Protein 6C9B (pdb70)

CATH classification: 3.90.1150.10 (+1 more: 3.40.640.10)

Secondary structure (DSSP, 8-state):
-B--S-S--SPPPHHHHHHHHTHHHHHHHHHHS-HHHHHHHHHHHHHHHTT-TTS--STTSEEEES-HHHHHHHHHHHHHTT-SEEEEEES--HHHHHHHHHTT-EEEEEEHHHHHHSPPPHHHHTT-SEEEEESS-TTT-----HHHHHHHHHHHHHHT-EEEEE-TTGGG-GGG-S-HHHHHHHHT--EEEEEE-----STT---EEEEE-TT--S-HHHHHHHH-S---HHHHHHHHHHHHHIIIIIHHHHHHHHHHHHHHHHHHHTTSTTEE-S-TT--SSEEEEEETTS-HHHHHHHHHHTT-B-EESGGG-TT-GGGGTTEEEEE-SS-HHHHHHHHHHHHHHHH-/---SHHHHHHTTTT-TEE--S-S--SPPPHHHHHHHHTHHHHHHHHHHS-HHHHHHHHHHHHHHHTT-TTS--STTSEEEES-HHHHHHHHHHHHTTT-SEEEEEES--HHHHHHHHHTT-EEEEEEHHHHHHSPPPHHHHHH-SEEEEESS-TTT-----HHHHHHHHHHHHHHTPEEEEE-TTGGG-GGG-S-HHHHHHHHT-EEEEEEE-----STT---EEEEE-TT--S-HHHHHHHH-S---HHHHHHHHHHHHHIIIIIHHHHHHHHHHHHHHHHHHTSS-TTEE-S-TT--SSEEEEEESSS-HHHHHHHHHTTTEE-EESGGGSTT-GGGGTTEEEEE-SS-HHHHHHHHHHHHHHTT-/-B--S-S--SPPPHHHHHHHHTHHHHHHHHHHS-HHHHHHHHHHHHHHHTT-TTS--STTSEEEES-HHHHHHHHHHHHTTT-SEEEEEES--HHHHHHHHHTT-EEEEEEHHHHHHSPPPHHHHTT-SEEEEESS-TTT-----HHHHHHHHHHHHHHTPEEEEE-TTGGG-GGG-S-HHHHHHHHT-EEEEEEE-----STT---EEEEE-TT--S-HHHHHHHH-S---HHHHHHHHHHHHHIIIIIHHHHHHHHHHHHHHHHHHHTTSTTEE-S-TT--SSEEEEEESSS-HHHHHHHHHHTT-B-EESGGG-SS-GGGGTTEEEEE-SS-HHHHHHHHHHHHHHHH-/-B--S-S--SPPPHHHHHHHHTHHHHHHHHHHS-HHHHHHHHHHHHHHHTT-TTS--STTSEEEES-HHHHHHHHHHHHTTT-SEEEEEES--HHHHHHHHHTT-EEEEEEHHHHHHSPPPHHHHTT-SEEEEESS-TTT-----HHHHHHHHHHHHHHTPEEEEE-TTGGG-GGG-S-HHHHHHHHT-EEEEEEE-----STT---EEEEE-TT--S-HHHHHHHH-S---HHHHHHHHHHHHHIIIIIHHHHHHHHHHHHHHHHHHHTT-TT-B-S-TT--SSEEEEE-SSS-HHHHHHHHHHTT-B-EESGGG-SS-GGGGTTEEEEE-SS-HHHHHHHHHHHHHHHT-

Nearest PDB structures (foldseek):
  6c92-assembly2_D  TM=1.002E+00  e=7.394E-68  Streptomyces wadayamensis
  6c3b-assembly1_A  TM=9.341E-01  e=3.987E-31  Streptantibioticus cattleyicolor NRRL 8057 = DSM 46488
  7rf9-assembly2_D  TM=9.266E-01  e=8.698E-29  Pseudoalteromonas luteoviolacea
  7rgb-assembly2_C  TM=9.282E-01  e=1.920E-28  Pseudoalteromonas luteoviolacea
  7rgb-assembly2_D  TM=9.254E-01  e=5.520E-28  Pseudoalteromonas luteoviolacea

Structure (mmCIF, N/CA/C/O backbone):
data_6C9B
#
_entry.id   6C9B
#
_cell.length_a   86.110
_cell.length_b   108.830
_cell.length_c   195.170
_cell.angle_alpha   90.00
_cell.angle_beta   90.00
_cell.angle_gamma   90.00
#
_symmetry.space_group_name_H-M   'P 21 21 21'
#
loop_
_entity.id
_entity.type
_entity.pdbx_description
1 polymer 'PLP-Dependent L-Arginine Hydroxylase MppP'
2 non-polymer 'CHLORIDE ION'
3 non-polymer '(4S)-5-carbamimidamido-4-hydroxy-2-oxopentanoic acid'
4 water water
#
loop_
_atom_site.group_PDB
_atom_site.id
_atom_site.type_symbol
_atom_site.label_atom_id
_atom_site.label_alt_id
_atom_site.label_comp_id
_atom_site.label_asym_id
_atom_site.label_entity_id
_atom_site.label_seq_id
_atom_site.pdbx_PDB_ins_code
_atom_site.Cartn_x
_atom_site.Cartn_y
_atom_site.Cartn_z
_atom_site.occupancy
_atom_site.B_iso_or_equiv
_atom_site.auth_seq_id
_atom_site.auth_comp_id
_atom_site.auth_asym_id
_atom_site.auth_atom_id
_atom_site.pdbx_PDB_model_num
ATOM 1 N N . LEU A 1 23 ? -38.371 -25.585 -15.970 1.00 44.24 23 LEU A N 1
ATOM 2 C CA . LEU A 1 23 ? -37.494 -24.535 -16.484 1.00 43.01 23 LEU A CA 1
ATOM 3 C C . LEU A 1 23 ? -38.110 -23.144 -16.205 1.00 37.50 23 LEU A C 1
ATOM 4 O O . LEU A 1 23 ? -38.843 -22.961 -15.243 1.00 40.72 23 LEU A O 1
ATOM 20 N N . ASN A 1 24 ? -37.776 -22.174 -17.047 1.00 32.41 24 ASN A N 1
ATOM 21 C CA . ASN A 1 24 ? -38.131 -20.774 -16.851 1.00 30.99 24 ASN A CA 1
ATOM 22 C C . ASN A 1 24 ? -39.541 -20.520 -17.395 1.00 30.38 24 ASN A C 1
ATOM 23 O O . ASN A 1 24 ? -39.769 -20.603 -18.606 1.00 36.17 24 ASN A O 1
ATOM 34 N N . ILE A 1 25 ? -40.498 -20.242 -16.508 1.00 29.93 25 ILE A N 1
ATOM 35 C CA . ILE A 1 25 ? -41.800 -19.716 -16.916 1.00 30.71 25 ILE A CA 1
ATOM 36 C C . ILE A 1 25 ? -42.031 -18.409 -16.166 1.00 28.57 25 ILE A C 1
ATOM 37 O O . ILE A 1 25 ? -43.156 -18.073 -15.773 1.00 30.26 25 ILE A O 1
ATOM 53 N N . ALA A 1 26 ? -40.955 -17.646 -15.992 1.00 30.18 26 ALA A N 1
ATOM 54 C CA . ALA A 1 26 ? -40.993 -16.439 -15.187 1.00 26.50 26 ALA A CA 1
ATOM 55 C C . ALA A 1 26 ? -41.070 -15.193 -16.063 1.00 29.36 26 ALA A C 1
ATOM 56 O O . ALA A 1 26 ? -42.133 -14.576 -16.164 1.00 27.97 26 ALA A O 1
ATOM 63 N N . ASP A 1 27 ? -39.975 -14.801 -16.707 1.00 29.98 27 ASP A N 1
ATOM 64 C CA . ASP A 1 27 ? -40.024 -13.546 -17.442 1.00 29.17 27 ASP A CA 1
ATOM 65 C C . ASP A 1 27 ? -40.901 -13.680 -18.681 1.00 26.67 27 ASP A C 1
ATOM 66 O O . ASP A 1 27 ? -41.088 -14.759 -19.239 1.00 27.12 27 ASP A O 1
ATOM 75 N N . GLY A 1 28 ? -41.477 -12.562 -19.076 1.00 25.69 28 GLY A N 1
ATOM 76 C CA . GLY A 1 28 ? -42.486 -12.555 -20.105 1.00 24.83 28 GLY A CA 1
ATOM 77 C C . GLY A 1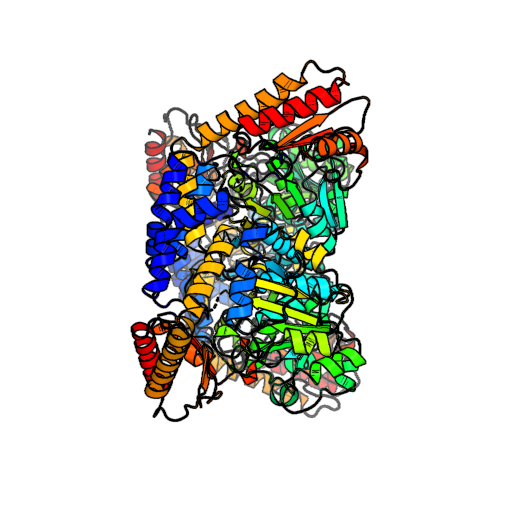 28 ? -41.952 -12.550 -21.508 1.00 27.00 28 GLY A C 1
ATOM 78 O O . GLY A 1 28 ? -42.745 -12.623 -22.449 1.00 28.52 28 GLY A O 1
ATOM 82 N N . HIS A 1 29 ? -40.632 -12.478 -21.676 1.00 24.94 29 HIS A N 1
ATOM 83 C CA . HIS A 1 29 ? -40.049 -12.434 -23.010 1.00 27.18 29 HIS A CA 1
ATOM 84 C C . HIS A 1 29 ? -40.431 -13.681 -23.790 1.00 26.74 29 HIS A C 1
ATOM 85 O O . HIS A 1 29 ? -40.677 -14.742 -23.218 1.00 25.81 29 HIS A O 1
ATOM 99 N N . ALA A 1 30 ? -40.430 -13.554 -25.121 1.00 24.54 30 ALA A N 1
ATOM 100 C CA . ALA A 1 30 ? -40.820 -14.643 -25.998 1.00 26.91 30 ALA A CA 1
ATOM 101 C C . ALA A 1 30 ? -39.636 -15.575 -26.229 1.00 26.76 30 ALA A C 1
ATOM 102 O O . ALA A 1 30 ? -38.584 -15.149 -26.731 1.00 29.30 30 ALA A O 1
ATOM 109 N N . ARG A 1 31 ? -39.806 -16.836 -25.850 1.00 28.01 31 ARG A N 1
ATOM 110 C CA . ARG A 1 31 ? -38.745 -17.826 -25.947 1.00 28.49 31 ARG A CA 1
ATOM 111 C C . ARG A 1 31 ? -39.186 -19.102 -26.659 1.00 27.73 31 ARG A C 1
ATOM 112 O O . ARG A 1 31 ? -38.437 -20.085 -26.663 1.00 32.86 31 ARG A O 1
ATOM 133 N N . GLN A 1 32 ? -40.358 -19.116 -27.287 1.00 30.30 32 GLN A N 1
ATOM 134 C CA . GLN A 1 32 ? -40.732 -20.260 -28.099 1.00 29.26 32 GLN A CA 1
ATOM 135 C C . GLN A 1 32 ? -39.868 -20.307 -29.369 1.00 33.26 32 GLN A C 1
ATOM 136 O O . GLN A 1 32 ? -39.138 -19.366 -29.689 1.00 27.58 32 GLN A O 1
ATOM 150 N N . ALA A 1 33 ? -39.971 -21.418 -30.103 1.00 28.64 33 ALA A N 1
ATOM 151 C CA . ALA A 1 33 ? -39.268 -21.557 -31.369 1.00 25.97 33 ALA A CA 1
ATOM 152 C C . ALA A 1 33 ? -39.814 -20.603 -32.427 1.00 28.52 33 ALA A C 1
ATOM 153 O O . ALA A 1 33 ? -40.989 -20.221 -32.416 1.00 31.98 33 ALA A O 1
ATOM 160 N N . LEU A 1 34 ? -38.932 -20.222 -33.346 1.00 28.67 34 LEU A N 1
ATOM 161 C CA . LEU A 1 34 ? -39.334 -19.470 -34.526 1.00 27.51 34 LEU A CA 1
ATOM 162 C C . LEU A 1 34 ? -40.311 -20.278 -35.360 1.00 30.26 34 LEU A C 1
ATOM 163 O O . LEU A 1 34 ? -40.187 -21.499 -35.482 1.00 28.86 34 LEU A O 1
ATOM 179 N N . SER A 1 35 ? -41.261 -19.592 -35.972 1.00 27.71 35 SER A N 1
ATOM 180 C CA . SER A 1 35 ? -42.071 -20.221 -37.008 1.00 33.58 35 SER A CA 1
ATOM 181 C C . SER A 1 35 ? -41.232 -20.416 -38.265 1.00 25.98 35 SER A C 1
ATOM 182 O O . SER A 1 35 ? -40.144 -19.853 -38.403 1.00 27.86 35 SER A O 1
ATOM 190 N N . PRO A 1 36 ? -41.710 -21.218 -39.225 1.00 30.01 36 PRO A N 1
ATOM 191 C CA . PRO A 1 36 ? -40.964 -21.316 -40.488 1.00 27.20 36 PRO A CA 1
ATOM 192 C C . PRO A 1 36 ? -40.777 -19.976 -41.180 1.00 29.04 36 PRO A C 1
ATOM 193 O O . PRO A 1 36 ? -39.676 -19.700 -41.680 1.00 30.47 36 PRO A O 1
ATOM 204 N N . GLY A 1 37 ? -41.806 -19.121 -41.198 1.00 30.16 37 GLY A N 1
ATOM 205 C CA . GLY A 1 37 ? -41.658 -17.815 -41.822 1.00 32.46 37 GLY A CA 1
ATOM 206 C C . GLY A 1 37 ? -40.630 -16.958 -41.108 1.00 29.64 37 GLY A C 1
ATOM 207 O O . GLY A 1 37 ? -39.878 -16.205 -41.733 1.00 27.97 37 GLY A O 1
ATOM 211 N N . GLN A 1 38 ? -40.579 -17.068 -39.789 1.00 27.80 38 GLN A N 1
ATOM 212 C CA . GLN A 1 38 ? -39.615 -16.279 -39.025 1.00 22.95 38 GLN A CA 1
ATOM 213 C C . GLN A 1 38 ? -38.209 -16.829 -39.190 1.00 23.03 38 GLN A C 1
ATOM 214 O O . GLN A 1 38 ? -37.234 -16.063 -39.256 1.00 25.31 38 GLN A O 1
ATOM 228 N N . GLN A 1 39 ? -38.078 -18.154 -39.308 1.00 26.81 39 GLN A N 1
ATOM 229 C CA . GLN A 1 39 ? -36.764 -18.732 -39.548 1.00 31.09 39 GLN A CA 1
ATOM 230 C C . GLN A 1 39 ? -36.210 -18.305 -40.905 1.00 28.64 39 GLN A C 1
ATOM 231 O O . GLN A 1 39 ? -34.999 -18.115 -41.037 1.00 29.55 39 GLN A O 1
ATOM 245 N N . LYS A 1 40 ? -37.083 -18.120 -41.908 1.00 25.86 40 LYS A N 1
ATOM 246 C CA . LYS A 1 40 ? -36.641 -17.607 -43.203 1.00 26.99 40 LYS A CA 1
ATOM 247 C C . LYS A 1 40 ? -36.057 -16.213 -43.087 1.00 26.70 40 LYS A C 1
ATOM 248 O O . LYS A 1 40 ? -35.039 -15.909 -43.719 1.00 28.69 40 LYS A O 1
ATOM 267 N N . ILE A 1 41 ? -36.667 -15.358 -42.254 1.00 25.04 41 ILE A N 1
ATOM 268 C CA . ILE A 1 41 ? -36.115 -14.030 -42.010 1.00 25.82 41 ILE A CA 1
ATOM 269 C C . ILE A 1 41 ? -34.715 -14.150 -41.415 1.00 26.30 41 ILE A C 1
ATOM 270 O O . ILE A 1 41 ? -33.777 -13.479 -41.849 1.00 25.18 41 ILE A O 1
ATOM 286 N N . VAL A 1 42 ? -34.562 -15.007 -40.403 1.00 26.10 42 VAL A N 1
ATOM 287 C CA . VAL A 1 42 ? -33.265 -15.208 -39.758 1.00 22.66 42 VAL A CA 1
ATOM 288 C C . VAL A 1 42 ? -32.227 -15.737 -40.746 1.00 23.33 42 VAL A C 1
ATOM 289 O O . VAL A 1 42 ? -31.072 -15.296 -40.745 1.00 26.95 42 VAL A O 1
ATOM 302 N N . ASN A 1 43 ? -32.614 -16.688 -41.598 1.00 24.76 43 ASN A N 1
ATOM 303 C CA . ASN A 1 43 ? -31.691 -17.190 -42.611 1.00 28.16 43 ASN A CA 1
ATOM 304 C C . ASN A 1 43 ? -31.199 -16.088 -43.539 1.00 28.07 43 ASN A C 1
ATOM 305 O O . ASN A 1 43 ? -30.101 -16.200 -44.093 1.00 30.13 43 ASN A O 1
ATOM 316 N N . GLU A 1 44 ? -31.988 -15.036 -43.728 1.00 27.43 44 GLU A N 1
ATOM 317 C CA . GLU A 1 44 ? -31.618 -13.928 -44.599 1.00 32.18 44 GLU A CA 1
ATOM 318 C C . GLU A 1 44 ? -30.990 -12.770 -43.856 1.00 26.41 44 GLU A C 1
ATOM 319 O O . GLU A 1 44 ? -30.849 -11.688 -44.428 1.00 25.26 44 GLU A O 1
ATOM 331 N N . LEU A 1 45 ? -30.601 -12.957 -42.592 1.00 24.79 45 LEU A N 1
ATOM 332 C CA . LEU A 1 45 ? -29.930 -11.877 -41.883 1.00 25.03 45 LEU A CA 1
ATOM 333 C C . LEU A 1 45 ? -28.749 -11.281 -42.636 1.00 22.17 45 LEU A C 1
ATOM 334 O O . LEU A 1 45 ? -28.557 -10.055 -42.543 1.00 23.29 45 LEU A O 1
ATOM 350 N N . PRO A 1 46 ? -27.928 -12.044 -43.372 1.00 23.25 46 PRO A N 1
ATOM 351 C CA . PRO A 1 46 ? -26.836 -11.391 -44.114 1.00 23.30 46 PRO A CA 1
ATOM 352 C C . PRO A 1 46 ? -27.336 -10.416 -45.157 1.00 25.27 46 PRO A C 1
ATOM 353 O O . PRO A 1 46 ? -26.645 -9.432 -45.446 1.00 23.92 46 PRO A O 1
ATOM 364 N N . VAL A 1 47 ? -28.510 -10.673 -45.742 1.00 24.79 47 VAL A N 1
ATOM 365 C CA . VAL A 1 47 ? -29.094 -9.737 -46.701 1.00 23.44 47 VAL A CA 1
ATOM 366 C C . VAL A 1 47 ? -29.626 -8.507 -45.982 1.00 22.49 47 VAL A C 1
ATOM 367 O O . VAL A 1 47 ? -29.440 -7.370 -46.432 1.00 22.19 47 VAL A O 1
ATOM 380 N N . LEU A 1 48 ? -30.313 -8.709 -44.858 1.00 22.85 48 LEU A N 1
ATOM 381 C CA . LEU A 1 48 ? -30.748 -7.561 -44.067 1.00 26.18 48 LEU A CA 1
ATOM 382 C C . LEU A 1 48 ? -29.569 -6.718 -43.601 1.00 22.42 48 LEU A C 1
ATOM 383 O O . LEU A 1 48 ? -29.667 -5.485 -43.521 1.00 21.17 48 LEU A O 1
ATOM 399 N N . TRP A 1 49 ? -28.435 -7.358 -43.304 1.00 23.09 49 TRP A N 1
ATOM 400 C CA . TRP A 1 49 ? -27.225 -6.611 -42.963 1.00 21.56 49 TRP A CA 1
ATOM 401 C C . TRP A 1 49 ? -26.775 -5.738 -44.125 1.00 21.19 49 TRP A C 1
ATOM 402 O O . TRP A 1 49 ? -26.492 -4.551 -43.959 1.00 20.88 49 TRP A O 1
ATOM 423 N N . ALA A 1 50 ? -26.734 -6.303 -45.338 1.00 21.28 50 ALA A N 1
ATOM 424 C CA . ALA A 1 50 ? -26.339 -5.503 -46.487 1.00 21.75 50 ALA A CA 1
ATOM 425 C C . ALA A 1 50 ? -27.306 -4.354 -46.723 1.00 21.57 50 ALA A C 1
ATOM 426 O O . ALA A 1 50 ? -26.890 -3.241 -47.074 1.00 23.20 50 ALA A O 1
ATOM 433 N N . GLU A 1 51 ? -28.606 -4.607 -46.567 1.00 21.42 51 GLU A N 1
ATOM 434 C CA . GLU A 1 51 ? -29.588 -3.532 -46.702 1.00 23.63 51 GLU A CA 1
ATOM 435 C C . GLU A 1 51 ? -29.304 -2.411 -45.710 1.00 22.93 51 GLU A C 1
ATOM 436 O O . GLU A 1 51 ? -29.347 -1.225 -46.061 1.00 22.78 51 GLU A O 1
ATOM 448 N N . SER A 1 52 ? -28.961 -2.779 -44.486 1.00 23.33 52 SER A N 1
ATOM 449 C CA . SER A 1 52 ? -28.746 -1.790 -43.426 1.00 21.83 52 SER A CA 1
ATOM 450 C C . SER A 1 52 ? -27.462 -1.000 -43.631 1.00 26.06 52 SER A C 1
ATOM 451 O O . SER A 1 52 ? -27.361 0.150 -43.177 1.00 30.22 52 SER A O 1
ATOM 459 N N . GLU A 1 53 ? -26.466 -1.586 -44.291 1.00 25.46 53 GLU A N 1
ATOM 460 C CA . GLU A 1 53 ? -25.280 -0.830 -44.660 1.00 22.33 53 GLU A CA 1
ATOM 461 C C . GLU A 1 53 ? -25.560 0.140 -45.790 1.00 33.06 53 GLU A C 1
ATOM 462 O O . GLU A 1 53 ? -24.912 1.189 -45.876 1.00 36.08 53 GLU A O 1
ATOM 474 N N . GLN A 1 54 ? -26.470 -0.213 -46.704 1.00 23.42 54 GLN A N 1
ATOM 475 C CA . GLN A 1 54 ? -26.594 0.533 -47.937 1.00 23.50 54 GLN A CA 1
ATOM 476 C C . GLN A 1 54 ? -27.675 1.600 -47.920 1.00 23.30 54 GLN A C 1
ATOM 477 O O . GLN A 1 54 ? -27.558 2.582 -48.659 1.00 31.51 54 GLN A O 1
ATOM 491 N N . ARG A 1 55 ? -28.737 1.418 -47.157 1.00 24.62 55 ARG A N 1
ATOM 492 C CA . ARG A 1 55 ? -29.871 2.326 -47.242 1.00 24.12 55 ARG A CA 1
ATOM 493 C C . ARG A 1 55 ? -29.842 3.347 -46.107 1.00 23.22 55 ARG A C 1
ATOM 494 O O . ARG A 1 55 ? -29.297 3.078 -45.035 1.00 24.61 55 ARG A O 1
ATOM 515 N N . PRO A 1 56 ? -30.421 4.527 -46.324 1.00 26.62 56 PRO A N 1
ATOM 516 C CA . PRO A 1 56 ? -30.566 5.484 -45.221 1.00 27.06 56 PRO A CA 1
ATOM 517 C C . PRO A 1 56 ? -31.389 4.887 -44.086 1.00 23.21 56 PRO A C 1
ATOM 518 O O . PRO A 1 56 ? -32.485 4.358 -44.298 1.00 24.46 56 PRO A O 1
ATOM 529 N N . VAL A 1 57 ? -30.874 5.007 -42.857 1.00 20.82 57 VAL A N 1
ATOM 530 C CA . VAL A 1 57 ? -31.599 4.422 -41.733 1.00 23.03 57 VAL A CA 1
ATOM 531 C C . VAL A 1 57 ? -33.013 4.988 -41.646 1.00 26.33 57 VAL A C 1
ATOM 532 O O . VAL A 1 57 ? -33.937 4.284 -41.222 1.00 22.41 57 VAL A O 1
ATOM 545 N N . GLN A 1 58 ? -33.218 6.255 -42.031 1.00 24.24 58 GLN A N 1
ATOM 546 C CA . GLN A 1 58 ? -34.551 6.845 -41.905 1.00 28.63 58 GLN A CA 1
ATOM 547 C C . GLN A 1 58 ? -35.575 6.100 -42.743 1.00 26.41 58 GLN A C 1
ATOM 548 O O . GLN A 1 58 ? -36.737 5.993 -42.340 1.00 25.57 58 GLN A O 1
ATOM 562 N N . GLN A 1 59 ? -35.171 5.582 -43.913 1.00 22.67 59 GLN A N 1
ATOM 563 C CA . GLN A 1 59 ? -36.111 4.823 -44.731 1.00 26.98 59 GLN A CA 1
ATOM 564 C C . GLN A 1 59 ? -36.449 3.503 -44.067 1.00 21.16 59 GLN A C 1
ATOM 565 O O . GLN A 1 59 ? -37.614 3.091 -44.043 1.00 25.97 59 GLN A O 1
ATOM 579 N N . ILE A 1 60 ? -35.444 2.825 -43.515 1.00 21.73 60 ILE A N 1
ATOM 580 C CA . ILE A 1 60 ? -35.703 1.554 -42.856 1.00 18.74 60 ILE A CA 1
ATOM 581 C C . ILE A 1 60 ? -36.586 1.782 -41.641 1.00 19.40 60 ILE A C 1
ATOM 582 O O . ILE A 1 60 ? -37.516 1.014 -41.370 1.00 20.48 60 ILE A O 1
ATOM 598 N N . GLU A 1 61 ? -36.292 2.830 -40.879 1.00 20.62 61 GLU A N 1
ATOM 599 C CA . GLU A 1 61 ? -37.075 3.127 -39.684 1.00 17.34 61 GLU A CA 1
ATOM 600 C C . GLU A 1 61 ? -38.531 3.446 -40.024 1.00 20.74 61 GLU A C 1
ATOM 601 O O . GLU A 1 61 ? -39.455 2.954 -39.361 1.00 18.87 61 GLU A O 1
ATOM 613 N N . SER A 1 62 ? -38.757 4.293 -41.040 1.00 21.26 62 SER A N 1
ATOM 614 C CA . SER A 1 62 ? -40.131 4.614 -41.422 1.00 20.55 62 SER A CA 1
ATOM 615 C C . SER A 1 62 ? -40.870 3.361 -41.837 1.00 22.24 62 SER A C 1
ATOM 616 O O . SER A 1 62 ? -42.059 3.212 -41.553 1.00 23.57 62 SER A O 1
ATOM 624 N N . GLU A 1 63 ? -40.189 2.463 -42.559 1.00 21.71 63 GLU A N 1
ATOM 625 C CA . GLU A 1 63 ? -40.835 1.229 -43.001 1.00 23.46 63 GLU A CA 1
ATOM 626 C C . GLU A 1 63 ? -41.150 0.320 -41.824 1.00 22.07 63 GLU A C 1
ATOM 627 O O . GLU A 1 63 ? -42.197 -0.335 -41.801 1.00 22.96 63 GLU A O 1
ATOM 639 N N . ALA A 1 64 ? -40.244 0.259 -40.844 1.00 19.44 64 ALA A N 1
ATOM 640 C CA . ALA A 1 64 ? -40.502 -0.563 -39.670 1.00 21.36 64 ALA A CA 1
ATOM 641 C C . ALA A 1 64 ? -41.702 -0.031 -38.891 1.00 19.59 64 ALA A C 1
ATOM 642 O O . ALA A 1 64 ? -42.573 -0.798 -38.465 1.00 19.94 64 ALA A O 1
ATOM 649 N N . HIS A 1 65 ? -41.738 1.278 -38.655 1.00 20.74 65 HIS A N 1
ATOM 650 C CA . HIS A 1 65 ? -42.861 1.878 -37.953 1.00 21.01 65 HIS A CA 1
ATOM 651 C C . HIS A 1 65 ? -44.150 1.642 -38.716 1.00 20.02 65 HIS A C 1
ATOM 652 O O . HIS A 1 65 ? -45.158 1.225 -38.141 1.00 21.49 65 HIS A O 1
ATOM 666 N N . GLN A 1 66 ? -44.134 1.905 -40.021 1.00 20.93 66 GLN A N 1
ATOM 667 C CA . GLN A 1 66 ? -45.341 1.715 -40.808 1.00 21.12 66 GLN A CA 1
ATOM 668 C C . GLN A 1 66 ? -45.844 0.280 -40.691 1.00 25.36 66 GLN A C 1
ATOM 669 O O . GLN A 1 66 ? -47.038 0.045 -40.471 1.00 24.05 66 GLN A O 1
ATOM 683 N N . ALA A 1 67 ? -44.934 -0.696 -40.805 1.00 22.74 67 ALA A N 1
ATOM 684 C CA . ALA A 1 67 ? -45.338 -2.095 -40.756 1.00 23.11 67 ALA A CA 1
ATOM 685 C C . ALA A 1 67 ? -45.922 -2.453 -39.396 1.00 22.27 67 ALA A C 1
ATOM 686 O O . ALA A 1 67 ? -46.959 -3.123 -39.320 1.00 22.30 67 ALA A O 1
ATOM 693 N N . TYR A 1 68 ? -45.280 -1.999 -38.318 1.00 20.85 68 TYR A N 1
ATOM 694 C CA . TYR A 1 68 ? -45.707 -2.380 -36.975 1.00 20.92 68 TYR A CA 1
ATOM 695 C C . TYR A 1 68 ? -47.002 -1.678 -36.576 1.00 19.62 68 TYR A C 1
ATOM 696 O O . TYR A 1 68 ? -47.947 -2.330 -36.116 1.00 21.49 68 TYR A O 1
ATOM 714 N N . PHE A 1 69 ? -47.074 -0.350 -36.747 1.00 22.23 69 PHE A N 1
ATOM 715 C CA . PHE A 1 69 ? -48.303 0.364 -36.396 1.00 20.54 69 PHE A CA 1
ATOM 716 C C . PHE A 1 69 ? -49.488 -0.118 -37.234 1.00 26.03 69 PHE A C 1
ATOM 717 O O . PHE A 1 69 ? -50.576 -0.352 -36.698 1.00 24.90 69 PHE A O 1
ATOM 734 N N . THR A 1 70 ? -49.296 -0.308 -38.547 1.00 25.37 70 THR A N 1
ATOM 735 C CA . THR A 1 70 ? -50.418 -0.728 -39.382 1.00 22.73 70 THR A CA 1
ATOM 736 C C . THR A 1 70 ? -50.880 -2.149 -39.041 1.00 25.27 70 THR A C 1
ATOM 737 O O . THR A 1 70 ? -52.084 -2.438 -39.065 1.00 26.64 70 THR A O 1
ATOM 748 N N . LEU A 1 71 ? -49.939 -3.041 -38.717 1.00 25.65 71 LEU A N 1
ATOM 749 C CA . LEU A 1 71 ? -50.285 -4.397 -38.314 1.00 25.42 71 LEU A CA 1
ATOM 750 C C . LEU A 1 71 ? -51.274 -4.405 -37.172 1.00 27.28 71 LEU A C 1
ATOM 751 O O . LEU A 1 71 ? -52.176 -5.262 -37.114 1.00 22.31 71 LEU A O 1
ATOM 767 N N . LEU A 1 72 ? -51.093 -3.485 -36.222 1.00 27.02 72 LEU A N 1
ATOM 768 C CA . LEU A 1 72 ? -51.879 -3.474 -35.004 1.00 23.12 72 LEU A CA 1
ATOM 769 C C . LEU A 1 72 ? -52.950 -2.390 -35.008 1.00 27.03 72 LEU A C 1
ATOM 770 O O . LEU A 1 72 ? -53.460 -2.026 -33.944 1.00 23.94 72 LEU A O 1
ATOM 786 N N . GLY A 1 73 ? -53.325 -1.885 -36.184 1.00 24.10 73 GLY A N 1
ATOM 787 C CA . GLY A 1 73 ? -54.503 -1.038 -36.281 1.00 25.94 73 GLY A CA 1
ATOM 788 C C . GLY A 1 73 ? -54.265 0.419 -35.967 1.00 25.94 73 GLY A C 1
ATOM 789 O O . GLY A 1 73 ? -55.232 1.190 -35.922 1.00 26.74 73 GLY A O 1
ATOM 793 N N . GLN A 1 74 ? -53.010 0.827 -35.764 1.00 22.86 74 GLN A N 1
ATOM 794 C CA . GLN A 1 74 ? -52.703 2.173 -35.265 1.00 22.77 74 GLN A CA 1
ATOM 795 C C . GLN A 1 74 ? -52.432 3.132 -36.427 1.00 26.79 74 GLN A C 1
ATOM 796 O O . GLN A 1 74 ? -51.375 3.751 -36.550 1.00 22.82 74 GLN A O 1
ATOM 810 N N . HIS A 1 75 ? -53.437 3.252 -37.299 1.00 22.71 75 HIS A N 1
ATOM 811 C CA . HIS A 1 75 ? -53.223 3.915 -38.587 1.00 24.51 75 HIS A CA 1
ATOM 812 C C . HIS A 1 75 ? -52.946 5.398 -38.447 1.00 29.18 75 HIS A C 1
ATOM 813 O O . HIS A 1 75 ? -52.272 5.978 -39.310 1.00 29.51 75 HIS A O 1
ATOM 827 N N . GLY A 1 76 ? -53.449 6.025 -37.392 1.00 28.21 76 GLY A N 1
ATOM 828 C CA . GLY A 1 76 ? -53.252 7.440 -37.142 1.00 32.06 76 GLY A CA 1
ATOM 829 C C . GLY A 1 76 ? -51.960 7.835 -36.463 1.00 27.46 76 GLY A C 1
ATOM 830 O O . GLY A 1 76 ? -51.814 9.000 -36.085 1.00 26.56 76 GLY A O 1
ATOM 834 N N . TYR A 1 77 ? -51.001 6.920 -36.307 1.00 24.41 77 TYR A N 1
ATOM 835 C CA . TYR A 1 77 ? -49.755 7.272 -35.652 1.00 19.98 77 TYR A CA 1
ATOM 836 C C . TYR A 1 77 ? -49.068 8.406 -36.418 1.00 22.56 77 TYR A C 1
ATOM 837 O O . TYR A 1 77 ? -49.195 8.499 -37.652 1.00 23.09 77 TYR A O 1
ATOM 855 N N . PRO A 1 78 ? -48.341 9.284 -35.716 1.00 24.86 78 PRO A N 1
ATOM 856 C CA . PRO A 1 78 ? -47.649 10.384 -36.393 1.00 22.82 78 PRO A CA 1
ATOM 857 C C . PRO A 1 78 ? -46.438 9.876 -37.153 1.00 23.66 78 PRO A C 1
ATOM 858 O O . PRO A 1 78 ? -45.463 9.405 -36.567 1.00 24.61 78 PRO A O 1
ATOM 869 N N . ALA A 1 79 ? -46.531 9.916 -38.486 1.00 25.24 79 ALA A N 1
ATOM 870 C CA . ALA A 1 79 ? -45.531 9.330 -39.376 1.00 23.50 79 ALA A CA 1
ATOM 871 C C . ALA A 1 79 ? -44.458 10.315 -39.823 1.00 27.23 79 ALA A C 1
ATOM 872 O O . ALA A 1 79 ? -43.528 9.920 -40.537 1.00 29.28 79 ALA A O 1
ATOM 879 N N . GLU A 1 80 ? -44.537 11.560 -39.402 1.00 25.85 80 GLU A N 1
ATOM 880 C CA . GLU A 1 80 ? -43.500 12.529 -39.729 1.00 30.27 80 GLU A CA 1
ATOM 881 C C . GLU A 1 80 ? -42.208 12.120 -39.027 1.00 29.50 80 GLU A C 1
ATOM 882 O O . GLU A 1 80 ? -42.242 11.781 -37.846 1.00 28.14 80 GLU A O 1
ATOM 894 N N . PRO A 1 81 ? -41.060 12.147 -39.696 1.00 37.59 81 PRO A N 1
ATOM 895 C C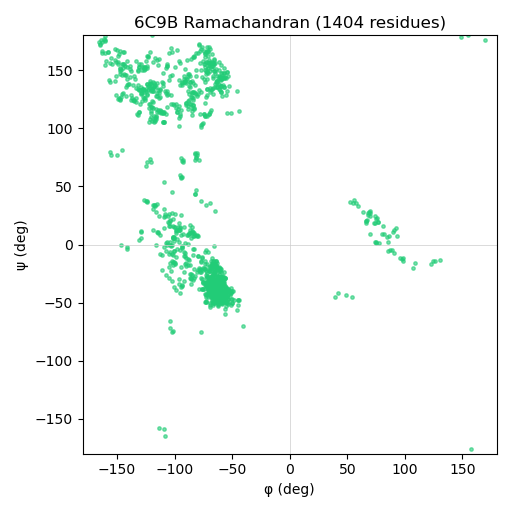A . PRO A 1 81 ? -39.816 11.797 -38.999 1.00 40.05 81 PRO A CA 1
ATOM 896 C C . PRO A 1 81 ? -39.631 12.611 -37.726 1.00 32.53 81 PRO A C 1
ATOM 897 O O . PRO A 1 81 ? -39.907 13.813 -37.685 1.00 38.47 81 PRO A O 1
ATOM 908 N N . GLY A 1 82 ? -39.205 11.925 -36.656 1.00 32.74 82 GLY A N 1
ATOM 909 C CA . GLY A 1 82 ? -38.958 12.537 -35.367 1.00 29.13 82 GLY A CA 1
ATOM 910 C C . GLY A 1 82 ? -40.076 12.408 -34.348 1.00 27.58 82 GLY A C 1
ATOM 911 O O . GLY A 1 82 ? -39.845 12.666 -33.164 1.00 31.47 82 GLY A O 1
ATOM 915 N N . ARG A 1 83 ? -41.277 12.019 -34.767 1.00 23.02 83 ARG A N 1
ATOM 916 C CA . ARG A 1 83 ? -42.412 11.938 -33.864 1.00 24.61 83 ARG A CA 1
ATOM 917 C C . ARG A 1 83 ? -42.479 10.597 -33.152 1.00 23.76 83 ARG A C 1
ATOM 918 O O . ARG A 1 83 ? -43.123 10.483 -32.094 1.00 25.09 83 ARG A O 1
ATOM 939 N N . VAL A 1 84 ? -41.911 9.568 -33.774 1.00 21.92 84 VAL A N 1
ATOM 940 C CA . VAL A 1 84 ? -41.746 8.254 -33.164 1.00 19.27 84 VAL A CA 1
ATOM 941 C C . VAL A 1 84 ? -40.254 8.062 -32.907 1.00 22.71 84 VAL A C 1
ATOM 942 O O . VAL A 1 84 ? -39.461 7.953 -33.850 1.00 20.61 84 VAL A O 1
ATOM 955 N N . LEU A 1 85 ? -39.874 8.006 -31.629 1.00 17.50 85 LEU A N 1
ATOM 956 C CA . LEU A 1 85 ? -38.479 7.860 -31.206 1.00 15.61 85 LEU A CA 1
ATOM 957 C C . LEU A 1 85 ? -38.179 6.392 -30.913 1.00 21.37 85 LEU A C 1
ATOM 958 O O . LEU A 1 85 ? -38.745 5.804 -29.991 1.00 19.40 85 LEU A O 1
ATOM 974 N N . SER A 1 86 ? -37.276 5.806 -31.688 1.00 17.59 86 SER A N 1
ATOM 975 C CA . SER A 1 86 ? -36.939 4.395 -31.543 1.00 16.28 86 SER A CA 1
ATOM 976 C C . SER A 1 86 ? -35.862 4.264 -30.482 1.00 14.73 86 SER A C 1
ATOM 977 O O . SER A 1 86 ? -34.771 4.824 -30.627 1.00 16.25 86 SER A O 1
ATOM 985 N N . CYS A 1 87 ? -36.167 3.496 -29.433 1.00 15.71 87 CYS A N 1
ATOM 986 C CA . CYS A 1 87 ? -35.329 3.320 -28.261 1.00 15.87 87 CYS A CA 1
ATOM 987 C C . CYS A 1 87 ? -34.885 1.865 -28.184 1.00 14.99 87 CYS A C 1
ATOM 988 O O . CYS A 1 87 ? -35.544 0.964 -28.708 1.00 18.05 87 CYS A O 1
ATOM 996 N N . TYR A 1 88 ? -33.788 1.624 -27.458 1.00 15.40 88 TYR A N 1
ATOM 997 C CA . TYR A 1 88 ? -33.306 0.264 -27.298 1.00 14.89 88 TYR A CA 1
ATOM 998 C C . TYR A 1 88 ? -34.354 -0.656 -26.687 1.00 17.62 88 TYR A C 1
ATOM 999 O O . TYR A 1 88 ? -34.372 -1.860 -26.975 1.00 18.32 88 TYR A O 1
ATOM 1017 N N . SER A 1 89 ? -35.186 -0.141 -25.806 1.00 17.08 89 SER A N 1
ATOM 1018 C CA . SER A 1 89 ? -36.212 -0.957 -25.185 1.00 17.04 89 SER A CA 1
ATOM 1019 C C . SER A 1 89 ? -37.306 -0.038 -24.681 1.00 18.24 89 SER A C 1
ATOM 1020 O O . SER A 1 89 ? -37.120 1.172 -24.552 1.00 16.98 89 SER A O 1
ATOM 1028 N N . SER A 1 90 ? -38.446 -0.646 -24.354 1.00 19.13 90 SER A N 1
ATOM 1029 C CA . SER A 1 90 ? -39.526 0.099 -23.724 1.00 18.72 90 SER A CA 1
ATOM 1030 C C . SER A 1 90 ? -39.105 0.641 -22.363 1.00 17.99 90 SER A C 1
ATOM 1031 O O . SER A 1 90 ? -39.508 1.745 -21.989 1.00 17.16 90 SER A O 1
ATOM 1039 N N . SER A 1 91 ? -38.274 -0.094 -21.613 1.00 16.60 91 SER A N 1
ATOM 1040 C CA . SER A 1 91 ? -37.812 0.442 -20.324 1.00 17.07 91 SER A CA 1
ATOM 1041 C C . SER A 1 91 ? -36.880 1.637 -20.497 1.00 16.41 91 SER A C 1
ATOM 1042 O O . SER A 1 91 ? -36.855 2.521 -19.636 1.00 15.43 91 SER A O 1
ATOM 1050 N N . VAL A 1 92 ? -36.089 1.672 -21.577 1.00 16.57 92 VAL A N 1
ATOM 1051 C CA . VAL A 1 92 ? -35.322 2.879 -21.869 1.00 15.14 92 VAL A CA 1
ATOM 1052 C C . VAL A 1 92 ? -36.270 4.030 -22.191 1.00 16.49 92 VAL A C 1
ATOM 1053 O O . VAL A 1 92 ? -36.097 5.153 -21.690 1.00 15.62 92 VAL A O 1
ATOM 1066 N N . SER A 1 93 ? -37.293 3.770 -23.011 1.00 16.41 93 SER A N 1
ATOM 1067 C CA . SER A 1 93 ? -38.328 4.787 -23.238 1.00 14.93 93 SER A CA 1
ATOM 1068 C C . SER A 1 93 ? -38.913 5.273 -21.921 1.00 17.04 93 SER A C 1
ATOM 1069 O O . SER A 1 93 ? -39.130 6.474 -21.733 1.00 15.42 93 SER A O 1
ATOM 1077 N N . MET A 1 94 ? -39.185 4.344 -20.996 1.00 16.64 94 MET A N 1
ATOM 1078 C CA . MET A 1 94 ? -39.784 4.688 -19.704 1.00 14.70 94 MET A CA 1
ATOM 1079 C C . MET A 1 94 ? -38.832 5.523 -18.834 1.00 15.79 94 MET A C 1
ATOM 1080 O O . MET A 1 94 ? -39.259 6.453 -18.136 1.00 15.89 94 MET A O 1
ATOM 1094 N N . GLU A 1 95 ? -37.534 5.220 -18.876 1.00 17.04 95 GLU A N 1
ATOM 1095 C CA . GLU A 1 95 ? -36.564 6.036 -18.164 1.00 14.31 95 GLU A CA 1
ATOM 1096 C C . GLU A 1 95 ? -36.558 7.457 -18.717 1.00 14.73 95 GLU A C 1
ATOM 1097 O O . GLU A 1 95 ? -36.518 8.442 -17.957 1.00 15.96 95 GLU A O 1
ATOM 1109 N N . ILE A 1 96 ? -36.585 7.580 -20.045 1.00 17.40 96 ILE A N 1
ATOM 1110 C CA . ILE A 1 96 ? -36.671 8.896 -20.670 1.00 15.66 96 ILE A CA 1
ATOM 1111 C C . ILE A 1 96 ? -37.926 9.619 -20.204 1.00 14.06 96 ILE A C 1
ATOM 1112 O O . ILE A 1 96 ? -37.884 10.801 -19.837 1.00 17.11 96 ILE A O 1
ATOM 1128 N N . LEU A 1 97 ? -39.072 8.926 -20.238 1.00 14.46 97 LEU A N 1
ATOM 1129 C CA . LEU A 1 97 ? -40.332 9.544 -19.832 1.00 14.70 97 LEU A CA 1
ATOM 1130 C C . LEU A 1 97 ? -40.290 9.946 -18.364 1.00 15.85 97 LEU A C 1
ATOM 1131 O O . LEU A 1 97 ? -40.683 11.061 -18.009 1.00 14.84 97 LEU A O 1
ATOM 1147 N N . ALA A 1 98 ? -39.806 9.048 -17.497 1.00 14.85 98 ALA A N 1
ATOM 1148 C CA . ALA A 1 98 ? -39.771 9.350 -16.069 1.00 15.25 98 ALA A CA 1
ATOM 1149 C C . ALA A 1 98 ? -38.879 10.555 -15.792 1.00 17.34 98 ALA A C 1
ATOM 1150 O O . ALA A 1 98 ? -39.269 11.477 -15.078 1.00 16.57 98 ALA A O 1
ATOM 1157 N N . ARG A 1 99 ? -37.686 10.582 -16.383 1.00 17.49 99 ARG A N 1
ATOM 1158 C CA . ARG A 1 99 ? -36.821 11.743 -16.211 1.00 18.52 99 ARG A CA 1
ATOM 1159 C C . ARG A 1 99 ? -37.462 13.004 -16.764 1.00 15.39 99 ARG A C 1
ATOM 1160 O O . ARG A 1 99 ? -37.305 14.100 -16.192 1.00 18.24 99 ARG A O 1
ATOM 1181 N N . SER A 1 100 ? -38.170 12.875 -17.884 1.00 16.14 100 SER A N 1
ATOM 1182 C CA . SER A 1 100 ? -38.792 14.033 -18.504 1.00 15.65 100 SER A CA 1
ATOM 1183 C C . SER A 1 100 ? -39.936 14.584 -17.656 1.00 17.11 100 SER A C 1
ATOM 1184 O O . SER A 1 100 ? -40.153 15.798 -17.620 1.00 19.84 100 SER A O 1
ATOM 1192 N N . LEU A 1 101 ? -40.655 13.715 -16.966 1.00 16.89 101 LEU A N 1
ATOM 1193 C CA . LEU A 1 101 ? -41.713 14.162 -16.067 1.00 14.99 101 LEU A CA 1
ATOM 1194 C C . LEU A 1 101 ? -41.177 14.858 -14.821 1.00 20.41 101 LEU A C 1
ATOM 1195 O O . LEU A 1 101 ? -41.854 15.728 -14.253 1.00 18.61 101 LEU A O 1
ATOM 1211 N N . SER A 1 102 ? -39.992 14.470 -14.350 1.00 17.57 102 SER A N 1
ATOM 1212 C CA . SER A 1 102 ? -39.589 14.806 -12.982 1.00 17.46 102 SER A CA 1
ATOM 1213 C C . SER A 1 102 ? -39.440 16.306 -12.720 1.00 18.16 102 SER A C 1
ATOM 1214 O O . SER A 1 102 ? -39.650 16.741 -11.585 1.00 21.02 102 SER A O 1
ATOM 1222 N N . ALA A 1 103 ? -39.113 17.136 -13.726 1.00 22.45 103 ALA A N 1
ATOM 1223 C CA . ALA A 1 103 ? -38.962 18.568 -13.428 1.00 27.14 103 ALA A CA 1
ATOM 1224 C C . ALA A 1 103 ? -40.291 19.239 -13.070 1.00 27.12 103 ALA A C 1
ATOM 1225 O O . ALA A 1 103 ? -40.334 20.109 -12.187 1.00 27.01 103 ALA A O 1
ATOM 1232 N N . SER A 1 104 ? -41.389 18.843 -13.734 1.00 22.45 104 SER A N 1
ATOM 1233 C CA . SER A 1 104 ? -42.659 19.550 -13.626 1.00 22.93 104 SER A CA 1
ATOM 1234 C C . SER A 1 104 ? -43.754 18.764 -12.940 1.00 24.50 104 SER A C 1
ATOM 1235 O O . SER A 1 104 ? -44.811 19.336 -12.674 1.00 26.41 104 SER A O 1
ATOM 1243 N N . VAL A 1 105 ? -43.548 17.484 -12.658 1.00 20.24 105 VAL A N 1
ATOM 1244 C CA . VAL A 1 105 ? -44.608 16.632 -12.120 1.00 19.00 105 VAL A CA 1
ATOM 1245 C C . VAL A 1 105 ? -44.115 16.033 -10.818 1.00 20.70 105 VAL A C 1
ATOM 1246 O O . VAL A 1 105 ? -43.005 15.492 -10.771 1.00 22.63 105 VAL A O 1
ATOM 1259 N N . ASP A 1 106 ? -44.929 16.162 -9.761 1.00 22.10 106 ASP A N 1
ATOM 1260 C CA . ASP A 1 106 ? -44.625 15.556 -8.483 1.00 25.70 106 ASP A CA 1
ATOM 1261 C C . ASP A 1 106 ? -45.264 14.197 -8.314 1.00 21.99 106 ASP A C 1
ATOM 1262 O O . ASP A 1 106 ? -44.693 13.342 -7.625 1.00 24.00 106 ASP A O 1
ATOM 1271 N N . ARG A 1 107 ? -46.481 14.021 -8.858 1.00 19.51 107 ARG A N 1
ATOM 1272 C CA . ARG A 1 107 ? -47.322 12.864 -8.588 1.00 20.08 107 ARG A CA 1
ATOM 1273 C C . ARG A 1 107 ? -47.859 12.290 -9.892 1.00 21.88 107 ARG A C 1
ATOM 1274 O O . ARG A 1 107 ? -48.299 13.033 -10.770 1.00 21.34 107 ARG A O 1
ATOM 1295 N N . VAL A 1 108 ? -47.843 10.966 -9.987 1.00 17.65 108 VAL A N 1
ATOM 1296 C CA . VAL A 1 108 ? -48.347 10.232 -11.139 1.00 17.00 108 VAL A CA 1
ATOM 1297 C C . VAL A 1 108 ? -49.398 9.240 -10.657 1.00 20.78 108 VAL A C 1
ATOM 1298 O O . VAL A 1 108 ? -49.143 8.472 -9.719 1.00 21.51 108 VAL A O 1
ATOM 1311 N N . ALA A 1 109 ? -50.576 9.239 -11.302 1.00 18.27 109 ALA A N 1
ATOM 1312 C CA . ALA A 1 109 ? -51.553 8.192 -11.073 1.00 20.98 109 ALA A CA 1
ATOM 1313 C C . ALA A 1 109 ? -51.189 7.008 -11.960 1.00 22.53 109 ALA A C 1
ATOM 1314 O O . ALA A 1 109 ? -51.012 7.172 -13.163 1.00 22.32 109 ALA A O 1
ATOM 1321 N N . LEU A 1 110 ? -51.054 5.823 -11.366 1.00 19.88 110 LEU A N 1
ATOM 1322 C CA . LEU A 1 110 ? -50.577 4.637 -12.067 1.00 20.15 110 LEU A CA 1
ATOM 1323 C C . LEU A 1 110 ? -51.532 3.480 -11.828 1.00 22.02 110 LEU A C 1
ATOM 1324 O O . LEU A 1 110 ? -51.963 3.238 -10.700 1.00 22.59 110 LEU A O 1
ATOM 1340 N N . VAL A 1 111 ? -51.865 2.750 -12.892 1.00 20.37 111 VAL A N 1
ATOM 1341 C CA . VAL A 1 111 ? -52.738 1.601 -12.717 1.00 22.23 111 VAL A CA 1
ATOM 1342 C C . VAL A 1 111 ? -52.086 0.578 -11.778 1.00 22.05 111 VAL A C 1
ATOM 1343 O O . VAL A 1 111 ? -50.868 0.365 -11.776 1.00 22.16 111 VAL A O 1
ATOM 1356 N N . HIS A 1 112 ? -52.928 -0.067 -10.979 1.00 19.54 112 HIS A N 1
ATOM 1357 C CA . HIS A 1 112 ? -52.502 -0.995 -9.955 1.00 21.02 112 HIS A CA 1
ATOM 1358 C C . HIS A 1 112 ? -53.391 -2.231 -9.997 1.00 22.73 112 HIS A C 1
ATOM 1359 O O . HIS A 1 112 ? -54.619 -2.112 -9.938 1.00 26.01 112 HIS A O 1
ATOM 1373 N N . PRO A 1 113 ? -52.821 -3.434 -10.134 1.00 23.94 113 PRO A N 1
ATOM 1374 C CA . PRO A 1 113 ? -51.398 -3.740 -10.296 1.00 22.29 113 PRO A CA 1
ATOM 1375 C C . PRO A 1 113 ? -50.879 -3.414 -11.689 1.00 21.71 113 PRO A C 1
ATOM 1376 O O . PRO A 1 113 ? -51.674 -3.177 -12.600 1.00 27.23 113 PRO A O 1
ATOM 1387 N N . THR A 1 114 ? -49.562 -3.402 -11.841 1.00 23.69 114 THR A N 1
ATOM 1388 C CA . THR A 1 114 ? -48.947 -3.370 -13.168 1.00 21.19 114 THR A CA 1
ATOM 1389 C C . THR A 1 114 ? -47.503 -3.844 -13.045 1.00 24.58 114 THR A C 1
ATOM 1390 O O . THR A 1 114 ? -47.008 -4.121 -11.946 1.00 29.43 114 THR A O 1
ATOM 1401 N N . PHE A 1 115 ? -46.843 -3.945 -14.213 1.00 23.27 115 PHE A N 1
ATOM 1402 C CA . PHE A 1 115 ? -45.421 -4.213 -14.393 1.00 38.60 115 PHE A CA 1
ATOM 1403 C C . PHE A 1 115 ? -44.611 -3.373 -13.405 1.00 29.91 115 PHE A C 1
ATOM 1404 O O . PHE A 1 115 ? -44.637 -2.147 -13.487 1.00 28.46 115 PHE A O 1
ATOM 1421 N N . ASP A 1 116 ? -43.909 -3.993 -12.460 1.00 30.02 116 ASP A N 1
ATOM 1422 C CA . ASP A 1 116 ? -43.341 -3.203 -11.367 1.00 35.87 116 ASP A CA 1
ATOM 1423 C C . ASP A 1 116 ? -42.187 -2.304 -11.812 1.00 30.48 116 ASP A C 1
ATOM 1424 O O . ASP A 1 116 ? -41.896 -1.313 -11.127 1.00 26.06 116 ASP A O 1
ATOM 1433 N N . ASN A 1 117 ? -41.526 -2.606 -12.928 1.00 26.49 117 ASN A N 1
ATOM 1434 C CA . ASN A 1 117 ? -40.470 -1.729 -13.424 1.00 29.23 117 ASN A CA 1
ATOM 1435 C C . ASN A 1 117 ? -40.975 -0.315 -13.641 1.00 23.35 117 ASN A C 1
ATOM 1436 O O . ASN A 1 117 ? -40.226 0.652 -13.474 1.00 23.38 117 ASN A O 1
ATOM 1447 N N . ILE A 1 118 ? -42.226 -0.167 -14.077 1.00 20.16 118 ILE A N 1
ATOM 1448 C CA . ILE A 1 118 ? -42.759 1.174 -14.323 1.00 18.30 118 ILE A CA 1
ATOM 1449 C C . ILE A 1 118 ? -42.773 1.969 -13.027 1.00 20.58 118 ILE A C 1
ATOM 1450 O O . ILE A 1 118 ? -42.340 3.131 -12.973 1.00 20.32 118 ILE A O 1
ATOM 1466 N N . ALA A 1 119 ? -43.278 1.355 -11.957 1.00 20.25 119 ALA A N 1
ATOM 1467 C CA . ALA A 1 119 ? -43.275 2.014 -10.663 1.00 19.40 119 ALA A CA 1
ATOM 1468 C C . ALA A 1 119 ? -41.861 2.312 -10.190 1.00 20.07 119 ALA A C 1
ATOM 1469 O O . ALA A 1 119 ? -41.602 3.393 -9.648 1.00 21.85 119 ALA A O 1
ATOM 1476 N N . ASP A 1 120 ? -40.925 1.368 -10.384 1.00 20.78 120 ASP A N 1
ATOM 1477 C CA . ASP A 1 120 ? -39.572 1.575 -9.865 1.00 22.55 120 ASP A CA 1
ATOM 1478 C C . ASP A 1 120 ? -38.826 2.645 -10.661 1.00 20.75 120 ASP A C 1
ATOM 1479 O O . ASP A 1 120 ? -38.047 3.404 -10.071 1.00 20.11 120 ASP A O 1
ATOM 1488 N N . LEU A 1 121 ? -39.085 2.749 -11.970 1.00 18.58 121 LEU A N 1
ATOM 1489 C CA . LEU A 1 121 ? -38.474 3.815 -12.770 1.00 16.07 121 LEU A CA 1
ATOM 1490 C C . LEU A 1 121 ? -39.077 5.172 -12.417 1.00 19.62 121 LEU A C 1
ATOM 1491 O O . LEU A 1 121 ? -38.355 6.169 -12.310 1.00 20.74 121 LEU A O 1
ATOM 1507 N N . LEU A 1 122 ? -40.386 5.233 -12.194 1.00 17.68 122 LEU A N 1
ATOM 1508 C CA . LEU A 1 122 ? -40.976 6.506 -11.788 1.00 19.42 122 LEU A CA 1
ATOM 1509 C C . LEU A 1 122 ? -40.481 6.927 -10.407 1.00 22.56 122 LEU A C 1
ATOM 1510 O O . LEU A 1 122 ? -40.023 8.060 -10.216 1.00 19.09 122 LEU A O 1
ATOM 1526 N N . ARG A 1 123 ? -40.560 6.023 -9.426 1.00 18.05 123 ARG A N 1
ATOM 1527 C CA . ARG A 1 123 ? -40.102 6.352 -8.087 1.00 20.37 123 ARG A CA 1
ATOM 1528 C C . ARG A 1 123 ? -38.622 6.694 -8.067 1.00 18.38 123 ARG A C 1
ATOM 1529 O O . ARG A 1 123 ? -38.199 7.588 -7.321 1.00 20.07 123 ARG A O 1
ATOM 1550 N N . GLY A 1 124 ? -37.811 5.961 -8.834 1.00 18.98 124 GLY A N 1
ATOM 1551 C CA . GLY A 1 124 ? -36.379 6.197 -8.857 1.00 25.24 124 GLY A CA 1
ATOM 1552 C C . GLY A 1 124 ? -36.008 7.546 -9.419 1.00 25.23 124 GLY A C 1
ATOM 1553 O O . GLY A 1 124 ? -34.928 8.056 -9.130 1.00 22.67 124 GLY A O 1
ATOM 1557 N N . ASN A 1 125 ? -36.878 8.129 -10.228 1.00 19.49 125 ASN A N 1
ATOM 1558 C CA . ASN A 1 125 ? -36.688 9.474 -10.748 1.00 18.58 125 ASN A CA 1
ATOM 1559 C C . ASN A 1 125 ? -37.432 10.533 -9.936 1.00 23.86 125 ASN A C 1
ATOM 1560 O O . ASN A 1 125 ? -37.596 11.663 -10.401 1.00 24.54 125 ASN A O 1
ATOM 1571 N N . GLY A 1 126 ? -37.885 10.201 -8.727 1.00 23.43 126 GLY A N 1
ATOM 1572 C CA . GLY A 1 126 ? -38.409 11.209 -7.832 1.00 25.08 126 GLY A CA 1
ATOM 1573 C C . GLY A 1 126 ? -39.900 11.431 -7.886 1.00 21.37 126 GLY A C 1
ATOM 1574 O O . GLY A 1 126 ? -40.398 12.349 -7.231 1.00 26.27 126 GLY A O 1
ATOM 1578 N N . LEU A 1 127 ? -40.642 10.617 -8.614 1.00 19.75 127 LEU A N 1
ATOM 1579 C CA . LEU A 1 127 ? -42.079 10.820 -8.715 1.00 19.57 127 LEU A CA 1
ATOM 1580 C C . LEU A 1 127 ? -42.792 10.032 -7.624 1.00 21.14 127 LEU A C 1
ATOM 1581 O O . LEU A 1 127 ? -42.408 8.912 -7.295 1.00 22.71 127 LEU A O 1
ATOM 1597 N N . ASP A 1 128 ? -43.811 10.645 -7.036 1.00 20.46 128 ASP A N 1
ATOM 1598 C CA . ASP A 1 128 ? -44.672 9.963 -6.084 1.00 19.27 128 ASP A CA 1
ATOM 1599 C C . ASP A 1 128 ? -45.832 9.337 -6.841 1.00 25.77 128 ASP A C 1
ATOM 1600 O O . ASP A 1 128 ? -46.334 9.919 -7.807 1.00 26.40 128 ASP A O 1
ATOM 1609 N N . LEU A 1 129 ? -46.244 8.153 -6.408 1.00 20.16 129 LEU A N 1
ATOM 1610 C CA . LEU A 1 129 ? -47.229 7.357 -7.127 1.00 17.92 129 LEU A CA 1
ATOM 1611 C C . LEU A 1 129 ? -48.536 7.285 -6.359 1.00 23.96 129 LEU A C 1
ATOM 1612 O O . LEU A 1 129 ? -48.551 7.104 -5.133 1.00 24.02 129 LEU A O 1
ATOM 1628 N N . VAL A 1 130 ? -49.628 7.382 -7.104 1.00 18.43 130 VAL A N 1
ATOM 1629 C CA . VAL A 1 130 ? -50.984 7.211 -6.589 1.00 18.98 130 VAL A CA 1
ATOM 1630 C C . VAL A 1 130 ? -51.610 6.027 -7.324 1.00 23.25 130 VAL A C 1
ATOM 1631 O O . VAL A 1 130 ? -51.782 6.082 -8.545 1.00 21.67 130 VAL A O 1
ATOM 1644 N N . PRO A 1 131 ? -51.973 4.938 -6.650 1.00 22.48 131 PRO A N 1
ATOM 1645 C CA . PRO A 1 131 ? -52.541 3.797 -7.371 1.00 19.66 131 PRO A CA 1
ATOM 1646 C C . PRO A 1 131 ? -53.990 4.035 -7.782 1.00 23.41 131 PRO A C 1
ATOM 1647 O O . PRO A 1 131 ? -54.789 4.635 -7.054 1.00 25.51 131 PRO A O 1
ATOM 1658 N N . VAL A 1 132 ? -54.338 3.514 -8.952 1.00 22.20 132 VAL A N 1
ATOM 1659 C CA . VAL A 1 132 ? -55.710 3.483 -9.440 1.00 24.61 132 VAL A CA 1
ATOM 1660 C C . VAL A 1 132 ? -56.053 2.024 -9.698 1.00 24.62 132 VAL A C 1
ATOM 1661 O O . VAL A 1 132 ? -55.406 1.365 -10.515 1.00 22.90 132 VAL A O 1
ATOM 1674 N N . GLU A 1 133 ? -57.039 1.504 -8.973 1.00 24.45 133 GLU A N 1
ATOM 1675 C CA . GLU A 1 133 ? -57.393 0.107 -9.164 1.00 26.28 133 GLU A CA 1
ATOM 1676 C C . GLU A 1 133 ? -58.080 -0.071 -10.507 1.00 22.40 133 GLU A C 1
ATOM 1677 O O . GLU A 1 133 ? -58.690 0.856 -11.040 1.00 24.90 133 GLU A O 1
ATOM 1689 N N . GLU A 1 134 ? -58.021 -1.297 -11.040 1.00 25.91 134 GLU A N 1
ATOM 1690 C CA . GLU A 1 134 ? -58.523 -1.526 -12.389 1.00 26.70 134 GLU A CA 1
ATOM 1691 C C . GLU A 1 134 ? -60.026 -1.285 -12.494 1.00 29.85 134 GLU A C 1
ATOM 1692 O O . GLU A 1 134 ? -60.497 -0.705 -13.480 1.00 27.09 134 GLU A O 1
ATOM 1704 N N . ASP A 1 135 ? -60.814 -1.729 -11.512 1.00 31.91 135 ASP A N 1
ATOM 1705 C CA . ASP A 1 135 ? -62.250 -1.546 -11.659 1.00 38.24 135 ASP A CA 1
ATOM 1706 C C . ASP A 1 135 ? -62.604 -0.062 -11.701 1.00 33.65 135 ASP A C 1
ATOM 1707 O O . ASP A 1 135 ? -63.495 0.351 -12.452 1.00 33.54 135 ASP A O 1
ATOM 1716 N N . ALA A 1 136 ? -61.877 0.759 -10.943 1.00 28.17 136 ALA A N 1
ATOM 1717 C CA . ALA A 1 136 ? -62.087 2.203 -10.973 1.00 34.18 136 ALA A CA 1
ATOM 1718 C C . ALA A 1 136 ? -61.668 2.804 -12.311 1.00 33.84 136 ALA A C 1
ATOM 1719 O O . ALA A 1 136 ? -62.346 3.694 -12.838 1.00 33.49 136 ALA A O 1
ATOM 1726 N N . LEU A 1 137 ? -60.547 2.344 -12.869 1.00 27.00 137 LEU A N 1
ATOM 1727 C CA . LEU A 1 137 ? -60.011 2.964 -14.082 1.00 25.16 137 LEU A CA 1
ATOM 1728 C C . LEU A 1 137 ? -60.926 2.715 -15.272 1.00 29.30 137 LEU A C 1
ATOM 1729 O O . LEU A 1 137 ? -61.175 3.617 -16.085 1.00 28.58 137 LEU A O 1
ATOM 1745 N N . HIS A 1 138 ? -61.441 1.499 -15.376 1.00 25.45 138 HIS A N 1
ATOM 1746 C CA . HIS A 1 138 ? -62.243 1.091 -16.512 1.00 29.31 138 HIS A CA 1
ATOM 1747 C C . HIS A 1 138 ? -63.703 1.449 -16.335 1.00 37.14 138 HIS A C 1
ATOM 1748 O O . HIS A 1 138 ? -64.375 1.799 -17.312 1.00 36.03 138 HIS A O 1
ATOM 1762 N N . GLY A 1 139 ? -64.188 1.397 -15.102 1.00 30.64 139 GLY A N 1
ATOM 1763 C CA . GLY A 1 139 ? -65.615 1.405 -14.845 1.00 28.84 139 GLY A CA 1
ATOM 1764 C C . GLY A 1 139 ? -66.245 2.759 -14.660 1.00 30.83 139 GLY A C 1
ATOM 1765 O O . GLY A 1 139 ? -67.470 2.867 -14.709 1.00 38.47 139 GLY A O 1
ATOM 1769 N N . ALA A 1 140 ? -65.450 3.796 -14.418 1.00 27.48 140 ALA A N 1
ATOM 1770 C CA . ALA A 1 140 ? -66.020 5.106 -14.152 1.00 30.92 140 ALA A CA 1
ATOM 1771 C C . ALA A 1 140 ? -64.991 6.165 -14.514 1.00 32.14 140 ALA A C 1
ATOM 1772 O O . ALA A 1 140 ? -63.795 5.883 -14.591 1.00 29.46 140 ALA A O 1
ATOM 1779 N N . ASP A 1 141 ? -65.468 7.392 -14.716 1.00 31.95 141 ASP A N 1
ATOM 1780 C CA . ASP A 1 141 ? -64.559 8.525 -14.818 1.00 29.07 141 ASP A CA 1
ATOM 1781 C C . ASP A 1 141 ? -63.691 8.622 -13.565 1.00 31.61 141 ASP A C 1
ATOM 1782 O O . ASP A 1 141 ? -64.079 8.193 -12.477 1.00 27.55 141 ASP A O 1
ATOM 1791 N N . LEU A 1 142 ? -62.492 9.184 -13.726 1.00 29.63 142 LEU A N 1
ATOM 1792 C CA . LEU A 1 142 ? -61.667 9.521 -12.574 1.00 23.53 142 LEU A CA 1
ATOM 1793 C C . LEU A 1 142 ? -62.179 10.790 -11.914 1.00 27.81 142 LEU A C 1
ATOM 1794 O O . LEU A 1 142 ? -62.740 11.679 -12.562 1.00 28.86 142 LEU A O 1
ATOM 1810 N N . SER A 1 143 ? -61.975 10.873 -10.615 1.00 26.75 143 SER A N 1
ATOM 1811 C CA . SER A 1 143 ? -62.448 12.018 -9.860 1.00 32.54 143 SER A CA 1
ATOM 1812 C C . SER A 1 143 ? -61.641 13.272 -10.185 1.00 40.65 143 SER A C 1
ATOM 1813 O O . SER A 1 143 ? -60.431 13.216 -10.442 1.00 31.69 143 SER A O 1
ATOM 1821 N N . ALA A 1 144 ? -62.322 14.422 -10.120 1.00 37.76 144 ALA A N 1
ATOM 1822 C CA . ALA A 1 144 ? -61.626 15.698 -10.225 1.00 35.07 144 ALA A CA 1
ATOM 1823 C C . ALA A 1 144 ? -60.569 15.831 -9.145 1.00 39.96 144 ALA A C 1
ATOM 1824 O O . ALA A 1 144 ? -59.532 16.455 -9.368 1.00 33.51 144 ALA A O 1
ATOM 1831 N N . GLU A 1 145 ? -60.823 15.277 -7.958 1.00 33.98 145 GLU A N 1
ATOM 1832 C CA . GLU A 1 145 ? -59.842 15.385 -6.886 1.00 35.53 145 GLU A CA 1
ATOM 1833 C C . GLU A 1 145 ? -58.544 14.691 -7.277 1.00 34.21 145 GLU A C 1
ATOM 1834 O O . GLU A 1 145 ? -57.445 15.224 -7.071 1.00 35.67 145 GLU A O 1
ATOM 1846 N N . LEU A 1 146 ? -58.654 13.502 -7.852 1.00 28.23 146 LEU A N 1
ATOM 1847 C CA . LEU A 1 146 ? -57.457 12.785 -8.270 1.00 29.56 146 LEU A CA 1
ATOM 1848 C C . LEU A 1 146 ? -56.763 13.518 -9.404 1.00 32.48 146 LEU A C 1
ATOM 1849 O O . LEU A 1 146 ? -55.553 13.757 -9.351 1.00 27.78 146 LEU A O 1
ATOM 1865 N N . LEU A 1 147 ? -57.516 13.884 -10.443 1.00 26.86 147 LEU A N 1
ATOM 1866 C CA . LEU A 1 147 ? -56.899 14.451 -11.639 1.00 27.23 147 LEU A CA 1
ATOM 1867 C C . LEU A 1 147 ? -56.281 15.810 -11.372 1.00 32.24 147 LEU A C 1
ATOM 1868 O O . LEU A 1 147 ? -55.234 16.134 -11.951 1.00 31.22 147 LEU A O 1
ATOM 1884 N N . SER A 1 148 ? -56.899 16.624 -10.512 1.00 32.42 148 SER A N 1
ATOM 1885 C CA . SER A 1 148 ? -56.302 17.917 -10.219 1.00 38.54 148 SER A CA 1
ATOM 1886 C C . SER A 1 148 ? -55.074 17.796 -9.326 1.00 39.63 148 SER A C 1
ATOM 1887 O O . SER A 1 148 ? -54.395 18.803 -9.113 1.00 46.16 148 SER A O 1
ATOM 1895 N N . SER A 1 149 ? -54.771 16.596 -8.814 1.00 28.60 149 SER A N 1
ATOM 1896 C CA . SER A 1 149 ? -53.657 16.387 -7.893 1.00 27.35 149 SER A CA 1
ATOM 1897 C C . SER A 1 149 ? -52.482 15.620 -8.511 1.00 28.51 149 SER A C 1
ATOM 1898 O O . SER A 1 149 ? -51.473 15.411 -7.831 1.00 27.53 149 SER A O 1
ATOM 1906 N N . VAL A 1 150 ? -52.585 15.185 -9.759 1.00 25.63 150 VAL A N 1
ATOM 1907 C CA . VAL A 1 150 ? -51.489 14.483 -10.425 1.00 23.53 150 VAL A CA 1
ATOM 1908 C C . VAL A 1 150 ? -51.184 15.183 -11.735 1.00 22.29 150 VAL A C 1
ATOM 1909 O O . VAL A 1 150 ? -52.062 15.799 -12.346 1.00 27.12 150 VAL A O 1
ATOM 1922 N N . GLY A 1 151 ? -49.930 15.060 -12.180 1.00 20.50 151 GLY A N 1
ATOM 1923 C CA . GLY A 1 151 ? -49.490 15.663 -13.422 1.00 19.73 151 GLY A CA 1
ATOM 1924 C C . GLY A 1 151 ? -49.470 14.708 -14.593 1.00 19.34 151 GLY A C 1
ATOM 1925 O O . GLY A 1 151 ? -49.274 15.112 -15.749 1.00 20.20 151 GLY A O 1
ATOM 1929 N N . CYS A 1 152 ? -49.639 13.425 -14.292 1.00 18.84 152 CYS A N 1
ATOM 1930 C CA . CYS A 1 152 ? -49.634 12.383 -15.307 1.00 16.61 152 CYS A CA 1
ATOM 1931 C C . CYS A 1 152 ? -50.494 11.234 -14.810 1.00 19.91 152 CYS A C 1
ATOM 1932 O O . CYS A 1 152 ? -50.494 10.927 -13.612 1.00 18.83 152 CYS A O 1
ATOM 1940 N N . VAL A 1 153 ? -51.252 10.645 -15.727 1.00 18.70 153 VAL A N 1
ATOM 1941 C CA . VAL A 1 153 ? -51.976 9.391 -15.525 1.00 21.53 153 VAL A CA 1
ATOM 1942 C C . VAL A 1 153 ? -51.322 8.361 -16.440 1.00 23.81 153 VAL A C 1
ATOM 1943 O O . VAL A 1 153 ? -51.205 8.598 -17.644 1.00 20.01 153 VAL A O 1
ATOM 1956 N N . PHE A 1 154 ? -50.910 7.222 -15.888 1.00 16.50 154 PHE A N 1
ATOM 1957 C CA . PHE A 1 154 ? -50.170 6.208 -16.644 1.00 16.74 154 PHE A CA 1
ATOM 1958 C C . PHE A 1 154 ? -50.958 4.903 -16.640 1.00 19.15 154 PHE A C 1
ATOM 1959 O O . PHE A 1 154 ? -51.253 4.352 -15.567 1.00 20.64 154 PHE A O 1
ATOM 1976 N N . VAL A 1 155 ? -51.264 4.387 -17.831 1.00 19.25 155 VAL A N 1
ATOM 1977 C CA . VAL A 1 155 ? -52.052 3.166 -17.973 1.00 17.12 155 VAL A CA 1
ATOM 1978 C C . VAL A 1 155 ? -51.311 2.187 -18.873 1.00 19.35 155 VAL A C 1
ATOM 1979 O O . VAL A 1 155 ? -50.959 2.520 -20.008 1.00 20.02 155 VAL A O 1
ATOM 1992 N N . THR A 1 156 ? -51.123 0.973 -18.384 1.00 20.05 156 THR A N 1
ATOM 1993 C CA . THR A 1 156 ? -50.594 -0.138 -19.174 1.00 19.37 156 THR A CA 1
ATOM 1994 C C . THR A 1 156 ? -51.790 -0.851 -19.798 1.00 20.24 156 THR A C 1
ATOM 1995 O O . THR A 1 156 ? -52.679 -1.315 -19.074 1.00 20.00 156 THR A O 1
ATOM 2006 N N . THR A 1 157 ? -51.843 -0.919 -21.142 1.00 22.00 157 THR A N 1
ATOM 2007 C CA . THR A 1 157 ? -52.985 -1.562 -21.795 1.00 21.68 157 THR A CA 1
ATOM 2008 C C . THR A 1 157 ? -52.543 -2.233 -23.090 1.00 22.17 157 THR A C 1
ATOM 2009 O O . THR A 1 157 ? -51.903 -1.589 -23.931 1.00 22.53 157 THR A O 1
ATOM 2020 N N . PRO A 1 158 ? -52.808 -3.537 -23.266 1.00 22.75 158 PRO A N 1
ATOM 2021 C CA . PRO A 1 158 ? -53.355 -4.473 -22.272 1.00 23.33 158 PRO A CA 1
ATOM 2022 C C . PRO A 1 158 ? -52.491 -4.491 -21.029 1.00 24.08 158 PRO A C 1
ATOM 2023 O O . PRO A 1 158 ? -51.279 -4.345 -21.150 1.00 22.78 158 PRO A O 1
ATOM 2034 N N . ASN A 1 159 ? -53.086 -4.611 -19.841 1.00 21.27 159 ASN A N 1
ATOM 2035 C CA . ASN A 1 159 ? -52.258 -4.534 -18.650 1.00 22.95 159 ASN A CA 1
ATOM 2036 C C . ASN A 1 159 ? -51.419 -5.805 -18.494 1.00 24.42 159 ASN A C 1
ATOM 2037 O O . ASN A 1 159 ? -51.813 -6.907 -18.895 1.00 23.47 159 ASN A O 1
ATOM 2048 N N . ASN A 1 160 ? -50.224 -5.621 -17.956 1.00 22.53 160 ASN A N 1
ATOM 2049 C CA . ASN A 1 160 ? -49.389 -6.712 -17.485 1.00 21.44 160 ASN A CA 1
ATOM 2050 C C . ASN A 1 160 ? -49.413 -6.587 -15.974 1.00 24.15 160 ASN A C 1
ATOM 2051 O O . ASN A 1 160 ? -48.868 -5.607 -15.448 1.00 26.65 160 ASN A O 1
ATOM 2062 N N . PRO A 1 161 ? -49.990 -7.547 -15.213 1.00 22.86 161 PRO A N 1
ATOM 2063 C CA . PRO A 1 161 ? -50.195 -8.959 -15.563 1.00 28.45 161 PRO A CA 1
ATOM 2064 C C . PRO A 1 161 ? -51.624 -9.414 -15.880 1.00 28.81 161 PRO A C 1
ATOM 2065 O O . PRO A 1 161 ? -51.817 -10.607 -16.116 1.00 29.67 161 PRO A O 1
ATOM 2076 N N . THR A 1 162 ? -52.608 -8.515 -15.859 1.00 21.50 162 THR A N 1
ATOM 2077 C CA . THR A 1 162 ? -54.007 -8.942 -15.875 1.00 23.72 162 THR A CA 1
ATOM 2078 C C . THR A 1 162 ? -54.575 -9.124 -17.275 1.00 25.09 162 THR A C 1
ATOM 2079 O O . THR A 1 162 ? -55.633 -9.755 -17.430 1.00 24.80 162 THR A O 1
ATOM 2090 N N . GLY A 1 163 ? -53.928 -8.564 -18.284 1.00 23.48 163 GLY A N 1
ATOM 2091 C CA . GLY A 1 163 ? -54.449 -8.595 -19.630 1.00 23.98 163 GLY A CA 1
ATOM 2092 C C . GLY A 1 163 ? -55.603 -7.661 -19.888 1.00 26.80 163 GLY A C 1
ATOM 2093 O O . GLY A 1 163 ? -56.149 -7.671 -20.997 1.00 27.35 163 GLY A O 1
ATOM 2097 N N . ARG A 1 164 ? -56.013 -6.877 -18.903 1.00 27.05 164 ARG A N 1
ATOM 2098 C CA . ARG A 1 164 ? -57.199 -6.049 -19.057 1.00 22.50 164 ARG A CA 1
ATOM 2099 C C . ARG A 1 164 ? -56.933 -4.961 -20.085 1.00 25.80 164 ARG A C 1
ATOM 2100 O O . ARG A 1 164 ? -55.900 -4.281 -20.033 1.00 23.91 164 ARG A O 1
ATOM 2121 N N . VAL A 1 165 ? -57.879 -4.767 -21.000 1.00 26.39 165 VAL A N 1
ATOM 2122 C CA . VAL A 1 165 ? -57.721 -3.822 -22.107 1.00 23.62 165 VAL A CA 1
ATOM 2123 C C . VAL A 1 165 ? -58.580 -2.590 -21.853 1.00 27.38 165 VAL A C 1
ATOM 2124 O O . VAL A 1 165 ? -59.789 -2.706 -21.624 1.00 27.29 165 VAL A O 1
ATOM 2137 N N . LEU A 1 166 ? -57.965 -1.417 -21.943 1.00 21.14 166 LEU A N 1
ATOM 2138 C CA . LEU A 1 166 ? -58.702 -0.160 -21.933 1.00 23.94 166 LEU A CA 1
ATOM 2139 C C . LEU A 1 166 ? -59.523 -0.009 -23.210 1.00 25.44 166 LEU A C 1
ATOM 2140 O O . LEU A 1 166 ? -58.963 0.108 -24.312 1.00 25.05 166 LEU A O 1
ATOM 2156 N N . ALA A 1 167 ? -60.845 0.009 -23.058 1.00 26.74 167 ALA A N 1
ATOM 2157 C CA . ALA A 1 167 ? -61.746 0.072 -24.198 1.00 24.63 167 ALA A CA 1
ATOM 2158 C C . ALA A 1 167 ? -61.754 1.477 -24.778 1.00 25.07 167 ALA A C 1
ATOM 2159 O O . ALA A 1 167 ? -61.428 2.458 -24.092 1.00 26.10 167 ALA A O 1
ATOM 2166 N N . GLU A 1 168 ? -62.151 1.569 -26.051 1.00 25.55 168 GLU A N 1
ATOM 2167 C CA . GLU A 1 168 ? -62.032 2.824 -26.790 1.00 24.95 168 GLU A CA 1
ATOM 2168 C C . GLU A 1 168 ? -62.810 3.947 -26.111 1.00 23.72 168 GLU A C 1
ATOM 2169 O O . GLU A 1 168 ? -62.314 5.074 -25.996 1.00 28.26 168 GLU A O 1
ATOM 2181 N N . GLU A 1 169 ? -64.027 3.653 -25.652 1.00 23.23 169 GLU A N 1
ATOM 2182 C CA . GLU A 1 169 ? -64.847 4.687 -25.036 1.00 28.82 169 GLU A CA 1
ATOM 2183 C C . GLU A 1 169 ? -64.213 5.183 -23.745 1.00 24.96 169 GLU A C 1
ATOM 2184 O O . GLU A 1 169 ? -64.271 6.381 -23.427 1.00 26.45 169 GLU A O 1
ATOM 2196 N N . ARG A 1 170 ? -63.574 4.287 -22.993 1.00 23.42 170 ARG A N 1
ATOM 2197 C CA . ARG A 1 170 ? -62.917 4.725 -21.767 1.00 27.94 170 ARG A CA 1
ATOM 2198 C C . ARG A 1 170 ? -61.608 5.467 -22.055 1.00 24.86 170 ARG A C 1
ATOM 2199 O O . ARG A 1 170 ? -61.286 6.453 -21.381 1.00 25.41 170 ARG A O 1
ATOM 2220 N N . LEU A 1 171 ? -60.830 5.031 -23.052 1.00 21.86 171 LEU A N 1
ATOM 2221 C CA . LEU A 1 171 ? -59.665 5.815 -23.445 1.00 20.72 171 LEU A CA 1
ATOM 2222 C C . LEU A 1 171 ? -60.067 7.234 -23.839 1.00 19.84 171 LEU A C 1
ATOM 2223 O O . LEU A 1 171 ? -59.413 8.207 -23.440 1.00 21.06 171 LEU A O 1
ATOM 2239 N N . ARG A 1 172 ? -61.129 7.371 -24.626 1.00 21.34 172 ARG A N 1
ATOM 2240 C CA . ARG A 1 172 ? -61.567 8.689 -25.069 1.00 25.27 172 ARG A CA 1
ATOM 2241 C C . ARG A 1 172 ? -61.937 9.565 -23.876 1.00 20.64 172 ARG A C 1
ATOM 2242 O O . ARG A 1 172 ? -61.530 10.732 -23.800 1.00 22.48 172 ARG A O 1
ATOM 2263 N N . ARG A 1 173 ? -62.684 9.011 -22.917 1.00 23.91 173 ARG A N 1
ATOM 2264 C CA . ARG A 1 173 ? -63.071 9.790 -21.744 1.00 26.14 173 ARG A CA 1
ATOM 2265 C C . ARG A 1 173 ? -61.856 10.128 -20.898 1.00 21.95 173 ARG A C 1
ATOM 2266 O O . ARG A 1 173 ? -61.730 11.243 -20.382 1.00 23.08 173 ARG A O 1
ATOM 2287 N N . LEU A 1 174 ? -60.958 9.168 -20.728 1.00 20.78 174 LEU A N 1
ATOM 2288 C CA . LEU A 1 174 ? -59.786 9.430 -19.925 1.00 22.07 174 LEU A CA 1
ATOM 2289 C C . LEU A 1 174 ? -58.931 10.512 -20.571 1.00 22.77 174 LEU A C 1
ATOM 2290 O O . LEU A 1 174 ? -58.423 11.405 -19.890 1.00 21.04 174 LEU A O 1
ATOM 2306 N N . ALA A 1 175 ? -58.784 10.460 -21.894 1.00 20.18 175 ALA A N 1
ATOM 2307 C CA . ALA A 1 175 ? -58.019 11.481 -22.583 1.00 19.29 175 ALA A CA 1
ATOM 2308 C C . ALA A 1 175 ? -58.690 12.849 -22.481 1.00 23.29 175 ALA A C 1
ATOM 2309 O O . ALA A 1 175 ? -58.015 13.871 -22.314 1.00 20.53 175 ALA A O 1
ATOM 2316 N N . GLU A 1 176 ? -60.019 12.890 -22.605 1.00 20.95 176 GLU A N 1
ATOM 2317 C CA . GLU A 1 176 ? -60.744 14.147 -22.450 1.00 20.61 176 GLU A CA 1
ATOM 2318 C C . GLU A 1 176 ? -60.558 14.716 -21.057 1.00 23.97 176 GLU A C 1
ATOM 2319 O O . GLU A 1 176 ? -60.381 15.921 -20.893 1.00 22.27 176 GLU A O 1
ATOM 2331 N N . GLN A 1 177 ? -60.619 13.858 -20.035 1.00 19.78 177 GLN A N 1
ATOM 2332 C CA . GLN A 1 177 ? -60.451 14.317 -18.664 1.00 22.91 177 GLN A CA 1
ATOM 2333 C C . GLN A 1 177 ? -59.034 14.822 -18.411 1.00 21.88 177 GLN A C 1
ATOM 2334 O O . GLN A 1 177 ? -58.842 15.811 -17.689 1.00 20.64 177 GLN A O 1
ATOM 2348 N N . CYS A 1 178 ? -58.027 14.140 -18.969 1.00 20.38 178 CYS A N 1
ATOM 2349 C CA . CYS A 1 178 ? -56.654 14.611 -18.821 1.00 18.13 178 CYS A CA 1
ATOM 2350 C C . CYS A 1 178 ? -56.493 15.959 -19.495 1.00 24.86 178 CYS A C 1
ATOM 2351 O O . CYS A 1 178 ? -55.857 16.855 -18.938 1.00 19.90 178 CYS A O 1
ATOM 2359 N N . ALA A 1 179 ? -57.155 16.158 -20.639 1.00 19.77 179 ALA A N 1
ATOM 2360 C CA . ALA A 1 179 ? -57.074 17.451 -21.317 1.00 21.03 179 ALA A CA 1
ATOM 2361 C C . ALA A 1 179 ? -57.685 18.544 -20.449 1.00 18.98 179 ALA A C 1
ATOM 2362 O O . ALA A 1 179 ? -57.086 19.609 -20.258 1.00 21.95 179 ALA A O 1
ATOM 2369 N N . GLU A 1 180 ? -58.859 18.259 -19.864 1.00 21.63 180 GLU A N 1
ATOM 2370 C CA . GLU A 1 180 ? -59.569 19.204 -19.007 1.00 23.60 180 GLU A CA 1
ATOM 2371 C C . GLU A 1 180 ? -58.747 19.632 -17.807 1.00 26.14 180 GLU A C 1
ATOM 2372 O O . GLU A 1 180 ? -58.902 20.762 -17.328 1.00 27.37 180 GLU A O 1
ATOM 2384 N N . HIS A 1 181 ? -57.888 18.750 -17.295 1.00 19.17 181 HIS A N 1
ATOM 2385 C CA . HIS A 1 181 ? -57.137 18.997 -16.072 1.00 22.66 181 HIS A CA 1
ATOM 2386 C C . HIS A 1 181 ? -55.680 19.344 -16.338 1.00 24.66 181 HIS A C 1
ATOM 2387 O O . HIS A 1 181 ? -54.917 19.553 -15.386 1.00 24.05 181 HIS A O 1
ATOM 2401 N N . GLY A 1 182 ? -55.278 19.421 -17.604 1.00 25.41 182 GLY A N 1
ATOM 2402 C CA . GLY A 1 182 ? -53.899 19.761 -17.917 1.00 25.29 182 GLY A CA 1
ATOM 2403 C C . GLY A 1 182 ? -52.924 18.669 -17.556 1.00 26.96 182 GLY A C 1
ATOM 2404 O O . GLY A 1 182 ? -51.759 18.962 -17.239 1.00 27.08 182 GLY A O 1
ATOM 2408 N N . THR A 1 183 ? -53.382 17.417 -17.580 1.00 20.53 183 THR A N 1
ATOM 2409 C CA . THR A 1 183 ? -52.645 16.250 -17.101 1.00 18.73 183 THR A CA 1
ATOM 2410 C C . THR A 1 183 ? -52.132 15.470 -18.311 1.00 20.97 183 THR A C 1
ATOM 2411 O O . THR A 1 183 ? -52.850 15.345 -19.303 1.00 21.17 183 THR A O 1
ATOM 2422 N N . VAL A 1 184 ? -50.911 14.934 -18.224 1.00 19.24 184 VAL A N 1
ATOM 2423 C CA . VAL A 1 184 ? -50.362 14.095 -19.292 1.00 16.70 184 VAL A CA 1
ATOM 2424 C C . VAL A 1 184 ? -50.963 12.700 -19.180 1.00 18.56 184 VAL A C 1
ATOM 2425 O O . VAL A 1 184 ? -50.965 12.105 -18.101 1.00 20.51 184 VAL A O 1
ATOM 2438 N N . LEU A 1 185 ? -51.428 12.158 -20.301 1.00 17.66 185 LEU A N 1
ATOM 2439 C CA . LEU A 1 185 ? -51.872 10.776 -20.364 1.00 16.59 185 LEU A CA 1
ATOM 2440 C C . LEU A 1 185 ? -50.768 9.948 -21.012 1.00 18.96 185 LEU A C 1
ATOM 2441 O O . LEU A 1 185 ? -50.345 10.243 -22.135 1.00 19.81 185 LEU A O 1
ATOM 2457 N N . ALA A 1 186 ? -50.267 8.939 -20.296 1.00 19.08 186 ALA A N 1
ATOM 2458 C CA . ALA A 1 186 ? -49.201 8.088 -20.810 1.00 16.17 186 ALA A CA 1
ATOM 2459 C C . ALA A 1 186 ? -49.706 6.654 -20.869 1.00 19.04 186 ALA A C 1
ATOM 2460 O O . ALA A 1 186 ? -50.332 6.177 -19.917 1.00 17.92 186 ALA A O 1
ATOM 2467 N N . LEU A 1 187 ? -49.456 5.977 -21.983 1.00 17.75 187 LEU A N 1
ATOM 2468 C CA . LEU A 1 187 ? -49.891 4.599 -22.169 1.00 17.18 187 LEU A CA 1
ATOM 2469 C C . LEU A 1 187 ? -48.672 3.729 -22.431 1.00 23.17 187 LEU A C 1
ATOM 2470 O O . LEU A 1 187 ? -47.770 4.117 -23.174 1.00 20.30 187 LEU A O 1
ATOM 2486 N N . ASP A 1 188 ? -48.652 2.560 -21.817 1.00 18.81 188 ASP A N 1
ATOM 2487 C CA . ASP A 1 188 ? -47.674 1.511 -22.119 1.00 17.61 188 ASP A CA 1
ATOM 2488 C C . ASP A 1 188 ? -48.419 0.380 -22.809 1.00 17.23 188 ASP A C 1
ATOM 2489 O O . ASP A 1 188 ? -49.263 -0.289 -22.195 1.00 20.13 188 ASP A O 1
ATOM 2498 N N . THR A 1 189 ? -48.083 0.153 -24.083 1.00 18.42 189 THR A N 1
ATOM 2499 C CA . THR A 1 189 ? -48.851 -0.744 -24.934 1.00 18.21 189 THR A CA 1
ATOM 2500 C C . THR A 1 189 ? -48.013 -1.927 -25.429 1.00 19.30 189 THR A C 1
ATOM 2501 O O . THR A 1 189 ? -48.271 -2.485 -26.511 1.00 21.32 189 THR A O 1
ATOM 2512 N N . SER A 1 190 ? -47.084 -2.389 -24.592 1.00 18.61 190 SER A N 1
ATOM 2513 C CA . SER A 1 190 ? -46.229 -3.527 -24.943 1.00 20.03 190 SER A CA 1
ATOM 2514 C C . SER A 1 190 ? -47.014 -4.785 -25.341 1.00 22.72 190 SER A C 1
ATOM 2515 O O . SER A 1 190 ? -46.566 -5.553 -26.201 1.00 21.77 190 SER A O 1
ATOM 2523 N N . PHE A 1 191 ? -48.131 -5.063 -24.682 1.00 20.48 191 PHE A N 1
ATOM 2524 C CA . PHE A 1 191 ? -48.912 -6.259 -24.988 1.00 20.28 191 PHE A CA 1
ATOM 2525 C C . PHE A 1 191 ? -49.942 -6.051 -26.106 1.00 19.72 191 PHE A C 1
ATOM 2526 O O . PHE A 1 191 ? -50.760 -6.955 -26.364 1.00 23.95 191 PHE A O 1
ATOM 2543 N N . ARG A 1 192 ? -49.889 -4.919 -26.808 1.00 21.54 192 ARG A N 1
ATOM 2544 C CA . ARG A 1 192 ? -50.896 -4.608 -27.817 1.00 20.94 192 ARG A CA 1
ATOM 2545 C C . ARG A 1 192 ? -51.092 -5.742 -28.818 1.00 19.65 192 ARG A C 1
ATOM 2546 O O . ARG A 1 192 ? -52.235 -6.077 -29.183 1.00 22.11 192 ARG A O 1
ATOM 2567 N N . GLY A 1 193 ? -49.998 -6.343 -29.294 1.00 22.09 193 GLY A N 1
ATOM 2568 C CA . GLY A 1 193 ? -50.132 -7.276 -30.408 1.00 22.79 193 GLY A CA 1
ATOM 2569 C C . GLY A 1 193 ? -50.892 -8.533 -30.061 1.00 31.00 193 GLY A C 1
ATOM 2570 O O . GLY A 1 193 ? -51.426 -9.195 -30.960 1.00 26.02 193 GLY A O 1
ATOM 2574 N N . PHE A 1 194 ? -50.976 -8.870 -28.772 1.00 23.97 194 PHE A N 1
ATOM 2575 C CA . PHE A 1 194 ? -51.631 -10.100 -28.360 1.00 23.86 194 PHE A CA 1
ATOM 2576 C C . PHE A 1 194 ? -53.156 -10.038 -28.371 1.00 27.21 194 PHE A C 1
ATOM 2577 O O . PHE A 1 194 ? -53.792 -11.092 -28.416 1.00 25.88 194 PHE A O 1
ATOM 2594 N N . ASP A 1 195 ? -53.767 -8.861 -28.319 1.00 26.83 195 ASP A N 1
ATOM 2595 C CA . ASP A 1 195 ? -55.202 -8.770 -28.063 1.00 27.76 195 ASP A CA 1
ATOM 2596 C C . ASP A 1 195 ? -55.841 -7.816 -29.058 1.00 27.83 195 ASP A C 1
ATOM 2597 O O . ASP A 1 195 ? -55.593 -6.611 -29.001 1.00 24.45 195 ASP A O 1
ATOM 2606 N N . ALA A 1 196 ? -56.683 -8.360 -29.948 1.00 26.49 196 ALA A N 1
ATOM 2607 C CA . ALA A 1 196 ? -57.327 -7.555 -30.983 1.00 25.98 196 ALA A CA 1
ATOM 2608 C C . ALA A 1 196 ? -58.225 -6.475 -30.402 1.00 28.61 196 ALA A C 1
ATOM 2609 O O . ALA A 1 196 ? -58.533 -5.501 -31.095 1.00 27.83 196 ALA A O 1
ATOM 2616 N N . ALA A 1 197 ? -58.654 -6.622 -29.148 1.00 25.09 197 ALA A N 1
ATOM 2617 C CA . ALA A 1 197 ? -59.410 -5.573 -28.488 1.00 26.19 197 ALA A CA 1
ATOM 2618 C C . ALA A 1 197 ? -58.608 -4.296 -28.327 1.00 27.77 197 ALA A C 1
ATOM 2619 O O . ALA A 1 197 ? -59.208 -3.230 -28.151 1.00 26.94 197 ALA A O 1
ATOM 2626 N N . ALA A 1 198 ? -57.274 -4.386 -28.367 1.00 26.28 198 ALA A N 1
ATOM 2627 C CA . ALA A 1 198 ? -56.380 -3.235 -28.301 1.00 20.67 198 ALA A CA 1
ATOM 2628 C C . ALA A 1 198 ? -55.948 -2.737 -29.670 1.00 22.49 198 ALA A C 1
ATOM 2629 O O . ALA A 1 198 ? -55.020 -1.921 -29.759 1.00 22.53 198 ALA A O 1
ATOM 2636 N N . HIS A 1 199 ? -56.587 -3.200 -30.741 1.00 25.45 199 HIS A N 1
ATOM 2637 C CA . HIS A 1 199 ? -56.205 -2.791 -32.088 1.00 25.55 199 HIS A CA 1
ATOM 2638 C C . HIS A 1 199 ? -57.115 -1.723 -32.690 1.00 26.09 199 HIS A C 1
ATOM 2639 O O . HIS A 1 199 ? -56.959 -1.397 -33.870 1.00 29.46 199 HIS A O 1
ATOM 2653 N N . TYR A 1 200 ? -58.057 -1.169 -31.928 1.00 24.03 200 TYR A N 1
ATOM 2654 C CA . TYR A 1 200 ? -58.646 0.084 -32.365 1.00 26.60 200 TYR A CA 1
ATOM 2655 C C . TYR A 1 200 ? -57.574 1.185 -32.324 1.00 25.03 200 TYR A C 1
ATOM 2656 O O . TYR A 1 200 ? -56.570 1.090 -31.609 1.00 23.40 200 TYR A O 1
ATOM 2674 N N . ASP A 1 201 ? -57.780 2.233 -33.117 1.00 25.63 201 ASP A N 1
ATOM 2675 C CA . ASP A 1 201 ? -56.740 3.240 -33.341 1.00 26.88 201 ASP A CA 1
ATOM 2676 C C . ASP A 1 201 ? -56.655 4.172 -32.129 1.00 22.77 201 ASP A C 1
ATOM 2677 O O . ASP A 1 201 ? -57.498 5.063 -31.948 1.00 23.87 201 ASP A O 1
ATOM 2686 N N . HIS A 1 202 ? -55.647 3.933 -31.268 1.00 20.50 202 HIS A N 1
ATOM 2687 C CA . HIS A 1 202 ? -55.457 4.742 -30.061 1.00 22.49 202 HIS A CA 1
ATOM 2688 C C . HIS A 1 202 ? -55.034 6.163 -30.407 1.00 19.10 202 HIS A C 1
ATOM 2689 O O . HIS A 1 202 ? -55.381 7.111 -29.693 1.00 20.98 202 HIS A O 1
ATOM 2703 N N . TYR A 1 203 ? -54.233 6.323 -31.473 1.00 19.97 203 TYR A N 1
ATOM 2704 C CA . TYR A 1 203 ? -53.703 7.637 -31.818 1.00 25.03 203 TYR A CA 1
ATOM 2705 C C . TYR A 1 203 ? -54.806 8.560 -32.302 1.00 21.79 203 TYR A C 1
ATOM 2706 O O . TYR A 1 203 ? -54.805 9.755 -31.990 1.00 22.32 203 TYR A O 1
ATOM 2724 N N . ALA A 1 204 ? -55.760 8.025 -33.061 1.00 24.13 204 ALA A N 1
ATOM 2725 C CA . ALA A 1 204 ? -56.918 8.825 -33.447 1.00 25.22 204 ALA A CA 1
ATOM 2726 C C . ALA A 1 204 ? -57.629 9.380 -32.217 1.00 23.45 204 ALA A C 1
ATOM 2727 O O . ALA A 1 204 ? -57.962 10.567 -32.161 1.00 24.88 204 ALA A O 1
ATOM 2734 N N . VAL A 1 205 ? -57.876 8.523 -31.225 1.00 22.06 205 VAL A N 1
ATOM 2735 C CA . VAL A 1 205 ? -58.549 8.960 -29.994 1.00 20.15 205 VAL A CA 1
ATOM 2736 C C . VAL A 1 205 ? -57.754 10.053 -29.298 1.00 23.77 205 VAL A C 1
ATOM 2737 O O . VAL A 1 205 ? -58.305 11.084 -28.885 1.00 23.38 205 VAL A O 1
ATOM 2750 N N . LEU A 1 206 ? -56.457 9.817 -29.100 1.00 21.92 206 LEU A N 1
ATOM 2751 C CA . LEU A 1 206 ? -55.624 10.777 -28.388 1.00 20.28 206 LEU A CA 1
ATOM 2752 C C . LEU A 1 206 ? -55.595 12.119 -29.107 1.00 24.58 206 LEU A C 1
ATOM 2753 O O . LEU A 1 206 ? -55.657 13.188 -28.475 1.00 22.59 206 LEU A O 1
ATOM 2769 N N . GLN A 1 207 ? -55.435 12.087 -30.424 1.00 23.58 207 GLN A N 1
ATOM 2770 C CA . GLN A 1 207 ? -55.343 13.337 -31.172 1.00 24.10 207 GLN A CA 1
ATOM 2771 C C . GLN A 1 207 ? -56.685 14.065 -31.180 1.00 27.35 207 GLN A C 1
ATOM 2772 O O . GLN A 1 207 ? -56.728 15.301 -31.069 1.00 27.88 207 GLN A O 1
ATOM 2786 N N . GLU A 1 208 ? -57.782 13.316 -31.213 1.00 24.40 208 GLU A N 1
ATOM 2787 C CA . GLU A 1 208 ? -59.104 13.931 -31.193 1.00 26.81 208 GLU A CA 1
ATOM 2788 C C . GLU A 1 208 ? -59.399 14.559 -29.842 1.00 28.31 208 GLU A C 1
ATOM 2789 O O . GLU A 1 208 ? -60.036 15.615 -29.773 1.00 26.48 208 GLU A O 1
ATOM 2801 N N . ALA A 1 209 ? -58.922 13.940 -28.755 1.00 24.01 209 ALA A N 1
ATOM 2802 C CA . ALA A 1 209 ? -59.144 14.512 -27.430 1.00 31.07 209 ALA A CA 1
ATOM 2803 C C . ALA A 1 209 ? -58.253 15.717 -27.158 1.00 28.87 209 ALA A C 1
ATOM 2804 O O . ALA A 1 209 ? -58.657 16.619 -26.411 1.00 27.13 209 ALA A O 1
ATOM 2811 N N . GLY A 1 210 ? -57.029 15.737 -27.692 1.00 23.71 210 GLY A N 1
ATOM 2812 C CA . GLY A 1 210 ? -56.186 16.911 -27.573 1.00 26.57 210 GLY A CA 1
ATOM 2813 C C . GLY A 1 210 ? -55.541 17.085 -26.226 1.00 25.96 210 GLY A C 1
ATOM 2814 O O . GLY A 1 210 ? -55.147 18.200 -25.884 1.00 27.29 210 GLY A O 1
ATOM 2818 N N . CYS A 1 211 ? -55.463 16.023 -25.427 1.00 21.41 211 CYS A N 1
ATOM 2819 C CA . CYS A 1 211 ? -54.609 16.055 -24.251 1.00 21.56 211 CYS A CA 1
ATOM 2820 C C . CYS A 1 211 ? -53.142 15.963 -24.653 1.00 22.39 211 CYS A C 1
ATOM 2821 O O . CYS A 1 211 ? -52.794 15.551 -25.758 1.00 22.13 211 CYS A O 1
ATOM 2829 N N . ARG A 1 212 ? -52.275 16.357 -23.725 1.00 19.91 212 ARG A N 1
ATOM 2830 C CA . ARG A 1 212 ? -50.859 16.033 -23.846 1.00 16.61 212 ARG A CA 1
ATOM 2831 C C . ARG A 1 212 ? -50.702 14.544 -23.587 1.00 23.28 212 ARG A C 1
ATOM 2832 O O . ARG A 1 212 ? -51.288 14.018 -22.630 1.00 22.79 212 ARG A O 1
ATOM 2853 N N . TRP A 1 213 ? -50.023 13.839 -24.497 1.00 17.54 213 TRP A N 1
ATOM 2854 C CA . TRP A 1 213 ? -49.982 12.386 -24.397 1.00 18.07 213 TRP A CA 1
ATOM 2855 C C . TRP A 1 213 ? -48.641 11.817 -24.845 1.00 20.78 213 TRP A C 1
ATOM 2856 O O . TRP A 1 213 ? -47.895 12.406 -25.631 1.00 18.12 213 TRP A O 1
ATOM 2877 N N . VAL A 1 214 ? -48.360 10.635 -24.318 1.00 16.85 214 VAL A N 1
ATOM 2878 C CA . VAL A 1 214 ? -47.199 9.830 -24.675 1.00 16.16 214 VAL A CA 1
ATOM 2879 C C . VAL A 1 214 ? -47.663 8.396 -24.746 1.00 22.48 214 VAL A C 1
ATOM 2880 O O . VAL A 1 214 ? -48.403 7.946 -23.873 1.00 17.62 214 VAL A O 1
ATOM 2893 N N . VAL A 1 215 ? -47.208 7.665 -25.760 1.00 16.93 215 VAL A N 1
ATOM 2894 C CA . VAL A 1 215 ? -47.436 6.231 -25.868 1.00 16.26 215 VAL A CA 1
ATOM 2895 C C . VAL A 1 215 ? -46.070 5.561 -26.006 1.00 19.87 215 VAL A C 1
ATOM 2896 O O . VAL A 1 215 ? -45.249 5.975 -26.834 1.00 18.89 215 VAL A O 1
ATOM 2909 N N . ILE A 1 216 ? -45.831 4.513 -25.223 1.00 15.14 216 ILE A N 1
ATOM 2910 C CA . ILE A 1 216 ? -44.634 3.687 -25.385 1.00 14.94 216 ILE A CA 1
ATOM 2911 C C . ILE A 1 216 ? -45.078 2.348 -25.945 1.00 19.24 216 ILE A C 1
ATOM 2912 O O . ILE A 1 216 ? -45.642 1.527 -25.219 1.00 18.81 216 ILE A O 1
ATOM 2928 N N . GLU A 1 217 ? -44.813 2.127 -27.231 1.00 19.02 217 GLU A N 1
ATOM 2929 C CA . GLU A 1 217 ? -45.005 0.834 -27.856 1.00 19.10 217 GLU A CA 1
ATOM 2930 C C . GLU A 1 217 ? -43.762 -0.010 -27.627 1.00 18.60 217 GLU A C 1
ATOM 2931 O O . GLU A 1 217 ? -42.687 0.501 -27.307 1.00 19.07 217 GLU A O 1
ATOM 2943 N N . ASP A 1 218 ? -43.922 -1.323 -27.752 1.00 19.10 218 ASP A N 1
ATOM 2944 C CA . ASP A 1 218 ? -42.812 -2.252 -27.540 1.00 19.55 218 ASP A CA 1
ATOM 2945 C C . ASP A 1 218 ? -42.939 -3.359 -28.551 1.00 19.01 218 ASP A C 1
ATOM 2946 O O . ASP A 1 218 ? -44.011 -3.954 -28.648 1.00 20.60 218 ASP A O 1
ATOM 2955 N N . THR A 1 219 ? -41.868 -3.642 -29.299 1.00 19.33 219 THR A N 1
ATOM 2956 C CA . THR A 1 219 ? -41.915 -4.826 -30.149 1.00 18.89 219 THR A CA 1
ATOM 2957 C C . THR A 1 219 ? -41.461 -6.087 -29.428 1.00 23.27 219 THR A C 1
ATOM 2958 O O . THR A 1 219 ? -41.672 -7.197 -29.944 1.00 25.07 219 THR A O 1
ATOM 2969 N N . GLY A 1 220 ? -40.840 -5.955 -28.269 1.00 23.07 220 GLY A N 1
ATOM 2970 C CA . GLY A 1 220 ? -40.075 -7.036 -27.680 1.00 23.12 220 GLY A CA 1
ATOM 2971 C C . GLY A 1 220 ? -40.857 -8.265 -27.269 1.00 28.44 220 GLY A C 1
ATOM 2972 O O . GLY A 1 220 ? -40.394 -9.381 -27.465 1.00 33.14 220 GLY A O 1
ATOM 3016 N N . LEU A 1 222 ? -43.664 -9.647 -28.417 1.00 25.94 222 LEU A N 1
ATOM 3017 C CA . LEU A 1 222 ? -44.435 -10.420 -29.378 1.00 25.20 222 LEU A CA 1
ATOM 3018 C C . LEU A 1 222 ? -43.747 -11.633 -29.947 1.00 29.43 222 LEU A C 1
ATOM 3019 O O . LEU A 1 222 ? -44.355 -12.698 -30.083 1.00 32.56 222 LEU A O 1
ATOM 3035 N N . TRP A 1 223 ? -42.489 -11.462 -30.328 1.00 25.59 223 TRP A N 1
ATOM 3036 C CA . TRP A 1 223 ? -41.814 -12.459 -31.140 1.00 26.28 223 TRP A CA 1
ATOM 3037 C C . TRP A 1 223 ? -40.515 -12.914 -30.499 1.00 27.03 223 TRP A C 1
ATOM 3038 O O . TRP A 1 223 ? -39.842 -12.136 -29.805 1.00 24.11 223 TRP A O 1
ATOM 3059 N N . PRO A 1 224 ? -40.107 -14.150 -30.763 1.00 25.63 224 PRO A N 1
ATOM 3060 C CA . PRO A 1 224 ? -38.866 -14.673 -30.182 1.00 26.75 224 PRO A CA 1
ATOM 3061 C C . PRO A 1 224 ? -37.633 -14.251 -30.975 1.00 28.48 224 PRO A C 1
ATOM 3062 O O . PRO A 1 224 ? -37.027 -15.004 -31.732 1.00 26.44 224 PRO A O 1
ATOM 3073 N N . THR A 1 225 ? -37.229 -12.998 -30.764 1.00 23.03 225 THR A N 1
ATOM 3074 C CA . THR A 1 225 ? -36.153 -12.380 -31.526 1.00 23.44 225 THR A CA 1
ATOM 3075 C C . THR A 1 225 ? -34.866 -12.247 -30.718 1.00 20.87 225 THR A C 1
ATOM 3076 O O . THR A 1 225 ? -34.052 -11.370 -31.010 1.00 22.29 225 THR A O 1
ATOM 3087 N N . LEU A 1 226 ? -34.666 -13.077 -29.699 1.00 22.27 226 LEU A N 1
ATOM 3088 C CA . LEU A 1 226 ? -33.448 -13.028 -28.885 1.00 21.78 226 LEU A CA 1
ATOM 3089 C C . LEU A 1 226 ? -33.264 -11.647 -28.279 1.00 22.10 226 LEU A C 1
ATOM 3090 O O . LEU A 1 226 ? -32.135 -11.154 -28.135 1.00 23.77 226 LEU A O 1
ATOM 3106 N N . ASP A 1 227 ? -34.383 -11.019 -27.923 1.00 24.06 227 ASP A N 1
ATOM 3107 C CA . ASP A 1 227 ? -34.396 -9.720 -27.267 1.00 20.15 227 ASP A CA 1
ATOM 3108 C C . ASP A 1 227 ? -33.887 -8.601 -28.163 1.00 25.39 227 ASP A C 1
ATOM 3109 O O . ASP A 1 227 ? -33.450 -7.547 -27.671 1.00 23.77 227 ASP A O 1
ATOM 3118 N N . LEU A 1 228 ? -33.915 -8.817 -29.464 1.00 20.71 228 LEU A N 1
ATOM 3119 C CA . LEU A 1 228 ? -33.684 -7.777 -30.456 1.00 20.70 228 LEU A CA 1
ATOM 3120 C C . LEU A 1 228 ? -35.014 -7.076 -30.693 1.00 20.27 228 LEU A C 1
ATOM 3121 O O . LEU A 1 228 ? -35.985 -7.687 -31.171 1.00 21.81 228 LEU A O 1
ATOM 3137 N N . LYS A 1 229 ? -35.080 -5.808 -30.330 1.00 16.20 229 LYS A N 1
ATOM 3138 C CA . LYS A 1 229 ? -36.357 -5.139 -30.168 1.00 16.64 229 LYS A CA 1
ATOM 3139 C C . LYS A 1 229 ? -36.141 -3.636 -30.161 1.00 15.66 229 LYS A C 1
ATOM 3140 O O . LYS A 1 229 ? -35.009 -3.143 -30.133 1.00 17.84 229 LYS A O 1
ATOM 3159 N N . ALA A 1 230 ? -37.262 -2.920 -30.139 1.00 19.52 230 ALA A N 1
ATOM 3160 C CA . ALA A 1 230 ? -37.244 -1.498 -29.856 1.00 18.49 230 ALA A CA 1
ATOM 3161 C C . ALA A 1 230 ? -38.465 -1.104 -29.046 1.00 18.03 230 ALA A C 1
ATOM 3162 O O . ALA A 1 230 ? -39.557 -1.656 -29.192 1.00 18.70 230 ALA A O 1
ATOM 3169 N N . GLY A 1 231 ? -38.275 -0.118 -28.187 1.00 15.71 231 GLY A N 1
ATOM 3170 C CA . GLY A 1 231 ? -39.400 0.623 -27.637 1.00 17.83 231 GLY A CA 1
ATOM 3171 C C . GLY A 1 231 ? -39.615 1.811 -28.556 1.00 20.02 231 GLY A C 1
ATOM 3172 O O . GLY A 1 231 ? -38.658 2.372 -29.088 1.00 20.03 231 GLY A O 1
ATOM 3176 N N . LEU A 1 232 ? -40.880 2.161 -28.777 1.00 16.66 232 LEU A N 1
ATOM 3177 C CA . LEU A 1 232 ? -41.221 3.295 -29.645 1.00 14.94 232 LEU A CA 1
ATOM 3178 C C . LEU A 1 232 ? -41.904 4.339 -28.793 1.00 18.51 232 LEU A C 1
ATOM 3179 O O . LEU A 1 232 ? -43.029 4.130 -28.324 1.00 21.28 232 LEU A O 1
ATOM 3195 N N . LEU A 1 233 ? -41.224 5.450 -28.589 1.00 17.84 233 LEU A N 1
ATOM 3196 C CA . LEU A 1 233 ? -41.704 6.527 -27.741 1.00 16.20 233 LEU A CA 1
ATOM 3197 C C . LEU A 1 233 ? -42.389 7.540 -28.638 1.00 20.24 233 LEU A C 1
ATOM 3198 O O . LEU A 1 233 ? -41.728 8.207 -29.431 1.00 19.21 233 LEU A O 1
ATOM 3214 N N . VAL A 1 234 ? -43.713 7.644 -28.524 1.00 16.48 234 VAL A N 1
ATOM 3215 C CA . VAL A 1 234 ? -44.512 8.524 -29.375 1.00 15.88 234 VAL A CA 1
ATOM 3216 C C . VAL A 1 234 ? -45.124 9.600 -28.499 1.00 19.39 234 VAL A C 1
ATOM 3217 O O . VAL A 1 234 ? -45.577 9.308 -27.393 1.00 20.65 234 VAL A O 1
ATOM 3230 N N . PHE A 1 235 ? -45.150 10.845 -28.977 1.00 20.15 235 PHE A N 1
ATOM 3231 C CA . PHE A 1 235 ? -45.613 11.925 -28.116 1.00 19.56 235 PHE A CA 1
ATOM 3232 C C . PHE A 1 235 ? -46.411 12.955 -28.908 1.00 20.73 235 PHE A C 1
ATOM 3233 O O . PHE A 1 235 ? -46.205 13.138 -30.121 1.00 17.88 235 PHE A O 1
ATOM 3250 N N . SER A 1 236 ? -47.302 13.647 -28.203 1.00 19.66 236 SER A N 1
ATOM 3251 C CA . SER A 1 236 ? -48.091 14.711 -28.806 1.00 20.60 236 SER A CA 1
ATOM 3252 C C . SER A 1 236 ? -47.198 15.915 -29.098 1.00 17.48 236 SER A C 1
ATOM 3253 O O . SER A 1 236 ? -46.164 16.131 -28.455 1.00 18.89 236 SER A O 1
ATOM 3261 N N . GLU A 1 237 ? -47.575 16.699 -30.116 1.00 21.50 237 GLU A N 1
ATOM 3262 C CA . GLU A 1 237 ? -46.736 17.841 -30.475 1.00 24.10 237 GLU A CA 1
ATOM 3263 C C . GLU A 1 237 ? -46.604 18.829 -29.327 1.00 24.80 237 GLU A C 1
ATOM 3264 O O . GLU A 1 237 ? -45.579 19.525 -29.221 1.00 25.63 237 GLU A O 1
ATOM 3276 N N . ASP A 1 238 ? -47.613 18.895 -28.456 1.00 20.31 238 ASP A N 1
ATOM 3277 C CA . ASP A 1 238 ? -47.649 19.825 -27.333 1.00 17.48 238 ASP A CA 1
ATOM 3278 C C . ASP A 1 238 ? -47.284 19.177 -26.002 1.00 19.91 238 ASP A C 1
ATOM 3279 O O . ASP A 1 238 ? -47.652 19.710 -24.941 1.00 19.54 238 ASP A O 1
ATOM 3288 N N . ILE A 1 239 ? -46.568 18.051 -26.029 1.00 19.95 239 ILE A N 1
ATOM 3289 C CA . ILE A 1 239 ? -46.313 17.289 -24.802 1.00 18.15 239 ILE A CA 1
ATOM 3290 C C . ILE A 1 239 ? -45.720 18.176 -23.701 1.00 18.04 239 ILE A C 1
ATOM 3291 O O . ILE A 1 239 ? -46.043 18.024 -22.510 1.00 17.54 239 ILE A O 1
ATOM 3307 N N . GLY A 1 240 ? -44.833 19.096 -24.064 1.00 17.05 240 GLY A N 1
ATOM 3308 C CA . GLY A 1 240 ? -44.360 20.057 -23.089 1.00 19.90 240 GLY A CA 1
ATOM 3309 C C . GLY A 1 240 ? -43.391 19.481 -22.094 1.00 18.16 240 GLY A C 1
ATOM 3310 O O . GLY A 1 240 ? -43.161 20.083 -21.047 1.00 20.73 240 GLY A O 1
ATOM 3314 N N . LEU A 1 241 ? -42.788 18.338 -22.420 1.00 17.32 241 LEU A N 1
ATOM 3315 C CA . LEU A 1 241 ? -41.779 17.643 -21.639 1.00 17.12 241 LEU A CA 1
ATOM 3316 C C . LEU A 1 241 ? -40.546 17.436 -22.490 1.00 16.77 241 LEU A C 1
ATOM 3317 O O . LEU A 1 241 ? -40.649 17.348 -23.719 1.00 17.41 241 LEU A O 1
ATOM 3333 N N . PRO A 1 242 ? -39.359 17.325 -21.865 1.00 15.01 242 PRO A N 1
ATOM 3334 C CA . PRO A 1 242 ? -38.109 17.246 -22.634 1.00 15.13 242 PRO A CA 1
ATOM 3335 C C . PRO A 1 242 ? -37.801 15.855 -23.150 1.00 21.60 242 PRO A C 1
ATOM 3336 O O . PRO A 1 242 ? -36.654 15.407 -23.104 1.00 17.93 242 PRO A O 1
ATOM 3347 N N . VAL A 1 243 ? -38.806 15.170 -23.679 1.00 17.60 243 VAL A N 1
ATOM 3348 C CA . VAL A 1 243 ? -38.609 13.785 -24.116 1.00 16.14 243 VAL A CA 1
ATOM 3349 C C . VAL A 1 243 ? -37.600 13.714 -25.264 1.00 16.82 243 VAL A C 1
ATOM 3350 O O . VAL A 1 243 ? -36.736 12.833 -25.283 1.00 18.10 243 VAL A O 1
ATOM 3363 N N . GLU A 1 244 ? -37.683 14.645 -26.235 1.00 18.06 244 GLU A N 1
ATOM 3364 C CA . GLU A 1 244 ? -36.748 14.631 -27.357 1.00 16.58 244 GLU A CA 1
ATOM 3365 C C . GLU A 1 244 ? -35.327 14.928 -26.906 1.00 16.46 244 GLU A C 1
ATOM 3366 O O . GLU A 1 244 ? -34.377 14.290 -27.369 1.00 17.12 244 GLU A O 1
ATOM 3378 N N . LYS A 1 245 ? -35.163 15.912 -26.017 1.00 16.46 245 LYS A N 1
ATOM 3379 C CA . LYS A 1 245 ? -33.831 16.256 -25.535 1.00 15.14 245 LYS A CA 1
ATOM 3380 C C . LYS A 1 245 ? -33.216 15.097 -24.762 1.00 17.06 245 LYS A C 1
ATOM 3381 O O . LYS A 1 245 ? -32.071 14.714 -25.014 1.00 16.36 245 LYS A O 1
ATOM 3400 N N . ILE A 1 246 ? -33.959 14.516 -23.822 1.00 16.15 246 ILE A N 1
ATOM 3401 C CA . ILE A 1 246 ? -33.380 13.437 -23.029 1.00 15.19 246 ILE A CA 1
ATOM 3402 C C . ILE A 1 246 ? -33.159 12.194 -23.873 1.00 18.62 246 ILE A C 1
ATOM 3403 O O . ILE A 1 246 ? -32.160 11.486 -23.698 1.00 17.40 246 ILE A O 1
ATOM 3419 N N . TYR A 1 247 ? -34.034 11.929 -24.846 1.00 15.34 247 TYR A N 1
ATOM 3420 C CA . TYR A 1 247 ? -33.753 10.870 -25.810 1.00 15.48 247 TYR A CA 1
ATOM 3421 C C . TYR A 1 247 ? -32.388 11.070 -26.470 1.00 17.36 247 TYR A C 1
ATOM 3422 O O . TYR A 1 247 ? -31.571 10.145 -26.540 1.00 17.03 247 TYR A O 1
ATOM 3440 N N . SER A 1 248 ? -32.126 12.278 -26.964 1.00 15.87 248 SER A N 1
ATOM 3441 C CA . SER A 1 248 ? -30.878 12.557 -27.657 1.00 16.85 248 SER A CA 1
ATOM 3442 C C . SER A 1 248 ? -29.660 12.545 -26.724 1.00 15.70 248 SER A C 1
ATOM 3443 O O . SER A 1 248 ? -28.540 12.321 -27.193 1.00 18.25 248 SER A O 1
ATOM 3451 N N . ASP A 1 249 ? -29.848 12.747 -25.426 1.00 15.12 249 ASP A N 1
ATOM 3452 C CA . ASP A 1 249 ? -28.767 12.525 -24.467 1.00 16.42 249 ASP A CA 1
ATOM 3453 C C . ASP A 1 249 ? -28.397 11.050 -24.350 1.00 17.04 249 ASP A C 1
ATOM 3454 O O . ASP A 1 249 ? -27.230 10.715 -24.061 1.00 22.19 249 ASP A O 1
ATOM 3463 N N . ILE A 1 250 ? -29.348 10.159 -24.588 1.00 15.66 250 ILE A N 1
ATOM 3464 C CA . ILE A 1 250 ? -29.110 8.738 -24.401 1.00 16.77 250 ILE A CA 1
ATOM 3465 C C . ILE A 1 250 ? -28.707 8.057 -25.696 1.00 18.78 250 ILE A C 1
ATOM 3466 O O . ILE A 1 250 ? -27.822 7.208 -25.669 1.00 20.62 250 ILE A O 1
ATOM 3482 N N . LEU A 1 251 ? -29.325 8.371 -26.845 1.00 16.67 251 LEU A N 1
ATOM 3483 C CA . LEU A 1 251 ? -28.939 7.624 -28.045 1.00 16.03 251 LEU A CA 1
ATOM 3484 C C . LEU A 1 251 ? -29.191 8.404 -29.334 1.00 19.53 251 LEU A C 1
ATOM 3485 O O . LEU A 1 251 ? -30.030 9.312 -29.406 1.00 20.28 251 LEU A O 1
ATOM 3501 N N . LEU A 1 252 ? -28.415 8.014 -30.348 1.00 16.95 252 LEU A N 1
ATOM 3502 C CA . LEU A 1 252 ? -28.529 8.501 -31.719 1.00 18.82 252 LEU A CA 1
ATOM 3503 C C . LEU A 1 252 ? -29.659 7.789 -32.456 1.00 23.24 252 LEU A C 1
ATOM 3504 O O . LEU A 1 252 ? -30.194 8.324 -33.437 1.00 26.15 252 LEU A O 1
ATOM 3520 N N . GLY A 1 253 ? -30.019 6.606 -32.007 1.00 18.52 253 GLY A N 1
ATOM 3521 C CA . GLY A 1 253 ? -31.021 5.786 -32.659 1.00 19.36 253 GLY A CA 1
ATOM 3522 C C . GLY A 1 253 ? -30.685 4.326 -32.429 1.00 20.44 253 GLY A C 1
ATOM 3523 O O . GLY A 1 253 ? -29.680 3.993 -31.831 1.00 22.66 253 GLY A O 1
ATOM 3527 N N . VAL A 1 254 ? -31.537 3.456 -32.947 1.00 15.94 254 VAL A N 1
ATOM 3528 C CA . VAL A 1 254 ? -31.343 2.025 -32.796 1.00 15.94 254 VAL A CA 1
ATOM 3529 C C . VAL A 1 254 ? -30.680 1.470 -34.046 1.00 19.61 254 VAL A C 1
ATOM 3530 O O . VAL A 1 254 ? -30.619 2.125 -35.084 1.00 18.88 254 VAL A O 1
ATOM 3543 N N . SER A 1 255 ? -30.205 0.232 -33.946 1.00 15.81 255 SER A N 1
ATOM 3544 C CA . SER A 1 255 ? -29.532 -0.405 -35.089 1.00 16.22 255 SER A CA 1
ATOM 3545 C C . SER A 1 255 ? -30.471 -0.508 -36.284 1.00 16.48 255 SER A C 1
ATOM 3546 O O . SER A 1 255 ? -31.602 -1.003 -36.141 1.00 17.91 255 SER A O 1
ATOM 3554 N N . PRO A 1 256 ? -30.022 -0.139 -37.493 1.00 18.80 256 PRO A N 1
ATOM 3555 C CA . PRO A 1 256 ? -30.871 -0.393 -38.665 1.00 20.24 256 PRO A CA 1
ATOM 3556 C C . PRO A 1 256 ? -31.194 -1.861 -38.862 1.00 20.61 256 PRO A C 1
ATOM 3557 O O . PRO A 1 256 ? -32.235 -2.187 -39.458 1.00 20.41 256 PRO A O 1
ATOM 3568 N N . LEU A 1 257 ? -30.320 -2.761 -38.425 1.00 18.58 257 LEU A N 1
ATOM 3569 C CA . LEU A 1 257 ? -30.604 -4.178 -38.572 1.00 21.45 257 LEU A CA 1
ATOM 3570 C C . LEU A 1 257 ? -31.803 -4.569 -37.732 1.00 17.54 257 LEU A C 1
ATOM 3571 O O . LEU A 1 257 ? -32.624 -5.377 -38.156 1.00 20.28 257 LEU A O 1
ATOM 3587 N N . ILE A 1 258 ? -31.895 -4.042 -36.509 1.00 17.06 258 ILE A N 1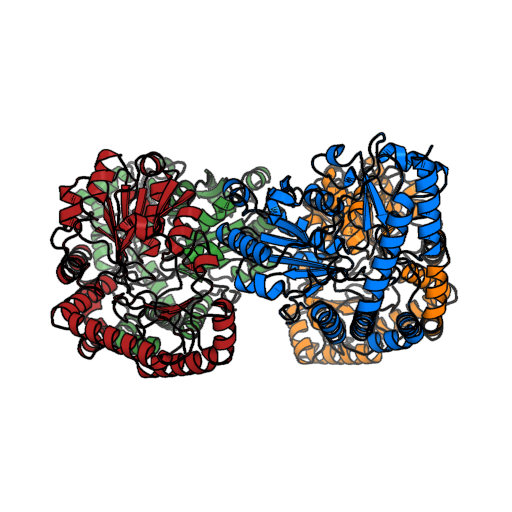
ATOM 3588 C CA . ILE A 1 258 ? -33.035 -4.349 -35.669 1.00 16.87 258 ILE A CA 1
ATOM 3589 C C . ILE A 1 258 ? -34.303 -3.754 -36.253 1.00 16.93 258 ILE A C 1
ATOM 3590 O O . ILE A 1 258 ? -35.369 -4.378 -36.216 1.00 19.59 258 ILE A O 1
ATOM 3606 N N . LEU A 1 259 ? -34.221 -2.536 -36.783 1.00 18.76 259 LEU A N 1
ATOM 3607 C CA . LEU A 1 259 ? -35.385 -1.953 -37.441 1.00 20.36 259 LEU A CA 1
ATOM 3608 C C . LEU A 1 259 ? -35.809 -2.789 -38.644 1.00 18.40 259 LEU A C 1
ATOM 3609 O O . LEU A 1 259 ? -37.006 -3.039 -38.850 1.00 20.04 259 LEU A O 1
ATOM 3625 N N . ALA A 1 260 ? -34.848 -3.258 -39.428 1.00 17.91 260 ALA A N 1
ATOM 3626 C CA . ALA A 1 260 ? -35.197 -4.123 -40.558 1.00 19.24 260 ALA A CA 1
ATOM 3627 C C . ALA A 1 260 ? -35.832 -5.416 -40.071 1.00 20.80 260 ALA A C 1
ATOM 3628 O O . ALA A 1 260 ? -36.807 -5.900 -40.657 1.00 21.39 260 ALA A O 1
ATOM 3635 N N . LEU A 1 261 ? -35.304 -5.984 -38.982 1.00 19.52 261 LEU A N 1
ATOM 3636 C CA . LEU A 1 261 ? -35.882 -7.200 -38.428 1.00 20.43 261 LEU A CA 1
ATOM 3637 C C . LEU A 1 261 ? -37.318 -6.968 -37.972 1.00 22.73 261 LEU A C 1
ATOM 3638 O O . LEU A 1 261 ? -38.197 -7.799 -38.212 1.00 21.98 261 LEU A O 1
ATOM 3654 N N . ILE A 1 262 ? -37.569 -5.848 -37.283 1.00 20.84 262 ILE A N 1
ATOM 3655 C CA . ILE A 1 262 ? -38.926 -5.501 -36.876 1.00 17.91 262 ILE A CA 1
ATOM 3656 C C . ILE A 1 262 ? -39.834 -5.391 -38.088 1.00 23.06 262 ILE A C 1
ATOM 3657 O O . ILE A 1 262 ? -40.977 -5.864 -38.076 1.00 22.88 262 ILE A O 1
ATOM 3673 N N . ARG A 1 263 ? -39.347 -4.745 -39.142 1.00 19.51 263 ARG A N 1
ATOM 3674 C CA . ARG A 1 263 ? -40.130 -4.623 -40.364 1.00 19.94 263 ARG A CA 1
ATOM 3675 C C . ARG A 1 263 ? -40.516 -5.995 -40.903 1.00 22.05 263 ARG A C 1
ATOM 3676 O O . ARG A 1 263 ? -41.690 -6.257 -41.211 1.00 23.27 263 ARG A O 1
ATOM 3697 N N . GLU A 1 264 ? -39.541 -6.889 -41.008 1.00 24.62 264 GLU A N 1
ATOM 3698 C CA . GLU A 1 264 ? -39.799 -8.205 -41.577 1.00 26.71 264 GLU A CA 1
ATOM 3699 C C . GLU A 1 264 ? -40.697 -9.057 -40.684 1.00 22.19 264 GLU A C 1
ATOM 3700 O O . GLU A 1 264 ? -41.581 -9.765 -41.192 1.00 24.75 264 GLU A O 1
ATOM 3712 N N . PHE A 1 265 ? -40.471 -9.047 -39.359 1.00 21.49 265 PHE A N 1
ATOM 3713 C CA . PHE A 1 265 ? -41.353 -9.808 -38.482 1.00 21.43 265 PHE A CA 1
ATOM 3714 C C . PHE A 1 265 ? -42.775 -9.247 -38.521 1.00 20.37 265 PHE A C 1
ATOM 3715 O O . PHE A 1 265 ? -43.749 -10.011 -38.451 1.00 23.69 265 PHE A O 1
ATOM 3732 N N . SER A 1 266 ? -42.916 -7.922 -38.662 1.00 21.37 266 SER A N 1
ATOM 3733 C CA . SER A 1 266 ? -44.235 -7.316 -38.761 1.00 21.20 266 SER A CA 1
ATOM 3734 C C . SER A 1 266 ? -44.921 -7.740 -40.045 1.00 28.00 266 SER A C 1
ATOM 3735 O O . SER A 1 266 ? -46.134 -7.967 -40.062 1.00 26.48 266 SER A O 1
ATOM 3743 N N . ARG A 1 267 ? -44.158 -7.809 -41.138 1.00 23.99 267 ARG A N 1
ATOM 3744 C CA . ARG A 1 267 ? -44.729 -8.218 -42.419 1.00 23.67 267 ARG A CA 1
ATOM 3745 C C . ARG A 1 267 ? -45.169 -9.677 -42.383 1.00 23.84 267 ARG A C 1
ATOM 3746 O O . ARG A 1 267 ? -46.258 -10.020 -42.869 1.00 26.96 267 ARG A O 1
ATOM 3767 N N . ASP A 1 268 ? -44.340 -10.546 -41.800 1.00 27.13 268 ASP A N 1
ATOM 3768 C CA . ASP A 1 268 ? -44.721 -11.937 -41.606 1.00 27.50 268 ASP A CA 1
ATOM 3769 C C . ASP A 1 268 ? -45.974 -12.047 -40.753 1.00 24.85 268 ASP A C 1
ATOM 3770 O O . ASP A 1 268 ? -46.869 -12.851 -41.039 1.00 27.72 268 ASP A O 1
ATOM 3779 N N . ALA A 1 269 ? -46.056 -11.243 -39.701 1.00 25.78 269 ALA A N 1
ATOM 3780 C CA . ALA A 1 269 ? -47.247 -11.258 -38.852 1.00 24.39 269 ALA A CA 1
ATOM 3781 C C . ALA A 1 269 ? -48.490 -10.854 -39.633 1.00 23.49 269 ALA A C 1
ATOM 3782 O O . ALA A 1 269 ? -49.586 -11.398 -39.415 1.00 25.35 269 ALA A O 1
ATOM 3789 N N . ALA A 1 270 ? -48.350 -9.861 -40.506 1.00 25.19 270 ALA A N 1
ATOM 3790 C CA . ALA A 1 270 ? -49.481 -9.390 -41.293 1.00 27.81 270 ALA A CA 1
ATOM 3791 C C . ALA A 1 270 ? -49.934 -10.430 -42.307 1.00 30.77 270 ALA A C 1
ATOM 3792 O O . ALA A 1 270 ? -51.118 -10.466 -42.653 1.00 36.02 270 ALA A O 1
ATOM 3799 N N . ASP A 1 271 ? -49.021 -11.280 -42.774 1.00 32.74 271 ASP A N 1
ATOM 3800 C CA . ASP A 1 271 ? -49.302 -12.331 -43.751 1.00 32.77 271 ASP A CA 1
ATOM 3801 C C . ASP A 1 271 ? -49.941 -13.572 -43.136 1.00 35.57 271 ASP A C 1
ATOM 3802 O O . ASP A 1 271 ? -50.104 -14.567 -43.848 1.00 41.96 271 ASP A O 1
ATOM 3811 N N . GLY A 1 272 ? -50.315 -13.538 -41.860 1.00 33.98 272 GLY A N 1
ATOM 3812 C CA . GLY A 1 272 ? -50.867 -14.695 -41.176 1.00 35.55 272 GLY A CA 1
ATOM 3813 C C . GLY A 1 272 ? -50.152 -15.050 -39.885 1.00 33.16 272 GLY A C 1
ATOM 3814 O O . GLY A 1 272 ? -50.660 -15.833 -39.076 1.00 31.25 272 GLY A O 1
ATOM 3818 N N . GLY A 1 273 ? -48.968 -14.479 -39.676 1.00 27.63 273 GLY A N 1
ATOM 3819 C CA . GLY A 1 273 ? -48.210 -14.802 -38.490 1.00 28.65 273 GLY A CA 1
ATOM 3820 C C . GLY A 1 273 ? -48.880 -14.339 -37.213 1.00 28.75 273 GLY A C 1
ATOM 3821 O O . GLY A 1 273 ? -48.776 -15.006 -36.180 1.00 27.42 273 GLY A O 1
ATOM 3825 N N . LEU A 1 274 ? -49.592 -13.209 -37.262 1.00 25.98 274 LEU A N 1
ATOM 3826 C CA . LEU A 1 274 ? -50.226 -12.714 -36.035 1.00 24.85 274 LEU A CA 1
ATOM 3827 C C . LEU A 1 274 ? -51.380 -13.615 -35.619 1.00 27.63 274 LEU A C 1
ATOM 3828 O O . LEU A 1 274 ? -51.538 -13.929 -34.433 1.00 28.90 274 LEU A O 1
ATOM 3844 N N . ALA A 1 275 ? -52.162 -14.094 -36.591 1.00 26.56 275 ALA A N 1
ATOM 3845 C CA . ALA A 1 275 ? -53.206 -15.063 -36.283 1.00 26.37 275 ALA A CA 1
ATOM 3846 C C . ALA A 1 275 ? -52.619 -16.343 -35.703 1.00 32.68 275 ALA A C 1
ATOM 3847 O O . ALA A 1 275 ? -53.169 -16.914 -34.750 1.00 31.81 275 ALA A O 1
ATOM 3854 N N . ASP A 1 276 ? -51.506 -16.820 -36.266 1.00 30.98 276 ASP A N 1
ATOM 3855 C CA . ASP A 1 276 ? -50.861 -18.013 -35.720 1.00 31.24 276 ASP A CA 1
ATOM 3856 C C . ASP A 1 276 ? -50.402 -17.765 -34.287 1.00 30.79 276 ASP A C 1
ATOM 3857 O O . ASP A 1 276 ? -50.542 -18.637 -33.422 1.00 32.44 276 ASP A O 1
ATOM 3866 N N . LEU A 1 277 ? -49.867 -16.574 -34.018 1.00 26.07 277 LEU A N 1
ATOM 3867 C CA . LEU A 1 277 ? -49.412 -16.251 -32.663 1.00 28.01 277 LEU A CA 1
ATOM 3868 C C . LEU A 1 277 ? -50.571 -16.287 -31.675 1.00 25.89 277 LEU A C 1
ATOM 3869 O O . LEU A 1 277 ? -50.455 -16.847 -30.577 1.00 30.97 277 LEU A O 1
ATOM 3885 N N . HIS A 1 278 ? -51.695 -15.670 -32.043 1.00 27.16 278 HIS A N 1
ATOM 3886 C CA . HIS A 1 278 ? -52.862 -15.694 -31.165 1.00 32.26 278 HIS A CA 1
ATOM 3887 C C . HIS A 1 278 ? -53.323 -17.121 -30.896 1.00 30.87 278 HIS A C 1
ATOM 3888 O O . HIS A 1 278 ? -53.683 -17.464 -29.759 1.00 30.30 278 HIS A O 1
ATOM 3902 N N . ALA A 1 279 ? -53.325 -17.973 -31.924 1.00 28.64 279 ALA A N 1
ATOM 3903 C CA . ALA A 1 279 ? -53.714 -19.363 -31.705 1.00 32.61 279 ALA A CA 1
ATOM 3904 C C . ALA A 1 279 ? -52.714 -20.086 -30.807 1.00 32.91 279 ALA A C 1
ATOM 3905 O O . ALA A 1 279 ? -53.105 -20.930 -29.987 1.00 32.51 279 ALA A O 1
ATOM 3912 N N . PHE A 1 280 ? -51.425 -19.746 -30.932 1.00 29.41 280 PHE A N 1
ATOM 3913 C CA . PHE A 1 280 ? -50.385 -20.366 -30.113 1.00 30.28 280 PHE A CA 1
ATOM 3914 C C . PHE A 1 280 ? -50.529 -19.958 -28.651 1.00 29.19 280 PHE A C 1
ATOM 3915 O O . PHE A 1 280 ? -50.485 -20.803 -27.747 1.00 31.18 280 PHE A O 1
ATOM 3932 N N . ILE A 1 281 ? -50.730 -18.667 -28.401 1.00 28.32 281 ILE A N 1
ATOM 3933 C CA . ILE A 1 281 ? -50.916 -18.214 -27.026 1.00 28.76 281 ILE A CA 1
ATOM 3934 C C . ILE A 1 281 ? -52.189 -18.813 -26.440 1.00 29.40 281 ILE A C 1
ATOM 3935 O O . ILE A 1 281 ? -52.206 -19.236 -25.278 1.00 30.58 281 ILE A O 1
ATOM 3951 N N . LEU A 1 282 ? -53.271 -18.866 -27.233 1.00 29.19 282 LEU A N 1
ATOM 3952 C CA . LEU A 1 282 ? -54.505 -19.471 -26.748 1.00 32.40 282 LEU A CA 1
ATOM 3953 C C . LEU A 1 282 ? -54.290 -20.936 -26.405 1.00 38.45 282 LEU A C 1
ATOM 3954 O O . LEU A 1 282 ? -54.827 -21.442 -25.408 1.00 30.41 282 LEU A O 1
ATOM 3970 N N . HIS A 1 283 ? -53.505 -21.637 -27.220 1.00 36.25 283 HIS A N 1
ATOM 3971 C CA . HIS A 1 283 ? -53.250 -23.039 -26.942 1.00 35.53 283 HIS A CA 1
ATOM 3972 C C . HIS A 1 283 ? -52.496 -23.198 -25.627 1.00 32.95 283 HIS A C 1
ATOM 3973 O O . HIS A 1 283 ? -52.859 -24.033 -24.791 1.00 33.90 283 HIS A O 1
ATOM 3987 N N . ASN A 1 284 ? -51.464 -22.373 -25.405 1.00 30.39 284 ASN A N 1
ATOM 3988 C CA . ASN A 1 284 ? -50.689 -22.492 -24.175 1.00 31.46 284 ASN A CA 1
ATOM 3989 C C . ASN A 1 284 ? -51.496 -22.053 -22.955 1.00 33.87 284 ASN A C 1
ATOM 3990 O O . ASN A 1 284 ? -51.356 -22.637 -21.875 1.00 32.63 284 ASN A O 1
ATOM 4001 N N . ARG A 1 285 ? -52.332 -21.017 -23.094 1.00 32.04 285 ARG A N 1
ATOM 4002 C CA . ARG A 1 285 ? -53.257 -20.677 -22.014 1.00 29.24 285 ARG A CA 1
ATOM 4003 C C . ARG A 1 285 ? -54.182 -21.851 -21.697 1.00 35.32 285 ARG A C 1
ATOM 4004 O O . ARG A 1 285 ? -54.426 -22.164 -20.526 1.00 35.47 285 ARG A O 1
ATOM 4025 N N . SER A 1 286 ? -54.680 -22.528 -22.733 1.00 31.29 286 SER A N 1
ATOM 4026 C CA . SER A 1 286 ? -55.547 -23.687 -22.541 1.00 32.81 286 SER A CA 1
ATOM 4027 C C . SER A 1 286 ? -54.809 -24.828 -21.847 1.00 39.10 286 SER A C 1
ATOM 4028 O O . SER A 1 286 ? -55.389 -25.548 -21.026 1.00 42.25 286 SER A O 1
ATOM 4036 N N . VAL A 1 287 ? -53.535 -25.015 -22.177 1.00 41.75 287 VAL A N 1
ATOM 4037 C CA . VAL A 1 287 ? -52.727 -26.043 -21.527 1.00 42.95 287 VAL A CA 1
ATOM 4038 C C . VAL A 1 287 ? -52.649 -25.794 -20.029 1.00 37.95 287 VAL A C 1
ATOM 4039 O O . VAL A 1 287 ? -52.802 -26.711 -19.217 1.00 43.57 287 VAL A O 1
ATOM 4052 N N . VAL A 1 288 ? -52.373 -24.552 -19.645 1.00 36.96 288 VAL A N 1
ATOM 4053 C CA . VAL A 1 288 ? -52.204 -24.220 -18.235 1.00 42.63 288 VAL A CA 1
ATOM 4054 C C . VAL A 1 288 ? -53.507 -24.444 -17.487 1.00 38.33 288 VAL A C 1
ATOM 4055 O O . VAL A 1 288 ? -53.536 -25.049 -16.409 1.00 37.39 288 VAL A O 1
ATOM 4068 N N . ARG A 1 289 ? -54.608 -23.951 -18.050 1.00 34.00 289 ARG A N 1
ATOM 4069 C CA . ARG A 1 289 ? -55.884 -24.033 -17.356 1.00 35.67 289 ARG A CA 1
ATOM 4070 C C . ARG A 1 289 ? -56.408 -25.460 -17.316 1.00 38.04 289 ARG A C 1
ATOM 4071 O O . ARG A 1 289 ? -56.990 -25.885 -16.308 1.00 39.92 289 ARG A O 1
ATOM 4092 N N . ARG A 1 290 ? -56.225 -26.222 -18.394 1.00 35.90 290 ARG A N 1
ATOM 4093 C CA . ARG A 1 290 ? -56.653 -27.613 -18.348 1.00 41.84 290 ARG A CA 1
ATOM 4094 C C . ARG A 1 290 ? -55.830 -28.389 -17.330 1.00 37.78 290 ARG A C 1
ATOM 4095 O O . ARG A 1 290 ? -56.348 -29.279 -16.650 1.00 43.07 290 ARG A O 1
ATOM 4116 N N . ALA A 1 291 ? -54.548 -28.062 -17.209 1.00 41.05 291 ALA A N 1
ATOM 4117 C CA . ALA A 1 291 ? -53.693 -28.760 -16.257 1.00 42.20 291 ALA A CA 1
ATOM 4118 C C . ALA A 1 291 ? -54.112 -28.490 -14.817 1.00 45.16 291 ALA A C 1
ATOM 4119 O O . ALA A 1 291 ? -54.038 -29.385 -13.969 1.00 48.96 291 ALA A O 1
ATOM 4126 N N . LEU A 1 292 ? -54.549 -27.269 -14.516 1.00 45.90 292 LEU A N 1
ATOM 4127 C CA . LEU A 1 292 ? -54.860 -26.873 -13.148 1.00 39.76 292 LEU A CA 1
ATOM 4128 C C . LEU A 1 292 ? -56.352 -26.822 -12.846 1.00 46.53 292 LEU A C 1
ATOM 4129 O O . LEU A 1 292 ? -56.728 -26.532 -11.703 1.00 49.75 292 LEU A O 1
ATOM 4145 N N . ALA A 1 293 ? -57.208 -27.126 -13.824 1.00 62.56 293 ALA A N 1
ATOM 4146 C CA . ALA A 1 293 ? -58.646 -26.916 -13.676 1.00 72.16 293 ALA A CA 1
ATOM 4147 C C . ALA A 1 293 ? -59.194 -27.528 -12.390 1.00 67.13 293 ALA A C 1
ATOM 4148 O O . ALA A 1 293 ? -59.899 -26.865 -11.620 1.00 69.98 293 ALA A O 1
ATOM 4155 N N . GLY A 1 294 ? -58.907 -28.803 -12.154 1.00 54.81 294 GLY A N 1
ATOM 4156 C CA . GLY A 1 294 ? -59.580 -29.498 -11.073 1.00 55.52 294 GLY A CA 1
ATOM 4157 C C . GLY A 1 294 ? -58.977 -29.328 -9.697 1.00 51.87 294 GLY A C 1
ATOM 4158 O O . GLY A 1 294 ? -59.543 -29.850 -8.732 1.00 57.39 294 GLY A O 1
ATOM 4162 N N . VAL A 1 295 ? -57.848 -28.634 -9.570 1.00 45.75 295 VAL A N 1
ATOM 4163 C CA . VAL A 1 295 ? -57.148 -28.596 -8.292 1.00 48.84 295 VAL A CA 1
ATOM 4164 C C . VAL A 1 295 ? -57.924 -27.751 -7.294 1.00 52.25 295 VAL A C 1
ATOM 4165 O O . VAL A 1 295 ? -58.355 -26.628 -7.594 1.00 53.05 295 VAL A O 1
ATOM 4178 N N . GLU A 1 296 ? -58.070 -28.279 -6.082 1.00 52.32 296 GLU A N 1
ATOM 4179 C CA . GLU A 1 296 ? -58.801 -27.572 -5.042 1.00 54.59 296 GLU A CA 1
ATOM 4180 C C . GLU A 1 296 ? -58.156 -26.226 -4.747 1.00 45.00 296 GLU A C 1
ATOM 4181 O O . GLU A 1 296 ? -56.943 -26.132 -4.546 1.00 55.11 296 GLU A O 1
ATOM 4193 N N . GLY A 1 297 ? -58.978 -25.184 -4.717 1.00 46.55 297 GLY A N 1
ATOM 4194 C CA . GLY A 1 297 ? -58.530 -23.862 -4.348 1.00 51.78 297 GLY A CA 1
ATOM 4195 C C . GLY A 1 297 ? -58.008 -23.009 -5.486 1.00 53.61 297 GLY A C 1
ATOM 4196 O O . GLY A 1 297 ? -57.711 -21.835 -5.258 1.00 51.55 297 GLY A O 1
ATOM 4200 N N . VAL A 1 298 ? -57.906 -23.549 -6.703 1.00 51.05 298 VAL A N 1
ATOM 4201 C CA . VAL A 1 298 ? -57.277 -22.850 -7.821 1.00 50.23 298 VAL A CA 1
ATOM 4202 C C . VAL A 1 298 ? -58.339 -22.138 -8.646 1.00 42.55 298 VAL A C 1
ATOM 4203 O O . VAL A 1 298 ? -59.403 -22.699 -8.939 1.00 45.12 298 VAL A O 1
ATOM 4216 N N . SER A 1 299 ? -58.045 -20.901 -9.040 1.00 40.77 299 SER A N 1
ATOM 4217 C CA . SER A 1 299 ? -58.920 -20.150 -9.929 1.00 43.21 299 SER A CA 1
ATOM 4218 C C . SER A 1 299 ? -58.067 -19.304 -10.865 1.00 41.13 299 SER A C 1
ATOM 4219 O O . SER A 1 299 ? -56.863 -19.106 -10.653 1.00 38.06 299 SER A O 1
ATOM 4227 N N . PHE A 1 300 ? -58.707 -18.806 -11.910 1.00 40.83 300 PHE A N 1
ATOM 4228 C CA . PHE A 1 300 ? -58.031 -17.967 -12.901 1.00 36.84 300 PHE A CA 1
ATOM 4229 C C . PHE A 1 300 ? -58.661 -16.585 -12.904 1.00 38.21 300 PHE A C 1
ATOM 4230 O O . PHE A 1 300 ? -59.783 -16.421 -13.422 1.00 38.14 300 PHE A O 1
ATOM 4247 N N . PRO A 1 301 ? -57.995 -15.569 -12.344 1.00 38.46 301 PRO A N 1
ATOM 4248 C CA . PRO A 1 301 ? -58.667 -14.271 -12.153 1.00 35.21 301 PRO A CA 1
ATOM 4249 C C . PRO A 1 301 ? -58.990 -13.532 -13.435 1.00 39.64 301 PRO A C 1
ATOM 4250 O O . PRO A 1 301 ? -59.800 -12.597 -13.391 1.00 37.46 301 PRO A O 1
ATOM 4261 N N . ASP A 1 302 ? -58.372 -13.882 -14.561 1.00 33.03 302 ASP A N 1
ATOM 4262 C CA . ASP A 1 302 ? -58.480 -13.101 -15.797 1.00 32.14 302 ASP A CA 1
ATOM 4263 C C . ASP A 1 302 ? -58.969 -13.989 -16.938 1.00 33.46 302 ASP A C 1
ATOM 4264 O O . ASP A 1 302 ? -58.232 -14.254 -17.894 1.00 35.98 302 ASP A O 1
ATOM 4273 N N . PRO A 1 303 ? -60.227 -14.448 -16.877 1.00 34.19 303 PRO A N 1
ATOM 4274 C CA . PRO A 1 303 ? -60.681 -15.466 -17.838 1.00 35.15 303 PRO A CA 1
ATOM 4275 C C . PRO A 1 303 ? -60.621 -15.026 -19.287 1.00 34.73 303 PRO A C 1
ATOM 4276 O O . PRO A 1 303 ? -60.465 -15.875 -20.170 1.00 41.13 303 PRO A O 1
ATOM 4287 N N . GLU A 1 304 ? -60.748 -13.733 -19.564 1.00 34.93 304 GLU A N 1
ATOM 4288 C CA . GLU A 1 304 ? -60.778 -13.234 -20.930 1.00 45.96 304 GLU A CA 1
ATOM 4289 C C . GLU A 1 304 ? -59.442 -12.658 -21.385 1.00 39.46 304 GLU A C 1
ATOM 4290 O O . GLU A 1 304 ? -59.365 -12.111 -22.490 1.00 33.45 304 GLU A O 1
ATOM 4302 N N . SER A 1 305 ? -58.391 -12.776 -20.574 1.00 34.98 305 SER A N 1
ATOM 4303 C CA . SER A 1 305 ? -57.089 -12.272 -20.995 1.00 29.84 305 SER A CA 1
ATOM 4304 C C . SER A 1 305 ? -56.602 -13.031 -22.221 1.00 28.53 305 SER A C 1
ATOM 4305 O O . SER A 1 305 ? -56.749 -14.254 -22.314 1.00 28.43 305 SER A O 1
ATOM 4313 N N . ARG A 1 306 ? -56.011 -12.295 -23.162 1.00 27.16 306 ARG A N 1
ATOM 4314 C CA . ARG A 1 306 ? -55.316 -12.890 -24.303 1.00 30.21 306 ARG A CA 1
ATOM 4315 C C . ARG A 1 306 ? -53.823 -12.594 -24.270 1.00 26.79 306 ARG A C 1
ATOM 4316 O O . ARG A 1 306 ? -53.113 -12.855 -25.252 1.00 26.88 306 ARG A O 1
ATOM 4337 N N . SER A 1 307 ? -53.323 -12.062 -23.160 1.00 25.69 307 SER A N 1
ATOM 4338 C CA . SER A 1 307 ? -51.924 -11.689 -23.081 1.00 28.01 307 SER A CA 1
ATOM 4339 C C . SER A 1 307 ? -51.040 -12.914 -22.898 1.00 24.89 307 SER A C 1
ATOM 4340 O O . SER A 1 307 ? -51.501 -14.019 -22.639 1.00 25.43 307 SER A O 1
ATOM 4348 N N . SER A 1 308 ? -49.737 -12.702 -23.031 1.00 28.06 308 SER A N 1
ATOM 4349 C CA . SER A 1 308 ? -48.797 -13.819 -23.027 1.00 23.43 308 SER A CA 1
ATOM 4350 C C . SER A 1 308 ? -48.351 -14.214 -21.618 1.00 27.03 308 SER A C 1
ATOM 4351 O O . SER A 1 308 ? -47.377 -14.961 -21.471 1.00 30.08 308 SER A O 1
ATOM 4359 N N . VAL A 1 309 ? -49.017 -13.712 -20.588 1.00 28.99 309 VAL A N 1
ATOM 4360 C CA . VAL A 1 309 ? -48.768 -14.140 -19.220 1.00 25.20 309 VAL A CA 1
ATOM 4361 C C . VAL A 1 309 ? -50.118 -14.458 -18.585 1.00 28.26 309 VAL A C 1
ATOM 4362 O O . VAL A 1 309 ? -51.160 -13.934 -18.995 1.00 26.55 309 VAL A O 1
ATOM 4375 N N . GLU A 1 310 ? -50.097 -15.349 -17.602 1.00 29.50 310 GLU A N 1
ATOM 4376 C CA . GLU A 1 310 ? -51.318 -15.890 -17.008 1.00 36.46 310 GLU A CA 1
ATOM 4377 C C . GLU A 1 310 ? -51.214 -15.876 -15.491 1.00 36.06 310 GLU A C 1
ATOM 4378 O O . GLU A 1 310 ? -50.305 -16.487 -14.920 1.00 31.22 310 GLU A O 1
ATOM 4390 N N . ARG A 1 311 ? -52.164 -15.211 -14.841 1.00 30.65 311 ARG A N 1
ATOM 4391 C CA . ARG A 1 311 ? -52.265 -15.262 -13.395 1.00 29.27 311 ARG A CA 1
ATOM 4392 C C . ARG A 1 311 ? -53.039 -16.501 -12.957 1.00 32.74 311 ARG A C 1
ATOM 4393 O O . ARG A 1 311 ? -54.060 -16.863 -13.549 1.00 32.83 311 ARG A O 1
ATOM 4414 N N . VAL A 1 312 ? -52.548 -17.137 -11.898 1.00 32.80 312 VAL A N 1
ATOM 4415 C CA . VAL A 1 312 ? -53.206 -18.286 -11.284 1.00 36.30 312 VAL A CA 1
ATOM 4416 C C . VAL A 1 312 ? -53.387 -17.962 -9.815 1.00 37.80 312 VAL A C 1
ATOM 4417 O O . VAL A 1 312 ? -52.415 -17.630 -9.128 1.00 39.22 312 VAL A O 1
ATOM 4430 N N . ALA A 1 313 ? -54.629 -18.036 -9.341 1.00 40.25 313 ALA A N 1
ATOM 4431 C CA . ALA A 1 313 ? -54.955 -17.765 -7.951 1.00 41.59 313 ALA A CA 1
ATOM 4432 C C . ALA A 1 313 ? -55.204 -19.087 -7.249 1.00 44.82 313 ALA A C 1
ATOM 4433 O O . ALA A 1 313 ? -55.712 -20.038 -7.847 1.00 42.23 313 ALA A O 1
ATOM 4440 N N . PHE A 1 314 ? -54.815 -19.158 -5.990 1.00 46.86 314 PHE A N 1
ATOM 4441 C CA . PHE A 1 314 ? -55.026 -20.398 -5.265 1.00 65.13 314 PHE A CA 1
ATOM 4442 C C . PHE A 1 314 ? -55.205 -20.068 -3.796 1.00 64.33 314 PHE A C 1
ATOM 4443 O O . PHE A 1 314 ? -54.412 -19.321 -3.219 1.00 59.55 314 PHE A O 1
ATOM 4460 N N . ALA A 1 315 ? -56.275 -20.590 -3.213 1.00 78.22 315 ALA A N 1
ATOM 4461 C CA . ALA A 1 315 ? -56.505 -20.421 -1.791 1.00 75.86 315 ALA A CA 1
ATOM 4462 C C . ALA A 1 315 ? -55.693 -21.445 -1.008 1.00 74.34 315 ALA A C 1
ATOM 4463 O O . ALA A 1 315 ? -55.483 -22.581 -1.452 1.00 64.90 315 ALA A O 1
ATOM 4470 N N . GLY A 1 316 ? -55.211 -21.024 0.157 1.00 68.98 316 GLY A N 1
ATOM 4471 C CA . GLY A 1 316 ? -54.521 -21.902 1.074 1.00 75.41 316 GLY A CA 1
ATOM 4472 C C . GLY A 1 316 ? -53.026 -21.690 1.151 1.00 72.14 316 GLY A C 1
ATOM 4473 O O . GLY A 1 316 ? -52.407 -22.112 2.137 1.00 78.21 316 GLY A O 1
ATOM 4477 N N . ARG A 1 317 ? -52.422 -21.064 0.146 1.00 66.29 317 ARG A N 1
ATOM 4478 C CA . ARG A 1 317 ? -50.985 -20.847 0.145 1.00 70.33 317 ARG A CA 1
ATOM 4479 C C . ARG A 1 317 ? -50.689 -19.471 -0.426 1.00 58.58 317 ARG A C 1
ATOM 4480 O O . ARG A 1 317 ? -51.500 -18.886 -1.150 1.00 53.60 317 ARG A O 1
ATOM 4501 N N . THR A 1 318 ? -49.518 -18.951 -0.077 1.00 46.33 318 THR A N 1
ATOM 4502 C CA . THR A 1 318 ? -49.058 -17.699 -0.654 1.00 44.60 318 THR A CA 1
ATOM 4503 C C . THR A 1 318 ? -48.301 -17.995 -1.942 1.00 48.79 318 THR A C 1
ATOM 4504 O O . THR A 1 318 ? -47.643 -19.031 -2.061 1.00 44.02 318 THR A O 1
ATOM 4515 N N . GLY A 1 319 ? -48.405 -17.085 -2.916 1.00 40.10 319 GLY A N 1
ATOM 4516 C CA . GLY A 1 319 ? -47.617 -17.237 -4.129 1.00 36.22 319 GLY A CA 1
ATOM 4517 C C . GLY A 1 319 ? -46.134 -17.331 -3.841 1.00 41.75 319 GLY A C 1
ATOM 4518 O O . GLY A 1 319 ? -45.389 -17.963 -4.590 1.00 42.07 319 GLY A O 1
ATOM 4522 N N . THR A 1 320 ? -45.684 -16.716 -2.746 1.00 41.98 320 THR A N 1
ATOM 4523 C CA . THR A 1 320 ? -44.287 -16.848 -2.349 1.00 45.65 320 THR A CA 1
ATOM 4524 C C . THR A 1 320 ? -43.972 -18.281 -1.933 1.00 44.18 320 THR A C 1
ATOM 4525 O O . THR A 1 320 ? -42.917 -18.824 -2.284 1.00 41.99 320 THR A O 1
ATOM 4536 N N . GLU A 1 321 ? -44.875 -18.907 -1.182 1.00 45.48 321 GLU A N 1
ATOM 4537 C CA . GLU A 1 321 ? -44.668 -20.296 -0.787 1.00 45.25 321 GLU A CA 1
ATOM 4538 C C . GLU A 1 321 ? -44.706 -21.223 -1.995 1.00 48.10 321 GLU A C 1
ATOM 4539 O O . GLU A 1 321 ? -43.914 -22.167 -2.082 1.00 44.04 321 GLU A O 1
ATOM 4551 N N . VAL A 1 322 ? -45.631 -20.978 -2.927 1.00 44.41 322 VAL A N 1
ATOM 4552 C CA . VAL A 1 322 ? -45.713 -21.798 -4.132 1.00 44.38 322 VAL A CA 1
ATOM 4553 C C . VAL A 1 322 ? -44.466 -21.601 -4.975 1.00 40.39 322 VAL A C 1
ATOM 4554 O O . VAL A 1 322 ? -43.914 -22.557 -5.532 1.00 37.04 322 VAL A O 1
ATOM 4567 N N . TRP A 1 323 ? -44.012 -20.353 -5.085 1.00 38.92 323 TRP A N 1
ATOM 4568 C CA . TRP A 1 323 ? -42.776 -20.064 -5.794 1.00 36.51 323 TRP A CA 1
ATOM 4569 C C . TRP A 1 323 ? -41.606 -20.828 -5.198 1.00 41.37 323 TRP A C 1
ATOM 4570 O O . TRP A 1 323 ? -40.778 -21.386 -5.930 1.00 40.26 323 TRP A O 1
ATOM 4591 N N . GLU A 1 324 ? -41.490 -20.810 -3.864 1.00 43.92 324 GLU A N 1
ATOM 4592 C CA . GLU A 1 324 ? -40.416 -21.523 -3.181 1.00 52.98 324 GLU A CA 1
ATOM 4593 C C . GLU A 1 324 ? -40.440 -23.002 -3.532 1.00 52.57 324 GLU A C 1
ATOM 4594 O O . GLU A 1 324 ? -39.397 -23.607 -3.800 1.00 55.69 324 GLU A O 1
ATOM 4606 N N . GLU A 1 325 ? -41.628 -23.608 -3.499 1.00 45.70 325 GLU A N 1
ATOM 4607 C CA . GLU A 1 325 ? -41.733 -25.045 -3.732 1.00 48.07 325 GLU A CA 1
ATOM 4608 C C . GLU A 1 325 ? -41.361 -25.396 -5.167 1.00 44.11 325 GLU A C 1
ATOM 4609 O O . GLU A 1 325 ? -40.652 -26.380 -5.412 1.00 45.15 325 GLU A O 1
ATOM 4621 N N . LEU A 1 326 ? -41.859 -24.621 -6.133 1.00 39.66 326 LEU A N 1
ATOM 4622 C CA . LEU A 1 326 ? -41.500 -24.850 -7.531 1.00 40.97 326 LEU A CA 1
ATOM 4623 C C . LEU A 1 326 ? -39.995 -24.796 -7.724 1.00 43.13 326 LEU A C 1
ATOM 4624 O O . LEU A 1 326 ? -39.420 -25.614 -8.452 1.00 40.90 326 LEU A O 1
ATOM 4640 N N . GLN A 1 327 ? -39.344 -23.828 -7.075 1.00 42.67 327 GLN A N 1
ATOM 4641 C CA . GLN A 1 327 ? -37.905 -23.665 -7.203 1.00 40.04 327 GLN A CA 1
ATOM 4642 C C . GLN A 1 327 ? -37.167 -24.918 -6.748 1.00 43.85 327 GLN A C 1
ATOM 4643 O O . GLN A 1 327 ? -36.145 -25.285 -7.341 1.00 43.98 327 GLN A O 1
ATOM 4657 N N . ARG A 1 328 ? -37.683 -25.606 -5.724 1.00 45.90 328 ARG A N 1
ATOM 4658 C CA . ARG A 1 328 ? -37.086 -26.874 -5.313 1.00 52.82 328 ARG A CA 1
ATOM 4659 C C . ARG A 1 328 ? -37.151 -27.912 -6.425 1.00 50.91 328 ARG A C 1
ATOM 4660 O O . ARG A 1 328 ? -36.271 -28.775 -6.520 1.00 51.56 328 ARG A O 1
ATOM 4681 N N . HIS A 1 329 ? -38.178 -27.851 -7.269 1.00 43.19 329 HIS A N 1
ATOM 4682 C CA . HIS A 1 329 ? -38.295 -28.751 -8.406 1.00 44.56 329 HIS A CA 1
ATOM 4683 C C . HIS A 1 329 ? -37.767 -28.126 -9.690 1.00 49.38 329 HIS A C 1
ATOM 4684 O O . HIS A 1 329 ? -38.104 -28.595 -10.783 1.00 48.69 329 HIS A O 1
ATOM 4698 N N . HIS A 1 330 ? -36.950 -27.076 -9.572 1.00 50.28 330 HIS A N 1
ATOM 4699 C CA . HIS A 1 330 ? -36.227 -26.487 -10.696 1.00 49.58 330 HIS A CA 1
ATOM 4700 C C . HIS A 1 330 ? -37.162 -25.807 -11.685 1.00 41.67 330 HIS A C 1
ATOM 4701 O O . HIS A 1 330 ? -36.838 -25.682 -12.866 1.00 45.27 330 HIS A O 1
ATOM 4715 N N . VAL A 1 331 ? -38.313 -25.343 -11.203 1.00 41.79 331 VAL A N 1
ATOM 4716 C CA . VAL A 1 331 ? -39.280 -24.604 -12.007 1.00 40.73 331 VAL A CA 1
ATOM 4717 C C . VAL A 1 331 ? -39.335 -23.177 -11.477 1.00 42.05 331 VAL A C 1
ATOM 4718 O O . VAL A 1 331 ? -39.482 -22.963 -10.267 1.00 37.77 331 VAL A O 1
ATOM 4731 N N . PHE A 1 332 ? -39.227 -22.202 -12.372 1.00 43.27 332 PHE A N 1
ATOM 4732 C CA . PHE A 1 332 ? -39.141 -20.802 -11.970 1.00 41.05 332 PHE A CA 1
ATOM 4733 C C . PHE A 1 332 ? -40.314 -20.032 -12.552 1.00 34.72 332 PHE A C 1
ATOM 4734 O O . PHE A 1 332 ? -40.343 -19.760 -13.755 1.00 33.37 332 PHE A O 1
ATOM 4751 N N . ALA A 1 333 ? -41.273 -19.687 -11.691 1.00 33.10 333 ALA A N 1
ATOM 4752 C CA . ALA A 1 333 ? -42.369 -18.796 -12.021 1.00 30.61 333 ALA A CA 1
ATOM 4753 C C . ALA A 1 333 ? -42.164 -17.464 -11.291 1.00 34.72 333 ALA A C 1
ATOM 4754 O O . ALA A 1 333 ? -41.037 -17.128 -10.893 1.00 35.65 333 ALA A O 1
ATOM 4761 N N . LEU A 1 334 ? -43.243 -16.701 -11.124 1.00 33.91 334 LEU A N 1
ATOM 4762 C CA . LEU A 1 334 ? -43.158 -15.424 -10.423 1.00 28.27 334 LEU A CA 1
ATOM 4763 C C . LEU A 1 334 ? -44.272 -15.332 -9.390 1.00 32.37 334 LEU A C 1
ATOM 4764 O O . LEU A 1 334 ? -45.438 -15.614 -9.711 1.00 35.52 334 LEU A O 1
ATOM 4780 N N . PRO A 1 335 ? -43.975 -14.915 -8.167 1.00 30.70 335 PRO A N 1
ATOM 4781 C CA . PRO A 1 335 ? -45.056 -14.531 -7.261 1.00 35.97 335 PRO A CA 1
ATOM 4782 C C . PRO A 1 335 ? -45.607 -13.183 -7.699 1.00 38.93 335 PRO A C 1
ATOM 4783 O O . PRO A 1 335 ? -44.922 -12.401 -8.358 1.00 39.00 335 PRO A O 1
ATOM 4794 N N . CYS A 1 336 ? -46.863 -12.920 -7.351 1.00 37.01 336 CYS A N 1
ATOM 4795 C CA . CYS A 1 336 ? -47.533 -11.731 -7.868 1.00 37.02 336 CYS A CA 1
ATOM 4796 C C . CYS A 1 336 ? -47.393 -10.498 -6.978 1.00 34.76 336 CYS A C 1
ATOM 4797 O O . CYS A 1 336 ? -47.745 -9.399 -7.423 1.00 31.37 336 CYS A O 1
ATOM 4805 N N . ARG A 1 337 ? -46.870 -10.644 -5.758 1.00 35.52 337 ARG A N 1
ATOM 4806 C CA . ARG A 1 337 ? -46.726 -9.506 -4.851 1.00 37.68 337 ARG A CA 1
ATOM 4807 C C . ARG A 1 337 ? -46.154 -8.277 -5.550 1.00 41.14 337 ARG A C 1
ATOM 4808 O O . ARG A 1 337 ? -46.671 -7.167 -5.386 1.00 36.90 337 ARG A O 1
ATOM 4829 N N . GLN A 1 338 ? -45.067 -8.458 -6.310 1.00 38.30 338 GLN A N 1
ATOM 4830 C CA . GLN A 1 338 ? -44.328 -7.333 -6.890 1.00 39.45 338 GLN A CA 1
ATOM 4831 C C . GLN A 1 338 ? -45.197 -6.474 -7.804 1.00 34.62 338 GLN A C 1
ATOM 4832 O O . GLN A 1 338 ? -44.959 -5.265 -7.936 1.00 28.56 338 GLN A O 1
ATOM 4846 N N . PHE A 1 339 ? -46.174 -7.081 -8.479 1.00 27.23 339 PHE A N 1
ATOM 4847 C CA . PHE A 1 339 ? -47.021 -6.321 -9.391 1.00 27.06 339 PHE A CA 1
ATOM 4848 C C . PHE A 1 339 ? -47.945 -5.382 -8.639 1.00 26.75 339 PHE A C 1
ATOM 4849 O O . PHE A 1 339 ? -48.416 -4.395 -9.212 1.00 25.95 339 PHE A O 1
ATOM 4866 N N . HIS A 1 340 ? -48.224 -5.675 -7.377 1.00 25.89 340 HIS A N 1
ATOM 4867 C CA . HIS A 1 340 ? -49.082 -4.815 -6.573 1.00 26.30 340 HIS A CA 1
ATOM 4868 C C . HIS A 1 340 ? -48.184 -3.835 -5.830 1.00 26.98 340 HIS A C 1
ATOM 4869 O O . HIS A 1 340 ? -47.963 -3.903 -4.622 1.00 30.54 340 HIS A O 1
ATOM 4883 N N . TRP A 1 341 ? -47.642 -2.919 -6.628 1.00 25.97 341 TRP A N 1
ATOM 4884 C CA . TRP A 1 341 ? -46.525 -2.076 -6.222 1.00 26.77 341 TRP A CA 1
ATOM 4885 C C . TRP A 1 341 ? -46.884 -1.117 -5.098 1.00 30.62 341 TRP A C 1
ATOM 4886 O O . TRP A 1 341 ? -45.979 -0.515 -4.500 1.00 30.40 341 TRP A O 1
ATOM 4907 N N . ALA A 1 342 ? -48.174 -0.931 -4.818 1.00 26.21 342 ALA A N 1
ATOM 4908 C CA . ALA A 1 342 ? -48.623 -0.051 -3.751 1.00 28.00 342 ALA A CA 1
ATOM 4909 C C . ALA A 1 342 ? -49.093 -0.824 -2.535 1.00 29.41 342 ALA A C 1
ATOM 4910 O O . ALA A 1 342 ? -49.190 -0.247 -1.451 1.00 36.56 342 ALA A O 1
ATOM 4917 N N . GLU A 1 343 ? -49.405 -2.091 -2.697 1.00 31.38 343 GLU A N 1
ATOM 4918 C CA . GLU A 1 343 ? -49.959 -2.919 -1.633 1.00 39.63 343 GLU A CA 1
ATOM 4919 C C . GLU A 1 343 ? -49.631 -4.373 -1.945 1.00 34.56 343 GLU A C 1
ATOM 4920 O O . GLU A 1 343 ? -50.496 -5.122 -2.421 1.00 34.22 343 GLU A O 1
ATOM 4932 N N . PRO A 1 344 ? -48.392 -4.805 -1.701 1.00 40.17 344 PRO A N 1
ATOM 4933 C CA . PRO A 1 344 ? -47.958 -6.117 -2.215 1.00 42.47 344 PRO A CA 1
ATOM 4934 C C . PRO A 1 344 ? -48.790 -7.280 -1.709 1.00 39.51 344 PRO A C 1
ATOM 4935 O O . PRO A 1 344 ? -48.907 -8.297 -2.409 1.00 36.90 344 PRO A O 1
ATOM 4946 N N . SER A 1 345 ? -49.378 -7.162 -0.519 1.00 40.76 345 SER A N 1
ATOM 4947 C CA . SER A 1 345 ? -50.195 -8.246 0.014 1.00 39.53 345 SER A CA 1
ATOM 4948 C C . SER A 1 345 ? -51.404 -8.525 -0.862 1.00 35.78 345 SER A C 1
ATOM 4949 O O . SER A 1 345 ? -51.965 -9.622 -0.793 1.00 38.60 345 SER A O 1
ATOM 4957 N N . ASP A 1 346 ? -51.818 -7.555 -1.682 1.00 41.08 346 ASP A N 1
ATOM 4958 C CA . ASP A 1 346 ? -52.909 -7.778 -2.620 1.00 35.41 346 ASP A CA 1
ATOM 4959 C C . ASP A 1 346 ? -52.626 -8.946 -3.555 1.00 37.66 346 ASP A C 1
ATOM 4960 O O . ASP A 1 346 ? -53.567 -9.547 -4.088 1.00 37.94 346 ASP A O 1
ATOM 4969 N N . GLY A 1 347 ? -51.357 -9.285 -3.769 1.00 33.43 347 GLY A N 1
ATOM 4970 C CA . GLY A 1 347 ? -51.007 -10.339 -4.698 1.00 41.48 347 GLY A CA 1
ATOM 4971 C C . GLY A 1 347 ? -50.413 -11.600 -4.112 1.00 49.18 347 GLY A C 1
ATOM 4972 O O . GLY A 1 347 ? -49.995 -12.478 -4.882 1.00 54.49 347 GLY A O 1
ATOM 4976 N N . ASP A 1 348 ? -50.377 -11.766 -2.791 1.00 51.73 348 ASP A N 1
ATOM 4977 C CA . ASP A 1 348 ? -49.626 -12.914 -2.296 1.00 62.88 348 ASP A CA 1
ATOM 4978 C C . ASP A 1 348 ? -50.425 -14.217 -2.334 1.00 53.02 348 ASP A C 1
ATOM 4979 O O . ASP A 1 348 ? -49.921 -15.228 -1.850 1.00 56.06 348 ASP A O 1
ATOM 4988 N N . HIS A 1 349 ? -51.618 -14.239 -2.937 1.00 39.82 349 HIS A N 1
ATOM 4989 C CA . HIS A 1 349 ? -52.299 -15.495 -3.235 1.00 47.94 349 HIS A CA 1
ATOM 4990 C C . HIS A 1 349 ? -52.328 -15.807 -4.728 1.00 48.55 349 HIS A C 1
ATOM 4991 O O . HIS A 1 349 ? -53.200 -16.556 -5.184 1.00 38.18 349 HIS A O 1
ATOM 5005 N N . MET A 1 350 ? -51.387 -15.258 -5.494 1.00 41.85 350 MET A N 1
ATOM 5006 C CA . MET A 1 350 ? -51.324 -15.500 -6.925 1.00 37.92 350 MET A CA 1
ATOM 5007 C C . MET A 1 350 ? -49.879 -15.693 -7.357 1.00 36.58 350 MET A C 1
ATOM 5008 O O . MET A 1 350 ? -48.949 -15.143 -6.751 1.00 32.38 350 MET A O 1
ATOM 5022 N N . VAL A 1 351 ? -49.710 -16.476 -8.425 1.00 32.81 351 VAL A N 1
ATOM 5023 C CA . VAL A 1 351 ? -48.467 -16.532 -9.185 1.00 34.88 351 VAL A CA 1
ATOM 5024 C C . VAL A 1 351 ? -48.778 -16.186 -10.637 1.00 33.58 351 VAL A C 1
ATOM 5025 O O . VAL A 1 351 ? -49.924 -16.255 -11.088 1.00 32.15 351 VAL A O 1
ATOM 5038 N N . ARG A 1 352 ? -47.728 -15.824 -11.375 1.00 32.91 352 ARG A N 1
ATOM 5039 C CA . ARG A 1 352 ? -47.834 -15.541 -12.795 1.00 27.20 352 ARG A CA 1
ATOM 5040 C C . ARG A 1 352 ? -46.975 -16.522 -13.578 1.00 29.33 352 ARG A C 1
ATOM 5041 O O . ARG A 1 352 ? -45.842 -16.817 -13.187 1.00 31.47 352 ARG A O 1
ATOM 5062 N N . ILE A 1 353 ? -47.518 -16.984 -14.707 1.00 29.49 353 ILE A N 1
ATOM 5063 C CA . ILE A 1 353 ? -46.887 -17.966 -15.578 1.00 30.27 353 ILE A CA 1
ATOM 5064 C C . ILE A 1 353 ? -46.685 -17.339 -16.947 1.00 29.21 353 ILE A C 1
ATOM 5065 O O . ILE A 1 353 ? -47.615 -16.748 -17.507 1.00 28.69 353 ILE A O 1
ATOM 5081 N N . ALA A 1 354 ? -45.497 -17.525 -17.509 1.00 28.03 354 ALA A N 1
ATOM 5082 C CA . ALA A 1 354 ? -45.199 -17.029 -18.844 1.00 27.54 354 ALA A CA 1
ATOM 5083 C C . ALA A 1 354 ? -45.667 -18.038 -19.889 1.00 29.08 354 ALA A C 1
ATOM 5084 O O . ALA A 1 354 ? -45.389 -19.237 -19.773 1.00 28.81 354 ALA A O 1
ATOM 5091 N N . LEU A 1 355 ? -46.388 -17.548 -20.903 1.00 26.88 355 LEU A N 1
ATOM 5092 C CA . LEU A 1 355 ? -46.917 -18.396 -21.965 1.00 29.00 355 LEU A CA 1
ATOM 5093 C C . LEU A 1 355 ? -46.124 -18.336 -23.263 1.00 27.55 355 LEU A C 1
ATOM 5094 O O . LEU A 1 355 ? -46.383 -19.154 -24.149 1.00 29.95 355 LEU A O 1
ATOM 5110 N N . SER A 1 356 ? -45.233 -17.358 -23.442 1.00 26.67 356 SER A N 1
ATOM 5111 C CA . SER A 1 356 ? -44.440 -17.278 -24.669 1.00 27.17 356 SER A CA 1
ATOM 5112 C C . SER A 1 356 ? -43.264 -18.239 -24.526 1.00 25.99 356 SER A C 1
ATOM 5113 O O . SER A 1 356 ? -42.108 -17.853 -24.327 1.00 25.66 356 SER A O 1
ATOM 5121 N N . ARG A 1 357 ? -43.603 -19.514 -24.644 1.00 28.00 357 ARG A N 1
ATOM 5122 C CA . ARG A 1 357 ? -42.720 -20.648 -24.416 1.00 27.78 357 ARG A CA 1
ATOM 5123 C C . ARG A 1 357 ? -43.121 -21.768 -25.355 1.00 29.51 357 ARG A C 1
ATOM 5124 O O . ARG A 1 357 ? -44.296 -21.909 -25.705 1.00 31.07 357 ARG A O 1
ATOM 5145 N N . SER A 1 358 ? -42.148 -22.600 -25.714 1.00 31.90 358 SER A N 1
ATOM 5146 C CA . SER A 1 358 ? -42.475 -23.837 -26.411 1.00 31.95 358 SER A CA 1
ATOM 5147 C C . SER A 1 358 ? -43.433 -24.658 -25.553 1.00 44.72 358 SER A C 1
ATOM 5148 O O . SER A 1 358 ? -43.279 -24.754 -24.329 1.00 34.08 358 SER A O 1
ATOM 5156 N N . THR A 1 359 ? -44.448 -25.236 -26.194 1.00 39.73 359 THR A N 1
ATOM 5157 C CA . THR A 1 359 ? -45.516 -25.858 -25.415 1.00 36.78 359 THR A CA 1
ATOM 5158 C C . THR A 1 359 ? -44.985 -26.984 -24.538 1.00 43.55 359 THR A C 1
ATOM 5159 O O . THR A 1 359 ? -45.506 -27.215 -23.443 1.00 40.15 359 THR A O 1
ATOM 5170 N N . GLU A 1 360 ? -43.929 -27.671 -24.975 1.00 40.77 360 GLU A N 1
ATOM 5171 C CA . GLU A 1 360 ? -43.477 -28.845 -24.230 1.00 43.94 360 GLU A CA 1
ATOM 5172 C C . GLU A 1 360 ? -42.875 -28.467 -22.879 1.00 40.82 360 GLU A C 1
ATOM 5173 O O . GLU A 1 360 ? -43.315 -29.022 -21.855 1.00 41.23 360 GLU A O 1
ATOM 5185 N N . PRO A 1 361 ? -41.890 -27.569 -22.786 1.00 43.72 361 PRO A N 1
ATOM 5186 C CA . PRO A 1 361 ? -41.431 -27.149 -21.451 1.00 37.39 361 PRO A CA 1
ATOM 5187 C C . PRO A 1 361 ? -42.503 -26.454 -20.625 1.00 39.56 361 PRO A C 1
ATOM 5188 O O . PRO A 1 361 ? -42.490 -26.557 -19.390 1.00 42.21 361 PRO A O 1
ATOM 5199 N N . LEU A 1 362 ? -43.430 -25.734 -21.251 1.00 38.12 362 LEU A N 1
ATOM 5200 C CA . LEU A 1 362 ? -44.515 -25.147 -20.475 1.00 33.43 362 LEU A CA 1
ATOM 5201 C C . LEU A 1 362 ? -45.344 -26.241 -19.814 1.00 38.72 362 LEU A C 1
ATOM 5202 O O . LEU A 1 362 ? -45.645 -26.173 -18.618 1.00 41.39 362 LEU A O 1
ATOM 5218 N N . GLU A 1 363 ? -45.727 -27.260 -20.590 1.00 40.14 363 GLU A N 1
ATOM 5219 C CA . GLU A 1 363 ? -46.503 -28.371 -20.044 1.00 45.39 363 GLU A CA 1
ATOM 5220 C C . GLU A 1 363 ? -45.758 -29.049 -18.906 1.00 39.87 363 GLU A C 1
ATOM 5221 O O . GLU A 1 363 ? -46.349 -29.383 -17.872 1.00 43.82 363 GLU A O 1
ATOM 5233 N N . LYS A 1 364 ? -44.458 -29.274 -19.081 1.00 39.18 364 LYS A N 1
ATOM 5234 C CA . LYS A 1 364 ? -43.656 -29.853 -18.009 1.00 40.08 364 LYS A CA 1
ATOM 5235 C C . LYS A 1 364 ? -43.693 -28.978 -16.758 1.00 41.39 364 LYS A C 1
ATOM 5236 O O . LYS A 1 364 ? -43.832 -29.482 -15.634 1.00 40.27 364 LYS A O 1
ATOM 5255 N N . SER A 1 365 ? -43.605 -27.659 -16.935 1.00 35.75 365 SER A N 1
ATOM 5256 C CA . SER A 1 365 ? -43.631 -26.764 -15.787 1.00 40.87 365 SER A CA 1
ATOM 5257 C C . SER A 1 365 ? -44.970 -26.821 -15.070 1.00 42.53 365 SER A C 1
ATOM 5258 O O . SER A 1 365 ? -45.022 -26.850 -13.832 1.00 37.82 365 SER A O 1
ATOM 5266 N N . VAL A 1 366 ? -46.067 -26.818 -15.830 1.00 41.57 366 VAL A N 1
ATOM 5267 C CA . VAL A 1 366 ? -47.388 -26.789 -15.216 1.00 49.09 366 VAL A CA 1
ATOM 5268 C C . VAL A 1 366 ? -47.700 -28.120 -14.551 1.00 44.70 366 VAL A C 1
ATOM 5269 O O . VAL A 1 366 ? -48.466 -28.168 -13.581 1.00 48.32 366 VAL A O 1
ATOM 5282 N N . GLN A 1 367 ? -47.119 -29.218 -15.044 1.00 44.39 367 GLN A N 1
ATOM 5283 C CA . GLN A 1 367 ? -47.319 -30.503 -14.388 1.00 42.54 367 GLN A CA 1
ATOM 5284 C C . GLN A 1 367 ? -46.680 -30.510 -13.004 1.00 45.49 367 GLN A C 1
ATOM 5285 O O . GLN A 1 367 ? -47.248 -31.070 -12.057 1.00 42.61 367 GLN A O 1
ATOM 5299 N N . VAL A 1 368 ? -45.507 -29.888 -12.858 1.00 40.73 368 VAL A N 1
ATOM 5300 C CA . VAL A 1 368 ? -44.903 -29.776 -11.532 1.00 40.43 368 VAL A CA 1
ATOM 5301 C C . VAL A 1 368 ? -45.786 -28.927 -10.635 1.00 43.15 368 VAL A C 1
ATOM 5302 O O . VAL A 1 368 ? -46.007 -29.255 -9.464 1.00 40.37 368 VAL A O 1
ATOM 5315 N N . LEU A 1 369 ? -46.298 -27.816 -11.168 1.00 41.86 369 LEU A N 1
ATOM 5316 C CA . LEU A 1 369 ? -47.144 -26.937 -10.365 1.00 39.79 369 LEU A CA 1
ATOM 5317 C C . LEU A 1 369 ? -48.391 -27.667 -9.897 1.00 38.99 369 LEU A C 1
ATOM 5318 O O . LEU A 1 369 ? -48.773 -27.569 -8.725 1.00 40.72 369 LEU A O 1
ATOM 5334 N N . ARG A 1 370 ? -49.025 -28.436 -10.788 1.00 38.78 370 ARG A N 1
ATOM 5335 C CA . ARG A 1 370 ? -50.210 -29.191 -10.391 1.00 41.40 370 ARG A CA 1
ATOM 5336 C C . ARG A 1 370 ? -49.889 -30.140 -9.244 1.00 43.78 370 ARG A C 1
ATOM 5337 O O . ARG A 1 370 ? -50.629 -30.213 -8.257 1.00 40.38 370 ARG A O 1
ATOM 5358 N N . THR A 1 371 ? -48.794 -30.894 -9.364 1.00 41.59 371 THR A N 1
ATOM 5359 C CA . THR A 1 371 ? -48.415 -31.823 -8.306 1.00 42.73 371 THR A CA 1
ATOM 5360 C C . THR A 1 371 ? -48.189 -31.082 -6.991 1.00 47.93 371 THR A C 1
ATOM 5361 O O . THR A 1 371 ? -48.664 -31.508 -5.930 1.00 46.65 371 THR A O 1
ATOM 5372 N N . VAL A 1 372 ? -47.462 -29.966 -7.052 1.00 44.84 372 VAL A N 1
ATOM 5373 C CA . VAL A 1 372 ? -47.203 -29.146 -5.869 1.00 48.37 372 VAL A CA 1
ATOM 5374 C C . VAL A 1 372 ? -48.513 -28.696 -5.226 1.00 47.94 372 VAL A C 1
ATOM 5375 O O . VAL A 1 372 ? -48.675 -28.742 -4.000 1.00 49.40 372 VAL A O 1
ATOM 5388 N N . LEU A 1 373 ? -49.466 -28.241 -6.042 1.00 52.18 373 LEU A N 1
ATOM 5389 C CA . LEU A 1 373 ? -50.716 -27.730 -5.489 1.00 54.37 373 LEU A CA 1
ATOM 5390 C C . LEU A 1 373 ? -51.618 -28.840 -4.967 1.00 60.50 373 LEU A C 1
ATOM 5391 O O . LEU A 1 373 ? -52.488 -28.572 -4.130 1.00 69.07 373 LEU A O 1
ATOM 5407 N N . GLU A 1 374 ? -51.427 -30.077 -5.427 1.00 56.26 374 GLU A N 1
ATOM 5408 C CA . GLU A 1 374 ? -52.257 -31.179 -4.957 1.00 60.97 374 GLU A CA 1
ATOM 5409 C C . GLU A 1 374 ? -51.726 -31.779 -3.663 1.00 65.43 374 GLU A C 1
ATOM 5410 O O . GLU A 1 374 ? -52.500 -32.355 -2.892 1.00 72.30 374 GLU A O 1
ATOM 5422 N N . THR A 1 375 ? -50.424 -31.671 -3.412 1.00 79.01 375 THR A N 1
ATOM 5423 C CA . THR A 1 375 ? -49.854 -32.093 -2.135 1.00 79.72 375 THR A CA 1
ATOM 5424 C C . THR A 1 375 ? -50.250 -31.103 -1.043 1.00 71.29 375 THR A C 1
ATOM 5425 O O . THR A 1 375 ? -50.955 -31.460 -0.099 1.00 81.54 375 THR A O 1
ATOM 5436 N N . LEU B 1 7 ? -30.359 25.901 -32.290 1.00 67.70 7 LEU B N 1
ATOM 5437 C CA . LEU B 1 7 ? -31.496 24.987 -32.332 1.00 76.33 7 LEU B CA 1
ATOM 5438 C C . LEU B 1 7 ? -31.047 23.533 -32.179 1.00 76.21 7 LEU B C 1
ATOM 5439 O O . LEU B 1 7 ? -31.870 22.644 -31.956 1.00 86.88 7 LEU B O 1
ATOM 5454 N N . LYS B 1 8 ? -29.741 23.294 -32.302 1.00 57.54 8 LYS B N 1
ATOM 5455 C CA . LYS B 1 8 ? -29.157 21.975 -32.062 1.00 59.78 8 LYS B CA 1
ATOM 5456 C C . LYS B 1 8 ? -28.647 21.973 -30.624 1.00 55.94 8 LYS B C 1
ATOM 5457 O O . LYS B 1 8 ? -27.583 22.525 -30.327 1.00 45.25 8 LYS B O 1
ATOM 5476 N N . GLU B 1 9 ? -29.418 21.343 -29.735 1.00 51.55 9 GLU B N 1
ATOM 5477 C CA . GLU B 1 9 ? -29.202 21.477 -28.298 1.00 48.40 9 GLU B CA 1
ATOM 5478 C C . GLU B 1 9 ? -27.978 20.717 -27.802 1.00 42.34 9 GLU B C 1
ATOM 5479 O O . GLU B 1 9 ? -27.553 20.934 -26.661 1.00 40.87 9 GLU B O 1
ATOM 5491 N N . ASN B 1 10 ? -27.424 19.820 -28.607 1.00 32.01 10 ASN B N 1
ATOM 5492 C CA . ASN B 1 10 ? -26.294 18.997 -28.191 1.00 28.95 10 ASN B CA 1
ATOM 5493 C C . ASN B 1 10 ? -25.689 18.382 -29.446 1.00 30.77 10 ASN B C 1
ATOM 5494 O O . ASN B 1 10 ? -26.230 18.528 -30.545 1.00 31.74 10 ASN B O 1
ATOM 5505 N N . LEU B 1 11 ? -24.538 17.713 -29.283 1.00 37.14 11 LEU B N 1
ATOM 5506 C CA . LEU B 1 11 ? -23.818 17.188 -30.452 1.00 40.02 11 LEU B CA 1
ATOM 5507 C C . LEU B 1 11 ? -24.632 16.113 -31.172 1.00 45.90 11 LEU B C 1
ATOM 5508 O O . LEU B 1 11 ? -24.587 16.009 -32.406 1.00 31.88 11 LEU B O 1
ATOM 5524 N N . THR B 1 12 ? -25.382 15.301 -30.424 1.00 40.67 12 THR B N 1
ATOM 5525 C CA . THR B 1 12 ? -26.186 14.254 -31.047 1.00 48.85 12 THR B CA 1
ATOM 5526 C C . THR B 1 12 ? -27.212 14.847 -32.007 1.00 37.21 12 THR B C 1
ATOM 5527 O O . THR B 1 12 ? -27.482 14.276 -33.069 1.00 34.06 12 THR B O 1
ATOM 5538 N N . GLN B 1 13 ? -27.777 16.009 -31.667 1.00 34.56 13 GLN B N 1
ATOM 5539 C CA . GLN B 1 13 ? -28.744 16.637 -32.565 1.00 41.96 13 GLN B CA 1
ATOM 5540 C C . GLN B 1 13 ? -28.078 17.167 -33.832 1.00 42.36 13 GLN B C 1
ATOM 5541 O O . GLN B 1 13 ? -28.706 17.167 -34.899 1.00 44.62 13 GLN B O 1
ATOM 5555 N N . TRP B 1 14 ? -26.808 17.582 -33.754 1.00 33.07 14 TRP B N 1
ATOM 5556 C CA . TRP B 1 14 ? -26.048 17.835 -34.982 1.00 32.05 14 TRP B CA 1
ATOM 5557 C C . TRP B 1 14 ? -25.840 16.552 -35.772 1.00 36.20 14 TRP B C 1
ATOM 5558 O O . TRP B 1 14 ? -25.814 16.574 -37.011 1.00 34.51 14 TRP B O 1
ATOM 5579 N N . GLU B 1 15 ? -25.670 15.426 -35.074 1.00 30.25 15 GLU B N 1
ATOM 5580 C CA . GLU B 1 15 ? -25.431 14.166 -35.766 1.00 42.49 15 GLU B CA 1
ATOM 5581 C C . GLU B 1 15 ? -26.690 13.639 -36.454 1.00 48.93 15 GLU B C 1
ATOM 5582 O O . GLU B 1 15 ? -26.574 12.948 -37.465 1.00 32.50 15 GLU B O 1
ATOM 5594 N N . TYR B 1 16 ? -27.895 13.944 -35.944 1.00 39.08 16 TYR B N 1
ATOM 5595 C CA . TYR B 1 16 ? -29.113 13.503 -36.630 1.00 40.94 16 TYR B CA 1
ATOM 5596 C C . TYR B 1 16 ? -29.143 14.006 -38.066 1.00 40.20 16 TYR B C 1
ATOM 5597 O O . TYR B 1 16 ? -29.659 13.327 -38.967 1.00 36.07 16 TYR B O 1
ATOM 5615 N N . LEU B 1 17 ? -28.629 15.217 -38.285 1.00 36.27 17 LEU B N 1
ATOM 5616 C CA . LEU B 1 17 ? -28.729 15.867 -39.587 1.00 51.26 17 LEU B CA 1
ATOM 5617 C C . LEU B 1 17 ? -27.940 15.123 -40.652 1.00 51.24 17 LEU B C 1
ATOM 5618 O O . LEU B 1 17 ? -28.220 15.283 -41.851 1.00 37.19 17 LEU B O 1
ATOM 5634 N N . ALA B 1 18 ? -26.970 14.310 -40.233 1.00 42.34 18 ALA B N 1
ATOM 5635 C CA . ALA B 1 18 ? -26.052 13.627 -41.139 1.00 57.17 18 ALA B CA 1
ATOM 5636 C C . ALA B 1 18 ? -26.421 12.175 -41.413 1.00 50.78 18 ALA B C 1
ATOM 5637 O O . ALA B 1 18 ? -25.918 11.604 -42.384 1.00 42.00 18 ALA B O 1
ATOM 5644 N N . LEU B 1 19 ? -27.294 11.574 -40.597 1.00 33.88 19 LEU B N 1
ATOM 5645 C CA . LEU B 1 19 ? -27.439 10.118 -40.572 1.00 38.38 19 LEU B CA 1
ATOM 5646 C C . LEU B 1 19 ? -27.816 9.535 -41.922 1.00 48.96 19 LEU B C 1
ATOM 5647 O O . LEU B 1 19 ? -27.515 8.367 -42.194 1.00 70.29 19 LEU B O 1
ATOM 5663 N N . ASN B 1 20 ? -28.514 10.304 -42.756 1.00 44.71 20 ASN B N 1
ATOM 5664 C CA . ASN B 1 20 ? -29.056 9.785 -44.003 1.00 50.94 20 ASN B CA 1
ATOM 5665 C C . ASN B 1 20 ? -28.327 10.334 -45.222 1.00 53.36 20 ASN B C 1
ATOM 5666 O O . ASN B 1 20 ? -28.796 10.159 -46.354 1.00 40.02 20 ASN B O 1
ATOM 5677 N N . SER B 1 21 ? -27.166 10.949 -45.011 1.00 47.66 21 SER B N 1
ATOM 5678 C CA . SER B 1 21 ? -26.384 11.572 -46.068 1.00 63.25 21 SER B CA 1
ATOM 5679 C C . SER B 1 21 ? -25.213 10.682 -46.465 1.00 57.28 21 SER B C 1
ATOM 5680 O O . SER B 1 21 ? -24.627 9.982 -45.635 1.00 53.30 21 SER B O 1
ATOM 5688 N N . GLU B 1 22 ? -24.875 10.720 -47.757 1.00 47.93 22 GLU B N 1
ATOM 5689 C CA . GLU B 1 22 ? -23.745 9.944 -48.252 1.00 52.83 22 GLU B CA 1
ATOM 5690 C C . GLU B 1 22 ? -22.422 10.439 -47.676 1.00 53.92 22 GLU B C 1
ATOM 5691 O O . GLU B 1 22 ? -21.501 9.640 -47.459 1.00 56.14 22 GLU B O 1
ATOM 5703 N N . LEU B 1 23 ? -22.302 11.742 -47.420 1.00 42.53 23 LEU B N 1
ATOM 5704 C CA . LEU B 1 23 ? -21.053 12.291 -46.923 1.00 39.10 23 LEU B CA 1
ATOM 5705 C C . LEU B 1 23 ? -21.224 12.698 -45.473 1.00 33.28 23 LEU B C 1
ATOM 5706 O O . LEU B 1 23 ? -20.956 13.841 -45.092 1.00 30.48 23 LEU B O 1
ATOM 5722 N N . ASN B 1 24 ? -21.689 11.749 -44.671 1.00 24.49 24 ASN B N 1
ATOM 5723 C CA . ASN B 1 24 ? -21.742 11.906 -43.219 1.00 24.21 24 ASN B CA 1
ATOM 5724 C C . ASN B 1 24 ? -20.328 11.684 -42.690 1.00 24.46 24 ASN B C 1
ATOM 5725 O O . ASN B 1 24 ? -19.776 10.589 -42.822 1.00 27.23 24 ASN B O 1
ATOM 5736 N N . ILE B 1 25 ? -19.698 12.746 -42.168 1.00 23.12 25 ILE B N 1
ATOM 5737 C CA . ILE B 1 25 ? -18.430 12.614 -41.439 1.00 22.77 25 ILE B CA 1
ATOM 5738 C C . ILE B 1 25 ? -18.613 13.224 -40.054 1.00 26.45 25 ILE B C 1
ATOM 5739 O O . ILE B 1 25 ? -17.693 13.823 -39.477 1.00 25.11 25 ILE B O 1
ATOM 5755 N N . ALA B 1 26 ? -19.803 13.033 -39.494 1.00 22.72 26 ALA B N 1
ATOM 5756 C CA . ALA B 1 26 ? -20.190 13.640 -38.234 1.00 22.79 26 ALA B CA 1
ATOM 5757 C C . ALA B 1 26 ? -20.118 12.644 -37.079 1.00 24.18 26 ALA B C 1
ATOM 5758 O O . ALA B 1 26 ? -19.204 12.724 -36.250 1.00 23.17 26 ALA B O 1
ATOM 5765 N N . ASP B 1 27 ? -21.078 11.725 -36.981 1.00 25.51 27 ASP B N 1
ATOM 5766 C CA . ASP B 1 27 ? -21.087 10.881 -35.794 1.00 29.43 27 ASP B CA 1
ATOM 5767 C C . ASP B 1 27 ? -19.889 9.936 -35.816 1.00 24.70 27 ASP B C 1
ATOM 5768 O O . ASP B 1 27 ? -19.327 9.607 -36.866 1.00 24.85 27 ASP B O 1
ATOM 5777 N N . GLY B 1 28 ? -19.499 9.504 -34.633 1.00 22.74 28 GLY B N 1
ATOM 5778 C CA . GLY B 1 28 ? -18.269 8.757 -34.533 1.00 21.25 28 GLY B CA 1
ATOM 5779 C C . GLY B 1 28 ? -18.395 7.274 -34.731 1.00 24.93 28 GLY B C 1
ATOM 5780 O O . GLY B 1 28 ? -17.378 6.576 -34.674 1.00 25.65 28 GLY B O 1
ATOM 5784 N N . HIS B 1 29 ? -19.604 6.774 -34.995 1.00 23.08 29 HIS B N 1
ATOM 5785 C CA . HIS B 1 29 ? -19.810 5.349 -35.170 1.00 24.81 29 HIS B CA 1
ATOM 5786 C C . HIS B 1 29 ? -19.009 4.835 -36.362 1.00 24.19 29 HIS B C 1
ATOM 5787 O O . HIS B 1 29 ? -18.640 5.584 -37.274 1.00 27.58 29 HIS B O 1
ATOM 5802 N N . ALA B 1 30 ? -18.727 3.537 -36.344 1.00 22.10 30 ALA B N 1
ATOM 5803 C CA . ALA B 1 30 ? -17.963 2.930 -37.430 1.00 22.06 30 ALA B CA 1
ATOM 5804 C C . ALA B 1 30 ? -18.886 2.579 -38.589 1.00 24.77 30 ALA B C 1
ATOM 5805 O O . ALA B 1 30 ? -19.819 1.775 -38.433 1.00 24.30 30 ALA B O 1
ATOM 5812 N N . ARG B 1 31 ? -18.608 3.170 -39.753 1.00 22.59 31 ARG B N 1
ATOM 5813 C CA . ARG B 1 31 ? -19.423 2.965 -40.938 1.00 27.45 31 ARG B CA 1
ATOM 5814 C C . ARG B 1 31 ? -18.593 2.566 -42.163 1.00 26.05 31 ARG B C 1
ATOM 5815 O O . ARG B 1 31 ? -19.128 2.552 -43.279 1.00 29.61 31 ARG B O 1
ATOM 5836 N N . GLN B 1 32 ? -17.316 2.216 -41.990 1.00 23.32 32 GLN B N 1
ATOM 5837 C CA . GLN B 1 32 ? -16.536 1.708 -43.112 1.00 23.58 32 GLN B CA 1
ATOM 5838 C C . GLN B 1 32 ? -16.999 0.298 -43.483 1.00 23.45 32 GLN B C 1
ATOM 5839 O O . GLN B 1 32 ? -17.775 -0.345 -42.771 1.00 24.67 32 GLN B O 1
ATOM 5853 N N . ALA B 1 33 ? -16.502 -0.188 -44.612 1.00 26.09 33 ALA B N 1
ATOM 5854 C CA . ALA B 1 33 ? -16.849 -1.526 -45.053 1.00 31.32 33 ALA B CA 1
ATOM 5855 C C . ALA B 1 33 ? -16.304 -2.572 -44.087 1.00 26.98 33 ALA B C 1
ATOM 5856 O O . ALA B 1 33 ? -15.262 -2.385 -43.451 1.00 27.37 33 ALA B O 1
ATOM 5863 N N . LEU B 1 34 ? -17.021 -3.688 -43.994 1.00 28.05 34 LEU B N 1
ATOM 5864 C CA . LEU B 1 34 ? -16.510 -4.846 -43.276 1.00 30.51 34 LEU B CA 1
ATOM 5865 C C . LEU B 1 34 ? -15.257 -5.379 -43.952 1.00 32.10 34 LEU B C 1
ATOM 5866 O O . LEU B 1 34 ? -15.162 -5.397 -45.182 1.00 28.17 34 LEU B O 1
ATOM 5882 N N . SER B 1 35 ? -14.319 -5.870 -43.149 1.00 25.97 35 SER B N 1
ATOM 5883 C CA . SER B 1 35 ? -13.206 -6.637 -43.701 1.00 26.69 35 SER B CA 1
ATOM 5884 C C . SER B 1 35 ? -13.698 -8.016 -44.128 1.00 26.21 35 SER B C 1
ATOM 5885 O O . SER B 1 35 ? -14.780 -8.451 -43.733 1.00 27.94 35 SER B O 1
ATOM 5893 N N . PRO B 1 36 ? -12.921 -8.736 -44.949 1.00 25.96 36 PRO B N 1
ATOM 5894 C CA . PRO B 1 36 ? -13.332 -10.104 -45.308 1.00 26.87 36 PRO B CA 1
ATOM 5895 C C . PRO B 1 36 ? -13.583 -11.002 -44.111 1.00 34.12 36 PRO B C 1
ATOM 5896 O O . PRO B 1 36 ? -14.526 -11.802 -44.115 1.00 29.45 36 PRO B O 1
ATOM 5907 N N . GLY B 1 37 ? -12.754 -10.896 -43.076 1.00 29.30 37 GLY B N 1
ATOM 5908 C CA . GLY B 1 37 ? -12.960 -11.719 -41.901 1.00 26.57 37 GLY B CA 1
ATOM 5909 C C . GLY B 1 37 ? -14.233 -11.345 -41.163 1.00 26.83 37 GLY B C 1
ATOM 5910 O O . GLY B 1 37 ? -14.945 -12.210 -40.647 1.00 27.71 37 GLY B O 1
ATOM 5914 N N . GLN B 1 38 ? -14.558 -10.055 -41.134 1.00 23.08 38 GLN B N 1
ATOM 5915 C CA . GLN B 1 38 ? -15.789 -9.619 -40.471 1.00 22.14 38 GLN B CA 1
ATOM 5916 C C . GLN B 1 38 ? -17.011 -10.010 -41.294 1.00 25.44 38 GLN B C 1
ATOM 5917 O O . GLN B 1 38 ? -18.038 -10.394 -40.735 1.00 23.93 38 GLN B O 1
ATOM 5931 N N . GLN B 1 39 ? -16.904 -9.979 -42.628 1.00 24.41 39 GLN B N 1
ATOM 5932 C CA . GLN B 1 39 ? -18.029 -10.430 -43.442 1.00 23.19 39 GLN B CA 1
ATOM 5933 C C . GLN B 1 39 ? -18.313 -11.904 -43.208 1.00 26.12 39 GLN B C 1
ATOM 5934 O O . GLN B 1 39 ? -19.477 -12.318 -43.217 1.00 25.47 39 GLN B O 1
ATOM 5948 N N . LYS B 1 40 ? -17.268 -12.711 -42.983 1.00 26.72 40 LYS B N 1
ATOM 5949 C CA . LYS B 1 40 ? -17.484 -14.116 -42.656 1.00 32.33 40 LYS B CA 1
ATOM 5950 C C . LYS B 1 40 ? -18.346 -14.271 -41.410 1.00 30.76 40 LYS B C 1
ATOM 5951 O O . LYS B 1 40 ? -19.141 -15.211 -41.319 1.00 26.37 40 LYS B O 1
ATOM 5970 N N . ILE B 1 41 ? -18.163 -13.396 -40.414 1.00 25.38 41 ILE B N 1
ATOM 5971 C CA . ILE B 1 41 ? -19.014 -13.430 -39.223 1.00 23.33 41 ILE B CA 1
ATOM 5972 C C . ILE B 1 41 ? -20.455 -13.134 -39.606 1.00 24.18 41 ILE B C 1
ATOM 5973 O O . ILE B 1 41 ? -21.393 -13.833 -39.200 1.00 27.46 41 ILE B O 1
ATOM 5989 N N . VAL B 1 42 ? -20.654 -12.079 -40.380 1.00 23.27 42 VAL B N 1
ATOM 5990 C CA . VAL B 1 42 ? -22.010 -11.703 -40.778 1.00 24.65 42 VAL B CA 1
ATOM 5991 C C . VAL B 1 42 ? -22.676 -12.847 -41.543 1.00 24.46 42 VAL B C 1
ATOM 5992 O O . VAL B 1 42 ? -23.869 -13.123 -41.367 1.00 25.88 42 VAL B O 1
ATOM 6005 N N . ASN B 1 43 ? -21.913 -13.556 -42.374 1.00 28.34 43 ASN B N 1
ATOM 6006 C CA . ASN B 1 43 ? -22.505 -14.633 -43.167 1.00 28.78 43 ASN B CA 1
ATOM 6007 C C . ASN B 1 43 ? -22.994 -15.777 -42.295 1.00 26.55 43 ASN B C 1
ATOM 6008 O O . ASN B 1 43 ? -23.870 -16.550 -42.718 1.00 28.32 43 ASN B O 1
ATOM 6019 N N . GLU B 1 44 ? -22.404 -15.921 -41.109 1.00 26.91 44 GLU B N 1
ATOM 6020 C CA . GLU B 1 44 ? -22.727 -16.957 -40.139 1.00 31.13 44 GLU B CA 1
ATOM 6021 C C . GLU B 1 44 ? -23.771 -16.517 -39.122 1.00 24.36 44 GLU B C 1
ATOM 6022 O O . GLU B 1 44 ? -24.013 -17.250 -38.159 1.00 30.32 44 GLU B O 1
ATOM 6034 N N . LEU B 1 45 ? -24.401 -15.362 -39.314 1.00 27.52 45 LEU B N 1
ATOM 6035 C CA . LEU B 1 45 ? -25.400 -14.905 -38.353 1.00 24.80 45 LEU B CA 1
ATOM 6036 C C . LEU B 1 45 ? -26.504 -15.923 -38.098 1.00 25.60 45 LEU B C 1
ATOM 6037 O O . LEU B 1 45 ? -26.962 -16.009 -36.949 1.00 27.34 45 LEU B O 1
ATOM 6053 N N . PRO B 1 46 ? -26.991 -16.687 -39.075 1.00 25.13 46 PRO B N 1
ATOM 6054 C CA . PRO B 1 46 ? -27.996 -17.714 -38.736 1.00 27.21 46 PRO B CA 1
ATOM 6055 C C . PRO B 1 46 ? -27.462 -18.802 -37.815 1.00 27.85 46 PRO B C 1
ATOM 6056 O O . PRO B 1 46 ? -28.237 -19.358 -37.022 1.00 29.55 46 PRO B O 1
ATOM 6067 N N . VAL B 1 47 ? -26.166 -19.138 -37.912 1.00 26.77 47 VAL B N 1
ATOM 6068 C CA . VAL B 1 47 ? -25.559 -20.110 -37.001 1.00 32.64 47 VAL B CA 1
ATOM 6069 C C . VAL B 1 47 ? -25.431 -19.517 -35.600 1.00 31.70 47 VAL B C 1
ATOM 6070 O O . VAL B 1 47 ? -25.688 -20.184 -34.584 1.00 27.61 47 VAL B O 1
ATOM 6083 N N . LEU B 1 48 ? -25.000 -18.263 -35.523 1.00 26.98 48 LEU B N 1
ATOM 6084 C CA . LEU B 1 48 ? -24.926 -17.586 -34.239 1.00 26.73 48 LEU B CA 1
ATOM 6085 C C . LEU B 1 48 ? -26.304 -17.440 -33.607 1.00 24.95 48 LEU B C 1
ATOM 6086 O O . LEU B 1 48 ? -26.434 -17.493 -32.377 1.00 25.88 48 LEU B O 1
ATOM 6102 N N . TRP B 1 49 ? -27.341 -17.242 -34.427 1.00 22.47 49 TRP B N 1
ATOM 6103 C CA . TRP B 1 49 ? -28.705 -17.186 -33.898 1.00 23.35 49 TRP B CA 1
ATOM 6104 C C . TRP B 1 49 ? -29.085 -18.512 -33.245 1.00 24.13 49 TRP B C 1
ATOM 6105 O O . TRP B 1 49 ? -29.551 -18.557 -32.099 1.00 26.51 49 TRP B O 1
ATOM 6126 N N . ALA B 1 50 ? -28.867 -19.612 -33.961 1.00 26.13 50 ALA B N 1
ATOM 6127 C CA . ALA B 1 50 ? -29.146 -20.927 -33.401 1.00 25.36 50 ALA B CA 1
ATOM 6128 C C . ALA B 1 50 ? -28.346 -21.178 -32.129 1.00 30.14 50 ALA B C 1
ATOM 6129 O O . ALA B 1 50 ? -28.875 -21.738 -31.160 1.00 31.75 50 ALA B O 1
ATOM 6136 N N . GLU B 1 51 ? -27.065 -20.785 -32.111 1.00 25.83 51 GLU B N 1
ATOM 6137 C CA . GLU B 1 51 ? -26.265 -20.912 -30.893 1.00 25.49 51 GLU B CA 1
ATOM 6138 C C . GLU B 1 51 ? -26.904 -20.141 -29.735 1.00 23.75 51 GLU B C 1
ATOM 6139 O O . GLU B 1 51 ? -27.021 -20.652 -28.612 1.00 26.51 51 GLU B O 1
ATOM 6151 N N . SER B 1 52 ? -27.326 -18.907 -30.008 1.00 24.93 52 SER B N 1
ATOM 6152 C CA . SER B 1 52 ? -27.959 -18.060 -28.999 1.00 25.72 52 SER B CA 1
ATOM 6153 C C . SER B 1 52 ? -29.287 -18.623 -28.489 1.00 27.95 52 SER B C 1
ATOM 6154 O O . SER B 1 52 ? -29.663 -18.368 -27.337 1.00 31.66 52 SER B O 1
ATOM 6162 N N . GLU B 1 53 ? -30.019 -19.358 -29.327 1.00 27.98 53 GLU B N 1
ATOM 6163 C CA . GLU B 1 53 ? -31.225 -20.039 -28.869 1.00 31.06 53 GLU B CA 1
ATOM 6164 C C . GLU B 1 53 ? -30.910 -21.231 -27.978 1.00 31.94 53 GLU B C 1
ATOM 6165 O O . GLU B 1 53 ? -31.738 -21.625 -27.155 1.00 41.71 53 GLU B O 1
ATOM 6177 N N . GLN B 1 54 ? -29.751 -21.842 -28.154 1.00 31.06 54 GLN B N 1
ATOM 6178 C CA . GLN B 1 54 ? -29.487 -23.143 -27.566 1.00 29.65 54 GLN B CA 1
ATOM 6179 C C . GLN B 1 54 ? -28.601 -23.102 -26.331 1.00 38.32 54 GLN B C 1
ATOM 6180 O O . GLN B 1 54 ? -28.632 -24.051 -25.542 1.00 51.57 54 GLN B O 1
ATOM 6194 N N . ARG B 1 55 ? -27.801 -22.063 -26.149 1.00 34.31 55 ARG B N 1
ATOM 6195 C CA . ARG B 1 55 ? -26.886 -22.022 -25.028 1.00 28.63 55 ARG B CA 1
ATOM 6196 C C . ARG B 1 55 ? -27.368 -21.044 -23.970 1.00 26.80 55 ARG B C 1
ATOM 6197 O O . ARG B 1 55 ? -28.097 -20.091 -24.273 1.00 30.07 55 ARG B O 1
ATOM 6218 N N . PRO B 1 56 ? -26.969 -21.241 -22.714 1.00 31.68 56 PRO B N 1
ATOM 6219 C CA . PRO B 1 56 ? -27.268 -20.244 -21.679 1.00 30.19 56 PRO B CA 1
ATOM 6220 C C . PRO B 1 56 ? -26.577 -18.934 -21.990 1.00 28.52 56 PRO B C 1
ATOM 6221 O O . PRO B 1 56 ? -25.386 -18.904 -22.319 1.00 29.92 56 PRO B O 1
ATOM 6232 N N . VAL B 1 57 ? -27.323 -17.839 -21.841 1.00 30.21 57 VAL B N 1
ATOM 6233 C CA . VAL B 1 57 ? -26.780 -16.537 -22.190 1.00 27.46 57 VAL B CA 1
ATOM 6234 C C . VAL B 1 57 ? -25.545 -16.220 -21.352 1.00 28.25 57 VAL B C 1
ATOM 6235 O O . VAL B 1 57 ? -24.632 -15.531 -21.829 1.00 26.56 57 VAL B O 1
ATOM 6248 N N . GLN B 1 58 ? -25.479 -16.729 -20.111 1.00 31.04 58 GLN B N 1
ATOM 6249 C CA . GLN B 1 58 ? -24.345 -16.433 -19.235 1.00 30.52 58 GLN B CA 1
ATOM 6250 C C . GLN B 1 58 ? -23.032 -16.946 -19.817 1.00 26.92 58 GLN B C 1
ATOM 6251 O O . GLN B 1 58 ? -21.974 -16.331 -19.617 1.00 31.42 58 GLN B O 1
ATOM 6265 N N . GLN B 1 59 ? -23.072 -18.075 -20.516 1.00 31.27 59 GLN B N 1
ATOM 6266 C CA . GLN B 1 59 ? -21.851 -18.614 -21.095 1.00 27.71 59 GLN B CA 1
ATOM 6267 C C . GLN B 1 59 ? -21.416 -17.778 -22.286 1.00 27.76 59 GLN B C 1
ATOM 6268 O O . GLN B 1 59 ? -20.235 -17.442 -22.430 1.00 27.64 59 GLN B O 1
ATOM 6282 N N . ILE B 1 60 ? -22.371 -17.391 -23.129 1.00 24.31 60 ILE B N 1
ATOM 6283 C CA . ILE B 1 60 ? -22.042 -16.531 -24.257 1.00 21.14 60 ILE B CA 1
ATOM 6284 C C . ILE B 1 60 ? -21.520 -15.196 -23.747 1.00 26.07 60 ILE B C 1
ATOM 6285 O O . ILE B 1 60 ? -20.511 -14.670 -24.238 1.00 26.12 60 ILE B O 1
ATOM 6301 N N . GLU B 1 61 ? -22.179 -14.642 -22.730 1.00 25.50 61 GLU B N 1
ATOM 6302 C CA . GLU B 1 61 ? -21.723 -13.373 -22.169 1.00 24.13 61 GLU B CA 1
ATOM 6303 C C . GLU B 1 61 ? -20.313 -13.490 -21.603 1.00 21.95 61 GLU B C 1
ATOM 6304 O O . GLU B 1 61 ? -19.464 -12.621 -21.837 1.00 24.68 61 GLU B O 1
ATOM 6316 N N A SER B 1 62 ? -20.045 -14.561 -20.857 0.42 22.50 62 SER B N 1
ATOM 6317 N N B SER B 1 62 ? -20.034 -14.564 -20.865 0.58 21.94 62 SER B N 1
ATOM 6318 C CA A SER B 1 62 ? -18.715 -14.756 -20.296 0.42 27.26 62 SER B CA 1
ATOM 6319 C CA B SER B 1 62 ? -18.701 -14.727 -20.296 0.58 26.90 62 SER B CA 1
ATOM 6320 C C A SER B 1 62 ? -17.657 -14.801 -21.391 0.42 27.02 62 SER B C 1
ATOM 6321 C C B SER B 1 62 ? -17.641 -14.812 -21.388 0.58 27.13 62 SER B C 1
ATOM 6322 O O A SER B 1 62 ? -16.570 -14.228 -21.243 0.42 25.36 62 SER B O 1
ATOM 6323 O O B SER B 1 62 ? -16.535 -14.277 -21.233 0.58 25.14 62 SER B O 1
ATOM 6338 N N . GLU B 1 63 ? -17.956 -15.488 -22.496 1.00 26.78 63 GLU B N 1
ATOM 6339 C CA . GLU B 1 63 ? -16.993 -15.595 -23.594 1.00 24.15 63 GLU B CA 1
ATOM 6340 C C . GLU B 1 63 ? -16.801 -14.259 -24.299 1.00 26.87 63 GLU B C 1
ATOM 6341 O O . GLU B 1 63 ? -15.686 -13.933 -24.730 1.00 24.61 63 GLU B O 1
ATOM 6354 N N . ALA B 1 64 ? -17.882 -13.493 -24.450 1.00 26.04 64 ALA B N 1
ATOM 6355 C CA . ALA B 1 64 ? -17.789 -12.175 -25.073 1.00 20.94 64 ALA B CA 1
ATOM 6356 C C . ALA B 1 64 ? -16.916 -11.246 -24.236 1.00 22.76 64 ALA B C 1
ATOM 6357 O O . ALA B 1 64 ? -16.013 -10.583 -24.760 1.00 22.99 64 ALA B O 1
ATOM 6364 N N . HIS B 1 65 ? -17.138 -11.230 -22.921 1.00 23.22 65 HIS B N 1
ATOM 6365 C CA . HIS B 1 65 ? -16.314 -10.399 -22.052 1.00 23.00 65 HIS B CA 1
ATOM 6366 C C . HIS B 1 65 ? -14.852 -10.846 -22.092 1.00 23.58 65 HIS B C 1
ATOM 6367 O O . HIS B 1 65 ? -13.941 -10.025 -22.271 1.00 25.15 65 HIS B O 1
ATOM 6382 N N . GLN B 1 66 ? -14.599 -12.147 -21.931 1.00 23.38 66 GLN B N 1
ATOM 6383 C CA . GLN B 1 66 ? -13.212 -12.608 -21.965 1.00 25.43 66 GLN B CA 1
ATOM 6384 C C . GLN B 1 66 ? -12.534 -12.187 -23.264 1.00 28.46 66 GLN B C 1
ATOM 6385 O O . GLN B 1 66 ? -11.414 -11.667 -23.255 1.00 24.56 66 GLN B O 1
ATOM 6399 N N . ALA B 1 67 ? -13.227 -12.338 -24.386 1.00 23.70 67 ALA B N 1
ATOM 6400 C CA . ALA B 1 67 ? -12.612 -12.016 -25.665 1.00 24.01 67 ALA B CA 1
ATOM 6401 C C . ALA B 1 67 ? -12.284 -10.533 -25.770 1.00 24.75 67 ALA B C 1
ATOM 6402 O O . ALA B 1 67 ? -11.199 -10.173 -26.246 1.00 26.19 67 ALA B O 1
ATOM 6409 N N . TYR B 1 68 ? -13.215 -9.660 -25.346 1.00 22.57 68 TYR B N 1
ATOM 6410 C CA . TYR B 1 68 ? -13.048 -8.217 -25.524 1.00 20.68 68 TYR B CA 1
ATOM 6411 C C . TYR B 1 68 ? -11.992 -7.657 -24.567 1.00 23.11 68 TYR B C 1
ATOM 6412 O O . TYR B 1 68 ? -11.080 -6.933 -24.986 1.00 22.76 68 TYR B O 1
ATOM 6430 N N . PHE B 1 69 ? -12.102 -7.984 -23.275 1.00 21.54 69 PHE B N 1
ATOM 6431 C CA . PHE B 1 69 ? -11.136 -7.487 -22.293 1.00 21.08 69 PHE B CA 1
ATOM 6432 C C . PHE B 1 69 ? -9.722 -7.969 -22.604 1.00 25.47 69 PHE B C 1
ATOM 6433 O O . PHE B 1 69 ? -8.769 -7.192 -22.526 1.00 23.11 69 PHE B O 1
ATOM 6450 N N . THR B 1 70 ? -9.558 -9.252 -22.944 1.00 25.27 70 THR B N 1
ATOM 6451 C CA . THR B 1 70 ? -8.211 -9.760 -23.199 1.00 25.33 70 THR B CA 1
ATOM 6452 C C . THR B 1 70 ? -7.631 -9.158 -24.471 1.00 25.95 70 THR B C 1
ATOM 6453 O O . THR B 1 70 ? -6.433 -8.850 -24.529 1.00 24.63 70 THR B O 1
ATOM 6464 N N . LEU B 1 71 ? -8.464 -8.977 -25.501 1.00 23.49 71 LEU B N 1
ATOM 6465 C CA . LEU B 1 71 ? -8.011 -8.328 -26.726 1.00 23.35 71 LEU B CA 1
ATOM 6466 C C . LEU B 1 71 ? -7.308 -7.024 -26.433 1.00 26.80 71 LEU B C 1
ATOM 6467 O O . LEU B 1 71 ? -6.302 -6.688 -27.077 1.00 24.87 71 LEU B O 1
ATOM 6483 N N . LEU B 1 72 ? -7.832 -6.264 -25.472 1.00 22.08 72 LEU B N 1
ATOM 6484 C CA . LEU B 1 72 ? -7.352 -4.913 -25.223 1.00 24.16 72 LEU B CA 1
ATOM 6485 C C . LEU B 1 72 ? -6.501 -4.813 -23.954 1.00 22.55 72 LEU B C 1
ATOM 6486 O O . LEU B 1 72 ? -6.295 -3.709 -23.437 1.00 24.34 72 LEU B O 1
ATOM 6502 N N . GLY B 1 73 ? -5.964 -5.937 -23.470 1.00 21.75 73 GLY B N 1
ATOM 6503 C CA . GLY B 1 73 ? -4.942 -5.921 -22.445 1.00 22.22 73 GLY B CA 1
ATOM 6504 C C . GLY B 1 73 ? -5.485 -5.865 -21.041 1.00 24.23 73 GLY B C 1
ATOM 6505 O O . GLY B 1 73 ? -4.704 -5.700 -20.093 1.00 23.84 73 GLY B O 1
ATOM 6509 N N . GLN B 1 74 ? -6.792 -5.990 -20.878 1.00 22.65 74 GLN B N 1
ATOM 6510 C CA . GLN B 1 74 ? -7.436 -5.767 -19.587 1.00 19.78 74 GLN B CA 1
ATOM 6511 C C . GLN B 1 74 ? -7.619 -7.090 -18.853 1.00 25.00 74 GLN B C 1
ATOM 6512 O O . GLN B 1 74 ? -8.730 -7.490 -18.493 1.00 26.72 74 GLN B O 1
ATOM 6526 N N . HIS B 1 75 ? -6.480 -7.745 -18.599 1.00 26.44 75 HIS B N 1
ATOM 6527 C CA . HIS B 1 75 ? -6.491 -9.116 -18.089 1.00 28.58 75 HIS B CA 1
ATOM 6528 C C . HIS B 1 75 ? -7.043 -9.221 -16.674 1.00 28.13 75 HIS B C 1
ATOM 6529 O O . HIS B 1 75 ? -7.609 -10.258 -16.320 1.00 31.10 75 HIS B O 1
ATOM 6543 N N . GLY B 1 76 ? -6.892 -8.178 -15.857 1.00 27.30 76 GLY B N 1
ATOM 6544 C CA . GLY B 1 76 ? -7.383 -8.185 -14.493 1.00 28.85 76 GLY B CA 1
ATOM 6545 C C . GLY B 1 76 ? -8.842 -7.823 -14.298 1.00 29.47 76 GLY B C 1
ATOM 6546 O O . GLY B 1 76 ? -9.272 -7.632 -13.152 1.00 25.80 76 GLY B O 1
ATOM 6550 N N . TYR B 1 77 ? -9.638 -7.739 -15.365 1.00 25.42 77 TYR B N 1
ATOM 6551 C CA . TYR B 1 77 ? -11.049 -7.443 -15.201 1.00 24.73 77 TYR B CA 1
ATOM 6552 C C . TYR B 1 77 ? -11.692 -8.492 -14.291 1.00 24.90 77 TYR B C 1
ATOM 6553 O O . TYR B 1 77 ? -11.263 -9.655 -14.257 1.00 28.72 77 TYR B O 1
ATOM 6571 N N . PRO B 1 78 ? -12.696 -8.100 -13.512 1.00 24.64 78 PRO B N 1
ATOM 6572 C CA . PRO B 1 78 ? -13.382 -9.061 -12.640 1.00 28.09 78 PRO B CA 1
ATOM 6573 C C . PRO B 1 78 ? -14.295 -9.967 -13.440 1.00 33.01 78 PRO B C 1
ATOM 6574 O O . PRO B 1 78 ? -15.307 -9.516 -13.995 1.00 28.41 78 PRO B O 1
ATOM 6585 N N . ALA B 1 79 ? -13.944 -11.246 -13.497 1.00 31.50 79 ALA B N 1
ATOM 6586 C CA . ALA B 1 79 ? -14.607 -12.216 -14.360 1.00 34.75 79 ALA B CA 1
ATOM 6587 C C . ALA B 1 79 ? -15.736 -12.964 -13.664 1.00 32.08 79 ALA B C 1
ATOM 6588 O O . ALA B 1 79 ? -16.443 -13.738 -14.309 1.00 34.90 79 ALA B O 1
ATOM 6595 N N . GLU B 1 80 ? -15.947 -12.722 -12.387 1.00 29.95 80 GLU B N 1
ATOM 6596 C CA . GLU B 1 80 ? -17.036 -13.363 -11.671 1.00 34.66 80 GLU B CA 1
ATOM 6597 C C . GLU B 1 80 ? -18.368 -12.894 -12.256 1.00 41.72 80 GLU B C 1
ATOM 6598 O O . GLU B 1 80 ? -18.524 -11.706 -12.555 1.00 33.96 80 GLU B O 1
ATOM 6610 N N . PRO B 1 81 ? -19.342 -13.784 -12.447 1.00 45.38 81 PRO B N 1
ATOM 6611 C CA . PRO B 1 81 ? -20.644 -13.339 -12.967 1.00 50.28 81 PRO B CA 1
ATOM 6612 C C . PRO B 1 81 ? -21.253 -12.226 -12.121 1.00 50.67 81 PRO B C 1
ATOM 6613 O O . PRO B 1 81 ? -21.279 -12.299 -10.892 1.00 44.23 81 PRO B O 1
ATOM 6624 N N . GLY B 1 82 ? -21.719 -11.167 -12.794 1.00 38.09 82 GLY B N 1
ATOM 6625 C CA . GLY B 1 82 ? -22.367 -10.041 -12.154 1.00 30.19 82 GLY B CA 1
ATOM 6626 C C . GLY B 1 82 ? -21.478 -8.841 -11.906 1.00 34.03 82 GLY B C 1
ATOM 6627 O O . GLY B 1 82 ? -21.996 -7.768 -11.563 1.00 32.74 82 GLY B O 1
ATOM 6631 N N . ARG B 1 83 ? -20.161 -8.985 -12.065 1.00 27.64 83 ARG B N 1
ATOM 6632 C CA . ARG B 1 83 ? -19.261 -7.857 -11.881 1.00 29.42 83 ARG B CA 1
ATOM 6633 C C . ARG B 1 83 ? -19.169 -6.991 -13.122 1.00 30.18 83 ARG B C 1
ATOM 6634 O O . ARG B 1 83 ? -18.753 -5.826 -13.026 1.00 26.30 83 ARG B O 1
ATOM 6655 N N . VAL B 1 84 ? -19.521 -7.538 -14.282 1.00 24.57 84 VAL B N 1
ATOM 6656 C CA . VAL B 1 84 ? -19.585 -6.784 -15.526 1.00 20.24 84 VAL B CA 1
ATOM 6657 C C . VAL B 1 84 ? -21.045 -6.791 -15.951 1.00 24.82 84 VAL B C 1
ATOM 6658 O O . VAL B 1 84 ? -21.576 -7.850 -16.310 1.00 25.45 84 VAL B O 1
ATOM 6671 N N . LEU B 1 85 ? -21.691 -5.622 -15.951 1.00 20.57 85 LEU B N 1
ATOM 6672 C CA . LEU B 1 85 ? -23.091 -5.525 -16.347 1.00 18.69 85 LEU B CA 1
ATOM 6673 C C . LEU B 1 85 ? -23.156 -5.118 -17.814 1.00 18.45 85 LEU B C 1
ATOM 6674 O O . LEU B 1 85 ? -22.689 -4.031 -18.176 1.00 20.12 85 LEU B O 1
ATOM 6690 N N . SER B 1 86 ? -23.753 -5.972 -18.657 1.00 16.63 86 SER B N 1
ATOM 6691 C CA . SER B 1 86 ? -23.843 -5.677 -20.088 1.00 17.59 86 SER B CA 1
ATOM 6692 C C . SER B 1 86 ? -25.096 -4.845 -20.341 1.00 18.00 86 SER B C 1
ATOM 6693 O O . SER B 1 86 ? -26.209 -5.265 -20.000 1.00 18.10 86 SER B O 1
ATOM 6701 N N . CYS B 1 87 ? -24.901 -3.654 -20.896 1.00 18.76 87 CYS B N 1
ATOM 6702 C CA . CYS B 1 87 ? -25.961 -2.683 -21.145 1.00 17.16 87 CYS B CA 1
ATOM 6703 C C . CYS B 1 87 ? -26.150 -2.512 -22.646 1.00 15.89 87 CYS B C 1
ATOM 6704 O O . CYS B 1 87 ? -25.246 -2.805 -23.435 1.00 16.62 87 CYS B O 1
ATOM 6712 N N . TYR B 1 88 ? -27.318 -2.002 -23.040 1.00 19.25 88 TYR B N 1
ATOM 6713 C CA . TYR B 1 88 ? -27.561 -1.747 -24.466 1.00 16.36 88 TYR B CA 1
ATOM 6714 C C . TYR B 1 88 ? -26.524 -0.820 -25.090 1.00 18.80 88 TYR B C 1
ATOM 6715 O O . TYR B 1 88 ? -26.254 -0.915 -26.296 1.00 18.35 88 TYR B O 1
ATOM 6733 N N . SER B 1 89 ? -25.945 0.089 -24.324 1.00 15.38 89 SER B N 1
ATOM 6734 C CA . SER B 1 89 ? -24.965 1.010 -24.869 1.00 13.64 89 SER B CA 1
ATOM 6735 C C . SER B 1 89 ? -24.203 1.608 -23.710 1.00 15.63 89 SER B C 1
ATOM 6736 O O . SER B 1 89 ? -24.639 1.537 -22.556 1.00 16.57 89 SER B O 1
ATOM 6744 N N . SER B 1 90 ? -23.091 2.247 -24.046 1.00 15.92 90 SER B N 1
ATOM 6745 C CA . SER B 1 90 ? -22.344 2.959 -23.022 1.00 15.50 90 SER B CA 1
ATOM 6746 C C . SER B 1 90 ? -23.145 4.108 -22.447 1.00 15.34 90 SER B C 1
ATOM 6747 O O . SER B 1 90 ? -23.020 4.407 -21.254 1.00 16.02 90 SER B O 1
ATOM 6755 N N . SER B 1 91 ? -23.959 4.781 -23.261 1.00 15.26 91 SER B N 1
ATOM 6756 C CA . SER B 1 91 ? -24.794 5.841 -22.686 1.00 15.97 91 SER B CA 1
ATOM 6757 C C . SER B 1 91 ? -25.846 5.299 -21.724 1.00 16.41 91 SER B C 1
ATOM 6758 O O . SER B 1 91 ? -26.186 5.982 -20.753 1.00 15.07 91 SER B O 1
ATOM 6766 N N . VAL B 1 92 ? -26.405 4.110 -21.976 1.00 14.62 92 VAL B N 1
ATOM 6767 C CA . VAL B 1 92 ? -27.289 3.496 -20.979 1.00 13.83 92 VAL B CA 1
ATOM 6768 C C . VAL B 1 92 ? -26.507 3.176 -19.704 1.00 14.27 92 VAL B C 1
ATOM 6769 O O . VAL B 1 92 ? -26.988 3.428 -18.588 1.00 17.61 92 VAL B O 1
ATOM 6782 N N . SER B 1 93 ? -25.280 2.671 -19.840 1.00 15.58 93 SER B N 1
ATOM 6783 C CA . SER B 1 93 ? -24.425 2.493 -18.661 1.00 14.51 93 SER B CA 1
ATOM 6784 C C . SER B 1 93 ? -24.252 3.820 -17.935 1.00 14.17 93 SER B C 1
ATOM 6785 O O . SER B 1 93 ? -24.292 3.888 -16.693 1.00 15.37 93 SER B O 1
ATOM 6793 N N . MET B 1 94 ? -24.013 4.888 -18.698 1.00 14.51 94 MET B N 1
ATOM 6794 C CA . MET B 1 94 ? -23.781 6.202 -18.106 1.00 13.77 94 MET B CA 1
ATOM 6795 C C . MET B 1 94 ? -25.037 6.730 -17.406 1.00 18.60 94 MET B C 1
ATOM 6796 O O . MET B 1 94 ? -24.943 7.377 -16.362 1.00 15.90 94 MET B O 1
ATOM 6810 N N . GLU B 1 95 ? -26.221 6.486 -17.970 1.00 14.76 95 GLU B N 1
ATOM 6811 C CA . GLU B 1 95 ? -27.453 6.871 -17.294 1.00 14.38 95 GLU B CA 1
ATOM 6812 C C . GLU B 1 95 ? -27.576 6.144 -15.964 1.00 16.48 95 GLU B C 1
ATOM 6813 O O . GLU B 1 95 ? -27.952 6.740 -14.946 1.00 18.02 95 GLU B O 1
ATOM 6825 N N . ILE B 1 96 ? -27.266 4.853 -15.961 1.00 15.51 96 ILE B N 1
ATOM 6826 C CA . ILE B 1 96 ? -27.315 4.070 -14.728 1.00 15.17 96 ILE B CA 1
ATOM 6827 C C . ILE B 1 96 ? -26.338 4.643 -13.712 1.00 15.30 96 ILE B C 1
ATOM 6828 O O . ILE B 1 96 ? -26.678 4.833 -12.534 1.00 16.85 96 ILE B O 1
ATOM 6844 N N . LEU B 1 97 ? -25.106 4.924 -14.154 1.00 15.34 97 LEU B N 1
ATOM 6845 C CA . LEU B 1 97 ? -24.094 5.448 -13.243 1.00 15.12 97 LEU B CA 1
ATOM 6846 C C . LEU B 1 97 ? -24.511 6.810 -12.709 1.00 17.76 97 LEU B C 1
ATOM 6847 O O . LEU B 1 97 ? -24.319 7.125 -11.532 1.00 17.10 97 LEU B O 1
ATOM 6863 N N . ALA B 1 98 ? -25.027 7.656 -13.578 1.00 16.50 98 ALA B N 1
ATOM 6864 C CA . ALA B 1 98 ? -25.368 9.008 -13.155 1.00 15.73 98 ALA B CA 1
ATOM 6865 C C . ALA B 1 98 ? -26.496 8.974 -12.130 1.00 16.85 98 ALA B C 1
ATOM 6866 O O . ALA B 1 98 ? -26.445 9.672 -11.112 1.00 18.05 98 ALA B O 1
ATOM 6873 N N . ARG B 1 99 ? -27.556 8.208 -12.413 1.00 16.89 99 ARG B N 1
ATOM 6874 C CA . ARG B 1 99 ? -28.654 8.139 -11.458 1.00 17.17 99 ARG B CA 1
ATOM 6875 C C . ARG B 1 99 ? -28.177 7.498 -10.162 1.00 18.11 99 ARG B C 1
ATOM 6876 O O . ARG B 1 99 ? -28.599 7.911 -9.075 1.00 20.21 99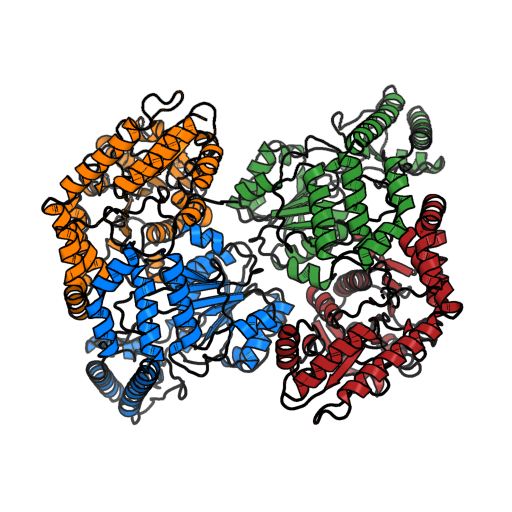 ARG B O 1
ATOM 6897 N N . SER B 1 100 ? -27.245 6.535 -10.257 1.00 17.21 100 SER B N 1
ATOM 6898 C CA . SER B 1 100 ? -26.691 5.903 -9.058 1.00 19.41 100 SER B CA 1
ATOM 6899 C C . SER B 1 100 ? -25.856 6.887 -8.246 1.00 18.33 100 SER B C 1
ATOM 6900 O O . SER B 1 100 ? -25.950 6.918 -7.010 1.00 19.58 100 SER B O 1
ATOM 6908 N N . LEU B 1 101 ? -25.008 7.667 -8.919 1.00 18.37 101 LEU B N 1
ATOM 6909 C CA . LEU B 1 101 ? -24.226 8.692 -8.228 1.00 18.69 101 LEU B CA 1
ATOM 6910 C C . LEU B 1 101 ? -25.117 9.664 -7.476 1.00 24.33 101 LEU B C 1
ATOM 6911 O O . LEU B 1 101 ? -24.765 10.106 -6.377 1.00 21.15 101 LEU B O 1
ATOM 6927 N N . SER B 1 102 ? -26.253 10.042 -8.069 1.00 22.41 102 SER B N 1
ATOM 6928 C CA . SER B 1 102 ? -27.101 11.079 -7.493 1.00 22.33 102 SER B CA 1
ATOM 6929 C C . SER B 1 102 ? -27.656 10.665 -6.139 1.00 22.85 102 SER B C 1
ATOM 6930 O O . SER B 1 102 ? -28.097 11.531 -5.374 1.00 27.19 102 SER B O 1
ATOM 6938 N N . ALA B 1 103 ? -27.595 9.369 -5.806 1.00 25.48 103 ALA B N 1
ATOM 6939 C CA . ALA B 1 103 ? -28.056 8.900 -4.501 1.00 33.94 103 ALA B CA 1
ATOM 6940 C C . ALA B 1 103 ? -27.186 9.410 -3.358 1.00 36.03 103 ALA B C 1
ATOM 6941 O O . ALA B 1 103 ? -27.681 9.562 -2.236 1.00 38.51 103 ALA B O 1
ATOM 6948 N N . SER B 1 104 ? -25.887 9.646 -3.598 1.00 23.29 104 SER B N 1
ATOM 6949 C CA . SER B 1 104 ? -24.979 9.972 -2.506 1.00 23.76 104 SER B CA 1
ATOM 6950 C C . SER B 1 104 ? -23.939 11.024 -2.847 1.00 30.06 104 SER B C 1
ATOM 6951 O O . SER B 1 104 ? -23.134 11.364 -1.979 1.00 31.26 104 SER B O 1
ATOM 6959 N N . VAL B 1 105 ? -23.901 11.514 -4.082 1.00 22.03 105 VAL B N 1
ATOM 6960 C CA . VAL B 1 105 ? -22.903 12.468 -4.535 1.00 21.54 105 VAL B CA 1
ATOM 6961 C C . VAL B 1 105 ? -23.617 13.725 -5.013 1.00 23.27 105 VAL B C 1
ATOM 6962 O O . VAL B 1 105 ? -24.645 13.640 -5.691 1.00 25.61 105 VAL B O 1
ATOM 6975 N N . ASP B 1 106 ? -23.045 14.882 -4.701 1.00 23.26 106 ASP B N 1
ATOM 6976 C CA . ASP B 1 106 ? -23.562 16.171 -5.153 1.00 20.89 106 ASP B CA 1
ATOM 6977 C C . ASP B 1 106 ? -22.793 16.731 -6.358 1.00 22.07 106 ASP B C 1
ATOM 6978 O O . ASP B 1 106 ? -23.402 17.375 -7.221 1.00 20.98 106 ASP B O 1
ATOM 6987 N N . ARG B 1 107 ? -21.469 16.531 -6.427 1.00 21.84 107 ARG B N 1
ATOM 6988 C CA . ARG B 1 107 ? -20.621 17.180 -7.434 1.00 17.98 107 ARG B CA 1
ATOM 6989 C C . ARG B 1 107 ? -19.650 16.165 -8.033 1.00 19.79 107 ARG B C 1
ATOM 6990 O O . ARG B 1 107 ? -19.164 15.261 -7.339 1.00 19.60 107 ARG B O 1
ATOM 7011 N N . VAL B 1 108 ? -19.364 16.322 -9.329 1.00 17.74 108 VAL B N 1
ATOM 7012 C CA . VAL B 1 108 ? -18.474 15.429 -10.071 1.00 17.10 108 VAL B CA 1
ATOM 7013 C C . VAL B 1 108 ? -17.439 16.270 -10.794 1.00 19.61 108 VAL B C 1
ATOM 7014 O O . VAL B 1 108 ? -17.793 17.252 -11.451 1.00 17.18 108 VAL B O 1
ATOM 7027 N N . ALA B 1 109 ? -16.162 15.906 -10.655 1.00 17.42 109 ALA B N 1
ATOM 7028 C CA . ALA B 1 109 ? -15.114 16.504 -11.474 1.00 16.49 109 ALA B CA 1
ATOM 7029 C C . ALA B 1 109 ? -15.062 15.733 -12.786 1.00 18.72 109 ALA B C 1
ATOM 7030 O O . ALA B 1 109 ? -15.008 14.498 -12.780 1.00 19.45 109 ALA B O 1
ATOM 7037 N N . LEU B 1 110 ? -15.154 16.454 -13.914 1.00 15.88 110 LEU B N 1
ATOM 7038 C CA . LEU B 1 110 ? -15.278 15.847 -15.225 1.00 14.95 110 LEU B CA 1
ATOM 7039 C C . LEU B 1 110 ? -14.283 16.463 -16.197 1.00 15.44 110 LEU B C 1
ATOM 7040 O O . LEU B 1 110 ? -14.133 17.690 -16.248 1.00 17.67 110 LEU B O 1
ATOM 7056 N N . VAL B 1 111 ? -13.581 15.608 -16.940 1.00 15.46 111 VAL B N 1
ATOM 7057 C CA . VAL B 1 111 ? -12.626 16.125 -17.924 1.00 15.91 111 VAL B CA 1
ATOM 7058 C C . VAL B 1 111 ? -13.346 16.999 -18.951 1.00 15.99 111 VAL B C 1
ATOM 7059 O O . VAL B 1 111 ? -14.494 16.747 -19.337 1.00 15.37 111 VAL B O 1
ATOM 7072 N N . HIS B 1 112 ? -12.670 18.066 -19.371 1.00 16.92 112 HIS B N 1
ATOM 7073 C CA . HIS B 1 112 ? -13.246 19.066 -20.253 1.00 16.96 112 HIS B CA 1
ATOM 7074 C C . HIS B 1 112 ? -12.181 19.397 -21.294 1.00 18.28 112 HIS B C 1
ATOM 7075 O O . HIS B 1 112 ? -11.049 19.728 -20.925 1.00 18.44 112 HIS B O 1
ATOM 7089 N N . PRO B 1 113 ? -12.484 19.306 -22.595 1.00 15.89 113 PRO B N 1
ATOM 7090 C CA . PRO B 1 113 ? -13.727 18.865 -23.216 1.00 15.36 113 PRO B CA 1
ATOM 7091 C C . PRO B 1 113 ? -13.900 17.368 -23.117 1.00 19.35 113 PRO B C 1
ATOM 7092 O O . PRO B 1 113 ? -12.941 16.638 -22.818 1.00 18.06 113 PRO B O 1
ATOM 7103 N N . THR B 1 114 ? -15.119 16.898 -23.372 1.00 18.15 114 THR B N 1
ATOM 7104 C CA . THR B 1 114 ? -15.366 15.473 -23.554 1.00 15.50 114 THR B CA 1
ATOM 7105 C C . THR B 1 114 ? -16.689 15.339 -24.293 1.00 18.70 114 THR B C 1
ATOM 7106 O O . THR B 1 114 ? -17.380 16.327 -24.558 1.00 19.55 114 THR B O 1
ATOM 7117 N N . PHE B 1 115 ? -17.033 14.110 -24.638 1.00 19.78 115 PHE B N 1
ATOM 7118 C CA . PHE B 1 115 ? -18.279 13.852 -25.351 1.00 20.03 115 PHE B CA 1
ATOM 7119 C C . PHE B 1 115 ? -19.455 14.351 -24.504 1.00 18.41 115 PHE B C 1
ATOM 7120 O O . PHE B 1 115 ? -19.552 14.033 -23.312 1.00 18.99 115 PHE B O 1
ATOM 7137 N N . ASP B 1 116 ? -20.319 15.167 -25.106 1.00 21.64 116 ASP B N 1
ATOM 7138 C CA . ASP B 1 116 ? -21.167 16.029 -24.287 1.00 19.49 116 ASP B CA 1
ATOM 7139 C C . ASP B 1 116 ? -22.267 15.256 -23.589 1.00 18.55 116 ASP B C 1
ATOM 7140 O O . ASP B 1 116 ? -22.787 15.745 -22.570 1.00 18.32 116 ASP B O 1
ATOM 7149 N N . ASN B 1 117 ? -22.581 14.035 -24.017 1.00 16.35 117 ASN B N 1
ATOM 7150 C CA . ASN B 1 117 ? -23.702 13.406 -23.352 1.00 17.29 117 ASN B CA 1
ATOM 7151 C C . ASN B 1 117 ? -23.302 12.917 -21.959 1.00 21.53 117 ASN B C 1
ATOM 7152 O O . ASN B 1 117 ? -24.181 12.787 -21.102 1.00 18.33 117 ASN B O 1
ATOM 7163 N N . ILE B 1 118 ? -22.000 12.737 -21.688 1.00 18.51 118 ILE B N 1
ATOM 7164 C CA . ILE B 1 118 ? -21.557 12.439 -20.321 1.00 15.83 118 ILE B CA 1
ATOM 7165 C C . ILE B 1 118 ? -21.988 13.567 -19.394 1.00 18.33 118 ILE B C 1
ATOM 7166 O O . ILE B 1 118 ? -22.621 13.346 -18.350 1.00 18.05 118 ILE B O 1
ATOM 7182 N N . ALA B 1 119 ? -21.664 14.807 -19.788 1.00 16.12 119 ALA B N 1
ATOM 7183 C CA . ALA B 1 119 ? -22.041 15.971 -18.994 1.00 18.65 119 ALA B CA 1
ATOM 7184 C C . ALA B 1 119 ? -23.544 16.092 -18.897 1.00 19.38 119 ALA B C 1
ATOM 7185 O O . ALA B 1 119 ? -24.089 16.402 -17.832 1.00 18.41 119 ALA B O 1
ATOM 7192 N N . ASP B 1 120 ? -24.240 15.868 -20.009 1.00 16.58 120 ASP B N 1
ATOM 7193 C CA . ASP B 1 120 ? -25.683 16.079 -20.016 1.00 15.31 120 ASP B CA 1
ATOM 7194 C C . ASP B 1 120 ? -26.446 15.027 -19.193 1.00 14.75 120 ASP B C 1
ATOM 7195 O O . ASP B 1 120 ? -27.461 15.356 -18.555 1.00 15.75 120 ASP B O 1
ATOM 7204 N N . LEU B 1 121 ? -25.957 13.787 -19.159 1.00 16.43 121 LEU B N 1
ATOM 7205 C CA . LEU B 1 121 ? -26.587 12.761 -18.342 1.00 16.07 121 LEU B CA 1
ATOM 7206 C C . LEU B 1 121 ? -26.307 12.994 -16.866 1.00 17.14 121 LEU B C 1
ATOM 7207 O O . LEU B 1 121 ? -27.198 12.833 -16.032 1.00 16.25 121 LEU B O 1
ATOM 7223 N N . LEU B 1 122 ? -25.114 13.475 -16.537 1.00 15.67 122 LEU B N 1
ATOM 7224 C CA . LEU B 1 122 ? -24.819 13.775 -15.142 1.00 16.69 122 LEU B CA 1
ATOM 7225 C C . LEU B 1 122 ? -25.634 14.966 -14.673 1.00 18.49 122 LEU B C 1
ATOM 7226 O O . LEU B 1 122 ? -26.289 14.925 -13.618 1.00 17.70 122 LEU B O 1
ATOM 7242 N N . ARG B 1 123 ? -25.606 16.051 -15.443 1.00 18.16 123 ARG B N 1
ATOM 7243 C CA . ARG B 1 123 ? -26.393 17.212 -15.057 1.00 16.16 123 ARG B CA 1
ATOM 7244 C C . ARG B 1 123 ? -27.871 16.878 -14.983 1.00 19.35 123 ARG B C 1
ATOM 7245 O O . ARG B 1 123 ? -28.586 17.358 -14.089 1.00 21.27 123 ARG B O 1
ATOM 7266 N N . GLY B 1 124 ? -28.360 16.081 -15.939 1.00 18.23 124 GLY B N 1
ATOM 7267 C CA . GLY B 1 124 ? -29.766 15.729 -15.964 1.00 19.25 124 GLY B CA 1
ATOM 7268 C C . GLY B 1 124 ? -30.206 14.940 -14.753 1.00 20.35 124 GLY B C 1
ATOM 7269 O O . GLY B 1 124 ? -31.379 14.960 -14.392 1.00 22.25 124 GLY B O 1
ATOM 7273 N N . ASN B 1 125 ? -29.284 14.220 -14.126 1.00 18.83 125 ASN B N 1
ATOM 7274 C CA . ASN B 1 125 ? -29.584 13.487 -12.910 1.00 18.15 125 ASN B CA 1
ATOM 7275 C C . ASN B 1 125 ? -29.225 14.271 -11.657 1.00 23.33 125 ASN B C 1
ATOM 7276 O O . ASN B 1 125 ? -29.200 13.693 -10.566 1.00 24.90 125 ASN B O 1
ATOM 7287 N N . GLY B 1 126 ? -28.983 15.566 -11.781 1.00 20.79 126 GLY B N 1
ATOM 7288 C CA . GLY B 1 126 ? -28.816 16.423 -10.616 1.00 21.76 126 GLY B CA 1
ATOM 7289 C C . GLY B 1 126 ? -27.415 16.576 -10.088 1.00 22.19 126 GLY B C 1
ATOM 7290 O O . GLY B 1 126 ? -27.251 17.096 -8.972 1.00 24.84 126 GLY B O 1
ATOM 7294 N N . LEU B 1 127 ? -26.399 16.150 -10.830 1.00 19.09 127 LEU B N 1
ATOM 7295 C CA . LEU B 1 127 ? -25.020 16.301 -10.404 1.00 17.18 127 LEU B CA 1
ATOM 7296 C C . LEU B 1 127 ? -24.452 17.646 -10.860 1.00 20.82 127 LEU B C 1
ATOM 7297 O O . LEU B 1 127 ? -24.582 18.035 -12.028 1.00 20.90 127 LEU B O 1
ATOM 7313 N N . ASP B 1 128 ? -23.802 18.347 -9.936 1.00 17.68 128 ASP B N 1
ATOM 7314 C CA . ASP B 1 128 ? -23.087 19.574 -10.269 1.00 19.54 128 ASP B CA 1
ATOM 7315 C C . ASP B 1 128 ? -21.731 19.190 -10.827 1.00 21.16 128 ASP B C 1
ATOM 7316 O O . ASP B 1 128 ? -21.080 18.275 -10.317 1.00 27.71 128 ASP B O 1
ATOM 7325 N N . LEU B 1 129 ? -21.305 19.864 -11.889 1.00 19.30 129 LEU B N 1
ATOM 7326 C CA . LEU B 1 129 ? -20.086 19.473 -12.577 1.00 16.61 129 LEU B CA 1
ATOM 7327 C C . LEU B 1 129 ? -18.978 20.496 -12.366 1.00 19.56 129 LEU B C 1
ATOM 7328 O O . LEU B 1 129 ? -19.208 21.709 -12.455 1.00 23.46 129 LEU B O 1
ATOM 7344 N N . VAL B 1 130 ? -17.776 19.995 -12.109 1.00 17.88 130 VAL B N 1
ATOM 7345 C CA . VAL B 1 130 ? -16.581 20.829 -12.009 1.00 18.81 130 VAL B CA 1
ATOM 7346 C C . VAL B 1 130 ? -15.671 20.442 -13.168 1.00 18.68 130 VAL B C 1
ATOM 7347 O O . VAL B 1 130 ? -15.210 19.296 -13.215 1.00 18.38 130 VAL B O 1
ATOM 7360 N N . PRO B 1 131 ? -15.381 21.335 -14.119 1.00 16.63 131 PRO B N 1
ATOM 7361 C CA . PRO B 1 131 ? -14.511 20.945 -15.237 1.00 20.52 131 PRO B CA 1
ATOM 7362 C C . PRO B 1 131 ? -13.055 20.824 -14.824 1.00 19.56 131 PRO B C 1
ATOM 7363 O O . PRO B 1 131 ? -12.550 21.637 -14.049 1.00 19.46 131 PRO B O 1
ATOM 7374 N N . VAL B 1 132 ? -12.385 19.806 -15.355 1.00 19.08 132 VAL B N 1
ATOM 7375 C CA . VAL B 1 132 ? -10.939 19.641 -15.204 1.00 19.56 132 VAL B CA 1
ATOM 7376 C C . VAL B 1 132 ? -10.342 19.641 -16.600 1.00 18.66 132 VAL B C 1
ATOM 7377 O O . VAL B 1 132 ? -10.622 18.737 -17.394 1.00 18.98 132 VAL B O 1
ATOM 7390 N N . GLU B 1 133 ? -9.560 20.680 -16.917 1.00 17.69 133 GLU B N 1
ATOM 7391 C CA . GLU B 1 133 ? -8.949 20.753 -18.235 1.00 19.34 133 GLU B CA 1
ATOM 7392 C C . GLU B 1 133 ? -7.914 19.647 -18.376 1.00 19.11 133 GLU B C 1
ATOM 7393 O O . GLU B 1 133 ? -7.340 19.172 -17.392 1.00 17.28 133 GLU B O 1
ATOM 7405 N N . GLU B 1 134 ? -7.632 19.287 -19.627 1.00 19.37 134 GLU B N 1
ATOM 7406 C CA . GLU B 1 134 ? -6.764 18.143 -19.869 1.00 18.53 134 GLU B CA 1
ATOM 7407 C C . GLU B 1 134 ? -5.372 18.371 -19.304 1.00 18.80 134 GLU B C 1
ATOM 7408 O O . GLU B 1 134 ? -4.775 17.449 -18.746 1.00 22.79 134 GLU B O 1
ATOM 7420 N N . ASP B 1 135 ? -4.825 19.595 -19.424 1.00 17.26 135 ASP B N 1
ATOM 7421 C CA . ASP B 1 135 ? -3.484 19.830 -18.911 1.00 18.36 135 ASP B CA 1
ATOM 7422 C C . ASP B 1 135 ? -3.420 19.580 -17.418 1.00 22.45 135 ASP B C 1
ATOM 7423 O O . ASP B 1 135 ? -2.454 18.982 -16.926 1.00 20.31 135 ASP B O 1
ATOM 7432 N N . ALA B 1 136 ? -4.440 20.033 -16.680 1.00 19.17 136 ALA B N 1
ATOM 7433 C CA . ALA B 1 136 ? -4.482 19.796 -15.239 1.00 19.30 136 ALA B CA 1
ATOM 7434 C C . ALA B 1 136 ? -4.613 18.314 -14.918 1.00 21.09 136 ALA B C 1
ATOM 7435 O O . ALA B 1 136 ? -3.949 17.803 -14.001 1.00 21.96 136 ALA B O 1
ATOM 7442 N N . LEU B 1 137 ? -5.477 17.608 -15.645 1.00 19.82 137 LEU B N 1
ATOM 7443 C CA . LEU B 1 137 ? -5.731 16.197 -15.362 1.00 20.14 137 LEU B CA 1
ATOM 7444 C C . LEU B 1 137 ? -4.490 15.336 -15.571 1.00 22.90 137 LEU B C 1
ATOM 7445 O O . LEU B 1 137 ? -4.184 14.444 -14.769 1.00 21.38 137 LEU B O 1
ATOM 7461 N N . HIS B 1 138 ? -3.797 15.544 -16.681 1.00 20.10 138 HIS B N 1
ATOM 7462 C CA . HIS B 1 138 ? -2.646 14.722 -17.016 1.00 19.69 138 HIS B CA 1
ATOM 7463 C C . HIS B 1 138 ? -1.375 15.195 -16.335 1.00 21.46 138 HIS B C 1
ATOM 7464 O O . HIS B 1 138 ? -0.501 14.374 -16.024 1.00 24.81 138 HIS B O 1
ATOM 7478 N N . GLY B 1 139 ? -1.257 16.496 -16.075 1.00 23.92 139 GLY B N 1
ATOM 7479 C CA . GLY B 1 139 ? 0.033 17.073 -15.728 1.00 22.90 139 GLY B CA 1
ATOM 7480 C C . GLY B 1 139 ? 0.303 17.189 -14.246 1.00 21.96 139 GLY B C 1
ATOM 7481 O O . GLY B 1 139 ? 1.468 17.317 -13.853 1.00 21.65 139 GLY B O 1
ATOM 7485 N N . ALA B 1 140 ? -0.733 17.144 -13.400 1.00 21.44 140 ALA B N 1
ATOM 7486 C CA . ALA B 1 140 ? -0.510 17.392 -11.983 1.00 23.34 140 ALA B CA 1
ATOM 7487 C C . ALA B 1 140 ? -1.535 16.633 -11.162 1.00 19.73 140 ALA B C 1
ATOM 7488 O O . ALA B 1 140 ? -2.609 16.300 -11.651 1.00 22.48 140 ALA B O 1
ATOM 7495 N N . ASP B 1 141 ? -1.188 16.374 -9.901 1.00 22.12 141 ASP B N 1
ATOM 7496 C CA . ASP B 1 141 ? -2.177 15.832 -8.984 1.00 21.54 141 ASP B CA 1
ATOM 7497 C C . ASP B 1 141 ? -3.375 16.773 -8.919 1.00 21.19 141 ASP B C 1
ATOM 7498 O O . ASP B 1 141 ? -3.235 17.994 -9.013 1.00 22.96 141 ASP B O 1
ATOM 7507 N N . LEU B 1 142 ? -4.564 16.216 -8.715 1.00 22.17 142 LEU B N 1
ATOM 7508 C CA . LEU B 1 142 ? -5.701 17.056 -8.367 1.00 22.16 142 LEU B CA 1
ATOM 7509 C C . LEU B 1 142 ? -5.541 17.630 -6.965 1.00 22.59 142 LEU B C 1
ATOM 7510 O O . LEU B 1 142 ? -4.919 17.032 -6.074 1.00 24.43 142 LEU B O 1
ATOM 7526 N N . SER B 1 143 ? -6.091 18.826 -6.768 1.00 24.20 143 SER B N 1
ATOM 7527 C CA . SER B 1 143 ? -5.904 19.510 -5.500 1.00 23.74 143 SER B CA 1
ATOM 7528 C C . SER B 1 143 ? -6.749 18.846 -4.417 1.00 30.28 143 SER B C 1
ATOM 7529 O O . SER B 1 143 ? -7.776 18.221 -4.684 1.00 26.01 143 SER B O 1
ATOM 7537 N N . ALA B 1 144 ? -6.291 18.963 -3.170 1.00 33.70 144 ALA B N 1
ATOM 7538 C CA . ALA B 1 144 ? -7.077 18.420 -2.073 1.00 35.16 144 ALA B CA 1
ATOM 7539 C C . ALA B 1 144 ? -8.396 19.160 -1.945 1.00 21.26 144 ALA B C 1
ATOM 7540 O O . ALA B 1 144 ? -9.409 18.582 -1.535 1.00 31.42 144 ALA B O 1
ATOM 7547 N N . GLU B 1 145 ? -8.395 20.449 -2.293 1.00 31.60 145 GLU B N 1
ATOM 7548 C CA . GLU B 1 145 ? -9.617 21.237 -2.252 1.00 37.01 145 GLU B CA 1
ATOM 7549 C C . GLU B 1 145 ? -10.636 20.687 -3.233 1.00 30.62 145 GLU B C 1
ATOM 7550 O O . GLU B 1 145 ? -11.820 20.545 -2.905 1.00 30.70 145 GLU B O 1
ATOM 7562 N N . LEU B 1 146 ? -10.191 20.347 -4.442 1.00 28.60 146 LEU B N 1
ATOM 7563 C CA . LEU B 1 146 ? -11.114 19.764 -5.403 1.00 27.98 146 LEU B CA 1
ATOM 7564 C C . LEU B 1 146 ? -11.612 18.409 -4.918 1.00 25.16 146 LEU B C 1
ATOM 7565 O O . LEU B 1 146 ? -12.818 18.127 -4.942 1.00 27.79 146 LEU B O 1
ATOM 7581 N N . LEU B 1 147 ? -10.691 17.543 -4.490 1.00 30.35 147 LEU B N 1
ATOM 7582 C CA . LEU B 1 147 ? -11.079 16.177 -4.161 1.00 27.56 147 LEU B CA 1
ATOM 7583 C C . LEU B 1 147 ? -12.024 16.148 -2.971 1.00 38.13 147 LEU B C 1
ATOM 7584 O O . LEU B 1 147 ? -12.937 15.317 -2.928 1.00 37.33 147 LEU B O 1
ATOM 7600 N N . SER B 1 148 ? -11.849 17.066 -2.032 1.00 34.22 148 SER B N 1
ATOM 7601 C CA . SER B 1 148 ? -12.738 17.134 -0.880 1.00 49.19 148 SER B CA 1
ATOM 7602 C C . SER B 1 148 ? -14.086 17.750 -1.221 1.00 37.45 148 SER B C 1
ATOM 7603 O O . SER B 1 148 ? -15.006 17.685 -0.398 1.00 49.24 148 SER B O 1
ATOM 7611 N N . SER B 1 149 ? -14.235 18.332 -2.408 1.00 29.92 149 SER B N 1
ATOM 7612 C CA . SER B 1 149 ? -15.493 18.930 -2.819 1.00 27.27 149 SER B CA 1
ATOM 7613 C C . SER B 1 149 ? -16.288 18.096 -3.817 1.00 31.49 149 SER B C 1
ATOM 7614 O O . SER B 1 149 ? -17.415 18.481 -4.134 1.00 26.39 149 SER B O 1
ATOM 7622 N N . VAL B 1 150 ? -15.753 16.987 -4.331 1.00 22.87 150 VAL B N 1
ATOM 7623 C CA . VAL B 1 150 ? -16.505 16.170 -5.274 1.00 20.45 150 VAL B CA 1
ATOM 7624 C C . VAL B 1 150 ? -16.578 14.743 -4.751 1.00 25.07 150 VAL B C 1
ATOM 7625 O O . VAL B 1 150 ? -15.745 14.300 -3.958 1.00 27.65 150 VAL B O 1
ATOM 7638 N N . GLY B 1 151 ? -17.584 14.016 -5.228 1.00 20.60 151 GLY B N 1
ATOM 7639 C CA . GLY B 1 151 ? -17.761 12.631 -4.837 1.00 21.68 151 GLY B CA 1
ATOM 7640 C C . GLY B 1 151 ? -17.267 11.645 -5.877 1.00 22.08 151 GLY B C 1
ATOM 7641 O O . GLY B 1 151 ? -17.238 10.429 -5.623 1.00 20.88 151 GLY B O 1
ATOM 7645 N N . CYS B 1 152 ? -16.913 12.161 -7.057 1.00 20.38 152 CYS B N 1
ATOM 7646 C CA . CYS B 1 152 ? -16.529 11.346 -8.203 1.00 16.88 152 CYS B CA 1
ATOM 7647 C C . CYS B 1 152 ? -15.661 12.203 -9.101 1.00 19.01 152 CYS B C 1
ATOM 7648 O O . CYS B 1 152 ? -15.917 13.400 -9.253 1.00 19.53 152 CYS B O 1
ATOM 7656 N N . VAL B 1 153 ? -14.623 11.579 -9.640 1.00 18.26 153 VAL B N 1
ATOM 7657 C CA . VAL B 1 153 ? -13.789 12.127 -10.709 1.00 18.19 153 VAL B CA 1
ATOM 7658 C C . VAL B 1 153 ? -14.030 11.244 -11.912 1.00 18.18 153 VAL B C 1
ATOM 7659 O O . VAL B 1 153 ? -13.922 10.019 -11.803 1.00 17.83 153 VAL B O 1
ATOM 7672 N N . PHE B 1 154 ? -14.410 11.849 -13.038 1.00 17.03 154 PHE B N 1
ATOM 7673 C CA . PHE B 1 154 ? -14.796 11.103 -14.235 1.00 15.45 154 PHE B CA 1
ATOM 7674 C C . PHE B 1 154 ? -13.847 11.447 -15.377 1.00 16.98 154 PHE B C 1
ATOM 7675 O O . PHE B 1 154 ? -13.747 12.620 -15.772 1.00 16.23 154 PHE B O 1
ATOM 7692 N N . VAL B 1 155 ? -13.184 10.425 -15.935 1.00 16.95 155 VAL B N 1
ATOM 7693 C CA . VAL B 1 155 ? -12.202 10.625 -16.999 1.00 14.86 155 VAL B CA 1
ATOM 7694 C C . VAL B 1 155 ? -12.554 9.744 -18.190 1.00 15.11 155 VAL B C 1
ATOM 7695 O O . VAL B 1 155 ? -12.721 8.526 -18.052 1.00 19.65 155 VAL B O 1
ATOM 7708 N N . THR B 1 156 ? -12.668 10.368 -19.351 1.00 16.80 156 THR B N 1
ATOM 7709 C CA . THR B 1 156 ? -12.808 9.664 -20.615 1.00 17.75 156 THR B CA 1
ATOM 7710 C C . THR B 1 156 ? -11.406 9.437 -21.165 1.00 16.83 156 THR B C 1
ATOM 7711 O O . THR B 1 156 ? -10.647 10.400 -21.340 1.00 18.45 156 THR B O 1
ATOM 7722 N N . THR B 1 157 ? -11.036 8.174 -21.400 1.00 16.82 157 THR B N 1
ATOM 7723 C CA . THR B 1 157 ? -9.686 7.882 -21.887 1.00 15.92 157 THR B CA 1
ATOM 7724 C C . THR B 1 157 ? -9.688 6.636 -22.759 1.00 19.70 157 THR B C 1
ATOM 7725 O O . THR B 1 157 ? -10.175 5.575 -22.344 1.00 20.75 157 THR B O 1
ATOM 7736 N N . PRO B 1 158 ? -9.186 6.733 -24.000 1.00 17.33 158 PRO B N 1
ATOM 7737 C CA . PRO B 1 158 ? -8.762 7.945 -24.710 1.00 18.70 158 PRO B CA 1
ATOM 7738 C C . PRO B 1 158 ? -9.893 8.932 -24.795 1.00 17.47 158 PRO B C 1
ATOM 7739 O O . PRO B 1 158 ? -11.070 8.551 -24.913 1.00 17.52 158 PRO B O 1
ATOM 7750 N N . ASN B 1 159 ? -9.574 10.215 -24.681 1.00 17.58 159 ASN B N 1
ATOM 7751 C CA . ASN B 1 159 ? -10.659 11.178 -24.647 1.00 17.44 159 ASN B CA 1
ATOM 7752 C C . ASN B 1 159 ? -11.269 11.317 -26.031 1.00 21.01 159 ASN B C 1
ATOM 7753 O O . ASN B 1 159 ? -10.606 11.137 -27.063 1.00 19.73 159 ASN B O 1
ATOM 7764 N N . ASN B 1 160 ? -12.540 11.615 -26.026 1.00 17.89 160 ASN B N 1
ATOM 7765 C CA . ASN B 1 160 ? -13.319 12.023 -27.198 1.00 19.02 160 ASN B CA 1
ATOM 7766 C C . ASN B 1 160 ? -13.658 13.469 -26.922 1.00 17.26 160 ASN B C 1
ATOM 7767 O O . ASN B 1 160 ? -14.418 13.736 -25.983 1.00 17.59 160 ASN B O 1
ATOM 7778 N N . PRO B 1 161 ? -13.140 14.448 -27.671 1.00 20.62 161 PRO B N 1
ATOM 7779 C CA . PRO B 1 161 ? -12.645 14.359 -29.047 1.00 18.75 161 PRO B CA 1
ATOM 7780 C C . PRO B 1 161 ? -11.142 14.398 -29.276 1.00 18.55 161 PRO B C 1
ATOM 7781 O O . PRO B 1 161 ? -10.672 14.353 -30.414 1.00 20.97 161 PRO B O 1
ATOM 7792 N N . THR B 1 162 ? -10.353 14.467 -28.217 1.00 17.24 162 THR B N 1
ATOM 7793 C CA . THR B 1 162 ? -8.957 14.831 -28.362 1.00 16.40 162 THR B CA 1
ATOM 7794 C C . THR B 1 162 ? -8.021 13.648 -28.556 1.00 18.32 162 THR B C 1
ATOM 7795 O O . THR B 1 162 ? -6.867 13.853 -28.954 1.00 20.32 162 THR B O 1
ATOM 7806 N N . GLY B 1 163 ? -8.470 12.439 -28.251 1.00 18.27 163 GLY B N 1
ATOM 7807 C CA . GLY B 1 163 ? -7.620 11.260 -28.285 1.00 18.51 163 GLY B CA 1
ATOM 7808 C C . GLY B 1 163 ? -6.618 11.142 -27.160 1.00 22.10 163 GLY B C 1
ATOM 7809 O O . GLY B 1 163 ? -5.813 10.204 -27.165 1.00 21.34 163 GLY B O 1
ATOM 7813 N N . ARG B 1 164 ? -6.602 12.074 -26.217 1.00 18.09 164 ARG B N 1
ATOM 7814 C CA . ARG B 1 164 ? -5.564 12.071 -25.204 1.00 18.10 164 ARG B CA 1
ATOM 7815 C C . ARG B 1 164 ? -5.754 10.880 -24.285 1.00 20.85 164 ARG B C 1
ATOM 7816 O O . ARG B 1 164 ? -6.863 10.624 -23.813 1.00 20.88 164 ARG B O 1
ATOM 7837 N N . VAL B 1 165 ? -4.666 10.181 -23.989 1.00 20.44 165 VAL B N 1
ATOM 7838 C CA . VAL B 1 165 ? -4.716 8.943 -23.217 1.00 17.51 165 VAL B CA 1
ATOM 7839 C C . VAL B 1 165 ? -4.164 9.209 -21.825 1.00 20.21 165 VAL B C 1
ATOM 7840 O O . VAL B 1 165 ? -3.041 9.704 -21.679 1.00 21.98 165 VAL B O 1
ATOM 7853 N N . LEU B 1 166 ? -4.908 8.787 -20.810 1.00 17.28 166 LEU B N 1
ATOM 7854 C CA . LEU B 1 166 ? -4.421 8.874 -19.441 1.00 18.53 166 LEU B CA 1
ATOM 7855 C C . LEU B 1 166 ? -3.372 7.790 -19.242 1.00 22.11 166 LEU B C 1
ATOM 7856 O O . LEU B 1 166 ? -3.685 6.597 -19.294 1.00 22.28 166 LEU B O 1
ATOM 7872 N N . ALA B 1 167 ? -2.123 8.206 -19.061 1.00 21.57 167 ALA B N 1
ATOM 7873 C CA . ALA B 1 167 ? -1.009 7.277 -18.920 1.00 24.09 167 ALA B CA 1
ATOM 7874 C C . ALA B 1 167 ? -1.090 6.535 -17.583 1.00 21.81 167 ALA B C 1
ATOM 7875 O O . ALA B 1 167 ? -1.703 6.999 -16.614 1.00 23.11 167 ALA B O 1
ATOM 7882 N N . GLU B 1 168 ? -0.452 5.364 -17.553 1.00 24.18 168 GLU B N 1
ATOM 7883 C CA . GLU B 1 168 ? -0.569 4.459 -16.415 1.00 26.88 168 GLU B CA 1
ATOM 7884 C C . GLU B 1 168 ? -0.126 5.138 -15.137 1.00 24.00 168 GLU B C 1
ATOM 7885 O O . GLU B 1 168 ? -0.752 4.970 -14.089 1.00 24.13 168 GLU B O 1
ATOM 7897 N N . GLU B 1 169 ? 0.957 5.907 -15.201 1.00 22.74 169 GLU B N 1
ATOM 7898 C CA . GLU B 1 169 ? 1.462 6.520 -13.981 1.00 26.10 169 GLU B CA 1
ATOM 7899 C C . GLU B 1 169 ? 0.487 7.564 -13.449 1.00 22.55 169 GLU B C 1
ATOM 7900 O O . GLU B 1 169 ? 0.359 7.729 -12.233 1.00 25.16 169 GLU B O 1
ATOM 7912 N N . ARG B 1 170 ? -0.232 8.247 -14.334 1.00 21.56 170 ARG B N 1
ATOM 7913 C CA . ARG B 1 170 ? -1.219 9.217 -13.861 1.00 23.51 170 ARG B CA 1
ATOM 7914 C C . ARG B 1 170 ? -2.500 8.534 -13.411 1.00 21.16 170 ARG B C 1
ATOM 7915 O O . ARG B 1 170 ? -3.090 8.935 -12.402 1.00 22.32 170 ARG B O 1
ATOM 7936 N N . LEU B 1 171 ? -2.944 7.484 -14.119 1.00 19.63 171 LEU B N 1
ATOM 7937 C CA . LEU B 1 171 ? -4.074 6.713 -13.599 1.00 20.74 171 LEU B CA 1
ATOM 7938 C C . LEU B 1 171 ? -3.764 6.217 -12.203 1.00 20.11 171 LEU B C 1
ATOM 7939 O O . LEU B 1 171 ? -4.609 6.305 -11.300 1.00 20.85 171 LEU B O 1
ATOM 7955 N N . ARG B 1 172 ? -2.549 5.718 -12.001 1.00 19.32 172 ARG B N 1
ATOM 7956 C CA . ARG B 1 172 ? -2.177 5.198 -10.687 1.00 21.82 172 ARG B CA 1
ATOM 7957 C C . ARG B 1 172 ? -2.267 6.289 -9.637 1.00 20.90 172 ARG B C 1
ATOM 7958 O O . ARG B 1 172 ? -2.859 6.095 -8.567 1.00 24.34 172 ARG B O 1
ATOM 7979 N N . ARG B 1 173 ? -1.694 7.459 -9.930 1.00 22.21 173 ARG B N 1
ATOM 7980 C CA . ARG B 1 173 ? -1.725 8.544 -8.956 1.00 20.19 173 ARG B CA 1
ATOM 7981 C C . ARG B 1 173 ? -3.151 9.021 -8.694 1.00 18.34 173 ARG B C 1
ATOM 7982 O O . ARG B 1 173 ? -3.529 9.288 -7.545 1.00 22.45 173 ARG B O 1
ATOM 8003 N N . LEU B 1 174 ? -3.960 9.133 -9.742 1.00 18.63 174 LEU B N 1
ATOM 8004 C CA . LEU B 1 174 ? -5.343 9.570 -9.566 1.00 17.35 174 LEU B CA 1
ATOM 8005 C C . LEU B 1 174 ? -6.132 8.566 -8.725 1.00 19.87 174 LEU B C 1
ATOM 8006 O O . LEU B 1 174 ? -6.919 8.947 -7.855 1.00 20.36 174 LEU B O 1
ATOM 8022 N N . ALA B 1 175 ? -5.951 7.272 -8.989 1.00 21.90 175 ALA B N 1
ATOM 8023 C CA . ALA B 1 175 ? -6.638 6.268 -8.188 1.00 17.32 175 ALA B CA 1
ATOM 8024 C C . ALA B 1 175 ? -6.163 6.294 -6.733 1.00 19.20 175 ALA B C 1
ATOM 8025 O O . ALA B 1 175 ? -6.964 6.111 -5.808 1.00 22.15 175 ALA B O 1
ATOM 8032 N N . GLU B 1 176 ? -4.864 6.514 -6.504 1.00 20.56 176 GLU B N 1
ATOM 8033 C CA . GLU B 1 176 ? -4.385 6.670 -5.134 1.00 21.23 176 GLU B CA 1
ATOM 8034 C C . GLU B 1 176 ? -5.023 7.879 -4.456 1.00 25.28 176 GLU B C 1
ATOM 8035 O O . GLU B 1 176 ? -5.416 7.793 -3.291 1.00 22.92 176 GLU B O 1
ATOM 8047 N N . GLN B 1 177 ? -5.107 9.020 -5.165 1.00 19.66 177 GLN B N 1
ATOM 8048 C CA . GLN B 1 177 ? -5.749 10.212 -4.616 1.00 19.23 177 GLN B CA 1
ATOM 8049 C C . GLN B 1 177 ? -7.214 9.951 -4.281 1.00 22.25 177 GLN B C 1
ATOM 8050 O O . GLN B 1 177 ? -7.682 10.349 -3.202 1.00 22.35 177 GLN B O 1
ATOM 8064 N N . CYS B 1 178 ? -7.946 9.270 -5.180 1.00 18.89 178 CYS B N 1
ATOM 8065 C CA . CYS B 1 178 ? -9.352 8.976 -4.929 1.00 18.68 178 CYS B CA 1
ATOM 8066 C C . CYS B 1 178 ? -9.494 8.061 -3.724 1.00 20.77 178 CYS B C 1
ATOM 8067 O O . CYS B 1 178 ? -10.358 8.281 -2.877 1.00 24.44 178 CYS B O 1
ATOM 8075 N N . ALA B 1 179 ? -8.622 7.055 -3.612 1.00 21.66 179 ALA B N 1
ATOM 8076 C CA . ALA B 1 179 ? -8.648 6.185 -2.436 1.00 18.88 179 ALA B CA 1
ATOM 8077 C C . ALA B 1 179 ? -8.402 6.967 -1.156 1.00 24.18 179 ALA B C 1
ATOM 8078 O O . ALA B 1 179 ? -9.043 6.706 -0.123 1.00 26.26 179 ALA B O 1
ATOM 8085 N N . GLU B 1 180 ? -7.399 7.848 -1.175 1.00 22.39 180 GLU B N 1
ATOM 8086 C CA . GLU B 1 180 ? -7.061 8.635 0.010 1.00 22.68 180 GLU B CA 1
ATOM 8087 C C . GLU B 1 180 ? -8.236 9.498 0.456 1.00 27.05 180 GLU B C 1
ATOM 8088 O O . GLU B 1 180 ? -8.432 9.707 1.667 1.00 27.66 180 GLU B O 1
ATOM 8100 N N . HIS B 1 181 ? -9.054 9.968 -0.487 1.00 27.13 181 HIS B N 1
ATOM 8101 C CA . HIS B 1 181 ? -10.189 10.842 -0.200 1.00 26.55 181 HIS B CA 1
ATOM 8102 C C . HIS B 1 181 ? -11.549 10.137 -0.167 1.00 32.24 181 HIS B C 1
ATOM 8103 O O . HIS B 1 181 ? -12.560 10.783 0.145 1.00 30.70 181 HIS B O 1
ATOM 8117 N N . GLY B 1 182 ? -11.623 8.852 -0.504 1.00 24.61 182 GLY B N 1
ATOM 8118 C CA . GLY B 1 182 ? -12.917 8.195 -0.538 1.00 28.76 182 GLY B CA 1
ATOM 8119 C C . GLY B 1 182 ? -13.760 8.533 -1.745 1.00 35.35 182 GLY B C 1
ATOM 8120 O O . GLY B 1 182 ? -14.972 8.310 -1.724 1.00 30.61 182 GLY B O 1
ATOM 8124 N N . THR B 1 183 ? -13.139 9.033 -2.812 1.00 22.24 183 THR B N 1
ATOM 8125 C CA . THR B 1 183 ? -13.801 9.474 -4.026 1.00 20.90 183 THR B CA 1
ATOM 8126 C C . THR B 1 183 ? -13.971 8.297 -4.997 1.00 21.95 183 THR B C 1
ATOM 8127 O O . THR B 1 183 ? -13.110 7.421 -5.071 1.00 24.45 183 THR B O 1
ATOM 8138 N N . VAL B 1 184 ? -15.058 8.311 -5.768 1.00 18.46 184 VAL B N 1
ATOM 8139 C CA . VAL B 1 184 ? -15.231 7.345 -6.856 1.00 18.12 184 VAL B CA 1
ATOM 8140 C C . VAL B 1 184 ? -14.409 7.798 -8.058 1.00 19.08 184 VAL B C 1
ATOM 8141 O O . VAL B 1 184 ? -14.525 8.945 -8.495 1.00 21.47 184 VAL B O 1
ATOM 8154 N N . LEU B 1 185 ? -13.597 6.902 -8.611 1.00 18.55 185 LEU B N 1
ATOM 8155 C CA . LEU B 1 185 ? -12.928 7.153 -9.890 1.00 17.48 185 LEU B CA 1
ATOM 8156 C C . LEU B 1 185 ? -13.707 6.417 -10.977 1.00 17.94 185 LEU B C 1
ATOM 8157 O O . LEU B 1 185 ? -13.840 5.194 -10.917 1.00 19.39 185 LEU B O 1
ATOM 8173 N N . ALA B 1 186 ? -14.218 7.159 -11.958 1.00 17.78 186 ALA B N 1
ATOM 8174 C CA . ALA B 1 186 ? -15.008 6.595 -13.045 1.00 16.51 186 ALA B CA 1
ATOM 8175 C C . ALA B 1 186 ? -14.288 6.843 -14.348 1.00 17.48 186 ALA B C 1
ATOM 8176 O O . ALA B 1 186 ? -13.825 7.957 -14.587 1.00 17.34 186 ALA B O 1
ATOM 8183 N N . LEU B 1 187 ? -14.219 5.817 -15.197 1.00 16.55 187 LEU B N 1
ATOM 8184 C CA . LEU B 1 187 ? -13.550 5.918 -16.474 1.00 18.78 187 LEU B CA 1
ATOM 8185 C C . LEU B 1 187 ? -14.516 5.533 -17.578 1.00 19.00 187 LEU B C 1
ATOM 8186 O O . LEU B 1 187 ? -15.270 4.567 -17.433 1.00 19.99 187 LEU B O 1
ATOM 8202 N N . ASP B 1 188 ? -14.487 6.294 -18.679 1.00 15.84 188 ASP B N 1
ATOM 8203 C CA . ASP B 1 188 ? -15.199 5.943 -19.911 1.00 15.69 188 ASP B CA 1
ATOM 8204 C C . ASP B 1 188 ? -14.136 5.613 -20.952 1.00 17.28 188 ASP B C 1
ATOM 8205 O O . ASP B 1 188 ? -13.370 6.491 -21.367 1.00 17.92 188 ASP B O 1
ATOM 8214 N N . THR B 1 189 ? -14.095 4.354 -21.375 1.00 16.45 189 THR B N 1
ATOM 8215 C CA . THR B 1 189 ? -13.001 3.837 -22.208 1.00 16.62 189 THR B CA 1
ATOM 8216 C C . THR B 1 189 ? -13.484 3.373 -23.583 1.00 20.25 189 THR B C 1
ATOM 8217 O O . THR B 1 189 ? -12.912 2.458 -24.184 1.00 20.29 189 THR B O 1
ATOM 8228 N N . SER B 1 190 ? -14.506 4.044 -24.123 1.00 18.07 190 SER B N 1
ATOM 8229 C CA . SER B 1 190 ? -15.043 3.714 -25.438 1.00 16.23 190 SER B CA 1
ATOM 8230 C C . SER B 1 190 ? -13.970 3.618 -26.520 1.00 18.64 190 SER B C 1
ATOM 8231 O O . SER B 1 190 ? -14.059 2.761 -27.413 1.00 20.43 190 SER B O 1
ATOM 8239 N N . PHE B 1 191 ? -12.996 4.521 -26.497 1.00 18.06 191 PHE B N 1
ATOM 8240 C CA . PHE B 1 191 ? -11.994 4.588 -27.549 1.00 17.77 191 PHE B CA 1
ATOM 8241 C C . PHE B 1 191 ? -10.787 3.692 -27.259 1.00 19.98 191 PHE B C 1
ATOM 8242 O O . PHE B 1 191 ? -9.796 3.759 -27.989 1.00 19.55 191 PHE B O 1
ATOM 8259 N N . ARG B 1 192 ? -10.854 2.863 -26.217 1.00 19.86 192 ARG B N 1
ATOM 8260 C CA . ARG B 1 192 ? -9.713 2.050 -25.805 1.00 21.21 192 ARG B CA 1
ATOM 8261 C C . ARG B 1 192 ? -9.085 1.309 -26.982 1.00 20.43 192 ARG B C 1
ATOM 8262 O O . ARG B 1 192 ? -7.862 1.296 -27.140 1.00 20.83 192 ARG B O 1
ATOM 8283 N N . GLY B 1 193 ? -9.907 0.655 -27.805 1.00 18.69 193 GLY B N 1
ATOM 8284 C CA . GLY B 1 193 ? -9.351 -0.218 -28.829 1.00 19.34 193 GLY B CA 1
ATOM 8285 C C . GLY B 1 193 ? -8.515 0.481 -29.887 1.00 22.39 193 GLY B C 1
ATOM 8286 O O . GLY B 1 193 ? -7.692 -0.174 -30.544 1.00 24.05 193 GLY B O 1
ATOM 8290 N N . PHE B 1 194 ? -8.668 1.793 -30.040 1.00 19.38 194 PHE B N 1
ATOM 8291 C CA . PHE B 1 194 ? -7.931 2.508 -31.073 1.00 19.79 194 PHE B CA 1
ATOM 8292 C C . PHE B 1 194 ? -6.474 2.802 -30.729 1.00 24.59 194 PHE B C 1
ATOM 8293 O O . PHE B 1 194 ? -5.671 3.005 -31.652 1.00 23.68 194 PHE B O 1
ATOM 8310 N N . ASP B 1 195 ? -6.094 2.854 -29.455 1.00 22.18 195 ASP B N 1
ATOM 8311 C CA . ASP B 1 195 ? -4.776 3.354 -29.077 1.00 20.79 195 ASP B CA 1
ATOM 8312 C C . ASP B 1 195 ? -4.111 2.377 -28.112 1.00 25.35 195 ASP B C 1
ATOM 8313 O O . ASP B 1 195 ? -4.582 2.198 -26.985 1.00 22.92 195 ASP B O 1
ATOM 8322 N N . ALA B 1 196 ? -3.019 1.750 -28.567 1.00 27.42 196 ALA B N 1
ATOM 8323 C CA . ALA B 1 196 ? -2.288 0.778 -27.760 1.00 25.59 196 ALA B CA 1
ATOM 8324 C C . ALA B 1 196 ? -1.755 1.383 -26.470 1.00 23.88 196 ALA B C 1
ATOM 8325 O O . ALA B 1 196 ? -1.485 0.647 -25.511 1.00 25.92 196 ALA B O 1
ATOM 8332 N N . ALA B 1 197 ? -1.614 2.708 -26.415 1.00 24.52 197 ALA B N 1
ATOM 8333 C CA . ALA B 1 197 ? -1.208 3.355 -25.171 1.00 25.73 197 ALA B CA 1
ATOM 8334 C C . ALA B 1 197 ? -2.250 3.164 -24.074 1.00 22.40 197 ALA B C 1
ATOM 8335 O O . ALA B 1 197 ? -1.934 3.335 -22.891 1.00 23.37 197 ALA B O 1
ATOM 8342 N N . ALA B 1 198 ? -3.481 2.821 -24.437 1.00 20.72 198 ALA B N 1
ATOM 8343 C CA . ALA B 1 198 ? -4.530 2.559 -23.468 1.00 19.68 198 ALA B CA 1
ATOM 8344 C C . ALA B 1 198 ? -4.712 1.079 -23.186 1.00 22.97 198 ALA B C 1
ATOM 8345 O O . ALA B 1 198 ? -5.727 0.703 -22.588 1.00 22.25 198 ALA B O 1
ATOM 8352 N N . HIS B 1 199 ? -3.773 0.226 -23.615 1.00 22.61 199 HIS B N 1
ATOM 8353 C CA . HIS B 1 199 ? -3.931 -1.214 -23.451 1.00 21.67 199 HIS B CA 1
ATOM 8354 C C . HIS B 1 199 ? -3.135 -1.769 -22.286 1.00 23.05 199 HIS B C 1
ATOM 8355 O O . HIS B 1 199 ? -3.129 -2.984 -22.087 1.00 25.75 199 HIS B O 1
ATOM 8369 N N . TYR B 1 200 ? -2.491 -0.922 -21.490 1.00 21.39 200 TYR B N 1
ATOM 8370 C CA . TYR B 1 200 ? -2.015 -1.395 -20.204 1.00 27.33 200 TYR B CA 1
ATOM 8371 C C . TYR B 1 200 ? -3.221 -1.741 -19.337 1.00 29.43 200 TYR B C 1
ATOM 8372 O O . TYR B 1 200 ? -4.327 -1.242 -19.556 1.00 25.19 200 TYR B O 1
ATOM 8390 N N . ASP B 1 201 ? -3.016 -2.635 -18.374 1.00 23.31 201 ASP B N 1
ATOM 8391 C CA . ASP B 1 201 ? -4.137 -3.204 -17.617 1.00 25.64 201 ASP B CA 1
ATOM 8392 C C . ASP B 1 201 ? -4.653 -2.173 -16.612 1.00 23.07 201 ASP B C 1
ATOM 8393 O O . ASP B 1 201 ? -4.020 -1.915 -15.586 1.00 24.73 201 ASP B O 1
ATOM 8402 N N . HIS B 1 202 ? -5.799 -1.554 -16.916 1.00 20.70 202 HIS B N 1
ATOM 8403 C CA . HIS B 1 202 ? -6.372 -0.521 -16.044 1.00 19.70 202 HIS B CA 1
ATOM 8404 C C . HIS B 1 202 ? -6.941 -1.112 -14.768 1.00 23.19 202 HIS B C 1
ATOM 8405 O O . HIS B 1 202 ? -6.917 -0.471 -13.709 1.00 22.98 202 HIS B O 1
ATOM 8419 N N . TYR B 1 203 ? -7.474 -2.321 -14.853 1.00 20.50 203 TYR B N 1
ATOM 8420 C CA . TYR B 1 203 ? -8.074 -2.939 -13.679 1.00 22.72 203 TYR B CA 1
ATOM 8421 C C . TYR B 1 203 ? -7.018 -3.297 -12.647 1.00 24.35 203 TYR B C 1
ATOM 8422 O O . TYR B 1 203 ? -7.262 -3.180 -11.440 1.00 24.88 203 TYR B O 1
ATOM 8440 N N . ALA B 1 204 ? -5.829 -3.695 -13.101 1.00 23.81 204 ALA B N 1
ATOM 8441 C CA . ALA B 1 204 ? -4.736 -3.949 -12.174 1.00 22.15 204 ALA B CA 1
ATOM 8442 C C . ALA B 1 204 ? -4.374 -2.688 -11.410 1.00 25.76 204 ALA B C 1
ATOM 8443 O O . ALA B 1 204 ? -4.187 -2.723 -10.190 1.00 28.97 204 ALA B O 1
ATOM 8450 N N . VAL B 1 205 ? -4.301 -1.558 -12.115 1.00 22.21 205 VAL B N 1
ATOM 8451 C CA . VAL B 1 205 ? -4.010 -0.279 -11.466 1.00 22.48 205 VAL B CA 1
ATOM 8452 C C . VAL B 1 205 ? -5.097 0.055 -10.456 1.00 24.53 205 VAL B C 1
ATOM 8453 O O . VAL B 1 205 ? -4.819 0.393 -9.299 1.00 24.87 205 VAL B O 1
ATOM 8466 N N . LEU B 1 206 ? -6.355 -0.030 -10.876 1.00 21.33 206 LEU B N 1
ATOM 8467 C CA . LEU B 1 206 ? -7.453 0.358 -9.992 1.00 22.28 206 LEU B CA 1
ATOM 8468 C C . LEU B 1 206 ? -7.522 -0.526 -8.758 1.00 23.58 206 LEU B C 1
ATOM 8469 O O . LEU B 1 206 ? -7.728 -0.034 -7.638 1.00 24.52 206 LEU B O 1
ATOM 8485 N N . GLN B 1 207 ? -7.370 -1.835 -8.941 1.00 22.85 207 GLN B N 1
ATOM 8486 C CA . GLN B 1 207 ? -7.440 -2.745 -7.805 1.00 22.26 207 GLN B CA 1
ATOM 8487 C C . GLN B 1 207 ? -6.245 -2.564 -6.877 1.00 25.18 207 GLN B C 1
ATOM 8488 O O . GLN B 1 207 ? -6.390 -2.661 -5.654 1.00 30.06 207 GLN B O 1
ATOM 8502 N N . GLU B 1 208 ? -5.053 -2.334 -7.426 1.00 24.96 208 GLU B N 1
ATOM 8503 C CA . GLU B 1 208 ? -3.886 -2.130 -6.569 1.00 23.66 208 GLU B CA 1
ATOM 8504 C C . GLU B 1 208 ? -4.041 -0.873 -5.718 1.00 25.41 208 GLU B C 1
ATOM 8505 O O . GLU B 1 208 ? -3.582 -0.827 -4.564 1.00 25.99 208 GLU B O 1
ATOM 8517 N N . ALA B 1 209 ? -4.656 0.171 -6.281 1.00 24.77 209 ALA B N 1
ATOM 8518 C CA . ALA B 1 209 ? -4.818 1.426 -5.545 1.00 26.47 209 ALA B CA 1
ATOM 8519 C C . ALA B 1 209 ? -5.922 1.313 -4.511 1.00 29.70 209 ALA B C 1
ATOM 8520 O O . ALA B 1 209 ? -5.870 1.982 -3.473 1.00 26.95 209 ALA B O 1
ATOM 8527 N N . GLY B 1 210 ? -6.927 0.479 -4.773 1.00 26.57 210 GLY B N 1
ATOM 8528 C CA . GLY B 1 210 ? -7.959 0.245 -3.782 1.00 29.81 210 GLY B CA 1
ATOM 8529 C C . GLY B 1 210 ? -8.959 1.358 -3.621 1.00 31.84 210 GLY B C 1
ATOM 8530 O O . GLY B 1 210 ? -9.565 1.486 -2.554 1.00 27.82 210 GLY B O 1
ATOM 8534 N N . CYS B 1 211 ? -9.127 2.193 -4.633 1.00 24.44 211 CYS B N 1
ATOM 8535 C CA . CYS B 1 211 ? -10.203 3.168 -4.621 1.00 25.12 211 CYS B CA 1
ATOM 8536 C C . CYS B 1 211 ? -11.521 2.522 -5.056 1.00 26.86 211 CYS B C 1
ATOM 8537 O O . CYS B 1 211 ? -11.565 1.397 -5.569 1.00 26.87 211 CYS B O 1
ATOM 8545 N N . ARG B 1 212 ? -12.607 3.225 -4.774 1.00 19.90 212 ARG B N 1
ATOM 8546 C CA . ARG B 1 212 ? -13.891 2.892 -5.374 1.00 19.55 212 ARG B CA 1
ATOM 8547 C C . ARG B 1 212 ? -13.822 3.287 -6.828 1.00 19.22 212 ARG B C 1
ATOM 8548 O O . ARG B 1 212 ? -13.357 4.385 -7.139 1.00 21.80 212 ARG B O 1
ATOM 8569 N N . TRP B 1 213 ? -14.270 2.403 -7.724 1.00 18.80 213 TRP B N 1
ATOM 8570 C CA . TRP B 1 213 ? -14.126 2.702 -9.138 1.00 18.23 213 TRP B CA 1
ATOM 8571 C C . TRP B 1 213 ? -15.243 2.094 -9.971 1.00 17.96 213 TRP B C 1
ATOM 8572 O O . TRP B 1 213 ? -15.884 1.108 -9.607 1.00 19.38 213 TRP B O 1
ATOM 8593 N N . VAL B 1 214 ? -15.440 2.709 -11.128 1.00 17.48 214 VAL B N 1
ATOM 8594 C CA . VAL B 1 214 ? -16.359 2.223 -12.149 1.00 18.78 214 VAL B CA 1
ATOM 8595 C C . VAL B 1 214 ? -15.678 2.458 -13.478 1.00 17.36 214 VAL B C 1
ATOM 8596 O O . VAL B 1 214 ? -15.075 3.509 -13.682 1.00 19.69 214 VAL B O 1
ATOM 8609 N N . VAL B 1 215 ? -15.775 1.488 -14.387 1.00 16.98 215 VAL B N 1
ATOM 8610 C CA . VAL B 1 215 ? -15.292 1.658 -15.745 1.00 16.79 215 VAL B CA 1
ATOM 8611 C C . VAL B 1 215 ? -16.433 1.311 -16.673 1.00 17.66 215 VAL B C 1
ATOM 8612 O O . VAL B 1 215 ? -17.090 0.290 -16.481 1.00 18.35 215 VAL B O 1
ATOM 8625 N N . ILE B 1 216 ? -16.673 2.157 -17.667 1.00 16.46 216 ILE B N 1
ATOM 8626 C CA . ILE B 1 216 ? -17.654 1.854 -18.694 1.00 16.05 216 ILE B CA 1
ATOM 8627 C C . ILE B 1 216 ? -16.886 1.571 -19.967 1.00 16.70 216 ILE B C 1
ATOM 8628 O O . ILE B 1 216 ? -16.375 2.484 -20.617 1.00 18.32 216 ILE B O 1
ATOM 8644 N N . GLU B 1 217 ? -16.811 0.302 -20.323 1.00 17.30 217 GLU B N 1
ATOM 8645 C CA . GLU B 1 217 ? -16.271 -0.066 -21.616 1.00 19.16 217 GLU B CA 1
ATOM 8646 C C . GLU B 1 217 ? -17.378 0.028 -22.657 1.00 18.76 217 GLU B C 1
ATOM 8647 O O . GLU B 1 217 ? -18.572 0.041 -22.342 1.00 19.81 217 GLU B O 1
ATOM 8659 N N . ASP B 1 218 ? -16.984 0.100 -23.917 1.00 16.81 218 ASP B N 1
ATOM 8660 C CA . ASP B 1 218 ? -17.956 0.204 -24.997 1.00 16.94 218 ASP B CA 1
ATOM 8661 C C . ASP B 1 218 ? -17.394 -0.571 -26.166 1.00 19.28 218 ASP B C 1
ATOM 8662 O O . ASP B 1 218 ? -16.241 -0.349 -26.535 1.00 20.78 218 ASP B O 1
ATOM 8671 N N . THR B 1 219 ? -18.192 -1.454 -26.759 1.00 17.91 219 THR B N 1
ATOM 8672 C CA . THR B 1 219 ? -17.727 -2.135 -27.957 1.00 17.33 219 THR B CA 1
ATOM 8673 C C . THR B 1 219 ? -18.117 -1.397 -29.228 1.00 22.76 219 THR B C 1
ATOM 8674 O O . THR B 1 219 ? -17.629 -1.760 -30.312 1.00 25.08 219 THR B O 1
ATOM 8685 N N . GLY B 1 220 ? -18.966 -0.379 -29.113 1.00 22.42 220 GLY B N 1
ATOM 8686 C CA . GLY B 1 220 ? -19.682 0.149 -30.266 1.00 23.04 220 GLY B CA 1
ATOM 8687 C C . GLY B 1 220 ? -18.864 0.948 -31.255 1.00 30.26 220 GLY B C 1
ATOM 8688 O O . GLY B 1 220 ? -19.230 1.000 -32.420 1.00 32.36 220 GLY B O 1
ATOM 8732 N N . LEU B 1 222 ? -15.630 0.604 -32.244 1.00 25.07 222 LEU B N 1
ATOM 8733 C CA . LEU B 1 222 ? -14.466 -0.038 -32.835 1.00 27.00 222 LEU B CA 1
ATOM 8734 C C . LEU B 1 222 ? -14.720 -0.626 -34.224 1.00 26.99 222 LEU B C 1
ATOM 8735 O O . LEU B 1 222 ? -13.918 -0.478 -35.168 1.00 31.21 222 LEU B O 1
ATOM 8751 N N . TRP B 1 223 ? -15.863 -1.280 -34.360 1.00 23.32 223 TRP B N 1
ATOM 8752 C CA . TRP B 1 223 ? -16.125 -2.091 -35.532 1.00 23.98 223 TRP B CA 1
ATOM 8753 C C . TRP B 1 223 ? -17.443 -1.685 -36.167 1.00 23.73 223 TRP B C 1
ATOM 8754 O O . TRP B 1 223 ? -18.383 -1.280 -35.461 1.00 22.39 223 TRP B O 1
ATOM 8775 N N . PRO B 1 224 ? -17.566 -1.844 -37.481 1.00 21.27 224 PRO B N 1
ATOM 8776 C CA . PRO B 1 224 ? -18.808 -1.486 -38.193 1.00 19.67 224 PRO B CA 1
ATOM 8777 C C . PRO B 1 224 ? -19.874 -2.568 -38.068 1.00 23.48 224 PRO B C 1
ATOM 8778 O O . PRO B 1 224 ? -20.161 -3.351 -38.980 1.00 24.68 224 PRO B O 1
ATOM 8789 N N . THR B 1 225 ? -20.528 -2.566 -36.907 1.00 20.20 225 THR B N 1
ATOM 8790 C CA . THR B 1 225 ? -21.529 -3.562 -36.559 1.00 20.04 225 THR B CA 1
ATOM 8791 C C . THR B 1 225 ? -22.953 -3.003 -36.566 1.00 19.69 225 THR B C 1
ATOM 8792 O O . THR B 1 225 ? -23.846 -3.579 -35.930 1.00 20.38 225 THR B O 1
ATOM 8803 N N . LEU B 1 226 ? -23.197 -1.940 -37.328 1.00 19.66 226 LEU B N 1
ATOM 8804 C CA . LEU B 1 226 ? -24.547 -1.381 -37.483 1.00 18.88 226 LEU B CA 1
ATOM 8805 C C . LEU B 1 226 ? -25.118 -1.048 -36.120 1.00 20.60 226 LEU B C 1
ATOM 8806 O O . LEU B 1 226 ? -26.302 -1.253 -35.862 1.00 19.66 226 LEU B O 1
ATOM 8822 N N . ASP B 1 227 ? -24.257 -0.538 -35.246 1.00 19.57 227 ASP B N 1
ATOM 8823 C CA . ASP B 1 227 ? -24.658 -0.111 -33.909 1.00 20.09 227 ASP B CA 1
ATOM 8824 C C . ASP B 1 227 ? -25.121 -1.268 -33.029 1.00 20.66 227 ASP B C 1
ATOM 8825 O O . ASP B 1 227 ? -25.829 -1.044 -32.040 1.00 21.06 227 ASP B O 1
ATOM 8834 N N . LEU B 1 228 ? -24.777 -2.506 -33.381 1.00 18.93 228 LEU B N 1
ATOM 8835 C CA . LEU B 1 228 ? -24.991 -3.654 -32.519 1.00 17.57 228 LEU B CA 1
ATOM 8836 C C . LEU B 1 228 ? -23.798 -3.722 -31.579 1.00 21.23 228 LEU B C 1
ATOM 8837 O O . LEU B 1 228 ? -22.661 -3.873 -32.023 1.00 21.81 228 LEU B O 1
ATOM 8853 N N . LYS B 1 229 ? -24.047 -3.580 -30.287 1.00 17.60 229 LYS B N 1
ATOM 8854 C CA . LYS B 1 229 ? -22.974 -3.238 -29.371 1.00 17.07 229 LYS B CA 1
ATOM 8855 C C . LYS B 1 229 ? -23.435 -3.488 -27.944 1.00 18.37 229 LYS B C 1
ATOM 8856 O O . LYS B 1 229 ? -24.606 -3.775 -27.685 1.00 17.82 229 LYS B O 1
ATOM 8875 N N . ALA B 1 230 ? -22.501 -3.326 -27.018 1.00 18.21 230 ALA B N 1
ATOM 8876 C CA . ALA B 1 230 ? -22.854 -3.264 -25.608 1.00 16.72 230 ALA B CA 1
ATOM 8877 C C . ALA B 1 230 ? -21.958 -2.264 -24.914 1.00 17.08 230 ALA B C 1
ATOM 8878 O O . ALA B 1 230 ? -20.769 -2.129 -25.237 1.00 18.49 230 ALA B O 1
ATOM 8885 N N . GLY B 1 231 ? -22.541 -1.586 -23.927 1.00 17.46 231 GLY B N 1
ATOM 8886 C CA . GLY B 1 231 ? -21.760 -0.917 -22.911 1.00 19.76 231 GLY B CA 1
ATOM 8887 C C . GLY B 1 231 ? -21.547 -1.907 -21.779 1.00 19.96 231 GLY B C 1
ATOM 8888 O O . GLY B 1 231 ? -22.436 -2.695 -21.450 1.00 19.76 231 GLY B O 1
ATOM 8892 N N . LEU B 1 232 ? -20.330 -1.908 -21.228 1.00 18.03 232 LEU B N 1
ATOM 8893 C CA . LEU B 1 232 ? -19.969 -2.839 -20.158 1.00 17.90 232 LEU B CA 1
ATOM 8894 C C . LEU B 1 232 ? -19.652 -2.018 -18.922 1.00 19.50 232 LEU B C 1
ATOM 8895 O O . LEU B 1 232 ? -18.620 -1.340 -18.881 1.00 21.58 232 LEU B O 1
ATOM 8911 N N . LEU B 1 233 ? -20.539 -2.090 -17.925 1.00 17.73 233 LEU B N 1
ATOM 8912 C CA . LEU B 1 233 ? -20.420 -1.320 -16.688 1.00 18.96 233 LEU B CA 1
ATOM 8913 C C . LEU B 1 233 ? -19.754 -2.217 -15.662 1.00 20.98 233 LEU B C 1
ATOM 8914 O O . LEU B 1 233 ? -20.335 -3.224 -15.239 1.00 19.45 233 LEU B O 1
ATOM 8930 N N . VAL B 1 234 ? -18.500 -1.895 -15.335 1.00 18.93 234 VAL B N 1
ATOM 8931 C CA . VAL B 1 234 ? -17.669 -2.676 -14.433 1.00 18.08 234 VAL B CA 1
ATOM 8932 C C . VAL B 1 234 ? -17.450 -1.847 -13.175 1.00 19.42 234 VAL B C 1
ATOM 8933 O O . VAL B 1 234 ? -17.168 -0.651 -13.274 1.00 20.20 234 VAL B O 1
ATOM 8946 N N . PHE B 1 235 ? -17.618 -2.456 -11.995 1.00 21.76 235 PHE B N 1
ATOM 8947 C CA . PHE B 1 235 ? -17.542 -1.693 -10.750 1.00 18.98 235 PHE B CA 1
ATOM 8948 C C . PHE B 1 235 ? -16.763 -2.474 -9.696 1.00 21.05 235 PHE B C 1
ATOM 8949 O O . PHE B 1 235 ? -16.748 -3.706 -9.689 1.00 23.06 235 PHE B O 1
ATOM 8966 N N . SER B 1 236 ? -16.096 -1.730 -8.824 1.00 20.35 236 SER B N 1
ATOM 8967 C CA . SER B 1 236 ? -15.416 -2.310 -7.675 1.00 22.43 236 SER B CA 1
ATOM 8968 C C . SER B 1 236 ? -16.436 -2.887 -6.701 1.00 22.18 236 SER B C 1
ATOM 8969 O O . SER B 1 236 ? -17.589 -2.454 -6.639 1.00 23.68 236 SER B O 1
ATOM 8977 N N . GLU B 1 237 ? -15.998 -3.890 -5.931 1.00 28.92 237 GLU B N 1
ATOM 8978 C CA . GLU B 1 237 ? -16.921 -4.540 -5.005 1.00 30.85 237 GLU B CA 1
ATOM 8979 C C . GLU B 1 237 ? -17.446 -3.560 -3.968 1.00 33.83 237 GLU B C 1
ATOM 8980 O O . GLU B 1 237 ? -18.587 -3.685 -3.514 1.00 33.09 237 GLU B O 1
ATOM 8992 N N . ASP B 1 238 ? -16.632 -2.583 -3.583 1.00 25.82 238 ASP B N 1
ATOM 8993 C CA . ASP B 1 238 ? -17.015 -1.583 -2.601 1.00 35.20 238 ASP B CA 1
ATOM 8994 C C . ASP B 1 238 ? -17.564 -0.304 -3.231 1.00 37.10 238 ASP B C 1
ATOM 8995 O O . ASP B 1 238 ? -17.498 0.758 -2.604 1.00 28.55 238 ASP B O 1
ATOM 9004 N N . ILE B 1 239 ? -18.112 -0.366 -4.449 1.00 26.06 239 ILE B N 1
ATOM 9005 C CA . ILE B 1 239 ? -18.464 0.874 -5.138 1.00 23.58 239 ILE B CA 1
ATOM 9006 C C . ILE B 1 239 ? -19.406 1.717 -4.282 1.00 24.62 239 ILE B C 1
ATOM 9007 O O . ILE B 1 239 ? -19.299 2.947 -4.250 1.00 26.96 239 ILE B O 1
ATOM 9023 N N . GLY B 1 240 ? -20.332 1.076 -3.569 1.00 24.46 240 GLY B N 1
ATOM 9024 C CA . GLY B 1 240 ? -21.217 1.791 -2.663 1.00 25.94 240 GLY B CA 1
ATOM 9025 C C . GLY B 1 240 ? -22.208 2.715 -3.332 1.00 29.71 240 GLY B C 1
ATOM 9026 O O . GLY B 1 240 ? -22.660 3.690 -2.725 1.00 27.39 240 GLY B O 1
ATOM 9030 N N . LEU B 1 241 ? -22.554 2.431 -4.572 1.00 23.68 241 LEU B N 1
ATOM 9031 C CA . LEU B 1 241 ? -23.589 3.084 -5.342 1.00 21.89 241 LEU B CA 1
ATOM 9032 C C . LEU B 1 241 ? -24.572 2.026 -5.806 1.00 24.84 241 LEU B C 1
ATOM 9033 O O . LEU B 1 241 ? -24.160 0.896 -6.075 1.00 26.03 241 LEU B O 1
ATOM 9049 N N . PRO B 1 242 ? -25.834 2.379 -6.016 1.00 20.56 242 PRO B N 1
ATOM 9050 C CA . PRO B 1 242 ? -26.833 1.358 -6.381 1.00 19.50 242 PRO B CA 1
ATOM 9051 C C . PRO B 1 242 ? -26.876 1.004 -7.856 1.00 22.93 242 PRO B C 1
ATOM 9052 O O . PRO B 1 242 ? -27.964 0.885 -8.436 1.00 23.61 242 PRO B O 1
ATOM 9063 N N A VAL B 1 243 ? -25.701 0.829 -8.458 0.16 21.17 243 VAL B N 1
ATOM 9064 N N B VAL B 1 243 ? -25.711 0.797 -8.476 0.84 21.93 243 VAL B N 1
ATOM 9065 C CA A VAL B 1 243 ? -25.625 0.518 -9.881 0.16 21.87 243 VAL B CA 1
ATOM 9066 C CA B VAL B 1 243 ? -25.673 0.535 -9.916 0.84 21.57 243 VAL B CA 1
ATOM 9067 C C A VAL B 1 243 ? -26.423 -0.744 -10.190 0.16 22.67 243 VAL B C 1
ATOM 9068 C C B VAL B 1 243 ? -26.364 -0.786 -10.249 0.84 22.67 243 VAL B C 1
ATOM 9069 O O A VAL B 1 243 ? -27.227 -0.773 -11.126 0.16 23.32 243 VAL B O 1
ATOM 9070 O O B VAL B 1 243 ? -26.995 -0.916 -11.295 0.84 20.88 243 VAL B O 1
ATOM 9095 N N . GLU B 1 244 ? -26.228 -1.802 -9.397 1.00 21.47 244 GLU B N 1
ATOM 9096 C CA . GLU B 1 244 ? -26.861 -3.080 -9.717 1.00 22.47 244 GLU B CA 1
ATOM 9097 C C . GLU B 1 244 ? -28.386 -2.986 -9.694 1.00 21.63 244 GLU B C 1
ATOM 9098 O O . GLU B 1 244 ? -29.070 -3.574 -10.544 1.00 22.27 244 GLU B O 1
ATOM 9111 N N . LYS B 1 245 ? -28.938 -2.283 -8.703 1.00 20.55 245 LYS B N 1
ATOM 9112 C CA . LYS B 1 245 ? -30.389 -2.134 -8.593 1.00 22.21 245 LYS B CA 1
ATOM 9113 C C . LYS B 1 245 ? -30.939 -1.306 -9.744 1.00 20.52 245 LYS B C 1
ATOM 9114 O O . LYS B 1 245 ? -31.926 -1.697 -10.374 1.00 20.62 245 LYS B O 1
ATOM 9133 N N . ILE B 1 246 ? -30.284 -0.195 -10.078 1.00 20.22 246 ILE B N 1
ATOM 9134 C CA . ILE B 1 246 ? -30.810 0.648 -11.143 1.00 18.22 246 ILE B CA 1
ATOM 9135 C C . ILE B 1 246 ? -30.649 -0.054 -12.490 1.00 17.90 246 ILE B C 1
ATOM 9136 O O . ILE B 1 246 ? -31.568 -0.039 -13.316 1.00 20.08 246 ILE B O 1
ATOM 9152 N N . TYR B 1 247 ? -29.530 -0.760 -12.686 1.00 18.30 247 TYR B N 1
ATOM 9153 C CA . TYR B 1 247 ? -29.393 -1.616 -13.872 1.00 17.70 247 TYR B CA 1
ATOM 9154 C C . TYR B 1 247 ? -30.606 -2.516 -14.015 1.00 19.24 247 TYR B C 1
ATOM 9155 O O . TYR B 1 247 ? -31.234 -2.584 -15.082 1.00 19.72 247 TYR B O 1
ATOM 9173 N N . SER B 1 248 ? -30.972 -3.209 -12.937 1.00 19.64 248 SER B N 1
ATOM 9174 C CA . SER B 1 248 ? -32.061 -4.165 -13.046 1.00 22.45 248 SER B CA 1
ATOM 9175 C C . SER B 1 248 ? -33.421 -3.504 -13.234 1.00 22.56 248 SER B C 1
ATOM 9176 O O . SER B 1 248 ? -34.357 -4.168 -13.705 1.00 24.20 248 SER B O 1
ATOM 9184 N N . ASP B 1 249 ? -33.560 -2.218 -12.894 1.00 23.49 249 ASP B N 1
ATOM 9185 C CA . ASP B 1 249 ? -34.792 -1.500 -13.207 1.00 20.41 249 ASP B CA 1
ATOM 9186 C C . ASP B 1 249 ? -34.894 -1.198 -14.695 1.00 23.76 249 ASP B C 1
ATOM 9187 O O . ASP B 1 249 ? -36.007 -1.051 -15.213 1.00 25.28 249 ASP B O 1
ATOM 9196 N N . ILE B 1 250 ? -33.766 -1.104 -15.385 1.00 22.49 250 ILE B N 1
ATOM 9197 C CA . ILE B 1 250 ? -33.762 -0.733 -16.804 1.00 20.14 250 ILE B CA 1
ATOM 9198 C C . ILE B 1 250 ? -33.763 -1.958 -17.709 1.00 27.69 250 ILE B C 1
ATOM 9199 O O . ILE B 1 250 ? -34.401 -1.937 -18.765 1.00 26.12 250 ILE B O 1
ATOM 9215 N N . LEU B 1 251 ? -33.067 -3.036 -17.344 1.00 20.35 251 LEU B N 1
ATOM 9216 C CA . LEU B 1 251 ? -32.972 -4.159 -18.279 1.00 19.93 251 LEU B CA 1
ATOM 9217 C C . LEU B 1 251 ? -32.581 -5.447 -17.569 1.00 25.57 251 LEU B C 1
ATOM 9218 O O . LEU B 1 251 ? -31.943 -5.438 -16.506 1.00 24.90 251 LEU B O 1
ATOM 9234 N N . LEU B 1 252 ? -32.987 -6.552 -18.201 1.00 23.19 252 LEU B N 1
ATOM 9235 C CA . LEU B 1 252 ? -32.630 -7.912 -17.790 1.00 23.21 252 LEU B CA 1
ATOM 9236 C C . LEU B 1 252 ? -31.244 -8.320 -18.302 1.00 35.71 252 LEU B C 1
ATOM 9237 O O . LEU B 1 252 ? -30.566 -9.142 -17.680 1.00 32.35 252 LEU B O 1
ATOM 9253 N N . GLY B 1 253 ? -30.802 -7.749 -19.410 1.00 22.32 253 GLY B N 1
ATOM 9254 C CA . GLY B 1 253 ? -29.553 -8.126 -20.038 1.00 25.12 253 GLY B CA 1
ATOM 9255 C C . GLY B 1 253 ? -29.656 -7.775 -21.508 1.00 22.40 253 GLY B C 1
ATOM 9256 O O . GLY B 1 253 ? -30.661 -7.239 -21.959 1.00 23.98 253 GLY B O 1
ATOM 9260 N N . VAL B 1 254 ? -28.590 -8.054 -22.244 1.00 22.97 254 VAL B N 1
ATOM 9261 C CA . VAL B 1 254 ? -28.568 -7.745 -23.665 1.00 19.57 254 VAL B CA 1
ATOM 9262 C C . VAL B 1 254 ? -28.789 -9.025 -24.457 1.00 23.25 254 VAL B C 1
ATOM 9263 O O . VAL B 1 254 ? -28.745 -10.131 -23.924 1.00 26.07 254 VAL B O 1
ATOM 9276 N N . SER B 1 255 ? -29.015 -8.866 -25.751 1.00 20.06 255 SER B N 1
ATOM 9277 C CA . SER B 1 255 ? -29.314 -10.007 -26.599 1.00 21.93 255 SER B CA 1
ATOM 9278 C C . SER B 1 255 ? -28.127 -10.961 -26.642 1.00 23.72 255 SER B C 1
ATOM 9279 O O . SER B 1 255 ? -26.987 -10.519 -26.862 1.00 21.88 255 SER B O 1
ATOM 9287 N N . PRO B 1 256 ? -28.351 -12.278 -26.517 1.00 24.60 256 PRO B N 1
ATOM 9288 C CA . PRO B 1 256 ? -27.243 -13.217 -26.722 1.00 25.89 256 PRO B CA 1
ATOM 9289 C C . PRO B 1 256 ? -26.623 -13.109 -28.100 1.00 24.11 256 PRO B C 1
ATOM 9290 O O . PRO B 1 256 ? -25.425 -13.387 -28.251 1.00 25.33 256 PRO B O 1
ATOM 9301 N N . LEU B 1 257 ? -27.401 -12.726 -29.119 1.00 22.50 257 LEU B N 1
ATOM 9302 C CA . LEU B 1 257 ? -26.829 -12.609 -30.457 1.00 20.93 257 LEU B CA 1
ATOM 9303 C C . LEU B 1 257 ? -25.805 -11.485 -30.516 1.00 22.50 257 LEU B C 1
ATOM 9304 O O . LEU B 1 257 ? -24.774 -11.611 -31.188 1.00 21.18 257 LEU B O 1
ATOM 9320 N N . ILE B 1 258 ? -26.077 -10.368 -29.834 1.00 21.88 258 ILE B N 1
ATOM 9321 C CA . ILE B 1 258 ? -25.115 -9.274 -29.808 1.00 20.19 258 ILE B CA 1
ATOM 9322 C C . ILE B 1 258 ? -23.863 -9.684 -29.051 1.00 20.41 258 ILE B C 1
ATOM 9323 O O . ILE B 1 258 ? -22.743 -9.382 -29.475 1.00 21.43 258 ILE B O 1
ATOM 9339 N N . LEU B 1 259 ? -24.021 -10.417 -27.950 1.00 21.76 259 LEU B N 1
ATOM 9340 C CA . LEU B 1 259 ? -22.852 -10.884 -27.216 1.00 22.71 259 LEU B CA 1
ATOM 9341 C C . LEU B 1 259 ? -22.042 -11.864 -28.054 1.00 21.28 259 LEU B C 1
ATOM 9342 O O . LEU B 1 259 ? -20.804 -11.827 -28.063 1.00 24.89 259 LEU B O 1
ATOM 9358 N N . ALA B 1 260 ? -22.732 -12.738 -28.785 1.00 21.19 260 ALA B N 1
ATOM 9359 C CA . ALA B 1 260 ? -22.030 -13.636 -29.702 1.00 27.38 260 ALA B CA 1
ATOM 9360 C C . ALA B 1 260 ? -21.284 -12.841 -30.766 1.00 24.42 260 ALA B C 1
ATOM 9361 O O . ALA B 1 260 ? -20.137 -13.153 -31.100 1.00 23.32 260 ALA B O 1
ATOM 9368 N N . LEU B 1 261 ? -21.912 -11.795 -31.302 1.00 24.71 261 LEU B N 1
ATOM 9369 C CA . LEU B 1 261 ? -21.228 -10.968 -32.288 1.00 22.31 261 LEU B CA 1
ATOM 9370 C C . LEU B 1 261 ? -19.992 -10.306 -31.695 1.00 21.85 261 LEU B C 1
ATOM 9371 O O . LEU B 1 261 ? -18.943 -10.247 -32.347 1.00 24.76 261 LEU B O 1
ATOM 9387 N N . ILE B 1 262 ? -20.097 -9.790 -30.468 1.00 22.38 262 ILE B N 1
ATOM 9388 C CA . ILE B 1 262 ? -18.949 -9.157 -29.832 1.00 22.09 262 ILE B CA 1
ATOM 9389 C C . ILE B 1 262 ? -17.825 -10.165 -29.669 1.00 25.01 262 ILE B C 1
ATOM 9390 O O . ILE B 1 262 ? -16.640 -9.858 -29.876 1.00 21.79 262 ILE B O 1
ATOM 9406 N N . ARG B 1 263 ? -18.180 -11.381 -29.271 1.00 21.74 263 ARG B N 1
ATOM 9407 C CA . ARG B 1 263 ? -17.183 -12.435 -29.136 1.00 25.10 263 ARG B CA 1
ATOM 9408 C C . ARG B 1 263 ? -16.468 -12.678 -30.461 1.00 27.39 263 ARG B C 1
ATOM 9409 O O . ARG B 1 263 ? -15.238 -12.763 -30.509 1.00 25.90 263 ARG B O 1
ATOM 9430 N N . GLU B 1 264 ? -17.230 -12.802 -31.555 1.00 22.80 264 GLU B N 1
ATOM 9431 C CA . GLU B 1 264 ? -16.625 -13.128 -32.846 1.00 23.93 264 GLU B CA 1
ATOM 9432 C C . GLU B 1 264 ? -15.800 -11.969 -33.391 1.00 24.50 264 GLU B C 1
ATOM 9433 O O . GLU B 1 264 ? -14.700 -12.181 -33.918 1.00 27.43 264 GLU B O 1
ATOM 9445 N N . PHE B 1 265 ? -16.305 -10.741 -33.281 1.00 22.34 265 PHE B N 1
ATOM 9446 C CA . PHE B 1 265 ? -15.541 -9.592 -33.762 1.00 22.65 265 PHE B CA 1
ATOM 9447 C C . PHE B 1 265 ? -14.267 -9.410 -32.942 1.00 24.31 265 PHE B C 1
ATOM 9448 O O . PHE B 1 265 ? -13.219 -9.030 -33.485 1.00 24.04 265 PHE B O 1
ATOM 9465 N N . SER B 1 266 ? -14.344 -9.691 -31.635 1.00 24.08 266 SER B N 1
ATOM 9466 C CA . SER B 1 266 ? -13.170 -9.607 -30.779 1.00 23.03 266 SER B CA 1
ATOM 9467 C C . SER B 1 266 ? -12.136 -10.646 -31.168 1.00 27.10 266 SER B C 1
ATOM 9468 O O . SER B 1 266 ? -10.941 -10.356 -31.173 1.00 28.26 266 SER B O 1
ATOM 9476 N N . ARG B 1 267 ? -12.576 -11.861 -31.503 1.00 24.83 267 ARG B N 1
ATOM 9477 C CA . ARG B 1 267 ? -11.617 -12.890 -31.896 1.00 30.39 267 ARG B CA 1
ATOM 9478 C C . ARG B 1 267 ? -10.960 -12.558 -33.233 1.00 28.90 267 ARG B C 1
ATOM 9479 O O . ARG B 1 267 ? -9.762 -12.798 -33.423 1.00 32.06 267 ARG B O 1
ATOM 9500 N N . ASP B 1 268 ? -11.736 -12.024 -34.180 1.00 28.24 268 ASP B N 1
ATOM 9501 C CA . ASP B 1 268 ? -11.172 -11.596 -35.453 1.00 30.57 268 ASP B CA 1
ATOM 9502 C C . ASP B 1 268 ? -10.156 -10.481 -35.240 1.00 28.31 268 ASP B C 1
ATOM 9503 O O . ASP B 1 268 ? -9.100 -10.449 -35.896 1.00 27.27 268 ASP B O 1
ATOM 9512 N N . ALA B 1 269 ? -10.483 -9.543 -34.343 1.00 26.78 269 ALA B N 1
ATOM 9513 C CA . ALA B 1 269 ? -9.556 -8.474 -33.984 1.00 27.49 269 ALA B CA 1
ATOM 9514 C C . ALA B 1 269 ? -8.271 -9.040 -33.393 1.00 29.07 269 ALA B C 1
ATOM 9515 O O . ALA B 1 269 ? -7.178 -8.567 -33.714 1.00 27.37 269 ALA B O 1
ATOM 9522 N N . ALA B 1 270 ? -8.374 -10.080 -32.560 1.00 26.69 270 ALA B N 1
ATOM 9523 C CA . ALA B 1 270 ? -7.178 -10.656 -31.953 1.00 28.55 270 ALA B CA 1
ATOM 9524 C C . ALA B 1 270 ? -6.315 -11.376 -32.980 1.00 31.59 270 ALA B C 1
ATOM 9525 O O . ALA B 1 270 ? -5.095 -11.461 -32.811 1.00 34.56 270 ALA B O 1
ATOM 9532 N N . ASP B 1 271 ? -6.924 -11.890 -34.046 1.00 31.47 271 ASP B N 1
ATOM 9533 C CA . ASP B 1 271 ? -6.215 -12.624 -35.083 1.00 36.39 271 ASP B CA 1
ATOM 9534 C C . ASP B 1 271 ? -5.557 -11.721 -36.121 1.00 39.87 271 ASP B C 1
ATOM 9535 O O . ASP B 1 271 ? -5.046 -12.236 -37.119 1.00 47.88 271 ASP B O 1
ATOM 9544 N N . GLY B 1 272 ? -5.553 -10.408 -35.921 1.00 35.01 272 GLY B N 1
ATOM 9545 C CA . GLY B 1 272 ? -4.935 -9.492 -36.862 1.00 35.27 272 GLY B CA 1
ATOM 9546 C C . GLY B 1 272 ? -5.839 -8.337 -37.253 1.00 31.52 272 GLY B C 1
ATOM 9547 O O . GLY B 1 272 ? -5.380 -7.357 -37.846 1.00 31.67 272 GLY B O 1
ATOM 9551 N N . GLY B 1 273 ? -7.128 -8.444 -36.933 1.00 28.06 273 GLY B N 1
ATOM 9552 C CA . GLY B 1 273 ? -8.060 -7.385 -37.277 1.00 26.54 273 GLY B CA 1
ATOM 9553 C C . GLY B 1 273 ? -7.758 -6.073 -36.586 1.00 26.44 273 GLY B C 1
ATOM 9554 O O . GLY B 1 273 ? -7.984 -5.000 -37.159 1.00 27.23 273 GLY B O 1
ATOM 9558 N N . LEU B 1 274 ? -7.247 -6.126 -35.349 1.00 25.62 274 LEU B N 1
ATOM 9559 C CA . LEU B 1 274 ? -7.029 -4.873 -34.629 1.00 26.21 274 LEU B CA 1
ATOM 9560 C C . LEU B 1 274 ? -5.872 -4.099 -35.247 1.00 25.68 274 LEU B C 1
ATOM 9561 O O . LEU B 1 274 ? -5.960 -2.876 -35.412 1.00 26.86 274 LEU B O 1
ATOM 9577 N N . ALA B 1 275 ? -4.794 -4.799 -35.617 1.00 28.18 275 ALA B N 1
ATOM 9578 C CA . ALA B 1 275 ? -3.687 -4.143 -36.300 1.00 28.29 275 ALA B CA 1
ATOM 9579 C C . ALA B 1 275 ? -4.151 -3.530 -37.615 1.00 28.49 275 ALA B C 1
ATOM 9580 O O . ALA B 1 275 ? -3.766 -2.404 -37.957 1.00 31.15 275 ALA B O 1
ATOM 9587 N N . ASP B 1 276 ? -5.003 -4.246 -38.354 1.00 27.94 276 ASP B N 1
ATOM 9588 C CA . ASP B 1 276 ? -5.544 -3.711 -39.602 1.00 27.82 276 ASP B CA 1
ATOM 9589 C C . ASP B 1 276 ? -6.385 -2.468 -39.344 1.00 26.62 276 ASP B C 1
ATOM 9590 O O . ASP B 1 276 ? -6.366 -1.516 -40.135 1.00 27.22 276 ASP B O 1
ATOM 9599 N N . LEU B 1 277 ? -7.142 -2.468 -38.246 1.00 25.44 277 LEU B N 1
ATOM 9600 C CA . LEU B 1 277 ? -7.953 -1.303 -37.916 1.00 22.86 277 LEU B CA 1
ATOM 9601 C C . LEU B 1 277 ? -7.060 -0.112 -37.618 1.00 25.05 277 LEU B C 1
ATOM 9602 O O . LEU B 1 277 ? -7.302 0.993 -38.108 1.00 23.84 277 LEU B O 1
ATOM 9618 N N . HIS B 1 278 ? -5.999 -0.323 -36.834 1.00 23.06 278 HIS B N 1
ATOM 9619 C CA . HIS B 1 278 ? -5.090 0.783 -36.537 1.00 24.16 278 HIS B CA 1
ATOM 9620 C C . HIS B 1 278 ? -4.476 1.345 -37.810 1.00 24.42 278 HIS B C 1
ATOM 9621 O O . HIS B 1 278 ? -4.374 2.568 -37.970 1.00 26.04 278 HIS B O 1
ATOM 9635 N N . ALA B 1 279 ? -4.085 0.473 -38.742 1.00 26.19 279 ALA B N 1
ATOM 9636 C CA . ALA B 1 279 ? -3.503 0.961 -39.994 1.00 26.98 279 ALA B CA 1
ATOM 9637 C C . ALA B 1 279 ? -4.537 1.718 -40.820 1.00 31.78 279 ALA B C 1
ATOM 9638 O O . ALA B 1 279 ? -4.207 2.714 -41.483 1.00 29.28 279 ALA B O 1
ATOM 9645 N N . PHE B 1 280 ? -5.797 1.272 -40.772 1.00 28.07 280 PHE B N 1
ATOM 9646 C CA . PHE B 1 280 ? -6.864 1.925 -41.521 1.00 28.81 280 PHE B CA 1
ATOM 9647 C C . PHE B 1 280 ? -7.139 3.322 -40.980 1.00 31.84 280 PHE B C 1
ATOM 9648 O O . PHE B 1 280 ? -7.263 4.280 -41.745 1.00 24.04 280 PHE B O 1
ATOM 9665 N N . ILE B 1 281 ? -7.285 3.447 -39.658 1.00 25.22 281 ILE B N 1
ATOM 9666 C CA . ILE B 1 281 ? -7.483 4.759 -39.048 1.00 22.15 281 ILE B CA 1
ATOM 9667 C C . ILE B 1 281 ? -6.287 5.676 -39.314 1.00 23.49 281 ILE B C 1
ATOM 9668 O O . ILE B 1 281 ? -6.460 6.862 -39.623 1.00 25.46 281 ILE B O 1
ATOM 9684 N N . LEU B 1 282 ? -5.055 5.155 -39.186 1.00 23.38 282 LEU B N 1
ATOM 9685 C CA . LEU B 1 282 ? -3.870 5.961 -39.497 1.00 24.48 282 LEU B CA 1
ATOM 9686 C C . LEU B 1 282 ? -3.897 6.452 -40.941 1.00 27.83 282 LEU B C 1
ATOM 9687 O O . LEU B 1 282 ? -3.585 7.618 -41.223 1.00 27.37 282 LEU B O 1
ATOM 9703 N N . HIS B 1 283 ? -4.317 5.590 -41.859 1.00 25.71 283 HIS B N 1
ATOM 9704 C CA . HIS B 1 283 ? -4.411 5.985 -43.257 1.00 27.90 283 HIS B CA 1
ATOM 9705 C C . HIS B 1 283 ? -5.406 7.120 -43.440 1.00 28.20 283 HIS B C 1
ATOM 9706 O O . HIS B 1 283 ? -5.138 8.098 -44.150 1.00 29.08 283 HIS B O 1
ATOM 9720 N N . ASN B 1 284 ? -6.573 6.999 -42.808 1.00 25.48 284 ASN B N 1
ATOM 9721 C CA . ASN B 1 284 ? -7.613 8.005 -42.987 1.00 23.17 284 ASN B CA 1
ATOM 9722 C C . ASN B 1 284 ? -7.232 9.315 -42.312 1.00 28.32 284 ASN B C 1
ATOM 9723 O O . ASN B 1 284 ? -7.502 10.392 -42.848 1.00 25.79 284 ASN B O 1
ATOM 9734 N N . ARG B 1 285 ? -6.607 9.253 -41.134 1.00 25.09 285 ARG B N 1
ATOM 9735 C CA . ARG B 1 285 ? -6.066 10.469 -40.536 1.00 26.53 285 ARG B CA 1
ATOM 9736 C C . ARG B 1 285 ? -5.084 11.153 -41.477 1.00 27.23 285 ARG B C 1
ATOM 9737 O O . ARG B 1 285 ? -5.099 12.383 -41.623 1.00 28.36 285 ARG B O 1
ATOM 9758 N N . SER B 1 286 ? -4.233 10.368 -42.143 1.00 27.94 286 SER B N 1
ATOM 9759 C CA . SER B 1 286 ? -3.254 10.923 -43.070 1.00 28.35 286 SER B CA 1
ATOM 9760 C C . SER B 1 286 ? -3.924 11.579 -44.266 1.00 32.93 286 SER B C 1
ATOM 9761 O O . SER B 1 286 ? -3.439 12.606 -44.753 1.00 30.34 286 SER B O 1
ATOM 9769 N N . VAL B 1 287 ? -5.009 10.998 -44.795 1.00 30.09 287 VAL B N 1
ATOM 9770 C CA . VAL B 1 287 ? -5.607 11.651 -45.961 1.00 41.52 287 VAL B CA 1
ATOM 9771 C C . VAL B 1 287 ? -6.228 12.971 -45.543 1.00 27.36 287 VAL B C 1
ATOM 9772 O O . VAL B 1 287 ? -6.157 13.954 -46.288 1.00 34.10 287 VAL B O 1
ATOM 9785 N N . VAL B 1 288 ? -6.802 13.033 -44.329 1.00 30.16 288 VAL B N 1
ATOM 9786 C CA . VAL B 1 288 ? -7.381 14.291 -43.857 1.00 28.27 288 VAL B CA 1
ATOM 9787 C C . VAL B 1 288 ? -6.301 15.354 -43.721 1.00 32.22 288 VAL B C 1
ATOM 9788 O O . VAL B 1 288 ? -6.481 16.495 -44.155 1.00 32.80 288 VAL B O 1
ATOM 9801 N N . ARG B 1 289 ? -5.174 15.007 -43.088 1.00 31.12 289 ARG B N 1
ATOM 9802 C CA . ARG B 1 289 ? -4.145 16.008 -42.827 1.00 30.87 289 ARG B CA 1
ATOM 9803 C C . ARG B 1 289 ? -3.452 16.429 -44.116 1.00 36.71 289 ARG B C 1
ATOM 9804 O O . ARG B 1 289 ? -3.166 17.614 -44.308 1.00 37.36 289 ARG B O 1
ATOM 9825 N N . ARG B 1 290 ? -3.260 15.486 -45.042 1.00 36.66 290 ARG B N 1
ATOM 9826 C CA . ARG B 1 290 ? -2.695 15.817 -46.350 1.00 38.84 290 ARG B CA 1
ATOM 9827 C C . ARG B 1 290 ? -3.620 16.741 -47.143 1.00 40.51 290 ARG B C 1
ATOM 9828 O O . ARG B 1 290 ? -3.149 17.617 -47.877 1.00 48.65 290 ARG B O 1
ATOM 9849 N N . ALA B 1 291 ? -4.937 16.544 -47.040 1.00 39.43 291 ALA B N 1
ATOM 9850 C CA . ALA B 1 291 ? -5.867 17.349 -47.829 1.00 42.87 291 ALA B CA 1
ATOM 9851 C C . ALA B 1 291 ? -5.929 18.787 -47.328 1.00 50.57 291 ALA B C 1
ATOM 9852 O O . ALA B 1 291 ? -6.114 19.721 -48.116 1.00 65.11 291 ALA B O 1
ATOM 9859 N N . LEU B 1 292 ? -5.808 18.979 -46.020 1.00 50.42 292 LEU B N 1
ATOM 9860 C CA . LEU B 1 292 ? -5.910 20.288 -45.379 1.00 51.56 292 LEU B CA 1
ATOM 9861 C C . LEU B 1 292 ? -4.533 20.809 -45.023 1.00 58.15 292 LEU B C 1
ATOM 9862 O O . LEU B 1 292 ? -4.268 21.329 -43.934 1.00 55.39 292 LEU B O 1
ATOM 9878 N N . ALA B 1 293 ? -3.647 20.671 -45.999 1.00 75.45 293 ALA B N 1
ATOM 9879 C CA . ALA B 1 293 ? -2.209 20.767 -45.780 1.00 75.30 293 ALA B CA 1
ATOM 9880 C C . ALA B 1 293 ? -1.746 22.209 -45.624 1.00 69.97 293 ALA B C 1
ATOM 9881 O O . ALA B 1 293 ? -1.407 22.663 -44.527 1.00 64.03 293 ALA B O 1
ATOM 9888 N N . GLY B 1 294 ? -1.693 22.923 -46.735 1.00 69.57 294 GLY B N 1
ATOM 9889 C CA . GLY B 1 294 ? -1.248 24.293 -46.738 1.00 82.93 294 GLY B CA 1
ATOM 9890 C C . GLY B 1 294 ? -2.442 25.207 -46.826 1.00 92.44 294 GLY B C 1
ATOM 9891 O O . GLY B 1 294 ? -2.344 26.320 -47.354 1.00 106.17 294 GLY B O 1
ATOM 9895 N N . VAL B 1 295 ? -3.589 24.742 -46.335 1.00 64.73 295 VAL B N 1
ATOM 9896 C CA . VAL B 1 295 ? -4.736 25.634 -46.259 1.00 57.42 295 VAL B CA 1
ATOM 9897 C C . VAL B 1 295 ? -4.407 26.656 -45.180 1.00 60.50 295 VAL B C 1
ATOM 9898 O O . VAL B 1 295 ? -4.226 26.304 -44.010 1.00 56.43 295 VAL B O 1
ATOM 9911 N N . GLU B 1 296 ? -4.260 27.914 -45.584 1.00 60.06 296 GLU B N 1
ATOM 9912 C CA . GLU B 1 296 ? -3.886 28.953 -44.637 1.00 62.39 296 GLU B CA 1
ATOM 9913 C C . GLU B 1 296 ? -4.899 28.991 -43.504 1.00 54.41 296 GLU B C 1
ATOM 9914 O O . GLU B 1 296 ? -6.112 28.887 -43.728 1.00 50.33 296 GLU B O 1
ATOM 9926 N N . GLY B 1 297 ? -4.392 29.097 -42.284 1.00 49.02 297 GLY B N 1
ATOM 9927 C CA . GLY B 1 297 ? -5.239 29.176 -41.114 1.00 46.81 297 GLY B CA 1
ATOM 9928 C C . GLY B 1 297 ? -5.653 27.852 -40.507 1.00 41.31 297 GLY B C 1
ATOM 9929 O O . GLY B 1 297 ? -6.309 27.860 -39.457 1.00 38.84 297 GLY B O 1
ATOM 9933 N N . VAL B 1 298 ? -5.303 26.717 -41.119 1.00 35.32 298 VAL B N 1
ATOM 9934 C CA . VAL B 1 298 ? -5.730 25.406 -40.627 1.00 34.84 298 VAL B CA 1
ATOM 9935 C C . VAL B 1 298 ? -4.633 24.806 -39.759 1.00 28.09 298 VAL B C 1
ATOM 9936 O O . VAL B 1 298 ? -3.438 24.933 -40.065 1.00 33.49 298 VAL B O 1
ATOM 9949 N N . SER B 1 299 ? -5.041 24.136 -38.689 1.00 26.47 299 SER B N 1
ATOM 9950 C CA . SER B 1 299 ? -4.110 23.370 -37.878 1.00 26.86 299 SER B CA 1
ATOM 9951 C C . SER B 1 299 ? -4.843 22.203 -37.253 1.00 28.71 299 SER B C 1
ATOM 9952 O O . SER B 1 299 ? -6.081 22.148 -37.228 1.00 25.60 299 SER B O 1
ATOM 9960 N N . PHE B 1 300 ? -4.059 21.283 -36.705 1.00 25.39 300 PHE B N 1
ATOM 9961 C CA . PHE B 1 300 ? -4.588 20.073 -36.088 1.00 23.01 300 PHE B CA 1
ATOM 9962 C C . PHE B 1 300 ? -4.263 20.054 -34.609 1.00 22.53 300 PHE B C 1
ATOM 9963 O O . PHE B 1 300 ? -3.081 19.907 -34.242 1.00 23.66 300 PHE B O 1
ATOM 9980 N N . PRO B 1 301 ? -5.254 20.258 -33.734 1.00 21.46 301 PRO B N 1
ATOM 9981 C CA . PRO B 1 301 ? -4.936 20.428 -32.305 1.00 25.27 301 PRO B CA 1
ATOM 9982 C C . PRO B 1 301 ? -4.397 19.187 -31.625 1.00 25.19 301 PRO B C 1
ATOM 9983 O O . PRO B 1 301 ? -3.744 19.329 -30.582 1.00 23.13 301 PRO B O 1
ATOM 9994 N N . ASP B 1 302 ? -4.624 17.990 -32.168 1.00 23.58 302 ASP B N 1
ATOM 9995 C CA . ASP B 1 302 ? -4.244 16.736 -31.514 1.00 24.62 302 ASP B CA 1
ATOM 9996 C C . ASP B 1 302 ? -3.280 15.951 -32.397 1.00 23.37 302 ASP B C 1
ATOM 9997 O O . ASP B 1 302 ? -3.644 14.911 -32.965 1.00 22.21 302 ASP B O 1
ATOM 10006 N N . PRO B 1 303 ? -2.033 16.424 -32.542 1.00 24.23 303 PRO B N 1
ATOM 10007 C CA . PRO B 1 303 ? -1.139 15.798 -33.524 1.00 28.95 303 PRO B CA 1
ATOM 10008 C C . PRO B 1 303 ? -0.878 14.330 -33.261 1.00 24.88 303 PRO B C 1
ATOM 10009 O O . PRO B 1 303 ? -0.641 13.586 -34.220 1.00 31.37 303 PRO B O 1
ATOM 10020 N N . GLU B 1 304 ? -0.916 13.886 -32.002 1.00 29.77 304 GLU B N 1
ATOM 10021 C CA . GLU B 1 304 ? -0.589 12.512 -31.640 1.00 33.45 304 GLU B CA 1
ATOM 10022 C C . GLU B 1 304 ? -1.810 11.606 -31.501 1.00 30.79 304 GLU B C 1
ATOM 10023 O O . GLU B 1 304 ? -1.654 10.433 -31.149 1.00 25.15 304 GLU B O 1
ATOM 10035 N N . SER B 1 305 ? -3.009 12.103 -31.757 1.00 23.99 305 SER B N 1
ATOM 10036 C CA . SER B 1 305 ? -4.201 11.272 -31.561 1.00 23.38 305 SER B CA 1
ATOM 10037 C C . SER B 1 305 ? -4.186 10.066 -32.484 1.00 23.75 305 SER B C 1
ATOM 10038 O O . SER B 1 305 ? -3.792 10.153 -33.657 1.00 22.51 305 SER B O 1
ATOM 10046 N N . ARG B 1 306 ? -4.636 8.933 -31.946 1.00 20.42 306 ARG B N 1
ATOM 10047 C CA . ARG B 1 306 ? -4.893 7.726 -32.728 1.00 21.16 306 ARG B CA 1
ATOM 10048 C C . ARG B 1 306 ? -6.364 7.341 -32.727 1.00 23.41 306 ARG B C 1
ATOM 10049 O O . ARG B 1 306 ? -6.718 6.254 -33.188 1.00 23.36 306 ARG B O 1
ATOM 10070 N N . SER B 1 307 ? -7.245 8.210 -32.237 1.00 20.46 307 SER B N 1
ATOM 10071 C CA . SER B 1 307 ? -8.649 7.860 -32.167 1.00 17.57 307 SER B CA 1
ATOM 10072 C C . SER B 1 307 ? -9.310 8.007 -33.539 1.00 18.38 307 SER B C 1
ATOM 10073 O O . SER B 1 307 ? -8.733 8.531 -34.501 1.00 21.49 307 SER B O 1
ATOM 10081 N N . SER B 1 308 ? -10.550 7.554 -33.610 1.00 20.92 308 SER B N 1
ATOM 10082 C CA . SER B 1 308 ? -11.284 7.496 -34.866 1.00 19.78 308 SER B CA 1
ATOM 10083 C C . SER B 1 308 ? -12.002 8.789 -35.196 1.00 19.62 308 SER B C 1
ATOM 10084 O O . SER B 1 308 ? -12.825 8.810 -36.108 1.00 21.17 308 SER B O 1
ATOM 10092 N N . VAL B 1 309 ? -11.732 9.861 -34.462 1.00 19.08 309 VAL B N 1
ATOM 10093 C CA . VAL B 1 309 ? -12.247 11.173 -34.801 1.00 20.18 309 VAL B CA 1
ATOM 10094 C C . VAL B 1 309 ? -11.078 12.153 -34.811 1.00 21.40 309 VAL B C 1
ATOM 10095 O O . VAL B 1 309 ? -10.055 11.940 -34.163 1.00 21.10 309 VAL B O 1
ATOM 10108 N N . GLU B 1 310 ? -11.246 13.242 -35.563 1.00 21.09 310 GLU B N 1
ATOM 10109 C CA . GLU B 1 310 ? -10.158 14.192 -35.783 1.00 22.09 310 GLU B CA 1
ATOM 10110 C C . GLU B 1 310 ? -10.682 15.615 -35.690 1.00 21.76 310 GLU B C 1
ATOM 10111 O O . GLU B 1 310 ? -11.554 16.008 -36.468 1.00 22.36 310 GLU B O 1
ATOM 10123 N N . ARG B 1 311 ? -10.087 16.410 -34.807 1.00 20.83 311 ARG B N 1
ATOM 10124 C CA . ARG B 1 311 ? -10.391 17.837 -34.721 1.00 18.91 311 ARG B CA 1
ATOM 10125 C C . ARG B 1 311 ? -9.550 18.617 -35.717 1.00 22.12 311 ARG B C 1
ATOM 10126 O O . ARG B 1 311 ? -8.364 18.338 -35.916 1.00 23.07 311 ARG B O 1
ATOM 10147 N N . VAL B 1 312 ? -10.175 19.614 -36.332 1.00 22.30 312 VAL B N 1
ATOM 10148 C CA . VAL B 1 312 ? -9.502 20.537 -37.233 1.00 20.80 312 VAL B CA 1
ATOM 10149 C C . VAL B 1 312 ? -9.832 21.952 -36.763 1.00 25.50 312 VAL B C 1
ATOM 10150 O O . VAL B 1 312 ? -10.998 22.267 -36.509 1.00 25.40 312 VAL B O 1
ATOM 10163 N N . ALA B 1 313 ? -8.812 22.790 -36.613 1.00 23.02 313 ALA B N 1
ATOM 10164 C CA . ALA B 1 313 ? -8.984 24.167 -36.183 1.00 23.94 313 ALA B CA 1
ATOM 10165 C C . ALA B 1 313 ? -8.749 25.112 -37.345 1.00 30.58 313 ALA B C 1
ATOM 10166 O O . ALA B 1 313 ? -7.960 24.829 -38.255 1.00 28.55 313 ALA B O 1
ATOM 10173 N N . PHE B 1 314 ? -9.404 26.262 -37.294 1.00 30.95 314 PHE B N 1
ATOM 10174 C CA . PHE B 1 314 ? -9.200 27.251 -38.339 1.00 32.10 314 PHE B CA 1
ATOM 10175 C C . PHE B 1 314 ? -9.127 28.628 -37.703 1.00 42.88 314 PHE B C 1
ATOM 10176 O O . PHE B 1 314 ? -9.771 28.896 -36.686 1.00 40.51 314 PHE B O 1
ATOM 10193 N N . ALA B 1 315 ? -8.287 29.475 -38.265 1.00 48.21 315 ALA B N 1
ATOM 10194 C CA . ALA B 1 315 ? -8.322 30.875 -37.901 1.00 52.21 315 ALA B CA 1
ATOM 10195 C C . ALA B 1 315 ? -9.326 31.570 -38.808 1.00 60.15 315 ALA B C 1
ATOM 10196 O O . ALA B 1 315 ? -9.512 31.186 -39.966 1.00 60.34 315 ALA B O 1
ATOM 10203 N N . GLY B 1 316 ? -10.020 32.559 -38.256 1.00 57.40 316 GLY B N 1
ATOM 10204 C CA . GLY B 1 316 ? -10.809 33.452 -39.069 1.00 54.25 316 GLY B CA 1
ATOM 10205 C C . GLY B 1 316 ? -12.245 33.045 -39.304 1.00 61.90 316 GLY B C 1
ATOM 10206 O O . GLY B 1 316 ? -12.999 33.829 -39.892 1.00 64.74 316 GLY B O 1
ATOM 10210 N N . ARG B 1 317 ? -12.653 31.848 -38.891 1.00 68.02 317 ARG B N 1
ATOM 10211 C CA . ARG B 1 317 ? -14.053 31.456 -38.998 1.00 67.07 317 ARG B CA 1
ATOM 10212 C C . ARG B 1 317 ? -14.411 30.525 -37.854 1.00 53.53 317 ARG B C 1
ATOM 10213 O O . ARG B 1 317 ? -13.536 29.954 -37.197 1.00 53.83 317 ARG B O 1
ATOM 10234 N N . THR B 1 318 ? -15.714 30.368 -37.640 1.00 41.31 318 THR B N 1
ATOM 10235 C CA . THR B 1 318 ? -16.227 29.470 -36.611 1.00 37.26 318 THR B CA 1
ATOM 10236 C C . THR B 1 318 ? -16.596 28.111 -37.198 1.00 31.45 318 THR B C 1
ATOM 10237 O O . THR B 1 318 ? -16.822 27.955 -38.398 1.00 33.91 318 THR B O 1
ATOM 10248 N N . GLY B 1 319 ? -16.632 27.110 -36.324 1.00 28.62 319 GLY B N 1
ATOM 10249 C CA . GLY B 1 319 ? -17.025 25.780 -36.754 1.00 30.74 319 GLY B CA 1
ATOM 10250 C C . GLY B 1 319 ? -18.459 25.721 -37.226 1.00 32.89 319 GLY B C 1
ATOM 10251 O O . GLY B 1 319 ? -18.790 24.942 -38.127 1.00 36.55 319 GLY B O 1
ATOM 10255 N N . THR B 1 320 ? -19.332 26.528 -36.616 1.00 29.78 320 THR B N 1
ATOM 10256 C CA . THR B 1 320 ? -20.712 26.627 -37.077 1.00 38.33 320 THR B CA 1
ATOM 10257 C C . THR B 1 320 ? -20.780 27.147 -38.510 1.00 46.72 320 THR B C 1
ATOM 10258 O O . THR B 1 320 ? -21.523 26.608 -39.340 1.00 45.49 320 THR B O 1
ATOM 10269 N N . GLU B 1 321 ? -20.008 28.188 -38.828 1.00 42.97 321 GLU B N 1
ATOM 10270 C CA . GLU B 1 321 ? -20.017 28.716 -40.190 1.00 38.77 321 GLU B CA 1
ATOM 10271 C C . GLU B 1 321 ? -19.418 27.718 -41.176 1.00 39.21 321 GLU B C 1
ATOM 10272 O O . GLU B 1 321 ? -19.952 27.526 -42.276 1.00 38.97 321 GLU B O 1
ATOM 10284 N N . VAL B 1 322 ? -18.301 27.086 -40.813 1.00 36.78 322 VAL B N 1
ATOM 10285 C CA . VAL B 1 322 ? -17.724 26.048 -41.668 1.00 37.21 322 VAL B CA 1
ATOM 10286 C C . VAL B 1 322 ? -18.733 24.932 -41.883 1.00 41.72 322 VAL B C 1
ATOM 10287 O O . VAL B 1 322 ? -18.911 24.432 -43.003 1.00 39.28 322 VAL B O 1
ATOM 10300 N N . TRP B 1 323 ? -19.400 24.515 -40.809 1.00 39.07 323 TRP B N 1
ATOM 10301 C CA . TRP B 1 323 ? -20.403 23.463 -40.921 1.00 36.54 323 TRP B CA 1
ATOM 10302 C C . TRP B 1 323 ? -21.464 23.833 -41.946 1.00 40.41 323 TRP B C 1
ATOM 10303 O O . TRP B 1 323 ? -21.893 22.988 -42.744 1.00 37.57 323 TRP B O 1
ATOM 10324 N N . GLU B 1 324 ? -21.922 25.087 -41.921 1.00 37.98 324 GLU B N 1
ATOM 10325 C CA . GLU B 1 324 ? -23.024 25.478 -42.797 1.00 41.11 324 GLU B CA 1
ATOM 10326 C C . GLU B 1 324 ? -22.584 25.514 -44.252 1.00 43.81 324 GLU B C 1
ATOM 10327 O O . GLU B 1 324 ? -23.342 25.131 -45.149 1.00 42.28 324 GLU B O 1
ATOM 10339 N N . GLU B 1 325 ? -21.363 25.962 -44.516 1.00 43.18 325 GLU B N 1
ATOM 10340 C CA . GLU B 1 325 ? -20.917 25.951 -45.901 1.00 45.79 325 GLU B CA 1
ATOM 10341 C C . GLU B 1 325 ? -20.668 24.524 -46.374 1.00 43.39 325 GLU B C 1
ATOM 10342 O O . GLU B 1 325 ? -20.921 24.199 -47.543 1.00 46.52 325 GLU B O 1
ATOM 10354 N N . LEU B 1 326 ? -20.208 23.656 -45.478 1.00 38.98 326 LEU B N 1
ATOM 10355 C CA . LEU B 1 326 ? -20.063 22.245 -45.821 1.00 38.10 326 LEU B CA 1
ATOM 10356 C C . LEU B 1 326 ? -21.406 21.634 -46.185 1.00 41.98 326 LEU B C 1
ATOM 10357 O O . LEU B 1 326 ? -21.523 20.903 -47.176 1.00 35.26 326 LEU B O 1
ATOM 10373 N N . GLN B 1 327 ? -22.435 21.939 -45.404 1.00 34.28 327 GLN B N 1
ATOM 10374 C CA . GLN B 1 327 ? -23.720 21.271 -45.581 1.00 37.01 327 GLN B CA 1
ATOM 10375 C C . GLN B 1 327 ? -24.377 21.667 -46.892 1.00 42.42 327 GLN B C 1
ATOM 10376 O O . GLN B 1 327 ? -25.088 20.857 -47.494 1.00 42.14 327 GLN B O 1
ATOM 10390 N N . ARG B 1 328 ? -24.134 22.892 -47.358 1.00 43.41 328 ARG B N 1
ATOM 10391 C CA . ARG B 1 328 ? -24.613 23.302 -48.672 1.00 48.49 328 ARG B CA 1
ATOM 10392 C C . ARG B 1 328 ? -24.041 22.427 -49.783 1.00 48.57 328 ARG B C 1
ATOM 10393 O O . ARG B 1 328 ? -24.619 22.366 -50.874 1.00 48.33 328 ARG B O 1
ATOM 10414 N N . HIS B 1 329 ? -22.928 21.739 -49.525 1.00 43.67 329 HIS B N 1
ATOM 10415 C CA . HIS B 1 329 ? -22.380 20.740 -50.431 1.00 39.39 329 HIS B CA 1
ATOM 10416 C C . HIS B 1 329 ? -22.720 19.322 -49.998 1.00 39.58 329 HIS B C 1
ATOM 10417 O O . HIS B 1 329 ? -22.103 18.367 -50.482 1.00 46.98 329 HIS B O 1
ATOM 10431 N N . HIS B 1 330 ? -23.680 19.171 -49.090 1.00 37.00 330 HIS B N 1
ATOM 10432 C CA . HIS B 1 330 ? -24.152 17.871 -48.617 1.00 41.66 330 HIS B CA 1
ATOM 10433 C C . HIS B 1 330 ? -23.067 17.077 -47.892 1.00 42.54 330 HIS B C 1
ATOM 10434 O O . HIS B 1 330 ? -23.103 15.845 -47.878 1.00 37.82 330 HIS B O 1
ATOM 10448 N N . VAL B 1 331 ? -22.101 17.770 -47.284 1.00 38.43 331 VAL B N 1
ATOM 10449 C CA . VAL B 1 331 ? -21.113 17.168 -46.387 1.00 30.55 331 VAL B CA 1
ATOM 10450 C C . VAL B 1 331 ? -21.480 17.570 -44.973 1.00 26.34 331 VAL B C 1
ATOM 10451 O O . VAL B 1 331 ? -21.734 18.752 -44.712 1.00 32.21 331 VAL B O 1
ATOM 10464 N N . PHE B 1 332 ? -21.503 16.596 -44.065 1.00 26.58 332 PHE B N 1
ATOM 10465 C CA . PHE B 1 332 ? -21.921 16.836 -42.681 1.00 31.49 332 PHE B CA 1
ATOM 10466 C C . PHE B 1 332 ? -20.808 16.486 -41.706 1.00 27.44 332 PHE B C 1
ATOM 10467 O O . PHE B 1 332 ? -20.529 15.306 -41.459 1.00 26.30 332 PHE B O 1
ATOM 10484 N N . ALA B 1 333 ? -20.227 17.517 -41.084 1.00 26.67 333 ALA B N 1
ATOM 10485 C CA . ALA B 1 333 ? -19.260 17.355 -40.015 1.00 27.00 333 ALA B CA 1
ATOM 10486 C C . ALA B 1 333 ? -19.917 17.772 -38.697 1.00 28.11 333 ALA B C 1
ATOM 10487 O O . ALA B 1 333 ? -21.150 17.848 -38.600 1.00 27.32 333 ALA B O 1
ATOM 10494 N N . LEU B 1 334 ? -19.106 17.990 -37.668 1.00 21.75 334 LEU B N 1
ATOM 10495 C CA . LEU B 1 334 ? -19.636 18.315 -36.352 1.00 20.32 334 LEU B CA 1
ATOM 10496 C C . LEU B 1 334 ? -18.933 19.545 -35.790 1.00 26.74 334 LEU B C 1
ATOM 10497 O O . LEU B 1 334 ? -17.697 19.527 -35.628 1.00 26.35 334 LEU B O 1
ATOM 10513 N N . PRO B 1 335 ? -19.647 20.631 -35.477 1.00 22.41 335 PRO B N 1
ATOM 10514 C CA . PRO B 1 335 ? -18.992 21.738 -34.767 1.00 22.44 335 PRO B CA 1
ATOM 10515 C C . PRO B 1 335 ? -18.556 21.308 -33.386 1.00 24.85 335 PRO B C 1
ATOM 10516 O O . PRO B 1 335 ? -19.205 20.497 -32.725 1.00 24.96 335 PRO B O 1
ATOM 10527 N N . CYS B 1 336 ? -17.463 21.888 -32.928 1.00 21.48 336 CYS B N 1
ATOM 10528 C CA . CYS B 1 336 ? -16.862 21.394 -31.701 1.00 23.69 336 CYS B CA 1
ATOM 10529 C C . CYS B 1 336 ? -17.368 22.068 -30.433 1.00 24.87 336 CYS B C 1
ATOM 10530 O O . CYS B 1 336 ? -17.009 21.602 -29.349 1.00 21.04 336 CYS B O 1
ATOM 10538 N N . ARG B 1 337 ? -18.109 23.177 -30.536 1.00 22.86 337 ARG B N 1
ATOM 10539 C CA . ARG B 1 337 ? -18.497 23.936 -29.347 1.00 24.74 337 ARG B CA 1
ATOM 10540 C C . ARG B 1 337 ? -18.966 23.036 -28.229 1.00 24.87 337 ARG B C 1
ATOM 10541 O O . ARG B 1 337 ? -18.560 23.196 -27.071 1.00 27.75 337 ARG B O 1
ATOM 10562 N N . GLN B 1 338 ? -19.843 22.097 -28.543 1.00 22.80 338 GLN B N 1
ATOM 10563 C CA . GLN B 1 338 ? -20.546 21.434 -27.450 1.00 27.44 338 GLN B CA 1
ATOM 10564 C C . GLN B 1 338 ? -19.740 20.348 -26.740 1.00 25.14 338 GLN B C 1
ATOM 10565 O O . GLN B 1 338 ? -20.186 19.895 -25.679 1.00 21.59 338 GLN B O 1
ATOM 10579 N N . PHE B 1 339 ? -18.580 19.936 -27.262 1.00 19.90 339 PHE B N 1
ATOM 10580 C CA . PHE B 1 339 ? -17.659 19.141 -26.450 1.00 16.48 339 PHE B CA 1
ATOM 10581 C C . PHE B 1 339 ? -17.109 19.944 -25.286 1.00 19.93 339 PHE B C 1
ATOM 10582 O O . PHE B 1 339 ? -16.680 19.366 -24.279 1.00 18.87 339 PHE B O 1
ATOM 10599 N N . HIS B 1 340 ? -17.101 21.266 -25.410 1.00 18.25 340 HIS B N 1
ATOM 10600 C CA . HIS B 1 340 ? -16.601 22.136 -24.346 1.00 20.04 340 HIS B CA 1
ATOM 10601 C C . HIS B 1 340 ? -17.796 22.529 -23.489 1.00 18.23 340 HIS B C 1
ATOM 10602 O O . HIS B 1 340 ? -18.297 23.660 -23.501 1.00 20.97 340 HIS B O 1
ATOM 10616 N N . TRP B 1 341 ? -18.240 21.520 -22.736 1.00 18.94 341 TRP B N 1
ATOM 10617 C CA . TRP B 1 341 ? -19.527 21.543 -22.063 1.00 21.60 341 TRP B CA 1
ATOM 10618 C C . TRP B 1 341 ? -19.572 22.577 -20.938 1.00 22.11 341 TRP B C 1
ATOM 10619 O O . TRP B 1 341 ? -20.656 22.952 -20.508 1.00 22.87 341 TRP B O 1
ATOM 10640 N N . ALA B 1 342 ? -18.426 23.076 -20.491 1.00 20.04 342 ALA B N 1
ATOM 10641 C CA . ALA B 1 342 ? -18.376 24.143 -19.494 1.00 20.95 342 ALA B CA 1
ATOM 10642 C C . ALA B 1 342 ? -18.106 25.521 -20.090 1.00 26.71 342 ALA B C 1
ATOM 10643 O O . ALA B 1 342 ? -18.353 26.529 -19.420 1.00 25.13 342 ALA B O 1
ATOM 10650 N N . GLU B 1 343 ? -17.594 25.592 -21.317 1.00 24.54 343 GLU B N 1
ATOM 10651 C CA . GLU B 1 343 ? -17.219 26.855 -21.938 1.00 23.73 343 GLU B CA 1
ATOM 10652 C C . GLU B 1 343 ? -17.250 26.654 -23.447 1.00 23.26 343 GLU B C 1
ATOM 10653 O O . GLU B 1 343 ? -16.203 26.446 -24.069 1.00 24.62 343 GLU B O 1
ATOM 10665 N N . PRO B 1 344 ? -18.429 26.683 -24.060 1.00 25.91 344 PRO B N 1
ATOM 10666 C CA . PRO B 1 344 ? -18.519 26.251 -25.466 1.00 29.17 344 PRO B CA 1
ATOM 10667 C C . PRO B 1 344 ? -17.701 27.103 -26.411 1.00 31.16 344 PRO B C 1
ATOM 10668 O O . PRO B 1 344 ? -17.271 26.603 -27.460 1.00 26.91 344 PRO B O 1
ATOM 10679 N N . SER B 1 345 ? -17.467 28.374 -26.078 1.00 29.45 345 SER B N 1
ATOM 10680 C CA . SER B 1 345 ? -16.656 29.218 -26.954 1.00 30.43 345 SER B CA 1
ATOM 10681 C C . SER B 1 345 ? -15.234 28.676 -27.133 1.00 25.09 345 SER B C 1
ATOM 10682 O O . SER B 1 345 ? -14.594 28.986 -28.150 1.00 29.61 345 SER B O 1
ATOM 10690 N N . ASP B 1 346 ? -14.751 27.829 -26.208 1.00 25.57 346 ASP B N 1
ATOM 10691 C CA . ASP B 1 346 ? -13.446 27.198 -26.371 1.00 26.76 346 ASP B CA 1
ATOM 10692 C C . ASP B 1 346 ? -13.380 26.392 -27.672 1.00 27.09 346 ASP B C 1
ATOM 10693 O O . ASP B 1 346 ? -12.296 26.197 -28.226 1.00 27.47 346 ASP B O 1
ATOM 10702 N N . GLY B 1 347 ? -14.521 25.904 -28.163 1.00 25.04 347 GLY B N 1
ATOM 10703 C CA . GLY B 1 347 ? -14.562 25.093 -29.372 1.00 27.62 347 GLY B CA 1
ATOM 10704 C C . GLY B 1 347 ? -15.077 25.825 -30.592 1.00 25.81 347 GLY B C 1
ATOM 10705 O O . GLY B 1 347 ? -15.436 25.201 -31.600 1.00 25.91 347 GLY B O 1
ATOM 10709 N N . ASP B 1 348 ? -15.125 27.159 -30.525 1.00 23.61 348 ASP B N 1
ATOM 10710 C CA . ASP B 1 348 ? -15.792 27.914 -31.573 1.00 29.78 348 ASP B CA 1
ATOM 10711 C C . ASP B 1 348 ? -15.060 27.861 -32.901 1.00 33.66 348 ASP B C 1
ATOM 10712 O O . ASP B 1 348 ? -15.671 28.142 -33.934 1.00 30.08 348 ASP B O 1
ATOM 10721 N N . HIS B 1 349 ? -13.776 27.523 -32.907 1.00 26.78 349 HIS B N 1
ATOM 10722 C CA . HIS B 1 349 ? -13.013 27.566 -34.146 1.00 31.11 349 HIS B CA 1
ATOM 10723 C C . HIS B 1 349 ? -12.529 26.185 -34.555 1.00 28.43 349 HIS B C 1
ATOM 10724 O O . HIS B 1 349 ? -11.516 26.065 -35.237 1.00 31.92 349 HIS B O 1
ATOM 10738 N N . MET B 1 350 ? -13.269 25.143 -34.167 1.00 23.40 350 MET B N 1
ATOM 10739 C CA . MET B 1 350 ? -12.966 23.777 -34.567 1.00 22.56 350 MET B CA 1
ATOM 10740 C C . MET B 1 350 ? -14.207 23.052 -35.077 1.00 25.10 350 MET B C 1
ATOM 10741 O O . MET B 1 350 ? -15.339 23.326 -34.654 1.00 24.94 350 MET B O 1
ATOM 10755 N N . VAL B 1 351 ? -13.975 22.107 -35.996 1.00 21.85 351 VAL B N 1
ATOM 10756 C CA . VAL B 1 351 ? -14.945 21.066 -36.321 1.00 21.20 351 VAL B CA 1
ATOM 10757 C C . VAL B 1 351 ? -14.287 19.715 -36.096 1.00 27.05 351 VAL B C 1
ATOM 10758 O O . VAL B 1 351 ? -13.061 19.588 -36.065 1.00 25.06 351 VAL B O 1
ATOM 10771 N N . ARG B 1 352 ? -15.120 18.692 -35.983 1.00 20.97 352 ARG B N 1
ATOM 10772 C CA . ARG B 1 352 ? -14.660 17.321 -35.798 1.00 18.98 352 ARG B CA 1
ATOM 10773 C C . ARG B 1 352 ? -15.081 16.491 -37.000 1.00 20.30 352 ARG B C 1
ATOM 10774 O O . ARG B 1 352 ? -16.215 16.601 -37.471 1.00 23.37 352 ARG B O 1
ATOM 10795 N N . ILE B 1 353 ? -14.154 15.668 -37.491 1.00 19.42 353 ILE B N 1
ATOM 10796 C CA . ILE B 1 353 ? -14.343 14.788 -38.645 1.00 21.37 353 ILE B CA 1
ATOM 10797 C C . ILE B 1 353 ? -14.270 13.336 -38.187 1.00 23.40 353 ILE B C 1
ATOM 10798 O O . ILE B 1 353 ? -13.347 12.958 -37.455 1.00 23.38 353 ILE B O 1
ATOM 10814 N N . ALA B 1 354 ? -15.233 12.527 -38.627 1.00 22.27 354 ALA B N 1
ATOM 10815 C CA . ALA B 1 354 ? -15.250 11.098 -38.343 1.00 20.04 354 ALA B CA 1
ATOM 10816 C C . ALA B 1 354 ? -14.348 10.339 -39.302 1.00 26.29 354 ALA B C 1
ATOM 10817 O O . ALA B 1 354 ? -14.447 10.500 -40.522 1.00 23.76 354 ALA B O 1
ATOM 10824 N N . LEU B 1 355 ? -13.474 9.502 -38.748 1.00 19.76 355 LEU B N 1
ATOM 10825 C CA . LEU B 1 355 ? -12.505 8.751 -39.539 1.00 20.77 355 LEU B CA 1
ATOM 10826 C C . LEU B 1 355 ? -12.924 7.302 -39.783 1.00 21.00 355 LEU B C 1
ATOM 10827 O O . LEU B 1 355 ? -12.341 6.641 -40.654 1.00 21.53 355 LEU B O 1
ATOM 10843 N N . SER B 1 356 ? -13.907 6.790 -39.033 1.00 23.00 356 SER B N 1
ATOM 10844 C CA . SER B 1 356 ? -14.379 5.416 -39.245 1.00 20.56 356 SER B CA 1
ATOM 10845 C C . SER B 1 356 ? -15.371 5.423 -40.398 1.00 23.43 356 SER B C 1
ATOM 10846 O O . SER B 1 356 ? -16.582 5.258 -40.233 1.00 23.23 356 SER B O 1
ATOM 10854 N N . ARG B 1 357 ? -14.800 5.597 -41.591 1.00 21.88 357 ARG B N 1
ATOM 10855 C CA . ARG B 1 357 ? -15.512 5.808 -42.838 1.00 23.73 357 ARG B CA 1
ATOM 10856 C C . ARG B 1 357 ? -14.677 5.181 -43.937 1.00 27.83 357 ARG B C 1
ATOM 10857 O O . ARG B 1 357 ? -13.451 5.155 -43.858 1.00 27.41 357 ARG B O 1
ATOM 10878 N N . SER B 1 358 ? -15.340 4.703 -44.978 1.00 26.30 358 SER B N 1
ATOM 10879 C CA . SER B 1 358 ? -14.595 4.305 -46.159 1.00 26.28 358 SER B CA 1
ATOM 10880 C C . SER B 1 358 ? -13.788 5.491 -46.667 1.00 31.54 358 SER B C 1
ATOM 10881 O O . SER B 1 358 ? -14.220 6.642 -46.582 1.00 28.24 358 SER B O 1
ATOM 10889 N N . THR B 1 359 ? -12.590 5.208 -47.178 1.00 28.75 359 THR B N 1
ATOM 10890 C CA . THR B 1 359 ? -11.655 6.281 -47.472 1.00 35.59 359 THR B CA 1
ATOM 10891 C C . THR B 1 359 ? -12.177 7.179 -48.581 1.00 32.84 359 THR B C 1
ATOM 10892 O O . THR B 1 359 ? -11.957 8.392 -48.548 1.00 32.09 359 THR B O 1
ATOM 10903 N N . GLU B 1 360 ? -12.889 6.608 -49.552 1.00 30.96 360 GLU B N 1
ATOM 10904 C CA . GLU B 1 360 ? -13.308 7.382 -50.718 1.00 33.17 360 GLU B CA 1
ATOM 10905 C C . GLU B 1 360 ? -14.306 8.477 -50.362 1.00 30.72 360 GLU B C 1
ATOM 10906 O O . GLU B 1 360 ? -14.084 9.637 -50.748 1.00 37.32 360 GLU B O 1
ATOM 10918 N N . PRO B 1 361 ? -15.396 8.210 -49.638 1.00 33.08 361 PRO B N 1
ATOM 10919 C CA . PRO B 1 361 ? -16.256 9.326 -49.215 1.00 34.72 361 PRO B CA 1
ATOM 10920 C C . PRO B 1 361 ? -15.590 10.244 -48.199 1.00 30.31 361 PRO B C 1
ATOM 10921 O O . PRO B 1 361 ? -15.888 11.444 -48.170 1.00 30.01 361 PRO B O 1
ATOM 10932 N N . LEU B 1 362 ? -14.695 9.731 -47.356 1.00 29.20 362 LEU B N 1
ATOM 10933 C CA . LEU B 1 362 ? -13.930 10.628 -46.498 1.00 28.41 362 LEU B CA 1
ATOM 10934 C C . LEU B 1 362 ? -13.076 11.574 -47.336 1.00 32.97 362 LEU B C 1
ATOM 10935 O O . LEU B 1 362 ? -13.090 12.795 -47.127 1.00 31.22 362 LEU B O 1
ATOM 10951 N N . GLU B 1 363 ? -12.334 11.019 -48.301 1.00 28.93 363 GLU B N 1
ATOM 10952 C CA . GLU B 1 363 ? -11.530 11.821 -49.217 1.00 34.88 363 GLU B CA 1
ATOM 10953 C C . GLU B 1 363 ? -12.385 12.888 -49.888 1.00 40.05 363 GLU B C 1
ATOM 10954 O O . GLU B 1 363 ? -11.990 14.057 -49.970 1.00 35.98 363 GLU B O 1
ATOM 10966 N N . LYS B 1 364 ? -13.560 12.493 -50.392 1.00 33.57 364 LYS B N 1
ATOM 10967 C CA . LYS B 1 364 ? -14.428 13.454 -51.066 1.00 37.15 364 LYS B CA 1
ATOM 10968 C C . LYS B 1 364 ? -14.832 14.572 -50.124 1.00 35.78 364 LYS B C 1
ATOM 10969 O O . LYS B 1 364 ? -14.847 15.745 -50.511 1.00 35.48 364 LYS B O 1
ATOM 10988 N N . SER B 1 365 ? -15.202 14.217 -48.884 1.00 32.23 365 SER B N 1
ATOM 10989 C CA . SER B 1 365 ? -15.665 15.211 -47.922 1.00 31.67 365 SER B CA 1
ATOM 10990 C C . SER B 1 365 ? -14.586 16.224 -47.577 1.00 37.07 365 SER B C 1
ATOM 10991 O O . SER B 1 365 ? -14.873 17.420 -47.437 1.00 37.19 365 SER B O 1
ATOM 10999 N N . VAL B 1 366 ? -13.351 15.766 -47.371 1.00 33.54 366 VAL B N 1
ATOM 11000 C CA . VAL B 1 366 ? -12.300 16.702 -46.988 1.00 33.15 366 VAL B CA 1
ATOM 11001 C C . VAL B 1 366 ? -11.774 17.488 -48.178 1.00 33.10 366 VAL B C 1
ATOM 11002 O O . VAL B 1 366 ? -11.180 18.549 -47.978 1.00 41.01 366 VAL B O 1
ATOM 11015 N N . GLN B 1 367 ? -11.974 17.016 -49.415 1.00 35.71 367 GLN B N 1
ATOM 11016 C CA . GLN B 1 367 ? -11.670 17.878 -50.550 1.00 42.15 367 GLN B CA 1
ATOM 11017 C C . GLN B 1 367 ? -12.657 19.031 -50.610 1.00 43.63 367 GLN B C 1
ATOM 11018 O O . GLN B 1 367 ? -12.277 20.170 -50.916 1.00 44.95 367 GLN B O 1
ATOM 11032 N N . VAL B 1 368 ? -13.929 18.749 -50.308 1.00 39.82 368 VAL B N 1
ATOM 11033 C CA . VAL B 1 368 ? -14.927 19.806 -50.193 1.00 44.28 368 VAL B CA 1
ATOM 11034 C C . VAL B 1 368 ? -14.534 20.775 -49.092 1.00 49.14 368 VAL B C 1
ATOM 11035 O O . VAL B 1 368 ? -14.611 21.996 -49.264 1.00 55.00 368 VAL B O 1
ATOM 11048 N N . LEU B 1 369 ? -14.117 20.251 -47.937 1.00 44.33 369 LEU B N 1
ATOM 11049 C CA . LEU B 1 369 ? -13.707 21.134 -46.857 1.00 38.19 369 LEU B CA 1
ATOM 11050 C C . LEU B 1 369 ? -12.533 22.006 -47.288 1.00 44.82 369 LEU B C 1
ATOM 11051 O O . LEU B 1 369 ? -12.492 23.201 -46.975 1.00 53.70 369 LEU B O 1
ATOM 11067 N N . ARG B 1 370 ? -11.581 21.436 -48.031 1.00 44.36 370 ARG B N 1
ATOM 11068 C CA . ARG B 1 370 ? -10.451 22.224 -48.505 1.00 48.42 370 ARG B CA 1
ATOM 11069 C C . ARG B 1 370 ? -10.914 23.425 -49.321 1.00 52.85 370 ARG B C 1
ATOM 11070 O O . ARG B 1 370 ? -10.366 24.524 -49.186 1.00 59.33 370 ARG B O 1
ATOM 11091 N N . THR B 1 371 ? -11.911 23.235 -50.183 1.00 57.58 371 THR B N 1
ATOM 11092 C CA . THR B 1 371 ? -12.400 24.338 -51.003 1.00 65.92 371 THR B CA 1
ATOM 11093 C C . THR B 1 371 ? -13.117 25.377 -50.150 1.00 74.02 371 THR B C 1
ATOM 11094 O O . THR B 1 371 ? -12.812 26.573 -50.223 1.00 82.13 371 THR B O 1
ATOM 11105 N N . VAL B 1 372 ? -14.080 24.939 -49.337 1.00 62.57 372 VAL B N 1
ATOM 11106 C CA . VAL B 1 372 ? -14.737 25.835 -48.384 1.00 66.08 372 VAL B CA 1
ATOM 11107 C C . VAL B 1 372 ? -13.694 26.666 -47.646 1.00 74.40 372 VAL B C 1
ATOM 11108 O O . VAL B 1 372 ? -13.713 27.904 -47.680 1.00 74.38 372 VAL B O 1
ATOM 11121 N N . LEU B 1 373 ? -12.741 25.989 -47.003 1.00 71.84 373 LEU B N 1
ATOM 11122 C CA . LEU B 1 373 ? -11.749 26.645 -46.159 1.00 66.52 373 LEU B CA 1
ATOM 11123 C C . LEU B 1 373 ? -10.828 27.550 -46.965 1.00 78.75 373 LEU B C 1
ATOM 11124 O O . LEU B 1 373 ? -9.938 28.197 -46.402 1.00 80.78 373 LEU B O 1
ATOM 11140 N N . GLU B 1 374 ? -11.025 27.593 -48.281 1.00 73.51 374 GLU B N 1
ATOM 11141 C CA . GLU B 1 374 ? -10.302 28.497 -49.160 1.00 67.13 374 GLU B CA 1
ATOM 11142 C C . GLU B 1 374 ? -11.235 29.540 -49.774 1.00 90.26 374 GLU B C 1
ATOM 11143 O O . GLU B 1 374 ? -10.949 30.082 -50.845 1.00 96.63 374 GLU B O 1
ATOM 11155 N N . THR B 1 375 ? -12.350 29.826 -49.098 1.00 94.24 375 THR B N 1
ATOM 11156 C CA . THR B 1 375 ? -13.367 30.762 -49.590 1.00 92.24 375 THR B CA 1
ATOM 11157 C C . THR B 1 375 ? -13.564 30.613 -51.096 1.00 86.97 375 THR B C 1
ATOM 11158 O O . THR B 1 375 ? -13.515 29.503 -51.628 1.00 78.99 375 THR B O 1
ATOM 11169 N N . LEU C 1 23 ? -52.994 66.980 -16.010 1.00 44.08 23 LEU C N 1
ATOM 11170 C CA . LEU C 1 23 ? -51.611 66.676 -16.383 1.00 38.75 23 LEU C CA 1
ATOM 11171 C C . LEU C 1 23 ? -51.186 65.313 -15.825 1.00 41.67 23 LEU C C 1
ATOM 11172 O O . LEU C 1 23 ? -50.717 65.213 -14.697 1.00 41.50 23 LEU C O 1
ATOM 11187 N N . ASN C 1 24 ? -51.359 64.272 -16.625 1.00 31.29 24 ASN C N 1
ATOM 11188 C CA . ASN C 1 24 ? -51.049 62.908 -16.217 1.00 32.91 24 ASN C CA 1
ATOM 11189 C C . ASN C 1 24 ? -49.637 62.557 -16.675 1.00 26.65 24 ASN C C 1
ATOM 11190 O O . ASN C 1 24 ? -49.365 62.521 -17.884 1.00 32.82 24 ASN C O 1
ATOM 11201 N N . ILE C 1 25 ? -48.753 62.315 -15.711 1.00 29.89 25 ILE C N 1
ATOM 11202 C CA . ILE C 1 25 ? -47.414 61.790 -15.957 1.00 27.69 25 ILE C CA 1
ATOM 11203 C C . ILE C 1 25 ? -47.245 60.552 -15.091 1.00 27.04 25 ILE C C 1
ATOM 11204 O O . ILE C 1 25 ? -46.163 60.282 -14.555 1.00 29.98 25 ILE C O 1
ATOM 11220 N N . ALA C 1 26 ? -48.323 59.777 -14.981 1.00 30.74 26 ALA C N 1
ATOM 11221 C CA . ALA C 1 26 ? -48.374 58.618 -14.098 1.00 25.97 26 ALA C CA 1
ATOM 11222 C C . ALA C 1 26 ? -48.245 57.335 -14.915 1.00 26.04 26 ALA C C 1
ATOM 11223 O O . ALA C 1 26 ? -47.187 56.690 -14.914 1.00 28.56 26 ALA C O 1
ATOM 11230 N N . ASP C 1 27 ? -49.298 57.001 -15.657 1.00 27.80 27 ASP C N 1
ATOM 11231 C CA . ASP C 1 27 ? -49.368 55.718 -16.356 1.00 29.96 27 ASP C CA 1
ATOM 11232 C C . ASP C 1 27 ? -48.267 55.632 -17.398 1.00 26.59 27 ASP C C 1
ATOM 11233 O O . ASP C 1 27 ? -47.986 56.601 -18.103 1.00 23.96 27 ASP C O 1
ATOM 11242 N N . GLY C 1 28 ? -47.672 54.447 -17.533 1.00 27.15 28 GLY C N 1
ATOM 11243 C CA . GLY C 1 28 ? -46.558 54.315 -18.456 1.00 23.99 28 GLY C CA 1
ATOM 11244 C C . GLY C 1 28 ? -46.915 54.232 -19.921 1.00 24.57 28 GLY C C 1
ATOM 11245 O O . GLY C 1 28 ? -46.028 54.399 -20.756 1.00 28.99 28 GLY C O 1
ATOM 11249 N N . HIS C 1 29 ? -48.177 53.991 -20.269 1.00 27.91 29 HIS C N 1
ATOM 11250 C CA . HIS C 1 29 ? -48.475 53.858 -21.685 1.00 29.55 29 HIS C CA 1
ATOM 11251 C C . HIS C 1 29 ? -48.259 55.178 -22.426 1.00 30.26 29 HIS C C 1
ATOM 11252 O O . HIS C 1 29 ? -48.216 56.263 -21.846 1.00 28.85 29 HIS C O 1
ATOM 11266 N N . ALA C 1 30 ? -48.097 55.058 -23.732 1.00 26.10 30 ALA C N 1
ATOM 11267 C CA . ALA C 1 30 ? -47.706 56.183 -24.559 1.00 27.46 30 ALA C CA 1
ATOM 11268 C C . ALA C 1 30 ? -48.913 57.034 -24.923 1.00 31.17 30 ALA C C 1
ATOM 11269 O O . ALA C 1 30 ? -49.921 56.516 -25.406 1.00 31.10 30 ALA C O 1
ATOM 11276 N N . ARG C 1 31 ? -48.775 58.350 -24.740 1.00 27.03 31 ARG C N 1
ATOM 11277 C CA . ARG C 1 31 ? -49.836 59.309 -24.989 1.00 33.71 31 ARG C CA 1
ATOM 11278 C C . ARG C 1 31 ? -49.360 60.480 -25.832 1.00 32.62 31 ARG C C 1
ATOM 11279 O O . ARG C 1 31 ? -50.130 61.426 -26.042 1.00 32.88 31 ARG C O 1
ATOM 11300 N N . GLN C 1 32 ? -48.112 60.460 -26.298 1.00 28.93 32 GLN C N 1
ATOM 11301 C CA . GLN C 1 32 ? -47.643 61.492 -27.208 1.00 32.83 32 GLN C CA 1
ATOM 11302 C C . GLN C 1 32 ? -48.375 61.366 -28.539 1.00 30.27 32 GLN C C 1
ATOM 11303 O O . GLN C 1 32 ? -49.011 60.351 -28.835 1.00 29.77 32 GLN C O 1
ATOM 11317 N N . ALA C 1 33 ? -48.289 62.424 -29.336 1.00 30.51 33 ALA C N 1
ATOM 11318 C CA . ALA C 1 33 ? -48.880 62.422 -30.664 1.00 28.41 33 ALA C CA 1
ATOM 11319 C C . ALA C 1 33 ? -48.219 61.385 -31.562 1.00 27.65 33 ALA C C 1
ATOM 11320 O O . ALA C 1 33 ? -47.048 61.044 -31.403 1.00 29.22 33 ALA C O 1
ATOM 11327 N N . LEU C 1 34 ? -48.996 60.878 -32.513 1.00 29.37 34 LEU C N 1
ATOM 11328 C CA . LEU C 1 34 ? -48.446 60.069 -33.587 1.00 27.07 34 LEU C CA 1
ATOM 11329 C C . LEU C 1 34 ? -47.398 60.841 -34.377 1.00 29.56 34 LEU C C 1
ATOM 11330 O O . LEU C 1 34 ? -47.548 62.040 -34.636 1.00 33.76 34 LEU C O 1
ATOM 11346 N N . SER C 1 35 ? -46.352 60.133 -34.802 1.00 29.97 35 SER C N 1
ATOM 11347 C CA . SER C 1 35 ? -45.433 60.668 -35.796 1.00 30.99 35 SER C CA 1
ATOM 11348 C C . SER C 1 35 ? -46.128 60.706 -37.148 1.00 38.75 35 SER C C 1
ATOM 11349 O O . SER C 1 35 ? -47.172 60.087 -37.335 1.00 28.80 35 SER C O 1
ATOM 11357 N N . PRO C 1 36 ? -45.565 61.412 -38.136 1.00 33.52 36 PRO C N 1
ATOM 11358 C CA . PRO C 1 36 ? -46.189 61.384 -39.472 1.00 32.14 36 PRO C CA 1
ATOM 11359 C C . PRO C 1 36 ? -46.280 59.985 -40.061 1.00 33.30 36 PRO C C 1
ATOM 11360 O O . PRO C 1 36 ? -47.300 59.632 -40.681 1.00 33.65 36 PRO C O 1
ATOM 11371 N N . GLY C 1 37 ? -45.250 59.162 -39.859 1.00 31.82 37 GLY C N 1
ATOM 11372 C CA . GLY C 1 37 ? -45.296 57.803 -40.364 1.00 29.66 37 GLY C CA 1
ATOM 11373 C C . GLY C 1 37 ? -46.387 56.987 -39.698 1.00 33.92 37 GLY C C 1
ATOM 11374 O O . GLY C 1 37 ? -47.059 56.182 -40.347 1.00 30.38 37 GLY C O 1
ATOM 11378 N N . GLN C 1 38 ? -46.600 57.206 -38.401 1.00 32.13 38 GLN C N 1
ATOM 11379 C CA . GLN C 1 38 ? -47.642 56.463 -37.698 1.00 28.22 38 GLN C CA 1
ATOM 11380 C C . GLN C 1 38 ? -49.031 56.970 -38.067 1.00 32.00 38 GLN C C 1
ATOM 11381 O O . GLN C 1 38 ? -49.976 56.175 -38.184 1.00 28.47 38 GLN C O 1
ATOM 11395 N N . GLN C 1 39 ? -49.189 58.290 -38.234 1.00 30.49 39 GLN C N 1
ATOM 11396 C CA . GLN C 1 39 ? -50.500 58.810 -38.609 1.00 31.58 39 GLN C CA 1
ATOM 11397 C C . GLN C 1 39 ? -50.894 58.292 -39.981 1.00 30.25 39 GLN C C 1
ATOM 11398 O O . GLN C 1 39 ? -52.082 58.089 -40.254 1.00 30.10 39 GLN C O 1
ATOM 11412 N N . LYS C 1 40 ? -49.907 58.060 -40.850 1.00 32.03 40 LYS C N 1
ATOM 11413 C CA . LYS C 1 40 ? -50.195 57.482 -42.157 1.00 29.66 40 LYS C CA 1
ATOM 11414 C C . LYS C 1 40 ? -50.799 56.089 -42.014 1.00 33.19 40 LYS C C 1
ATOM 11415 O O . LYS C 1 40 ? -51.793 55.758 -42.673 1.00 30.66 40 LYS C O 1
ATOM 11434 N N . ILE C 1 41 ? -50.257 55.270 -41.106 1.00 29.74 41 ILE C N 1
ATOM 11435 C CA . ILE C 1 41 ? -50.836 53.949 -40.871 1.00 27.31 41 ILE C CA 1
ATOM 11436 C C . ILE C 1 41 ? -52.274 54.077 -40.382 1.00 29.02 41 ILE C C 1
ATOM 11437 O O . ILE C 1 41 ? -53.173 53.361 -40.844 1.00 28.66 41 ILE C O 1
ATOM 11453 N N . VAL C 1 42 ? -52.499 54.963 -39.408 1.00 27.50 42 VAL C N 1
ATOM 11454 C CA . VAL C 1 42 ? -53.841 55.179 -38.873 1.00 27.37 42 VAL C CA 1
ATOM 11455 C C . VAL C 1 42 ? -54.788 55.617 -39.983 1.00 29.15 42 VAL C C 1
ATOM 11456 O O . VAL C 1 42 ? -55.931 55.159 -40.048 1.00 30.16 42 VAL C O 1
ATOM 11469 N N . ASN C 1 43 ? -54.330 56.507 -40.873 1.00 28.90 43 ASN C N 1
ATOM 11470 C CA . ASN C 1 43 ? -55.196 56.953 -41.958 1.00 29.72 43 ASN C CA 1
ATOM 11471 C C . ASN C 1 43 ? -55.545 55.819 -42.913 1.00 32.40 43 ASN C C 1
ATOM 11472 O O . ASN C 1 43 ? -56.532 55.926 -43.644 1.00 31.98 43 ASN C O 1
ATOM 11483 N N . GLU C 1 44 ? -54.773 54.733 -42.915 1.00 28.93 44 GLU C N 1
ATOM 11484 C CA . GLU C 1 44 ? -55.042 53.566 -43.749 1.00 28.77 44 GLU C CA 1
ATOM 11485 C C . GLU C 1 44 ? -55.685 52.413 -42.993 1.00 28.41 44 GLU C C 1
ATOM 11486 O O . GLU C 1 44 ? -55.735 51.284 -43.509 1.00 28.93 44 GLU C O 1
ATOM 11498 N N . LEU C 1 45 ? -56.229 52.671 -41.805 1.00 27.66 45 LEU C N 1
ATOM 11499 C CA . LEU C 1 45 ? -56.923 51.610 -41.078 1.00 28.17 45 LEU C CA 1
ATOM 11500 C C . LEU C 1 45 ? -58.009 50.923 -41.903 1.00 27.20 45 LEU C C 1
ATOM 11501 O O . LEU C 1 45 ? -58.128 49.691 -41.804 1.00 27.59 45 LEU C O 1
ATOM 11517 N N . PRO C 1 46 ? -58.794 51.611 -42.732 1.00 27.94 46 PRO C N 1
ATOM 11518 C CA . PRO C 1 46 ? -59.795 50.886 -43.535 1.00 28.11 46 PRO C CA 1
ATOM 11519 C C . PRO C 1 46 ? -59.167 49.912 -44.510 1.00 27.98 46 PRO C C 1
ATOM 11520 O O . PRO C 1 46 ? -59.793 48.903 -44.845 1.00 28.75 46 PRO C O 1
ATOM 11531 N N . VAL C 1 47 ? -57.936 50.182 -44.956 1.00 29.93 47 VAL C N 1
ATOM 11532 C CA . VAL C 1 47 ? -57.222 49.260 -45.830 1.00 28.04 47 VAL C CA 1
ATOM 11533 C C . VAL C 1 47 ? -56.752 48.037 -45.060 1.00 30.94 47 VAL C C 1
ATOM 11534 O O . VAL C 1 47 ? -56.862 46.904 -45.543 1.00 27.02 47 VAL C O 1
ATOM 11547 N N . LEU C 1 48 ? -56.180 48.244 -43.866 1.00 29.26 48 LEU C N 1
ATOM 11548 C CA . LEU C 1 48 ? -55.836 47.106 -43.016 1.00 25.94 48 LEU C CA 1
ATOM 11549 C C . LEU C 1 48 ? -57.056 46.268 -42.672 1.00 26.55 48 LEU C C 1
ATOM 11550 O O . LEU C 1 48 ? -56.947 45.043 -42.513 1.00 27.20 48 LEU C O 1
ATOM 11566 N N . TRP C 1 49 ? -58.221 46.899 -42.526 1.00 26.83 49 TRP C N 1
ATOM 11567 C CA . TRP C 1 49 ? -59.445 46.135 -42.308 1.00 27.70 49 TRP C CA 1
ATOM 11568 C C . TRP C 1 49 ? -59.738 45.242 -43.507 1.00 26.90 49 TRP C C 1
ATOM 11569 O O . TRP C 1 49 ? -60.010 44.044 -43.356 1.00 25.68 49 TRP C O 1
ATOM 11590 N N . ALA C 1 50 ? -59.703 45.812 -44.712 1.00 26.65 50 ALA C N 1
ATOM 11591 C CA . ALA C 1 50 ? -59.951 44.996 -45.895 1.00 30.78 50 ALA C CA 1
ATOM 11592 C C . ALA C 1 50 ? -58.949 43.855 -45.993 1.00 26.48 50 ALA C C 1
ATOM 11593 O O . ALA C 1 50 ? -59.315 42.734 -46.362 1.00 27.52 50 ALA C O 1
ATOM 11600 N N . GLU C 1 51 ? -57.673 44.130 -45.696 1.00 26.31 51 GLU C N 1
ATOM 11601 C CA . GLU C 1 51 ? -56.663 43.081 -45.706 1.00 26.68 51 GLU C CA 1
ATOM 11602 C C . GLU C 1 51 ? -57.018 41.982 -44.710 1.00 27.02 51 GLU C C 1
ATOM 11603 O O . GLU C 1 51 ? -56.882 40.789 -45.013 1.00 26.83 51 GLU C O 1
ATOM 11615 N N . SER C 1 52 ? -57.484 42.374 -43.518 1.00 26.85 52 SER C N 1
ATOM 11616 C CA . SER C 1 52 ? -57.842 41.408 -42.479 1.00 27.27 52 SER C CA 1
ATOM 11617 C C . SER C 1 52 ? -59.060 40.581 -42.856 1.00 33.72 52 SER C C 1
ATOM 11618 O O . SER C 1 52 ? -59.192 39.442 -42.403 1.00 35.86 52 SER C O 1
ATOM 11626 N N . GLU C 1 53 ? -59.960 41.114 -43.689 1.00 27.65 53 GLU C N 1
ATOM 11627 C CA . GLU C 1 53 ? -61.070 40.302 -44.140 1.00 32.89 53 GLU C CA 1
ATOM 11628 C C . GLU C 1 53 ? -60.641 39.330 -45.225 1.00 40.69 53 GLU C C 1
ATOM 11629 O O . GLU C 1 53 ? -61.237 38.258 -45.362 1.00 41.35 53 GLU C O 1
ATOM 11641 N N . GLN C 1 54 ? -59.623 39.691 -46.007 1.00 32.42 54 GLN C N 1
ATOM 11642 C CA . GLN C 1 54 ? -59.251 38.927 -47.187 1.00 37.81 54 GLN C CA 1
ATOM 11643 C C . GLN C 1 54 ? -58.199 37.863 -46.912 1.00 39.19 54 GLN C C 1
ATOM 11644 O O . GLN C 1 54 ? -58.215 36.815 -47.567 1.00 41.35 54 GLN C O 1
ATOM 11658 N N . ARG C 1 55 ? -57.277 38.095 -45.940 1.00 31.35 55 ARG C N 1
ATOM 11659 C CA . ARG C 1 55 ? -56.154 37.191 -45.772 1.00 32.98 55 ARG C CA 1
ATOM 11660 C C . ARG C 1 55 ? -56.337 36.324 -44.528 1.00 36.58 55 ARG C C 1
ATOM 11661 O O . ARG C 1 55 ? -57.009 36.726 -43.571 1.00 29.71 55 ARG C O 1
ATOM 11682 N N . PRO C 1 56 ? -55.746 35.135 -44.509 1.00 31.88 56 PRO C N 1
ATOM 11683 C CA . PRO C 1 56 ? -55.827 34.308 -43.305 1.00 30.59 56 PRO C CA 1
ATOM 11684 C C . PRO C 1 56 ? -55.094 34.974 -42.149 1.00 34.94 56 PRO C C 1
ATOM 11685 O O . PRO C 1 56 ? -53.969 35.461 -42.303 1.00 31.05 56 PRO C O 1
ATOM 11696 N N . VAL C 1 57 ? -55.729 34.962 -40.976 1.00 30.99 57 VAL C N 1
ATOM 11697 C CA . VAL C 1 57 ? -55.127 35.622 -39.818 1.00 28.54 57 VAL C CA 1
ATOM 11698 C C . VAL C 1 57 ? -53.746 35.053 -39.517 1.00 26.82 57 VAL C C 1
ATOM 11699 O O . VAL C 1 57 ? -52.872 35.780 -39.044 1.00 26.57 57 VAL C O 1
ATOM 11712 N N . GLN C 1 58 ? -53.516 33.760 -39.785 1.00 29.05 58 GLN C N 1
ATOM 11713 C CA . GLN C 1 58 ? -52.221 33.171 -39.437 1.00 35.69 58 GLN C CA 1
ATOM 11714 C C . GLN C 1 58 ? -51.091 33.791 -40.250 1.00 30.70 58 GLN C C 1
ATOM 11715 O O . GLN C 1 58 ? -49.948 33.891 -39.764 1.00 28.66 58 GLN C O 1
ATOM 11729 N N . GLN C 1 59 ? -51.387 34.213 -41.476 1.00 30.55 59 GLN C N 1
ATOM 11730 C CA . GLN C 1 59 ? -50.376 34.881 -42.291 1.00 28.38 59 GLN C CA 1
ATOM 11731 C C . GLN C 1 59 ? -50.080 36.275 -41.759 1.00 28.89 59 GLN C C 1
ATOM 11732 O O . GLN C 1 59 ? -48.914 36.678 -41.670 1.00 28.37 59 GLN C O 1
ATOM 11746 N N . ILE C 1 60 ? -51.120 37.037 -41.417 1.00 25.52 60 ILE C N 1
ATOM 11747 C CA . ILE C 1 60 ? -50.903 38.359 -40.833 1.00 23.99 60 ILE C CA 1
ATOM 11748 C C . ILE C 1 60 ? -50.148 38.236 -39.508 1.00 22.64 60 ILE C C 1
ATOM 11749 O O . ILE C 1 60 ? -49.255 39.040 -39.201 1.00 23.74 60 ILE C O 1
ATOM 11765 N N . GLU C 1 61 ? -50.554 37.278 -38.666 1.00 21.42 61 GLU C N 1
ATOM 11766 C CA . GLU C 1 61 ? -49.876 37.056 -37.381 1.00 20.74 61 GLU C CA 1
ATOM 11767 C C . GLU C 1 61 ? -48.390 36.777 -37.564 1.00 21.09 61 GLU C C 1
ATOM 11768 O O . GLU C 1 61 ? -47.542 37.380 -36.888 1.00 20.70 61 GLU C O 1
ATOM 11780 N N . SER C 1 62 ? -48.048 35.857 -38.481 1.00 22.62 62 SER C N 1
ATOM 11781 C CA . SER C 1 62 ? -46.642 35.542 -38.730 1.00 27.35 62 SER C CA 1
ATOM 11782 C C . SER C 1 62 ? -45.863 36.780 -39.170 1.00 25.89 62 SER C C 1
ATOM 11783 O O . SER C 1 62 ? -44.732 36.995 -38.729 1.00 26.17 62 SER C O 1
ATOM 11791 N N . GLU C 1 63 ? -46.461 37.618 -40.016 1.00 25.39 63 GLU C N 1
ATOM 11792 C CA . GLU C 1 63 ? -45.769 38.827 -40.462 1.00 24.13 63 GLU C CA 1
ATOM 11793 C C . GLU C 1 63 ? -45.568 39.808 -39.321 1.00 25.14 63 GLU C C 1
ATOM 11794 O O . GLU C 1 63 ? -44.516 40.468 -39.237 1.00 24.96 63 GLU C O 1
ATOM 11806 N N . ALA C 1 64 ? -46.560 39.913 -38.430 1.00 24.63 64 ALA C N 1
ATOM 11807 C CA . ALA C 1 64 ? -46.457 40.837 -37.313 1.00 23.13 64 ALA C CA 1
ATOM 11808 C C . ALA C 1 64 ? -45.373 40.385 -36.349 1.00 20.44 64 ALA C C 1
ATOM 11809 O O . ALA C 1 64 ? -44.575 41.202 -35.872 1.00 23.32 64 ALA C O 1
ATOM 11816 N N . HIS C 1 65 ? -45.330 39.088 -36.047 1.00 23.30 65 HIS C N 1
ATOM 11817 C CA . HIS C 1 65 ? -44.272 38.582 -35.181 1.00 21.85 65 HIS C CA 1
ATOM 11818 C C . HIS C 1 65 ? -42.915 38.785 -35.827 1.00 22.38 65 HIS C C 1
ATOM 11819 O O . HIS C 1 65 ? -41.968 39.236 -35.180 1.00 24.39 65 HIS C O 1
ATOM 11834 N N . GLN C 1 66 ? -42.793 38.420 -37.100 1.00 22.59 66 GLN C N 1
ATOM 11835 C CA . GLN C 1 66 ? -41.525 38.594 -37.786 1.00 22.27 66 GLN C CA 1
ATOM 11836 C C . GLN C 1 66 ? -41.061 40.041 -37.715 1.00 24.41 66 GLN C C 1
ATOM 11837 O O . GLN C 1 66 ? -39.894 40.314 -37.414 1.00 27.51 66 GLN C O 1
ATOM 11851 N N . ALA C 1 67 ? -41.971 40.987 -37.970 1.00 25.60 67 ALA C N 1
ATOM 11852 C CA . ALA C 1 67 ? -41.597 42.398 -37.962 1.00 22.92 67 ALA C CA 1
ATOM 11853 C C . ALA C 1 67 ? -41.197 42.865 -36.569 1.00 24.54 67 ALA C C 1
ATOM 11854 O O . ALA C 1 67 ? -40.212 43.602 -36.421 1.00 26.16 67 ALA C O 1
ATOM 11861 N N . TYR C 1 68 ? -41.947 42.455 -35.540 1.00 21.97 68 TYR C N 1
ATOM 11862 C CA . TYR C 1 68 ? -41.662 42.932 -34.197 1.00 23.09 68 TYR C CA 1
ATOM 11863 C C . TYR C 1 68 ? -40.389 42.303 -33.640 1.00 26.06 68 TYR C C 1
ATOM 11864 O O . TYR C 1 68 ? -39.513 43.012 -33.122 1.00 22.35 68 TYR C O 1
ATOM 11882 N N . PHE C 1 69 ? -40.262 40.975 -33.728 1.00 24.01 69 PHE C N 1
ATOM 11883 C CA . PHE C 1 69 ? -39.083 40.320 -33.169 1.00 23.30 69 PHE C CA 1
ATOM 11884 C C . PHE C 1 69 ? -37.811 40.754 -33.899 1.00 24.68 69 PHE C C 1
ATOM 11885 O O . PHE C 1 69 ? -36.770 40.986 -33.265 1.00 24.33 69 PHE C O 1
ATOM 11902 N N . THR C 1 70 ? -37.855 40.859 -35.234 1.00 21.59 70 THR C N 1
ATOM 11903 C CA . THR C 1 70 ? -36.622 41.224 -35.927 1.00 24.76 70 THR C CA 1
ATOM 11904 C C . THR C 1 70 ? -36.258 42.676 -35.659 1.00 27.71 70 THR C C 1
ATOM 11905 O O . THR C 1 70 ? -35.070 43.011 -35.562 1.00 27.25 70 THR C O 1
ATOM 11916 N N . LEU C 1 71 ? -37.261 43.544 -35.504 1.00 26.48 71 LEU C N 1
ATOM 11917 C CA . LEU C 1 71 ? -37.000 44.939 -35.168 1.00 27.07 71 LEU C CA 1
ATOM 11918 C C . LEU C 1 71 ? -36.095 45.040 -33.958 1.00 25.40 71 LEU C C 1
ATOM 11919 O O . LEU C 1 71 ? -35.200 45.896 -33.903 1.00 26.45 71 LEU C O 1
ATOM 11935 N N . LEU C 1 72 ? -36.342 44.196 -32.963 1.00 23.26 72 LEU C N 1
ATOM 11936 C CA . LEU C 1 72 ? -35.686 44.294 -31.668 1.00 20.86 72 LEU C CA 1
ATOM 11937 C C . LEU C 1 72 ? -34.595 43.240 -31.487 1.00 24.23 72 LEU C C 1
ATOM 11938 O O . LEU C 1 72 ? -34.156 42.974 -30.356 1.00 23.44 72 LEU C O 1
ATOM 11954 N N . GLY C 1 73 ? -34.091 42.690 -32.587 1.00 24.91 73 GLY C N 1
ATOM 11955 C CA . GLY C 1 73 ? -32.913 41.844 -32.546 1.00 24.24 73 GLY C CA 1
ATOM 11956 C C . GLY C 1 73 ? -33.142 40.412 -32.121 1.00 26.23 73 GLY C C 1
ATOM 11957 O O . GLY C 1 73 ? -32.168 39.677 -31.895 1.00 25.48 73 GLY C O 1
ATOM 11961 N N . GLN C 1 74 ? -34.397 39.980 -31.992 1.00 24.75 74 GLN C N 1
ATOM 11962 C CA . GLN C 1 74 ? -34.697 38.664 -31.438 1.00 22.21 74 GLN C CA 1
ATOM 11963 C C . GLN C 1 74 ? -34.844 37.644 -32.560 1.00 23.24 74 GLN C C 1
ATOM 11964 O O . GLN C 1 74 ? -35.877 36.975 -32.706 1.00 28.01 74 GLN C O 1
ATOM 11978 N N . HIS C 1 75 ? -33.779 37.524 -33.351 1.00 24.31 75 HIS C N 1
ATOM 11979 C CA . HIS C 1 75 ? -33.876 36.754 -34.581 1.00 26.87 75 HIS C CA 1
ATOM 11980 C C . HIS C 1 75 ? -34.104 35.272 -34.333 1.00 28.00 75 HIS C C 1
ATOM 11981 O O . HIS C 1 75 ? -34.615 34.580 -35.220 1.00 30.15 75 HIS C O 1
ATOM 11995 N N . GLY C 1 76 ? -33.713 34.760 -33.177 1.00 26.79 76 GLY C N 1
ATOM 11996 C CA . GLY C 1 76 ? -33.894 33.351 -32.880 1.00 28.70 76 GLY C CA 1
ATOM 11997 C C . GLY C 1 76 ? -35.246 32.954 -32.334 1.00 27.90 76 GLY C C 1
ATOM 11998 O O . GLY C 1 76 ? -35.418 31.800 -31.929 1.00 27.62 76 GLY C O 1
ATOM 12002 N N . TYR C 1 77 ? -36.210 33.869 -32.294 1.00 25.24 77 TYR C N 1
ATOM 12003 C CA . TYR C 1 77 ? -37.534 33.528 -31.794 1.00 22.29 77 TYR C CA 1
ATOM 12004 C C . TYR C 1 77 ? -38.105 32.321 -32.542 1.00 25.13 77 TYR C C 1
ATOM 12005 O O . TYR C 1 77 ? -37.807 32.108 -33.731 1.00 24.69 77 TYR C O 1
ATOM 12023 N N . PRO C 1 78 ? -38.919 31.500 -31.861 1.00 22.92 78 PRO C N 1
ATOM 12024 C CA . PRO C 1 78 ? -39.551 30.354 -32.529 1.00 25.08 78 PRO C CA 1
ATOM 12025 C C . PRO C 1 78 ? -40.670 30.786 -33.461 1.00 26.40 78 PRO C C 1
ATOM 12026 O O . PRO C 1 78 ? -41.732 31.260 -33.036 1.00 26.39 78 PRO C O 1
ATOM 12037 N N . ALA C 1 79 ? -40.420 30.622 -34.755 1.00 26.47 79 ALA C N 1
ATOM 12038 C CA . ALA C 1 79 ? -41.274 31.175 -35.797 1.00 26.36 79 ALA C CA 1
ATOM 12039 C C . ALA C 1 79 ? -42.258 30.164 -36.352 1.00 31.05 79 ALA C C 1
ATOM 12040 O O . ALA C 1 79 ? -43.097 30.525 -37.187 1.00 33.36 79 ALA C O 1
ATOM 12047 N N . GLU C 1 80 ? -42.184 28.919 -35.916 1.00 28.34 80 GLU C N 1
ATOM 12048 C CA . GLU C 1 80 ? -43.176 27.929 -36.321 1.00 36.53 80 GLU C CA 1
ATOM 12049 C C . GLU C 1 80 ? -44.562 28.364 -35.853 1.00 34.98 80 GLU C C 1
ATOM 12050 O O . GLU C 1 80 ? -44.722 28.760 -34.688 1.00 31.73 80 GLU C O 1
ATOM 12062 N N . PRO C 1 81 ? -45.583 28.300 -36.708 1.00 42.11 81 PRO C N 1
ATOM 12063 C CA . PRO C 1 81 ? -46.950 28.548 -36.236 1.00 38.17 81 PRO C CA 1
ATOM 12064 C C . PRO C 1 81 ? -47.245 27.812 -34.943 1.00 33.70 81 PRO C C 1
ATOM 12065 O O . PRO C 1 81 ? -46.940 26.624 -34.797 1.00 40.55 81 PRO C O 1
ATOM 12076 N N . GLY C 1 82 ? -47.811 28.542 -33.982 1.00 35.66 82 GLY C N 1
ATOM 12077 C CA . GLY C 1 82 ? -48.206 27.993 -32.700 1.00 32.90 82 GLY C CA 1
ATOM 12078 C C . GLY C 1 82 ? -47.222 28.189 -31.568 1.00 40.45 82 GLY C C 1
ATOM 12079 O O . GLY C 1 82 ? -47.582 27.949 -30.410 1.00 30.96 82 GLY C O 1
ATOM 12083 N N . ARG C 1 83 ? -45.993 28.613 -31.855 1.00 29.70 83 ARG C N 1
ATOM 12084 C CA . ARG C 1 83 ? -45.015 28.757 -30.795 1.00 29.35 83 ARG C CA 1
ATOM 12085 C C . ARG C 1 83 ? -45.113 30.109 -30.096 1.00 38.90 83 ARG C C 1
ATOM 12086 O O . ARG C 1 83 ? -44.750 30.220 -28.923 1.00 47.87 83 ARG C O 1
ATOM 12107 N N . VAL C 1 84 ? -45.565 31.146 -30.791 1.00 22.25 84 VAL C N 1
ATOM 12108 C CA . VAL C 1 84 ? -45.770 32.458 -30.178 1.00 21.11 84 VAL C CA 1
ATOM 12109 C C . VAL C 1 84 ? -47.269 32.626 -30.048 1.00 21.68 84 VAL C C 1
ATOM 12110 O O . VAL C 1 84 ? -47.991 32.600 -31.052 1.00 21.46 84 VAL C O 1
ATOM 12123 N N . LEU C 1 85 ? -47.753 32.768 -28.816 1.00 19.35 85 LEU C N 1
ATOM 12124 C CA . LEU C 1 85 ? -49.173 32.871 -28.563 1.00 20.49 85 LEU C CA 1
ATOM 12125 C C . LEU C 1 85 ? -49.537 34.339 -28.401 1.00 21.53 85 LEU C C 1
ATOM 12126 O O . LEU C 1 85 ? -49.068 34.994 -27.470 1.00 19.12 85 LEU C O 1
ATOM 12142 N N . SER C 1 86 ? -50.382 34.856 -29.296 1.00 17.04 86 SER C N 1
ATOM 12143 C CA . SER C 1 86 ? -50.729 36.268 -29.228 1.00 16.75 86 SER C CA 1
ATOM 12144 C C . SER C 1 86 ? -51.892 36.457 -28.271 1.00 16.29 86 SER C C 1
ATOM 12145 O O . SER C 1 86 ? -52.932 35.803 -28.419 1.00 16.72 86 SER C O 1
ATOM 12153 N N . CYS C 1 87 ? -51.712 37.350 -27.296 1.00 15.91 87 CYS C N 1
ATOM 12154 C CA . CYS C 1 87 ? -52.682 37.593 -26.226 1.00 16.78 87 CYS C CA 1
ATOM 12155 C C . CYS C 1 87 ? -53.150 39.040 -26.287 1.00 16.09 87 CYS C C 1
ATOM 12156 O O . CYS C 1 87 ? -52.449 39.922 -26.787 1.00 16.46 87 CYS C O 1
ATOM 12164 N N . TYR C 1 88 ? -54.336 39.294 -25.723 1.00 15.95 88 TYR C N 1
ATOM 12165 C CA . TYR C 1 88 ? -54.891 40.650 -25.763 1.00 16.75 88 TYR C CA 1
ATOM 12166 C C . TYR C 1 88 ? -53.957 41.662 -25.130 1.00 17.61 88 TYR C C 1
ATOM 12167 O O . TYR C 1 88 ? -53.970 42.841 -25.510 1.00 17.96 88 TYR C O 1
ATOM 12185 N N . SER C 1 89 ? -53.196 41.241 -24.120 1.00 15.33 89 SER C N 1
ATOM 12186 C CA . SER C 1 89 ? -52.241 42.123 -23.467 1.00 16.82 89 SER C CA 1
ATOM 12187 C C . SER C 1 89 ? -51.185 41.260 -22.797 1.00 17.66 89 SER C C 1
ATOM 12188 O O . SER C 1 89 ? -51.365 40.050 -22.599 1.00 17.04 89 SER C O 1
ATOM 12196 N N . SER C 1 90 ? -50.097 41.926 -22.420 1.00 16.44 90 SER C N 1
ATOM 12197 C CA . SER C 1 90 ? -49.073 41.283 -21.610 1.00 15.37 90 SER C CA 1
ATOM 12198 C C . SER C 1 90 ? -49.629 40.812 -20.265 1.00 18.26 90 SER C C 1
ATOM 12199 O O . SER C 1 90 ? -49.228 39.759 -19.777 1.00 16.54 90 SER C O 1
ATOM 12207 N N . SER C 1 91 ? -50.534 41.578 -19.644 1.00 15.85 91 SER C N 1
ATOM 12208 C CA . SER C 1 91 ? -51.126 41.112 -18.386 1.00 14.51 91 SER C CA 1
ATOM 12209 C C . SER C 1 91 ? -52.005 39.880 -18.573 1.00 15.15 91 SER C C 1
ATOM 12210 O O . SER C 1 91 ? -52.079 39.040 -17.664 1.00 15.27 91 SER C O 1
ATOM 12218 N N . VAL C 1 92 ? -52.700 39.750 -19.713 1.00 13.96 92 VAL C N 1
ATOM 12219 C CA . VAL C 1 92 ? -53.406 38.497 -19.982 1.00 13.88 92 VAL C CA 1
ATOM 12220 C C . VAL C 1 92 ? -52.401 37.352 -20.120 1.00 15.25 92 VAL C C 1
ATOM 12221 O O . VAL C 1 92 ? -52.600 36.267 -19.565 1.00 14.74 92 VAL C O 1
ATOM 12234 N N . SER C 1 93 ? -51.288 37.579 -20.836 1.00 14.07 93 SER C N 1
ATOM 12235 C CA . SER C 1 93 ? -50.213 36.597 -20.871 1.00 13.57 93 SER C CA 1
ATOM 12236 C C . SER C 1 93 ? -49.747 36.237 -19.467 1.00 14.38 93 SER C C 1
ATOM 12237 O O . SER C 1 93 ? -49.534 35.064 -19.159 1.00 14.01 93 SER C O 1
ATOM 12245 N N . MET C 1 94 ? -49.584 37.247 -18.607 1.00 13.27 94 MET C N 1
ATOM 12246 C CA . MET C 1 94 ? -49.138 36.996 -17.227 1.00 14.84 94 MET C CA 1
ATOM 12247 C C . MET C 1 94 ? -50.181 36.220 -16.412 1.00 14.84 94 MET C C 1
ATOM 12248 O O . MET C 1 94 ? -49.812 35.386 -15.576 1.00 14.16 94 MET C O 1
ATOM 12262 N N . GLU C 1 95 ? -51.479 36.472 -16.623 1.00 14.94 95 GLU C N 1
ATOM 12263 C CA . GLU C 1 95 ? -52.508 35.672 -15.956 1.00 12.79 95 GLU C CA 1
ATOM 12264 C C . GLU C 1 95 ? -52.405 34.210 -16.367 1.00 13.54 95 GLU C C 1
ATOM 12265 O O . GLU C 1 95 ? -52.509 33.289 -15.536 1.00 15.02 95 GLU C O 1
ATOM 12278 N N . ILE C 1 96 ? -52.248 33.977 -17.667 1.00 13.80 96 ILE C N 1
ATOM 12279 C CA . ILE C 1 96 ? -52.036 32.635 -18.180 1.00 13.49 96 ILE C CA 1
ATOM 12280 C C . ILE C 1 96 ? -50.827 31.995 -17.527 1.00 13.84 96 ILE C C 1
ATOM 12281 O O . ILE C 1 96 ? -50.886 30.848 -17.079 1.00 14.42 96 ILE C O 1
ATOM 12297 N N . LEU C 1 97 ? -49.700 32.720 -17.474 1.00 13.27 97 LEU C N 1
ATOM 12298 C CA . LEU C 1 97 ? -48.473 32.143 -16.935 1.00 14.57 97 LEU C CA 1
ATOM 12299 C C . LEU C 1 97 ? -48.619 31.867 -15.445 1.00 14.99 97 LEU C C 1
ATOM 12300 O O . LEU C 1 97 ? -48.231 30.799 -14.961 1.00 15.31 97 LEU C O 1
ATOM 12316 N N . ALA C 1 98 ? -49.210 32.807 -14.709 1.00 13.85 98 ALA C N 1
ATOM 12317 C CA . ALA C 1 98 ? -49.345 32.625 -13.267 1.00 12.94 98 ALA C CA 1
ATOM 12318 C C . ALA C 1 98 ? -50.245 31.454 -12.940 1.00 12.22 98 ALA C C 1
ATOM 12319 O O . ALA C 1 98 ? -49.908 30.627 -12.082 1.00 15.03 98 ALA C O 1
ATOM 12326 N N . ARG C 1 99 ? -51.376 31.323 -13.647 1.00 12.49 99 ARG C N 1
ATOM 12327 C CA . ARG C 1 99 ? -52.236 30.200 -13.332 1.00 13.70 99 ARG C CA 1
ATOM 12328 C C . ARG C 1 99 ? -51.574 28.892 -13.762 1.00 13.18 99 ARG C C 1
ATOM 12329 O O . ARG C 1 99 ? -51.738 27.864 -13.082 1.00 14.32 99 ARG C O 1
ATOM 12350 N N . SER C 1 100 ? -50.819 28.915 -14.870 1.00 12.82 100 SER C N 1
ATOM 12351 C CA . SER C 1 100 ? -50.094 27.723 -15.317 1.00 13.57 100 SER C CA 1
ATOM 12352 C C . SER C 1 100 ? -49.047 27.315 -14.289 1.00 13.80 100 SER C C 1
ATOM 12353 O O . SER C 1 100 ? -48.893 26.126 -13.980 1.00 16.26 100 SER C O 1
ATOM 12361 N N . LEU C 1 101 ? -48.318 28.295 -13.768 1.00 15.61 101 LEU C N 1
ATOM 12362 C CA . LEU C 1 101 ? -47.307 28.006 -12.749 1.00 13.91 101 LEU C CA 1
ATOM 12363 C C . LEU C 1 101 ? -47.935 27.321 -11.548 1.00 16.19 101 LEU C C 1
ATOM 12364 O O . LEU C 1 101 ? -47.368 26.361 -10.999 1.00 17.50 101 LEU C O 1
ATOM 12380 N N . SER C 1 102 ? -49.126 27.781 -11.144 1.00 17.35 102 SER C N 1
ATOM 12381 C CA . SER C 1 102 ? -49.755 27.255 -9.942 1.00 20.17 102 SER C CA 1
ATOM 12382 C C . SER C 1 102 ? -50.113 25.772 -10.037 1.00 20.09 102 SER C C 1
ATOM 12383 O O . SER C 1 102 ? -50.361 25.141 -9.006 1.00 18.40 102 SER C O 1
ATOM 12391 N N . ALA C 1 103 ? -50.106 25.186 -11.229 1.00 17.77 103 ALA C N 1
ATOM 12392 C CA . ALA C 1 103 ? -50.338 23.757 -11.333 1.00 20.24 103 ALA C CA 1
ATOM 12393 C C . ALA C 1 103 ? -49.270 22.948 -10.618 1.00 22.49 103 ALA C C 1
ATOM 12394 O O . ALA C 1 103 ? -49.578 21.894 -10.059 1.00 22.32 103 ALA C O 1
ATOM 12401 N N . SER C 1 104 ? -48.013 23.439 -10.571 1.00 16.10 104 SER C N 1
ATOM 12402 C CA . SER C 1 104 ? -46.925 22.632 -10.057 1.00 19.19 104 SER C CA 1
ATOM 12403 C C . SER C 1 104 ? -45.925 23.425 -9.234 1.00 23.59 104 SER C C 1
ATOM 12404 O O . SER C 1 104 ? -45.009 22.824 -8.667 1.00 21.38 104 SER C O 1
ATOM 12412 N N . VAL C 1 105 ? -46.075 24.740 -9.134 1.00 16.98 105 VAL C N 1
ATOM 12413 C CA . VAL C 1 105 ? -45.116 25.599 -8.431 1.00 14.38 105 VAL C CA 1
ATOM 12414 C C . VAL C 1 105 ? -45.833 26.284 -7.278 1.00 15.07 105 VAL C C 1
ATOM 12415 O O . VAL C 1 105 ? -46.999 26.669 -7.405 1.00 18.75 105 VAL C O 1
ATOM 12428 N N . ASP C 1 106 ? -45.146 26.393 -6.132 1.00 18.13 106 ASP C N 1
ATOM 12429 C CA . ASP C 1 106 ? -45.681 27.100 -4.986 1.00 16.40 106 ASP C CA 1
ATOM 12430 C C . ASP C 1 106 ? -45.009 28.442 -4.708 1.00 13.65 106 ASP C C 1
ATOM 12431 O O . ASP C 1 106 ? -45.655 29.326 -4.110 1.00 17.26 106 ASP C O 1
ATOM 12440 N N . ARG C 1 107 ? -43.752 28.607 -5.118 1.00 17.09 107 ARG C N 1
ATOM 12441 C CA . ARG C 1 107 ? -42.961 29.801 -4.837 1.00 16.17 107 ARG C CA 1
ATOM 12442 C C . ARG C 1 107 ? -42.234 30.294 -6.076 1.00 17.31 107 ARG C C 1
ATOM 12443 O O . ARG C 1 107 ? -41.726 29.497 -6.872 1.00 16.07 107 ARG C O 1
ATOM 12464 N N . VAL C 1 108 ? -42.168 31.618 -6.211 1.00 14.16 108 VAL C N 1
ATOM 12465 C CA . VAL C 1 108 ? -41.518 32.287 -7.322 1.00 12.80 108 VAL C CA 1
ATOM 12466 C C . VAL C 1 108 ? -40.553 33.315 -6.768 1.00 14.85 108 VAL C C 1
ATOM 12467 O O . VAL C 1 108 ? -40.915 34.120 -5.896 1.00 17.48 108 VAL C O 1
ATOM 12480 N N . ALA C 1 109 ? -39.349 33.326 -7.310 1.00 14.41 109 ALA C N 1
ATOM 12481 C CA . ALA C 1 109 ? -38.392 34.389 -7.036 1.00 14.57 109 ALA C CA 1
ATOM 12482 C C . ALA C 1 109 ? -38.647 35.493 -8.047 1.00 21.37 109 ALA C C 1
ATOM 12483 O O . ALA C 1 109 ? -38.648 35.230 -9.247 1.00 20.63 109 ALA C O 1
ATOM 12490 N N . LEU C 1 110 ? -38.889 36.706 -7.559 1.00 15.77 110 LEU C N 1
ATOM 12491 C CA . LEU C 1 110 ? -39.311 37.838 -8.393 1.00 15.71 110 LEU C CA 1
ATOM 12492 C C . LEU C 1 110 ? -38.394 39.032 -8.138 1.00 15.99 110 LEU C C 1
ATOM 12493 O O . LEU C 1 110 ? -38.107 39.370 -6.988 1.00 16.80 110 LEU C O 1
ATOM 12509 N N . VAL C 1 111 ? -37.938 39.690 -9.209 1.00 15.29 111 VAL C N 1
ATOM 12510 C CA . VAL C 1 111 ? -37.086 40.860 -9.041 1.00 16.28 111 VAL C CA 1
ATOM 12511 C C . VAL C 1 111 ? -37.833 41.960 -8.288 1.00 17.00 111 VAL C C 1
ATOM 12512 O O . VAL C 1 111 ? -39.058 42.122 -8.402 1.00 17.00 111 VAL C O 1
ATOM 12525 N N . HIS C 1 112 ? -37.084 42.671 -7.433 1.00 17.28 112 HIS C N 1
ATOM 12526 C CA . HIS C 1 112 ? -37.600 43.659 -6.495 1.00 18.66 112 HIS C CA 1
ATOM 12527 C C . HIS C 1 112 ? -36.697 44.889 -6.548 1.00 17.83 112 HIS C C 1
ATOM 12528 O O . HIS C 1 112 ? -35.477 44.776 -6.368 1.00 18.14 112 HIS C O 1
ATOM 12542 N N . PRO C 1 113 ? -37.243 46.087 -6.829 1.00 18.18 113 PRO C N 1
ATOM 12543 C CA . PRO C 1 113 ? -38.628 46.407 -7.175 1.00 16.89 113 PRO C CA 1
ATOM 12544 C C . PRO C 1 113 ? -39.001 45.953 -8.572 1.00 17.49 113 PRO C C 1
ATOM 12545 O O . PRO C 1 113 ? -38.103 45.669 -9.374 1.00 18.76 113 PRO C O 1
ATOM 12556 N N . THR C 1 114 ? -40.298 45.938 -8.867 1.00 18.01 114 THR C N 1
ATOM 12557 C CA . THR C 1 114 ? -40.759 45.776 -10.235 1.00 19.01 114 THR C CA 1
ATOM 12558 C C . THR C 1 114 ? -42.202 46.259 -10.301 1.00 18.15 114 THR C C 1
ATOM 12559 O O . THR C 1 114 ? -42.790 46.665 -9.300 1.00 21.51 114 THR C O 1
ATOM 12570 N N . PHE C 1 115 ? -42.747 46.228 -11.510 1.00 18.08 115 PHE C N 1
ATOM 12571 C CA . PHE C 1 115 ? -44.136 46.498 -11.806 1.00 23.68 115 PHE C CA 1
ATOM 12572 C C . PHE C 1 115 ? -44.976 45.634 -10.868 1.00 18.93 115 PHE C C 1
ATOM 12573 O O . PHE C 1 115 ? -44.936 44.410 -10.971 1.00 22.90 115 PHE C O 1
ATOM 12590 N N . ASP C 1 116 ? -45.711 46.246 -9.938 1.00 24.34 116 ASP C N 1
ATOM 12591 C CA . ASP C 1 116 ? -46.314 45.446 -8.875 1.00 27.25 116 ASP C CA 1
ATOM 12592 C C . ASP C 1 116 ? -47.477 44.595 -9.361 1.00 22.29 116 ASP C C 1
ATOM 12593 O O . ASP C 1 116 ? -47.839 43.622 -8.685 1.00 21.37 116 ASP C O 1
ATOM 12602 N N . ASN C 1 117 ? -48.045 44.884 -10.536 1.00 20.25 117 ASN C N 1
ATOM 12603 C CA . ASN C 1 117 ? -49.095 44.019 -11.032 1.00 19.63 117 ASN C CA 1
ATOM 12604 C C . ASN C 1 117 ? -48.643 42.578 -11.174 1.00 21.94 117 ASN C C 1
ATOM 12605 O O . ASN C 1 117 ? -49.445 41.659 -11.014 1.00 20.18 117 ASN C O 1
ATOM 12616 N N . ILE C 1 118 ? -47.377 42.359 -11.508 1.00 16.97 118 ILE C N 1
ATOM 12617 C CA . ILE C 1 118 ? -46.845 40.999 -11.617 1.00 14.63 118 ILE C CA 1
ATOM 12618 C C . ILE C 1 118 ? -46.972 40.283 -10.275 1.00 20.07 118 ILE C C 1
ATOM 12619 O O . ILE C 1 118 ? -47.414 39.134 -10.194 1.00 16.95 118 ILE C O 1
ATOM 12635 N N . ALA C 1 119 ? -46.608 40.963 -9.196 1.00 18.87 119 ALA C N 1
ATOM 12636 C CA . ALA C 1 119 ? -46.755 40.340 -7.891 1.00 16.21 119 ALA C CA 1
ATOM 12637 C C . ALA C 1 119 ? -48.217 40.039 -7.576 1.00 17.12 119 ALA C C 1
ATOM 12638 O O . ALA C 1 119 ? -48.535 38.981 -7.024 1.00 17.59 119 ALA C O 1
ATOM 12645 N N . ASP C 1 120 ? -49.138 40.933 -7.958 1.00 17.08 120 ASP C N 1
ATOM 12646 C CA . ASP C 1 120 ? -50.543 40.708 -7.656 1.00 17.44 120 ASP C CA 1
ATOM 12647 C C . ASP C 1 120 ? -51.105 39.522 -8.450 1.00 14.87 120 ASP C C 1
ATOM 12648 O O . ASP C 1 120 ? -51.912 38.751 -7.927 1.00 14.53 120 ASP C O 1
ATOM 12657 N N . LEU C 1 121 ? -50.699 39.369 -9.714 1.00 13.97 121 LEU C N 1
ATOM 12658 C CA . LEU C 1 121 ? -51.174 38.230 -10.517 1.00 13.03 121 LEU C CA 1
ATOM 12659 C C . LEU C 1 121 ? -50.608 36.905 -10.012 1.00 16.10 121 LEU C C 1
ATOM 12660 O O . LEU C 1 121 ? -51.333 35.901 -9.932 1.00 15.25 121 LEU C O 1
ATOM 12676 N N . LEU C 1 122 ? -49.334 36.885 -9.608 1.00 16.96 122 LEU C N 1
ATOM 12677 C CA . LEU C 1 122 ? -48.758 35.668 -9.042 1.00 16.49 122 LEU C CA 1
ATOM 12678 C C . LEU C 1 122 ? -49.407 35.311 -7.710 1.00 14.78 122 LEU C C 1
ATOM 12679 O O . LEU C 1 122 ? -49.881 34.175 -7.519 1.00 13.76 122 LEU C O 1
ATOM 12695 N N . ARG C 1 123 ? -49.466 36.273 -6.775 1.00 15.49 123 ARG C N 1
ATOM 12696 C CA . ARG C 1 123 ? -50.123 36.011 -5.495 1.00 15.71 123 ARG C CA 1
ATOM 12697 C C . ARG C 1 123 ? -51.580 35.602 -5.664 1.00 14.50 123 ARG C C 1
ATOM 12698 O O . ARG C 1 123 ? -52.070 34.698 -4.971 1.00 16.36 123 ARG C O 1
ATOM 12719 N N . GLY C 1 124 ? -52.311 36.278 -6.556 1.00 15.89 124 GLY C N 1
ATOM 12720 C CA . GLY C 1 124 ? -53.708 35.962 -6.733 1.00 19.12 124 GLY C CA 1
ATOM 12721 C C . GLY C 1 124 ? -53.925 34.568 -7.272 1.00 13.76 124 GLY C C 1
ATOM 12722 O O . GLY C 1 124 ? -55.008 33.996 -7.101 1.00 16.88 124 GLY C O 1
ATOM 12726 N N . ASN C 1 125 ? -52.923 34.006 -7.925 1.00 14.10 125 ASN C N 1
ATOM 12727 C CA . ASN C 1 125 ? -53.015 32.638 -8.401 1.00 12.50 125 ASN C CA 1
ATOM 12728 C C . ASN C 1 125 ? -52.378 31.651 -7.455 1.00 17.42 125 ASN C C 1
ATOM 12729 O O . ASN C 1 125 ? -52.199 30.485 -7.821 1.00 18.78 125 ASN C O 1
ATOM 12740 N N . GLY C 1 126 ? -52.064 32.081 -6.239 1.00 17.48 126 GLY C N 1
ATOM 12741 C CA . GLY C 1 126 ? -51.624 31.171 -5.207 1.00 16.31 126 GLY C CA 1
ATOM 12742 C C . GLY C 1 126 ? -50.129 30.978 -5.094 1.00 19.79 126 GLY C C 1
ATOM 12743 O O . GLY C 1 126 ? -49.700 30.031 -4.421 1.00 23.67 126 GLY C O 1
ATOM 12747 N N . LEU C 1 127 ? -49.325 31.822 -5.717 1.00 16.12 127 LEU C N 1
ATOM 12748 C CA . LEU C 1 127 ? -47.873 31.700 -5.648 1.00 15.35 127 LEU C CA 1
ATOM 12749 C C . LEU C 1 127 ? -47.360 32.577 -4.517 1.00 16.56 127 LEU C C 1
ATOM 12750 O O . LEU C 1 127 ? -47.849 33.686 -4.317 1.00 19.07 127 LEU C O 1
ATOM 12766 N N . ASP C 1 128 ? -46.409 32.039 -3.732 1.00 14.44 128 ASP C N 1
ATOM 12767 C CA . ASP C 1 128 ? -45.707 32.788 -2.705 1.00 15.50 128 ASP C CA 1
ATOM 12768 C C . ASP C 1 128 ? -44.404 33.340 -3.287 1.00 17.95 128 ASP C C 1
ATOM 12769 O O . ASP C 1 128 ? -43.752 32.695 -4.112 1.00 22.36 128 ASP C O 1
ATOM 12778 N N . LEU C 1 129 ? -44.077 34.566 -2.931 1.00 14.61 129 LEU C N 1
ATOM 12779 C CA . LEU C 1 129 ? -43.017 35.316 -3.589 1.00 13.50 129 LEU C CA 1
ATOM 12780 C C . LEU C 1 129 ? -41.790 35.499 -2.698 1.00 17.70 129 LEU C C 1
ATOM 12781 O O . LEU C 1 129 ? -41.905 35.797 -1.497 1.00 19.83 129 LEU C O 1
ATOM 12797 N N . VAL C 1 130 ? -40.627 35.347 -3.306 1.00 14.74 130 VAL C N 1
ATOM 12798 C CA . VAL C 1 130 ? -39.341 35.621 -2.683 1.00 15.11 130 VAL C CA 1
ATOM 12799 C C . VAL C 1 130 ? -38.697 36.760 -3.452 1.00 17.24 130 VAL C C 1
ATOM 12800 O O . VAL C 1 130 ? -38.416 36.610 -4.644 1.00 16.62 130 VAL C O 1
ATOM 12813 N N . PRO C 1 131 ? -38.458 37.912 -2.840 1.00 18.48 131 PRO C N 1
ATOM 12814 C CA . PRO C 1 131 ? -37.809 38.996 -3.569 1.00 15.38 131 PRO C CA 1
ATOM 12815 C C . PRO C 1 131 ? -36.345 38.725 -3.825 1.00 19.24 131 PRO C C 1
ATOM 12816 O O . PRO C 1 131 ? -35.616 38.168 -2.985 1.00 18.69 131 PRO C O 1
ATOM 12827 N N . VAL C 1 132 ? -35.905 39.147 -5.006 1.00 17.45 132 VAL C N 1
ATOM 12828 C CA . VAL C 1 132 ? -34.480 39.234 -5.335 1.00 17.05 132 VAL C CA 1
ATOM 12829 C C . VAL C 1 132 ? -34.172 40.693 -5.660 1.00 17.73 132 VAL C C 1
ATOM 12830 O O . VAL C 1 132 ? -34.740 41.254 -6.602 1.00 17.72 132 VAL C O 1
ATOM 12843 N N . GLU C 1 133 ? -33.288 41.311 -4.881 1.00 17.15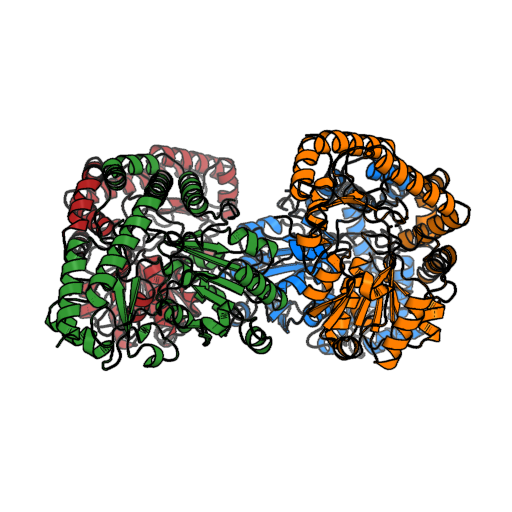 133 GLU C N 1
ATOM 12844 C CA . GLU C 1 133 ? -32.892 42.680 -5.179 1.00 17.72 133 GLU C CA 1
ATOM 12845 C C . GLU C 1 133 ? -32.078 42.731 -6.463 1.00 18.62 133 GLU C C 1
ATOM 12846 O O . GLU C 1 133 ? -31.382 41.778 -6.821 1.00 19.54 133 GLU C O 1
ATOM 12858 N N . GLU C 1 134 ? -32.128 43.886 -7.130 1.00 23.63 134 GLU C N 1
ATOM 12859 C CA . GLU C 1 134 ? -31.472 44.030 -8.432 1.00 24.21 134 GLU C CA 1
ATOM 12860 C C . GLU C 1 134 ? -29.974 43.761 -8.369 1.00 25.29 134 GLU C C 1
ATOM 12861 O O . GLU C 1 134 ? -29.431 43.060 -9.231 1.00 26.49 134 GLU C O 1
ATOM 12873 N N . ASP C 1 135 ? -29.266 44.344 -7.390 1.00 24.34 135 ASP C N 1
ATOM 12874 C CA . ASP C 1 135 ? -27.826 44.146 -7.362 1.00 28.49 135 ASP C CA 1
ATOM 12875 C C . ASP C 1 135 ? -27.482 42.673 -7.220 1.00 27.37 135 ASP C C 1
ATOM 12876 O O . ASP C 1 135 ? -26.508 42.195 -7.815 1.00 26.77 135 ASP C O 1
ATOM 12885 N N . ALA C 1 136 ? -28.268 41.942 -6.444 1.00 25.38 136 ALA C N 1
ATOM 12886 C CA . ALA C 1 136 ? -28.038 40.512 -6.278 1.00 20.71 136 ALA C CA 1
ATOM 12887 C C . ALA C 1 136 ? -28.320 39.747 -7.565 1.00 20.18 136 ALA C C 1
ATOM 12888 O O . ALA C 1 136 ? -27.535 38.879 -7.973 1.00 24.90 136 ALA C O 1
ATOM 12895 N N . LEU C 1 137 ? -29.426 40.078 -8.232 1.00 19.11 137 LEU C N 1
ATOM 12896 C CA . LEU C 1 137 ? -29.814 39.372 -9.445 1.00 22.83 137 LEU C CA 1
ATOM 12897 C C . LEU C 1 137 ? -28.779 39.581 -10.545 1.00 24.43 137 LEU C C 1
ATOM 12898 O O . LEU C 1 137 ? -28.414 38.647 -11.269 1.00 24.26 137 LEU C O 1
ATOM 12914 N N . HIS C 1 138 ? -28.342 40.824 -10.722 1.00 21.71 138 HIS C N 1
ATOM 12915 C CA . HIS C 1 138 ? -27.435 41.138 -11.819 1.00 22.38 138 HIS C CA 1
ATOM 12916 C C . HIS C 1 138 ? -25.982 40.835 -11.499 1.00 28.30 138 HIS C C 1
ATOM 12917 O O . HIS C 1 138 ? -25.217 40.520 -12.411 1.00 28.36 138 HIS C O 1
ATOM 12931 N N . GLY C 1 139 ? -25.579 40.904 -10.229 1.00 26.94 139 GLY C N 1
ATOM 12932 C CA . GLY C 1 139 ? -24.167 40.923 -9.921 1.00 27.46 139 GLY C CA 1
ATOM 12933 C C . GLY C 1 139 ? -23.538 39.638 -9.429 1.00 27.97 139 GLY C C 1
ATOM 12934 O O . GLY C 1 139 ? -22.317 39.583 -9.261 1.00 28.71 139 GLY C O 1
ATOM 12938 N N . ALA C 1 140 ? -24.355 38.621 -9.158 1.00 28.21 140 ALA C N 1
ATOM 12939 C CA . ALA C 1 140 ? -23.869 37.354 -8.634 1.00 27.28 140 ALA C CA 1
ATOM 12940 C C . ALA C 1 140 ? -24.854 36.240 -8.967 1.00 26.70 140 ALA C C 1
ATOM 12941 O O . ALA C 1 140 ? -26.051 36.475 -9.192 1.00 25.05 140 ALA C O 1
ATOM 12948 N N . ASP C 1 141 ? -24.315 35.015 -9.002 1.00 26.62 141 ASP C N 1
ATOM 12949 C CA . ASP C 1 141 ? -25.143 33.823 -9.135 1.00 23.95 141 ASP C CA 1
ATOM 12950 C C . ASP C 1 141 ? -26.201 33.799 -8.039 1.00 23.54 141 ASP C C 1
ATOM 12951 O O . ASP C 1 141 ? -25.980 34.291 -6.932 1.00 24.87 141 ASP C O 1
ATOM 12960 N N . LEU C 1 142 ? -27.351 33.216 -8.358 1.00 21.07 142 LEU C N 1
ATOM 12961 C CA . LEU C 1 142 ? -28.335 32.886 -7.337 1.00 23.31 142 LEU C CA 1
ATOM 12962 C C . LEU C 1 142 ? -27.828 31.710 -6.511 1.00 25.34 142 LEU C C 1
ATOM 12963 O O . LEU C 1 142 ? -27.095 30.848 -7.000 1.00 21.03 142 LEU C O 1
ATOM 12979 N N . SER C 1 143 ? -28.207 31.682 -5.239 1.00 21.82 143 SER C N 1
ATOM 12980 C CA . SER C 1 143 ? -27.737 30.591 -4.398 1.00 23.40 143 SER C CA 1
ATOM 12981 C C . SER C 1 143 ? -28.535 29.326 -4.673 1.00 22.41 143 SER C C 1
ATOM 12982 O O . SER C 1 143 ? -29.700 29.362 -5.079 1.00 23.11 143 SER C O 1
ATOM 12990 N N . ALA C 1 144 ? -27.905 28.195 -4.361 1.00 22.82 144 ALA C N 1
ATOM 12991 C CA . ALA C 1 144 ? -28.569 26.902 -4.462 1.00 21.40 144 ALA C CA 1
ATOM 12992 C C . ALA C 1 144 ? -29.749 26.800 -3.518 1.00 18.71 144 ALA C C 1
ATOM 12993 O O . ALA C 1 144 ? -30.731 26.104 -3.816 1.00 23.37 144 ALA C O 1
ATOM 13000 N N . GLU C 1 145 ? -29.660 27.461 -2.356 1.00 19.20 145 GLU C N 1
ATOM 13001 C CA . GLU C 1 145 ? -30.793 27.416 -1.444 1.00 19.64 145 GLU C CA 1
ATOM 13002 C C . GLU C 1 145 ? -31.994 28.168 -1.999 1.00 20.57 145 GLU C C 1
ATOM 13003 O O . GLU C 1 145 ? -33.123 27.773 -1.741 1.00 21.23 145 GLU C O 1
ATOM 13015 N N . LEU C 1 146 ? -31.781 29.237 -2.773 1.00 18.13 146 LEU C N 1
ATOM 13016 C CA . LEU C 1 146 ? -32.909 29.899 -3.422 1.00 18.99 146 LEU C CA 1
ATOM 13017 C C . LEU C 1 146 ? -33.525 29.010 -4.487 1.00 19.82 146 LEU C C 1
ATOM 13018 O O . LEU C 1 146 ? -34.750 28.895 -4.588 1.00 19.19 146 LEU C O 1
ATOM 13034 N N . LEU C 1 147 ? -32.693 28.383 -5.304 1.00 20.97 147 LEU C N 1
ATOM 13035 C CA . LEU C 1 147 ? -33.239 27.633 -6.422 1.00 20.36 147 LEU C CA 1
ATOM 13036 C C . LEU C 1 147 ? -33.918 26.342 -5.981 1.00 25.82 147 LEU C C 1
ATOM 13037 O O . LEU C 1 147 ? -34.792 25.849 -6.695 1.00 27.08 147 LEU C O 1
ATOM 13053 N N . SER C 1 148 ? -33.577 25.805 -4.808 1.00 19.36 148 SER C N 1
ATOM 13054 C CA . SER C 1 148 ? -34.303 24.685 -4.230 1.00 21.06 148 SER C CA 1
ATOM 13055 C C . SER C 1 148 ? -35.597 25.128 -3.558 1.00 23.88 148 SER C C 1
ATOM 13056 O O . SER C 1 148 ? -36.423 24.281 -3.205 1.00 22.71 148 SER C O 1
ATOM 13064 N N . SER C 1 149 ? -35.806 26.427 -3.404 1.00 20.94 149 SER C N 1
ATOM 13065 C CA . SER C 1 149 ? -36.975 26.956 -2.723 1.00 14.67 149 SER C CA 1
ATOM 13066 C C . SER C 1 149 ? -38.019 27.547 -3.646 1.00 15.58 149 SER C C 1
ATOM 13067 O O . SER C 1 149 ? -39.104 27.911 -3.161 1.00 17.96 149 SER C O 1
ATOM 13075 N N . VAL C 1 150 ? -37.719 27.689 -4.933 1.00 16.78 150 VAL C N 1
ATOM 13076 C CA . VAL C 1 150 ? -38.648 28.280 -5.885 1.00 14.64 150 VAL C CA 1
ATOM 13077 C C . VAL C 1 150 ? -38.700 27.401 -7.121 1.00 16.74 150 VAL C C 1
ATOM 13078 O O . VAL C 1 150 ? -37.761 26.670 -7.431 1.00 18.93 150 VAL C O 1
ATOM 13091 N N . GLY C 1 151 ? -39.796 27.531 -7.850 1.00 18.39 151 GLY C N 1
ATOM 13092 C CA . GLY C 1 151 ? -39.958 26.795 -9.090 1.00 17.23 151 GLY C CA 1
ATOM 13093 C C . GLY C 1 151 ? -39.838 27.660 -10.312 1.00 17.22 151 GLY C C 1
ATOM 13094 O O . GLY C 1 151 ? -39.887 27.143 -11.425 1.00 15.97 151 GLY C O 1
ATOM 13098 N N . CYS C 1 152 ? -39.722 28.968 -10.112 1.00 14.42 152 CYS C N 1
ATOM 13099 C CA . CYS C 1 152 ? -39.627 29.912 -11.217 1.00 15.33 152 CYS C CA 1
ATOM 13100 C C . CYS C 1 152 ? -38.828 31.096 -10.717 1.00 17.51 152 CYS C C 1
ATOM 13101 O O . CYS C 1 152 ? -38.961 31.487 -9.553 1.00 14.34 152 CYS C O 1
ATOM 13109 N N . VAL C 1 153 ? -38.033 31.670 -11.612 1.00 15.05 153 VAL C N 1
ATOM 13110 C CA . VAL C 1 153 ? -37.346 32.943 -11.397 1.00 16.77 153 VAL C CA 1
ATOM 13111 C C . VAL C 1 153 ? -37.920 33.897 -12.441 1.00 18.69 153 VAL C C 1
ATOM 13112 O O . VAL C 1 153 ? -37.922 33.577 -13.629 1.00 17.41 153 VAL C O 1
ATOM 13125 N N . PHE C 1 154 ? -38.390 35.064 -12.010 1.00 14.19 154 PHE C N 1
ATOM 13126 C CA . PHE C 1 154 ? -39.109 35.993 -12.874 1.00 15.48 154 PHE C CA 1
ATOM 13127 C C . PHE C 1 154 ? -38.388 37.328 -12.893 1.00 17.22 154 PHE C C 1
ATOM 13128 O O . PHE C 1 154 ? -38.234 37.967 -11.842 1.00 16.12 154 PHE C O 1
ATOM 13145 N N . VAL C 1 155 ? -37.967 37.754 -14.087 1.00 16.59 155 VAL C N 1
ATOM 13146 C CA . VAL C 1 155 ? -37.133 38.952 -14.263 1.00 14.50 155 VAL C CA 1
ATOM 13147 C C . VAL C 1 155 ? -37.795 39.840 -15.302 1.00 17.84 155 VAL C C 1
ATOM 13148 O O . VAL C 1 155 ? -38.043 39.396 -16.421 1.00 19.26 155 VAL C O 1
ATOM 13161 N N . THR C 1 156 ? -38.081 41.079 -14.925 1.00 17.75 156 THR C N 1
ATOM 13162 C CA . THR C 1 156 ? -38.549 42.118 -15.835 1.00 18.13 156 THR C CA 1
ATOM 13163 C C . THR C 1 156 ? -37.311 42.798 -16.395 1.00 18.65 156 THR C C 1
ATOM 13164 O O . THR C 1 156 ? -36.504 43.323 -15.625 1.00 17.87 156 THR C O 1
ATOM 13175 N N . THR C 1 157 ? -37.125 42.758 -17.723 1.00 18.37 157 THR C N 1
ATOM 13176 C CA . THR C 1 157 ? -35.914 43.379 -18.273 1.00 18.45 157 THR C CA 1
ATOM 13177 C C . THR C 1 157 ? -36.216 43.956 -19.651 1.00 19.65 157 THR C C 1
ATOM 13178 O O . THR C 1 157 ? -36.730 43.223 -20.512 1.00 19.87 157 THR C O 1
ATOM 13189 N N . PRO C 1 158 ? -35.959 45.249 -19.887 1.00 17.09 158 PRO C N 1
ATOM 13190 C CA . PRO C 1 158 ? -35.517 46.251 -18.905 1.00 19.58 158 PRO C CA 1
ATOM 13191 C C . PRO C 1 158 ? -36.542 46.381 -17.808 1.00 17.97 158 PRO C C 1
ATOM 13192 O O . PRO C 1 158 ? -37.754 46.254 -18.051 1.00 18.75 158 PRO C O 1
ATOM 13203 N N . ASN C 1 159 ? -36.066 46.567 -16.583 1.00 18.05 159 ASN C N 1
ATOM 13204 C CA . ASN C 1 159 ? -36.990 46.574 -15.471 1.00 17.70 159 ASN C CA 1
ATOM 13205 C C . ASN C 1 159 ? -37.822 47.853 -15.489 1.00 17.93 159 ASN C C 1
ATOM 13206 O O . ASN C 1 159 ? -37.379 48.917 -15.922 1.00 20.32 159 ASN C O 1
ATOM 13217 N N . ASN C 1 160 ? -39.055 47.725 -15.000 1.00 18.48 160 ASN C N 1
ATOM 13218 C CA . ASN C 1 160 ? -39.927 48.843 -14.706 1.00 19.70 160 ASN C CA 1
ATOM 13219 C C . ASN C 1 160 ? -40.053 48.827 -13.202 1.00 19.05 160 ASN C C 1
ATOM 13220 O O . ASN C 1 160 ? -40.597 47.843 -12.690 1.00 20.34 160 ASN C O 1
ATOM 13231 N N . PRO C 1 161 ? -39.592 49.846 -12.445 1.00 18.98 161 PRO C N 1
ATOM 13232 C CA . PRO C 1 161 ? -39.341 51.231 -12.855 1.00 19.94 161 PRO C CA 1
ATOM 13233 C C . PRO C 1 161 ? -37.890 51.661 -13.110 1.00 22.60 161 PRO C C 1
ATOM 13234 O O . PRO C 1 161 ? -37.663 52.816 -13.455 1.00 22.75 161 PRO C O 1
ATOM 13245 N N . THR C 1 162 ? -36.919 50.774 -12.949 1.00 18.57 162 THR C N 1
ATOM 13246 C CA . THR C 1 162 ? -35.533 51.208 -12.838 1.00 18.09 162 THR C CA 1
ATOM 13247 C C . THR C 1 162 ? -34.840 51.288 -14.186 1.00 18.82 162 THR C C 1
ATOM 13248 O O . THR C 1 162 ? -33.781 51.917 -14.286 1.00 19.77 162 THR C O 1
ATOM 13259 N N . GLY C 1 163 ? -35.376 50.636 -15.201 1.00 19.24 163 GLY C N 1
ATOM 13260 C CA . GLY C 1 163 ? -34.719 50.600 -16.497 1.00 20.87 163 GLY C CA 1
ATOM 13261 C C . GLY C 1 163 ? -33.560 49.645 -16.592 1.00 22.37 163 GLY C C 1
ATOM 13262 O O . GLY C 1 163 ? -32.888 49.608 -17.631 1.00 23.40 163 GLY C O 1
ATOM 13266 N N . ARG C 1 164 ? -33.258 48.914 -15.531 1.00 21.52 164 ARG C N 1
ATOM 13267 C CA . ARG C 1 164 ? -32.056 48.101 -15.505 1.00 19.32 164 ARG C CA 1
ATOM 13268 C C . ARG C 1 164 ? -32.197 46.936 -16.469 1.00 18.52 164 ARG C C 1
ATOM 13269 O O . ARG C 1 164 ? -33.195 46.215 -16.450 1.00 18.84 164 ARG C O 1
ATOM 13290 N N . VAL C 1 165 ? -31.173 46.740 -17.297 1.00 21.86 165 VAL C N 1
ATOM 13291 C CA . VAL C 1 165 ? -31.194 45.712 -18.336 1.00 20.58 165 VAL C CA 1
ATOM 13292 C C . VAL C 1 165 ? -30.354 44.530 -17.895 1.00 22.32 165 VAL C C 1
ATOM 13293 O O . VAL C 1 165 ? -29.169 44.691 -17.548 1.00 25.07 165 VAL C O 1
ATOM 13306 N N . LEU C 1 166 ? -30.946 43.342 -17.968 1.00 22.62 166 LEU C N 1
ATOM 13307 C CA . LEU C 1 166 ? -30.236 42.091 -17.733 1.00 20.45 166 LEU C CA 1
ATOM 13308 C C . LEU C 1 166 ? -29.266 41.841 -18.881 1.00 21.44 166 LEU C C 1
ATOM 13309 O O . LEU C 1 166 ? -29.680 41.612 -20.030 1.00 23.54 166 LEU C O 1
ATOM 13325 N N . ALA C 1 167 ? -27.978 41.904 -18.578 1.00 22.91 167 ALA C N 1
ATOM 13326 C CA . ALA C 1 167 ? -26.959 41.766 -19.613 1.00 24.59 167 ALA C CA 1
ATOM 13327 C C . ALA C 1 167 ? -26.865 40.316 -20.080 1.00 21.61 167 ALA C C 1
ATOM 13328 O O . ALA C 1 167 ? -27.199 39.370 -19.357 1.00 22.68 167 ALA C O 1
ATOM 13335 N N . GLU C 1 168 ? -26.348 40.147 -21.300 1.00 21.93 168 GLU C N 1
ATOM 13336 C CA . GLU C 1 168 ? -26.326 38.825 -21.921 1.00 23.75 168 GLU C CA 1
ATOM 13337 C C . GLU C 1 168 ? -25.564 37.818 -21.068 1.00 25.48 168 GLU C C 1
ATOM 13338 O O . GLU C 1 168 ? -25.974 36.658 -20.931 1.00 24.36 168 GLU C O 1
ATOM 13350 N N . GLU C 1 169 ? -24.449 38.236 -20.486 1.00 24.60 169 GLU C N 1
ATOM 13351 C CA . GLU C 1 169 ? -23.634 37.287 -19.748 1.00 25.68 169 GLU C CA 1
ATOM 13352 C C . GLU C 1 169 ? -24.372 36.789 -18.508 1.00 26.16 169 GLU C C 1
ATOM 13353 O O . GLU C 1 169 ? -24.262 35.610 -18.141 1.00 25.05 169 GLU C O 1
ATOM 13365 N N . ARG C 1 170 ? -25.134 37.669 -17.852 1.00 24.93 170 ARG C N 1
ATOM 13366 C CA . ARG C 1 170 ? -25.923 37.272 -16.688 1.00 22.61 170 ARG C CA 1
ATOM 13367 C C . ARG C 1 170 ? -27.174 36.492 -17.082 1.00 21.69 170 ARG C C 1
ATOM 13368 O O . ARG C 1 170 ? -27.526 35.527 -16.406 1.00 22.28 170 ARG C O 1
ATOM 13389 N N . LEU C 1 171 ? -27.848 36.863 -18.180 1.00 21.79 171 LEU C N 1
ATOM 13390 C CA . LEU C 1 171 ? -28.965 36.040 -18.639 1.00 18.56 171 LEU C CA 1
ATOM 13391 C C . LEU C 1 171 ? -28.490 34.619 -18.913 1.00 19.99 171 LEU C C 1
ATOM 13392 O O . LEU C 1 171 ? -29.151 33.645 -18.529 1.00 19.34 171 LEU C O 1
ATOM 13408 N N . ARG C 1 172 ? -27.316 34.478 -19.528 1.00 21.39 172 ARG C N 1
ATOM 13409 C CA . ARG C 1 172 ? -26.804 33.139 -19.823 1.00 28.02 172 ARG C CA 1
ATOM 13410 C C . ARG C 1 172 ? -26.560 32.347 -18.545 1.00 22.39 172 ARG C C 1
ATOM 13411 O O . ARG C 1 172 ? -26.919 31.169 -18.444 1.00 24.78 172 ARG C O 1
ATOM 13432 N N . ARG C 1 173 ? -25.917 32.973 -17.563 1.00 23.97 173 ARG C N 1
ATOM 13433 C CA . ARG C 1 173 ? -25.606 32.256 -16.327 1.00 22.92 173 ARG C CA 1
ATOM 13434 C C . ARG C 1 173 ? -26.876 31.905 -15.575 1.00 23.09 173 ARG C C 1
ATOM 13435 O O . ARG C 1 173 ? -27.009 30.794 -15.058 1.00 23.00 173 ARG C O 1
ATOM 13456 N N . LEU C 1 174 ? -27.843 32.830 -15.554 1.00 20.70 174 LEU C N 1
ATOM 13457 C CA . LEU C 1 174 ? -29.120 32.589 -14.888 1.00 18.48 174 LEU C CA 1
ATOM 13458 C C . LEU C 1 174 ? -29.890 31.462 -15.567 1.00 21.99 174 LEU C C 1
ATOM 13459 O O . LEU C 1 174 ? -30.426 30.568 -14.901 1.00 21.00 174 LEU C O 1
ATOM 13475 N N . ALA C 1 175 ? -29.899 31.453 -16.896 1.00 22.83 175 ALA C N 1
ATOM 13476 C CA . ALA C 1 175 ? -30.545 30.365 -17.622 1.00 21.42 175 ALA C CA 1
ATOM 13477 C C . ALA C 1 175 ? -29.847 29.032 -17.367 1.00 22.02 175 ALA C C 1
ATOM 13478 O O . ALA C 1 175 ? -30.511 27.989 -17.228 1.00 24.11 175 ALA C O 1
ATOM 13485 N N . GLU C 1 176 ? -28.514 29.045 -17.296 1.00 22.70 176 GLU C N 1
ATOM 13486 C CA . GLU C 1 176 ? -27.769 27.824 -16.980 1.00 19.42 176 GLU C CA 1
ATOM 13487 C C . GLU C 1 176 ? -28.090 27.342 -15.567 1.00 23.68 176 GLU C C 1
ATOM 13488 O O . GLU C 1 176 ? -28.297 26.139 -15.351 1.00 24.28 176 GLU C O 1
ATOM 13500 N N . GLN C 1 177 ? -28.145 28.263 -14.587 1.00 20.67 177 GLN C N 1
ATOM 13501 C CA . GLN C 1 177 ? -28.544 27.860 -13.240 1.00 21.08 177 GLN C CA 1
ATOM 13502 C C . GLN C 1 177 ? -29.959 27.290 -13.207 1.00 20.02 177 GLN C C 1
ATOM 13503 O O . GLN C 1 177 ? -30.209 26.290 -12.527 1.00 21.86 177 GLN C O 1
ATOM 13517 N N . CYS C 1 178 ? -30.909 27.904 -13.915 1.00 19.96 178 CYS C N 1
ATOM 13518 C CA . CYS C 1 178 ? -32.259 27.364 -13.911 1.00 21.33 178 CYS C CA 1
ATOM 13519 C C . CYS C 1 178 ? -32.265 25.977 -14.547 1.00 18.88 178 CYS C C 1
ATOM 13520 O O . CYS C 1 178 ? -32.922 25.058 -14.046 1.00 23.05 178 CYS C O 1
ATOM 13528 N N . ALA C 1 179 ? -31.469 25.798 -15.600 1.00 22.08 179 ALA C N 1
ATOM 13529 C CA . ALA C 1 179 ? -31.372 24.496 -16.260 1.00 24.21 179 ALA C CA 1
ATOM 13530 C C . ALA C 1 179 ? -30.868 23.433 -15.296 1.00 26.06 179 ALA C C 1
ATOM 13531 O O . ALA C 1 179 ? -31.354 22.293 -15.307 1.00 26.48 179 ALA C O 1
ATOM 13538 N N . GLU C 1 180 ? -29.893 23.790 -14.451 1.00 24.66 180 GLU C N 1
ATOM 13539 C CA . GLU C 1 180 ? -29.310 22.836 -13.521 1.00 28.11 180 GLU C CA 1
ATOM 13540 C C . GLU C 1 180 ? -30.332 22.407 -12.483 1.00 25.46 180 GLU C C 1
ATOM 13541 O O . GLU C 1 180 ? -30.303 21.263 -12.026 1.00 26.91 180 GLU C O 1
ATOM 13553 N N . HIS C 1 181 ? -31.245 23.308 -12.109 1.00 23.31 181 HIS C N 1
ATOM 13554 C CA . HIS C 1 181 ? -32.184 23.071 -11.023 1.00 25.19 181 HIS C CA 1
ATOM 13555 C C . HIS C 1 181 ? -33.598 22.716 -11.479 1.00 23.45 181 HIS C C 1
ATOM 13556 O O . HIS C 1 181 ? -34.460 22.460 -10.632 1.00 26.31 181 HIS C O 1
ATOM 13570 N N . GLY C 1 182 ? -33.862 22.669 -12.781 1.00 20.23 182 GLY C N 1
ATOM 13571 C CA . GLY C 1 182 ? -35.212 22.413 -13.232 1.00 23.19 182 GLY C CA 1
ATOM 13572 C C . GLY C 1 182 ? -36.167 23.570 -13.048 1.00 21.43 182 GLY C C 1
ATOM 13573 O O . GLY C 1 182 ? -37.374 23.359 -13.113 1.00 20.94 182 GLY C O 1
ATOM 13577 N N . THR C 1 183 ? -35.652 24.783 -12.870 1.00 20.80 183 THR C N 1
ATOM 13578 C CA . THR C 1 183 ? -36.438 25.980 -12.576 1.00 17.19 183 THR C CA 1
ATOM 13579 C C . THR C 1 183 ? -36.913 26.605 -13.875 1.00 21.49 183 THR C C 1
ATOM 13580 O O . THR C 1 183 ? -36.161 26.629 -14.852 1.00 19.71 183 THR C O 1
ATOM 13591 N N . VAL C 1 184 ? -38.117 27.178 -13.866 1.00 16.76 184 VAL C N 1
ATOM 13592 C CA . VAL C 1 184 ? -38.586 27.965 -15.006 1.00 15.87 184 VAL C CA 1
ATOM 13593 C C . VAL C 1 184 ? -37.981 29.366 -14.937 1.00 19.00 184 VAL C C 1
ATOM 13594 O O . VAL C 1 184 ? -38.109 30.050 -13.915 1.00 19.24 184 VAL C O 1
ATOM 13607 N N . LEU C 1 185 ? -37.349 29.817 -16.026 1.00 17.67 185 LEU C N 1
ATOM 13608 C CA . LEU C 1 185 ? -36.901 31.204 -16.132 1.00 15.24 185 LEU C CA 1
ATOM 13609 C C . LEU C 1 185 ? -37.936 31.971 -16.953 1.00 15.48 185 LEU C C 1
ATOM 13610 O O . LEU C 1 185 ? -38.203 31.622 -18.107 1.00 17.34 185 LEU C O 1
ATOM 13626 N N . ALA C 1 186 ? -38.523 33.013 -16.365 1.00 15.11 186 ALA C N 1
ATOM 13627 C CA . ALA C 1 186 ? -39.563 33.800 -17.034 1.00 16.40 186 ALA C CA 1
ATOM 13628 C C . ALA C 1 186 ? -39.088 35.243 -17.134 1.00 16.63 186 ALA C C 1
ATOM 13629 O O . ALA C 1 186 ? -38.596 35.798 -16.148 1.00 15.76 186 ALA C O 1
ATOM 13636 N N . LEU C 1 187 ? -39.228 35.839 -18.319 1.00 17.08 187 LEU C N 1
ATOM 13637 C CA . LEU C 1 187 ? -38.804 37.219 -18.589 1.00 18.15 187 LEU C CA 1
ATOM 13638 C C . LEU C 1 187 ? -40.007 38.024 -19.054 1.00 19.61 187 LEU C C 1
ATOM 13639 O O . LEU C 1 187 ? -40.796 37.562 -19.893 1.00 18.81 187 LEU C O 1
ATOM 13655 N N . ASP C 1 188 ? -40.156 39.215 -18.510 1.00 18.27 188 ASP C N 1
ATOM 13656 C CA . ASP C 1 188 ? -41.137 40.190 -18.976 1.00 16.79 188 ASP C CA 1
ATOM 13657 C C . ASP C 1 188 ? -40.364 41.281 -19.678 1.00 17.44 188 ASP C C 1
ATOM 13658 O O . ASP C 1 188 ? -39.595 42.004 -19.027 1.00 17.30 188 ASP C O 1
ATOM 13667 N N . THR C 1 189 ? -40.545 41.382 -20.997 1.00 17.14 189 THR C N 1
ATOM 13668 C CA . THR C 1 189 ? -39.707 42.259 -21.817 1.00 16.41 189 THR C CA 1
ATOM 13669 C C . THR C 1 189 ? -40.484 43.399 -22.464 1.00 21.91 189 THR C C 1
ATOM 13670 O O . THR C 1 189 ? -40.136 43.879 -23.566 1.00 21.24 189 THR C O 1
ATOM 13681 N N . SER C 1 190 ? -41.485 43.907 -21.751 1.00 17.52 190 SER C N 1
ATOM 13682 C CA . SER C 1 190 ? -42.309 44.996 -22.261 1.00 17.22 190 SER C CA 1
ATOM 13683 C C . SER C 1 190 ? -41.500 46.213 -22.696 1.00 21.59 190 SER C C 1
ATOM 13684 O O . SER C 1 190 ? -41.845 46.863 -23.690 1.00 21.21 190 SER C O 1
ATOM 13692 N N . PHE C 1 191 ? -40.464 46.583 -21.940 1.00 20.39 191 PHE C N 1
ATOM 13693 C CA . PHE C 1 191 ? -39.668 47.771 -22.242 1.00 19.60 191 PHE C CA 1
ATOM 13694 C C . PHE C 1 191 ? -38.537 47.520 -23.249 1.00 19.74 191 PHE C C 1
ATOM 13695 O O . PHE C 1 191 ? -37.729 48.424 -23.502 1.00 21.18 191 PHE C O 1
ATOM 13712 N N . ARG C 1 192 ? -38.458 46.320 -23.821 1.00 20.06 192 ARG C N 1
ATOM 13713 C CA . ARG C 1 192 ? -37.342 45.963 -24.694 1.00 18.54 192 ARG C CA 1
ATOM 13714 C C . ARG C 1 192 ? -37.091 47.014 -25.771 1.00 19.51 192 ARG C C 1
ATOM 13715 O O . ARG C 1 192 ? -35.942 47.400 -26.026 1.00 22.28 192 ARG C O 1
ATOM 13736 N N . GLY C 1 193 ? -38.148 47.470 -26.439 1.00 21.34 193 GLY C N 1
ATOM 13737 C CA . GLY C 1 193 ? -37.927 48.370 -27.570 1.00 22.40 193 GLY C CA 1
ATOM 13738 C C . GLY C 1 193 ? -37.252 49.679 -27.223 1.00 26.84 193 GLY C C 1
ATOM 13739 O O . GLY C 1 193 ? -36.688 50.321 -28.114 1.00 25.78 193 GLY C O 1
ATOM 13743 N N . PHE C 1 194 ? -37.269 50.094 -25.955 1.00 24.68 194 PHE C N 1
ATOM 13744 C CA . PHE C 1 194 ? -36.671 51.383 -25.604 1.00 22.69 194 PHE C CA 1
ATOM 13745 C C . PHE C 1 194 ? -35.150 51.359 -25.482 1.00 27.97 194 PHE C C 1
ATOM 13746 O O . PHE C 1 194 ? -34.526 52.424 -25.556 1.00 24.75 194 PHE C O 1
ATOM 13763 N N . ASP C 1 195 ? -34.534 50.201 -25.257 1.00 26.57 195 ASP C N 1
ATOM 13764 C CA . ASP C 1 195 ? -33.133 50.146 -24.843 1.00 25.04 195 ASP C CA 1
ATOM 13765 C C . ASP C 1 195 ? -32.392 49.131 -25.706 1.00 22.87 195 ASP C C 1
ATOM 13766 O O . ASP C 1 195 ? -32.621 47.925 -25.587 1.00 23.19 195 ASP C O 1
ATOM 13775 N N . ALA C 1 196 ? -31.488 49.627 -26.558 1.00 24.05 196 ALA C N 1
ATOM 13776 C CA . ALA C 1 196 ? -30.715 48.762 -27.445 1.00 29.28 196 ALA C CA 1
ATOM 13777 C C . ALA C 1 196 ? -29.882 47.740 -26.687 1.00 28.13 196 ALA C C 1
ATOM 13778 O O . ALA C 1 196 ? -29.514 46.709 -27.262 1.00 27.64 196 ALA C O 1
ATOM 13785 N N . ALA C 1 197 ? -29.554 48.003 -25.421 1.00 26.09 197 ALA C N 1
ATOM 13786 C CA . ALA C 1 197 ? -28.815 47.018 -24.639 1.00 23.61 197 ALA C CA 1
ATOM 13787 C C . ALA C 1 197 ? -29.608 45.741 -24.437 1.00 24.13 197 ALA C C 1
ATOM 13788 O O . ALA C 1 197 ? -29.019 44.706 -24.114 1.00 27.32 197 ALA C O 1
ATOM 13795 N N . ALA C 1 198 ? -30.925 45.792 -24.636 1.00 23.07 198 ALA C N 1
ATOM 13796 C CA . ALA C 1 198 ? -31.797 44.632 -24.523 1.00 23.85 198 ALA C CA 1
ATOM 13797 C C . ALA C 1 198 ? -32.106 44.021 -25.886 1.00 21.46 198 ALA C C 1
ATOM 13798 O O . ALA C 1 198 ? -33.002 43.186 -25.991 1.00 21.69 198 ALA C O 1
ATOM 13805 N N . HIS C 1 199 ? -31.378 44.414 -26.927 1.00 23.78 199 HIS C N 1
ATOM 13806 C CA . HIS C 1 199 ? -31.650 43.912 -28.270 1.00 26.01 199 HIS C CA 1
ATOM 13807 C C . HIS C 1 199 ? -30.676 42.820 -28.700 1.00 26.71 199 HIS C C 1
ATOM 13808 O O . HIS C 1 199 ? -30.738 42.363 -29.845 1.00 28.68 199 HIS C O 1
ATOM 13822 N N . TYR C 1 200 ? -29.799 42.363 -27.813 1.00 25.76 200 TYR C N 1
ATOM 13823 C CA . TYR C 1 200 ? -29.136 41.100 -28.085 1.00 26.15 200 TYR C CA 1
ATOM 13824 C C . TYR C 1 200 ? -30.175 39.985 -28.086 1.00 24.08 200 TYR C C 1
ATOM 13825 O O . TYR C 1 200 ? -31.257 40.093 -27.489 1.00 23.26 200 TYR C O 1
ATOM 13843 N N . ASP C 1 201 ? -29.861 38.894 -28.777 1.00 25.62 201 ASP C N 1
ATOM 13844 C CA . ASP C 1 201 ? -30.882 37.867 -29.021 1.00 26.07 201 ASP C CA 1
ATOM 13845 C C . ASP C 1 201 ? -31.093 37.024 -27.763 1.00 22.68 201 ASP C C 1
ATOM 13846 O O . ASP C 1 201 ? -30.289 36.143 -27.452 1.00 26.74 201 ASP C O 1
ATOM 13855 N N . HIS C 1 202 ? -32.197 37.287 -27.037 1.00 21.67 202 HIS C N 1
ATOM 13856 C CA . HIS C 1 202 ? -32.488 36.553 -25.799 1.00 19.98 202 HIS C CA 1
ATOM 13857 C C . HIS C 1 202 ? -32.864 35.106 -26.095 1.00 26.48 202 HIS C C 1
ATOM 13858 O O . HIS C 1 202 ? -32.560 34.200 -25.307 1.00 23.97 202 HIS C O 1
ATOM 13872 N N . TYR C 1 203 ? -33.568 34.877 -27.211 1.00 24.06 203 TYR C N 1
ATOM 13873 C CA . TYR C 1 203 ? -34.028 33.530 -27.531 1.00 22.87 203 TYR C CA 1
ATOM 13874 C C . TYR C 1 203 ? -32.851 32.620 -27.836 1.00 26.88 203 TYR C C 1
ATOM 13875 O O . TYR C 1 203 ? -32.843 31.446 -27.445 1.00 24.51 203 TYR C O 1
ATOM 13893 N N . ALA C 1 204 ? -31.838 33.152 -28.519 1.00 26.05 204 ALA C N 1
ATOM 13894 C CA . ALA C 1 204 ? -30.626 32.384 -28.741 1.00 28.68 204 ALA C CA 1
ATOM 13895 C C . ALA C 1 204 ? -30.001 31.962 -27.427 1.00 29.84 204 ALA C C 1
ATOM 13896 O O . ALA C 1 204 ? -29.537 30.828 -27.292 1.00 26.55 204 ALA C O 1
ATOM 13903 N N . VAL C 1 205 ? -29.980 32.864 -26.443 1.00 25.87 205 VAL C N 1
ATOM 13904 C CA . VAL C 1 205 ? -29.342 32.555 -25.165 1.00 23.60 205 VAL C CA 1
ATOM 13905 C C . VAL C 1 205 ? -30.128 31.472 -24.447 1.00 24.60 205 VAL C C 1
ATOM 13906 O O . VAL C 1 205 ? -29.556 30.500 -23.942 1.00 24.12 205 VAL C O 1
ATOM 13919 N N . LEU C 1 206 ? -31.451 31.657 -24.357 1.00 24.46 206 LEU C N 1
ATOM 13920 C CA . LEU C 1 206 ? -32.325 30.718 -23.662 1.00 21.28 206 LEU C CA 1
ATOM 13921 C C . LEU C 1 206 ? -32.295 29.343 -24.315 1.00 24.42 206 LEU C C 1
ATOM 13922 O O . LEU C 1 206 ? -32.234 28.320 -23.626 1.00 25.98 206 LEU C O 1
ATOM 13938 N N . GLN C 1 207 ? -32.338 29.294 -25.642 1.00 23.37 207 GLN C N 1
ATOM 13939 C CA . GLN C 1 207 ? -32.320 28.000 -26.319 1.00 24.57 207 GLN C CA 1
ATOM 13940 C C . GLN C 1 207 ? -30.974 27.290 -26.177 1.00 26.44 207 GLN C C 1
ATOM 13941 O O . GLN C 1 207 ? -30.932 26.055 -26.096 1.00 31.05 207 GLN C O 1
ATOM 13955 N N . GLU C 1 208 ? -29.866 28.028 -26.150 1.00 27.68 208 GLU C N 1
ATOM 13956 C CA . GLU C 1 208 ? -28.575 27.375 -25.948 1.00 29.86 208 GLU C CA 1
ATOM 13957 C C . GLU C 1 208 ? -28.439 26.868 -24.512 1.00 31.19 208 GLU C C 1
ATOM 13958 O O . GLU C 1 208 ? -27.864 25.800 -24.274 1.00 31.62 208 GLU C O 1
ATOM 13970 N N . ALA C 1 209 ? -28.938 27.629 -23.534 1.00 27.85 209 ALA C N 1
ATOM 13971 C CA . ALA C 1 209 ? -28.844 27.177 -22.148 1.00 32.89 209 ALA C CA 1
ATOM 13972 C C . ALA C 1 209 ? -29.757 25.987 -21.880 1.00 28.81 209 ALA C C 1
ATOM 13973 O O . ALA C 1 209 ? -29.446 25.153 -21.019 1.00 30.25 209 ALA C O 1
ATOM 13980 N N . GLY C 1 210 ? -30.903 25.917 -22.557 1.00 26.29 210 GLY C N 1
ATOM 13981 C CA . GLY C 1 210 ? -31.765 24.756 -22.464 1.00 30.79 210 GLY C CA 1
ATOM 13982 C C . GLY C 1 210 ? -32.532 24.635 -21.172 1.00 26.86 210 GLY C C 1
ATOM 13983 O O . GLY C 1 210 ? -32.880 23.521 -20.770 1.00 27.32 210 GLY C O 1
ATOM 13987 N N . CYS C 1 211 ? -32.775 25.748 -20.486 1.00 22.24 211 CYS C N 1
ATOM 13988 C CA . CYS C 1 211 ? -33.674 25.739 -19.344 1.00 20.59 211 CYS C CA 1
ATOM 13989 C C . CYS C 1 211 ? -35.116 25.766 -19.824 1.00 22.51 211 CYS C C 1
ATOM 13990 O O . CYS C 1 211 ? -35.405 26.011 -20.999 1.00 23.92 211 CYS C O 1
ATOM 13998 N N . ARG C 1 212 ? -36.026 25.449 -18.905 1.00 18.58 212 ARG C N 1
ATOM 13999 C CA . ARG C 1 212 ? -37.435 25.758 -19.113 1.00 17.82 212 ARG C CA 1
ATOM 14000 C C . ARG C 1 212 ? -37.558 27.266 -19.104 1.00 25.18 212 ARG C C 1
ATOM 14001 O O . ARG C 1 212 ? -36.996 27.921 -18.219 1.00 21.80 212 ARG C O 1
ATOM 14022 N N . TRP C 1 213 ? -38.205 27.838 -20.116 1.00 20.13 213 TRP C N 1
ATOM 14023 C CA . TRP C 1 213 ? -38.255 29.292 -20.184 1.00 18.06 213 TRP C CA 1
ATOM 14024 C C . TRP C 1 213 ? -39.579 29.761 -20.764 1.00 18.05 213 TRP C C 1
ATOM 14025 O O . TRP C 1 213 ? -40.256 29.057 -21.524 1.00 18.24 213 TRP C O 1
ATOM 14046 N N . VAL C 1 214 ? -39.912 30.989 -20.400 1.00 15.77 214 VAL C N 1
ATOM 14047 C CA . VAL C 1 214 ? -41.065 31.711 -20.918 1.00 15.90 214 VAL C CA 1
ATOM 14048 C C . VAL C 1 214 ? -40.649 33.159 -21.064 1.00 17.65 214 VAL C C 1
ATOM 14049 O O . VAL C 1 214 ? -40.023 33.722 -20.162 1.00 17.82 214 VAL C O 1
ATOM 14062 N N . VAL C 1 215 ? -41.006 33.778 -22.191 1.00 16.21 215 VAL C N 1
ATOM 14063 C CA . VAL C 1 215 ? -40.824 35.207 -22.387 1.00 15.45 215 VAL C CA 1
ATOM 14064 C C . VAL C 1 215 ? -42.187 35.807 -22.716 1.00 17.59 215 VAL C C 1
ATOM 14065 O O . VAL C 1 215 ? -42.935 35.255 -23.536 1.00 18.22 215 VAL C O 1
ATOM 14078 N N . ILE C 1 216 ? -42.522 36.914 -22.059 1.00 16.00 216 ILE C N 1
ATOM 14079 C CA . ILE C 1 216 ? -43.716 37.686 -22.427 1.00 15.92 216 ILE C CA 1
ATOM 14080 C C . ILE C 1 216 ? -43.252 38.992 -23.045 1.00 20.49 216 ILE C C 1
ATOM 14081 O O . ILE C 1 216 ? -42.780 39.891 -22.343 1.00 18.08 216 ILE C O 1
ATOM 14097 N N . GLU C 1 217 ? -43.374 39.097 -24.353 1.00 17.09 217 GLU C N 1
ATOM 14098 C CA . GLU C 1 217 ? -43.171 40.362 -25.034 1.00 20.62 217 GLU C CA 1
ATOM 14099 C C . GLU C 1 217 ? -44.458 41.177 -24.975 1.00 20.98 217 GLU C C 1
ATOM 14100 O O . GLU C 1 217 ? -45.556 40.648 -24.737 1.00 18.29 217 GLU C O 1
ATOM 14112 N N . ASP C 1 218 ? -44.319 42.475 -25.214 1.00 18.86 218 ASP C N 1
ATOM 14113 C CA . ASP C 1 218 ? -45.441 43.403 -25.143 1.00 19.61 218 ASP C CA 1
ATOM 14114 C C . ASP C 1 218 ? -45.215 44.472 -26.188 1.00 21.58 218 ASP C C 1
ATOM 14115 O O . ASP C 1 218 ? -44.147 45.091 -26.205 1.00 21.22 218 ASP C O 1
ATOM 14124 N N . THR C 1 219 ? -46.209 44.696 -27.040 1.00 20.71 219 THR C N 1
ATOM 14125 C CA . THR C 1 219 ? -46.108 45.826 -27.960 1.00 20.54 219 THR C CA 1
ATOM 14126 C C . THR C 1 219 ? -46.667 47.114 -27.361 1.00 26.24 219 THR C C 1
ATOM 14127 O O . THR C 1 219 ? -46.412 48.195 -27.901 1.00 26.37 219 THR C O 1
ATOM 14138 N N . GLY C 1 220 ? -47.388 47.025 -26.245 1.00 23.10 220 GLY C N 1
ATOM 14139 C CA . GLY C 1 220 ? -48.232 48.103 -25.771 1.00 31.48 220 GLY C CA 1
ATOM 14140 C C . GLY C 1 220 ? -47.566 49.370 -25.259 1.00 34.08 220 GLY C C 1
ATOM 14141 O O . GLY C 1 220 ? -48.196 50.419 -25.260 1.00 36.59 220 GLY C O 1
ATOM 14185 N N . LEU C 1 222 ? -44.646 50.918 -26.456 1.00 23.74 222 LEU C N 1
ATOM 14186 C CA . LEU C 1 222 ? -43.775 51.643 -27.373 1.00 25.69 222 LEU C CA 1
ATOM 14187 C C . LEU C 1 222 ? -44.446 52.811 -28.065 1.00 28.32 222 LEU C C 1
ATOM 14188 O O . LEU C 1 222 ? -43.863 53.882 -28.235 1.00 30.66 222 LEU C O 1
ATOM 14204 N N . TRP C 1 223 ? -45.684 52.597 -28.488 1.00 25.20 223 TRP C N 1
ATOM 14205 C CA . TRP C 1 223 ? -46.329 53.467 -29.449 1.00 27.10 223 TRP C CA 1
ATOM 14206 C C . TRP C 1 223 ? -47.693 53.920 -28.957 1.00 24.96 223 TRP C C 1
ATOM 14207 O O . TRP C 1 223 ? -48.368 53.194 -28.206 1.00 24.24 223 TRP C O 1
ATOM 14228 N N . PRO C 1 224 ? -48.124 55.115 -29.363 1.00 23.98 224 PRO C N 1
ATOM 14229 C CA . PRO C 1 224 ? -49.435 55.636 -28.958 1.00 25.68 224 PRO C CA 1
ATOM 14230 C C . PRO C 1 224 ? -50.544 55.075 -29.837 1.00 31.25 224 PRO C C 1
ATOM 14231 O O . PRO C 1 224 ? -51.061 55.707 -30.739 1.00 30.15 224 PRO C O 1
ATOM 14242 N N . THR C 1 225 ? -50.925 53.836 -29.533 1.00 25.93 225 THR C N 1
ATOM 14243 C CA . THR C 1 225 ? -51.904 53.104 -30.322 1.00 24.72 225 THR C CA 1
ATOM 14244 C C . THR C 1 225 ? -53.247 52.949 -29.601 1.00 25.60 225 THR C C 1
ATOM 14245 O O . THR C 1 225 ? -53.996 52.024 -29.912 1.00 26.95 225 THR C O 1
ATOM 14256 N N . LEU C 1 226 ? -53.587 53.855 -28.687 1.00 27.21 226 LEU C N 1
ATOM 14257 C CA . LEU C 1 226 ? -54.873 53.792 -27.984 1.00 26.68 226 LEU C CA 1
ATOM 14258 C C . LEU C 1 226 ? -55.083 52.421 -27.357 1.00 24.47 226 LEU C C 1
ATOM 14259 O O . LEU C 1 226 ? -56.193 51.884 -27.335 1.00 26.59 226 LEU C O 1
ATOM 14275 N N . ASP C 1 227 ? -53.996 51.850 -26.866 1.00 27.59 227 ASP C N 1
ATOM 14276 C CA . ASP C 1 227 ? -53.990 50.567 -26.174 1.00 26.08 227 ASP C CA 1
ATOM 14277 C C . ASP C 1 227 ? -54.351 49.407 -27.090 1.00 22.60 227 ASP C C 1
ATOM 14278 O O . ASP C 1 227 ? -54.765 48.346 -26.621 1.00 25.18 227 ASP C O 1
ATOM 14287 N N . LEU C 1 228 ? -54.223 49.582 -28.399 1.00 23.32 228 LEU C N 1
ATOM 14288 C CA . LEU C 1 228 ? -54.306 48.456 -29.311 1.00 22.91 228 LEU C CA 1
ATOM 14289 C C . LEU C 1 228 ? -52.938 47.788 -29.360 1.00 21.87 228 LEU C C 1
ATOM 14290 O O . LEU C 1 228 ? -51.940 48.406 -29.769 1.00 24.87 228 LEU C O 1
ATOM 14306 N N . LYS C 1 229 ? -52.877 46.538 -28.930 1.00 19.00 229 LYS C N 1
ATOM 14307 C CA . LYS C 1 229 ? -51.595 45.948 -28.584 1.00 17.07 229 LYS C CA 1
ATOM 14308 C C . LYS C 1 229 ? -51.750 44.444 -28.510 1.00 18.23 229 LYS C C 1
ATOM 14309 O O . LYS C 1 229 ? -52.862 43.901 -28.588 1.00 19.11 229 LYS C O 1
ATOM 14328 N N . ALA C 1 230 ? -50.627 43.781 -28.289 1.00 21.02 230 ALA C N 1
ATOM 14329 C CA . ALA C 1 230 ? -50.649 42.368 -27.966 1.00 21.76 230 ALA C CA 1
ATOM 14330 C C . ALA C 1 230 ? -49.525 42.045 -27.000 1.00 19.62 230 ALA C C 1
ATOM 14331 O O . ALA C 1 230 ? -48.436 42.630 -27.048 1.00 19.50 230 ALA C O 1
ATOM 14338 N N . GLY C 1 231 ? -49.809 41.090 -26.121 1.00 17.07 231 GLY C N 1
ATOM 14339 C CA . GLY C 1 231 ? -48.772 40.387 -25.412 1.00 16.54 231 GLY C CA 1
ATOM 14340 C C . GLY C 1 231 ? -48.427 39.156 -26.228 1.00 19.18 231 GLY C C 1
ATOM 14341 O O . GLY C 1 231 ? -49.299 38.532 -26.824 1.00 21.41 231 GLY C O 1
ATOM 14345 N N . LEU C 1 232 ? -47.139 38.851 -26.296 1.00 17.10 232 LEU C N 1
ATOM 14346 C CA . LEU C 1 232 ? -46.651 37.713 -27.060 1.00 16.10 232 LEU C CA 1
ATOM 14347 C C . LEU C 1 232 ? -46.026 36.738 -26.087 1.00 18.85 232 LEU C C 1
ATOM 14348 O O . LEU C 1 232 ? -44.953 37.002 -25.511 1.00 21.39 232 LEU C O 1
ATOM 14364 N N . LEU C 1 233 ? -46.700 35.625 -25.899 1.00 19.13 233 LEU C N 1
ATOM 14365 C CA . LEU C 1 233 ? -46.332 34.622 -24.915 1.00 16.18 233 LEU C CA 1
ATOM 14366 C C . LEU C 1 233 ? -45.553 33.526 -25.624 1.00 20.47 233 LEU C C 1
ATOM 14367 O O . LEU C 1 233 ? -46.084 32.845 -26.501 1.00 19.54 233 LEU C O 1
ATOM 14383 N N . VAL C 1 234 ? -44.280 33.396 -25.282 1.00 16.39 234 VAL C N 1
ATOM 14384 C CA . VAL C 1 234 ? -43.366 32.474 -25.945 1.00 14.96 234 VAL C CA 1
ATOM 14385 C C . VAL C 1 234 ? -42.779 31.547 -24.899 1.00 20.40 234 VAL C C 1
ATOM 14386 O O . VAL C 1 234 ? -42.378 32.014 -23.831 1.00 18.49 234 VAL C O 1
ATOM 14399 N N . PHE C 1 235 ? -42.698 30.250 -25.197 1.00 19.75 235 PHE C N 1
ATOM 14400 C CA . PHE C 1 235 ? -42.157 29.353 -24.175 1.00 17.86 235 PHE C CA 1
ATOM 14401 C C . PHE C 1 235 ? -41.440 28.177 -24.816 1.00 19.93 235 PHE C C 1
ATOM 14402 O O . PHE C 1 235 ? -41.624 27.860 -25.995 1.00 19.57 235 PHE C O 1
ATOM 14419 N N . SER C 1 236 ? -40.625 27.529 -24.001 1.00 20.24 236 SER C N 1
ATOM 14420 C CA . SER C 1 236 ? -39.804 26.433 -24.473 1.00 17.26 236 SER C CA 1
ATOM 14421 C C . SER C 1 236 ? -40.684 25.205 -24.699 1.00 16.62 236 SER C C 1
ATOM 14422 O O . SER C 1 236 ? -41.784 25.071 -24.146 1.00 18.96 236 SER C O 1
ATOM 14430 N N . GLU C 1 237 ? -40.204 24.314 -25.585 1.00 19.20 237 GLU C N 1
ATOM 14431 C CA . GLU C 1 237 ? -40.963 23.101 -25.871 1.00 23.18 237 GLU C CA 1
ATOM 14432 C C . GLU C 1 237 ? -41.005 22.140 -24.682 1.00 22.21 237 GLU C C 1
ATOM 14433 O O . GLU C 1 237 ? -41.821 21.208 -24.683 1.00 27.20 237 GLU C O 1
ATOM 14445 N N . ASP C 1 238 ? -40.165 22.335 -23.678 1.00 22.37 238 ASP C N 1
ATOM 14446 C CA . ASP C 1 238 ? -40.168 21.518 -22.462 1.00 23.26 238 ASP C CA 1
ATOM 14447 C C . ASP C 1 238 ? -40.686 22.294 -21.252 1.00 17.00 238 ASP C C 1
ATOM 14448 O O . ASP C 1 238 ? -40.329 21.990 -20.102 1.00 19.77 238 ASP C O 1
ATOM 14457 N N . ILE C 1 239 ? -41.599 23.242 -21.484 1.00 16.78 239 ILE C N 1
ATOM 14458 C CA . ILE C 1 239 ? -41.966 24.177 -20.430 1.00 17.95 239 ILE C CA 1
ATOM 14459 C C . ILE C 1 239 ? -42.561 23.420 -19.250 1.00 19.81 239 ILE C C 1
ATOM 14460 O O . ILE C 1 239 ? -42.365 23.807 -18.100 1.00 16.63 239 ILE C O 1
ATOM 14476 N N . GLY C 1 240 ? -43.303 22.348 -19.511 1.00 18.28 240 GLY C N 1
ATOM 14477 C CA . GLY C 1 240 ? -43.831 21.544 -18.411 1.00 18.62 240 GLY C CA 1
ATOM 14478 C C . GLY C 1 240 ? -44.907 22.211 -17.589 1.00 21.40 240 GLY C C 1
ATOM 14479 O O . GLY C 1 240 ? -45.112 21.844 -16.416 1.00 24.50 240 GLY C O 1
ATOM 14483 N N . LEU C 1 241 ? -45.616 23.172 -18.170 1.00 15.11 241 LEU C N 1
ATOM 14484 C CA . LEU C 1 241 ? -46.721 23.891 -17.566 1.00 14.20 241 LEU C CA 1
ATOM 14485 C C . LEU C 1 241 ? -47.862 23.864 -18.566 1.00 16.15 241 LEU C C 1
ATOM 14486 O O . LEU C 1 241 ? -47.620 23.818 -19.779 1.00 18.96 241 LEU C O 1
ATOM 14502 N N . PRO C 1 242 ? -49.090 23.946 -18.096 1.00 14.04 242 PRO C N 1
ATOM 14503 C CA . PRO C 1 242 ? -50.239 23.884 -19.017 1.00 15.13 242 PRO C CA 1
ATOM 14504 C C . PRO C 1 242 ? -50.567 25.203 -19.698 1.00 17.91 242 PRO C C 1
ATOM 14505 O O . PRO C 1 242 ? -51.746 25.538 -19.858 1.00 17.00 242 PRO C O 1
ATOM 14516 N N . VAL C 1 243 ? -49.537 25.919 -20.178 1.00 17.20 243 VAL C N 1
ATOM 14517 C CA . VAL C 1 243 ? -49.727 27.250 -20.763 1.00 17.48 243 VAL C CA 1
ATOM 14518 C C . VAL C 1 243 ? -50.563 27.180 -22.034 1.00 16.32 243 VAL C C 1
ATOM 14519 O O . VAL C 1 243 ? -51.399 28.053 -22.270 1.00 18.88 243 VAL C O 1
ATOM 14532 N N . GLU C 1 244 ? -50.332 26.184 -22.898 1.00 17.01 244 GLU C N 1
ATOM 14533 C CA . GLU C 1 244 ? -51.120 26.146 -24.129 1.00 17.12 244 GLU C CA 1
ATOM 14534 C C . GLU C 1 244 ? -52.599 25.903 -23.828 1.00 15.68 244 GLU C C 1
ATOM 14535 O O . GLU C 1 244 ? -53.477 26.518 -24.456 1.00 17.46 244 GLU C O 1
ATOM 14547 N N . LYS C 1 245 ? -52.897 25.002 -22.890 1.00 14.68 245 LYS C N 1
ATOM 14548 C CA . LYS C 1 245 ? -54.282 24.730 -22.520 1.00 16.56 245 LYS C CA 1
ATOM 14549 C C . LYS C 1 245 ? -54.948 25.976 -21.965 1.00 16.34 245 LYS C C 1
ATOM 14550 O O . LYS C 1 245 ? -56.072 26.316 -22.354 1.00 15.86 245 LYS C O 1
ATOM 14569 N N . ILE C 1 246 ? -54.289 26.644 -21.023 1.00 15.08 246 ILE C N 1
ATOM 14570 C CA . ILE C 1 246 ? -54.923 27.776 -20.356 1.00 13.51 246 ILE C CA 1
ATOM 14571 C C . ILE C 1 246 ? -55.063 28.958 -21.308 1.00 12.87 246 ILE C C 1
ATOM 14572 O O . ILE C 1 246 ? -56.076 29.657 -21.295 1.00 15.01 246 ILE C O 1
ATOM 14588 N N . TYR C 1 247 ? -54.086 29.165 -22.194 1.00 13.96 247 TYR C N 1
ATOM 14589 C CA . TYR C 1 247 ? -54.257 30.148 -23.262 1.00 16.57 247 TYR C CA 1
ATOM 14590 C C . TYR C 1 247 ? -55.526 29.873 -24.037 1.00 14.90 247 TYR C C 1
ATOM 14591 O O . TYR C 1 247 ? -56.343 30.768 -24.248 1.00 16.51 247 TYR C O 1
ATOM 14609 N N . SER C 1 248 ? -55.700 28.631 -24.496 1.00 15.31 248 SER C N 1
ATOM 14610 C CA . SER C 1 248 ? -56.854 28.340 -25.334 1.00 14.09 248 SER C CA 1
ATOM 14611 C C . SER C 1 248 ? -58.158 28.390 -24.564 1.00 16.42 248 SER C C 1
ATOM 14612 O O . SER C 1 248 ? -59.219 28.598 -25.172 1.00 17.98 248 SER C O 1
ATOM 14620 N N . ASP C 1 249 ? -58.114 28.220 -23.251 1.00 16.52 249 ASP C N 1
ATOM 14621 C CA . ASP C 1 249 ? -59.318 28.408 -22.460 1.00 15.70 249 ASP C CA 1
ATOM 14622 C C . ASP C 1 249 ? -59.741 29.869 -22.417 1.00 19.92 249 ASP C C 1
ATOM 14623 O O . ASP C 1 249 ? -60.933 30.169 -22.293 1.00 21.19 249 ASP C O 1
ATOM 14632 N N . ILE C 1 250 ? -58.787 30.783 -22.531 1.00 16.46 250 ILE C N 1
ATOM 14633 C CA . ILE C 1 250 ? -59.088 32.203 -22.443 1.00 15.75 250 ILE C CA 1
ATOM 14634 C C . ILE C 1 250 ? -59.327 32.837 -23.808 1.00 22.06 250 ILE C C 1
ATOM 14635 O O . ILE C 1 250 ? -60.166 33.733 -23.911 1.00 19.60 250 ILE C O 1
ATOM 14651 N N . LEU C 1 251 ? -58.632 32.419 -24.882 1.00 18.21 251 LEU C N 1
ATOM 14652 C CA . LEU C 1 251 ? -58.848 33.069 -26.169 1.00 16.29 251 LEU C CA 1
ATOM 14653 C C . LEU C 1 251 ? -58.397 32.179 -27.323 1.00 19.92 251 LEU C C 1
ATOM 14654 O O . LEU C 1 251 ? -57.581 31.264 -27.163 1.00 20.53 251 LEU C O 1
ATOM 14670 N N . LEU C 1 252 ? -58.972 32.480 -28.495 1.00 20.17 252 LEU C N 1
ATOM 14671 C CA . LEU C 1 252 ? -58.623 31.884 -29.779 1.00 22.23 252 LEU C CA 1
ATOM 14672 C C . LEU C 1 252 ? -57.446 32.606 -30.435 1.00 28.37 252 LEU C C 1
ATOM 14673 O O . LEU C 1 252 ? -56.655 31.996 -31.171 1.00 26.93 252 LEU C O 1
ATOM 14689 N N . GLY C 1 253 ? -57.308 33.890 -30.164 1.00 20.14 253 GLY C N 1
ATOM 14690 C CA . GLY C 1 253 ? -56.259 34.706 -30.744 1.00 25.89 253 GLY C CA 1
ATOM 14691 C C . GLY C 1 253 ? -56.702 36.151 -30.693 1.00 26.09 253 GLY C C 1
ATOM 14692 O O . GLY C 1 253 ? -57.755 36.472 -30.149 1.00 23.34 253 GLY C O 1
ATOM 14696 N N . VAL C 1 254 ? -55.880 37.019 -31.274 1.00 22.93 254 VAL C N 1
ATOM 14697 C CA . VAL C 1 254 ? -56.147 38.450 -31.273 1.00 19.81 254 VAL C CA 1
ATOM 14698 C C . VAL C 1 254 ? -56.642 38.891 -32.644 1.00 21.73 254 VAL C C 1
ATOM 14699 O O . VAL C 1 254 ? -56.503 38.183 -33.638 1.00 24.90 254 VAL C O 1
ATOM 14712 N N . SER C 1 255 ? -57.212 40.094 -32.690 1.00 18.87 255 SER C N 1
ATOM 14713 C CA . SER C 1 255 ? -57.798 40.602 -33.928 1.00 17.97 255 SER C CA 1
ATOM 14714 C C . SER C 1 255 ? -56.732 40.678 -35.014 1.00 18.45 255 SER C C 1
ATOM 14715 O O . SER C 1 255 ? -55.654 41.230 -34.789 1.00 21.16 255 SER C O 1
ATOM 14723 N N . PRO C 1 256 ? -57.047 40.246 -36.234 1.00 19.98 256 PRO C N 1
ATOM 14724 C CA . PRO C 1 256 ? -56.109 40.486 -37.329 1.00 22.31 256 PRO C CA 1
ATOM 14725 C C . PRO C 1 256 ? -55.821 41.953 -37.564 1.00 24.51 256 PRO C C 1
ATOM 14726 O O . PRO C 1 256 ? -54.737 42.284 -38.053 1.00 25.38 256 PRO C O 1
ATOM 14737 N N . LEU C 1 257 ? -56.773 42.848 -37.268 1.00 21.84 257 LEU C N 1
ATOM 14738 C CA . LEU C 1 257 ? -56.530 44.270 -37.460 1.00 21.56 257 LEU C CA 1
ATOM 14739 C C . LEU C 1 257 ? -55.439 44.767 -36.525 1.00 21.97 257 LEU C C 1
ATOM 14740 O O . LEU C 1 257 ? -54.602 45.596 -36.924 1.00 22.91 257 LEU C O 1
ATOM 14756 N N . ILE C 1 258 ? -55.445 44.289 -35.272 1.00 21.87 258 ILE C N 1
ATOM 14757 C CA . ILE C 1 258 ? -54.405 44.676 -34.317 1.00 19.12 258 ILE C CA 1
ATOM 14758 C C . ILE C 1 258 ? -53.063 44.093 -34.721 1.00 21.65 258 ILE C C 1
ATOM 14759 O O . ILE C 1 258 ? -52.032 44.765 -34.638 1.00 22.52 258 ILE C O 1
ATOM 14775 N N . LEU C 1 259 ? -53.054 42.848 -35.194 1.00 21.12 259 LEU C N 1
ATOM 14776 C CA . LEU C 1 259 ? -51.814 42.254 -35.682 1.00 20.01 259 LEU C CA 1
ATOM 14777 C C . LEU C 1 259 ? -51.277 43.007 -36.892 1.00 20.01 259 LEU C C 1
ATOM 14778 O O . LEU C 1 259 ? -50.075 43.289 -36.972 1.00 22.41 259 LEU C O 1
ATOM 14794 N N . ALA C 1 260 ? -52.157 43.389 -37.810 1.00 21.36 260 ALA C N 1
ATOM 14795 C CA . ALA C 1 260 ? -51.707 44.196 -38.940 1.00 23.60 260 ALA C CA 1
ATOM 14796 C C . ALA C 1 260 ? -51.169 45.541 -38.464 1.00 23.64 260 ALA C C 1
ATOM 14797 O O . ALA C 1 260 ? -50.141 46.027 -38.954 1.00 24.06 260 ALA C O 1
ATOM 14804 N N . LEU C 1 261 ? -51.839 46.145 -37.486 1.00 22.46 261 LEU C N 1
ATOM 14805 C CA . LEU C 1 261 ? -51.366 47.405 -36.933 1.00 21.89 261 LEU C CA 1
ATOM 14806 C C . LEU C 1 261 ? -49.976 47.250 -36.325 1.00 22.06 261 LEU C C 1
ATOM 14807 O O . LEU C 1 261 ? -49.088 48.079 -36.554 1.00 25.21 261 LEU C O 1
ATOM 14823 N N . ILE C 1 262 ? -49.770 46.181 -35.553 1.00 22.06 262 ILE C N 1
ATOM 14824 C CA . ILE C 1 262 ? -48.455 45.920 -34.989 1.00 21.48 262 ILE C CA 1
ATOM 14825 C C . ILE C 1 262 ? -47.428 45.739 -36.090 1.00 26.90 262 ILE C C 1
ATOM 14826 O O . ILE C 1 262 ? -46.310 46.246 -36.004 1.00 23.28 262 ILE C O 1
ATOM 14842 N N . ARG C 1 263 ? -47.772 44.961 -37.118 1.00 23.74 263 ARG C N 1
ATOM 14843 C CA . ARG C 1 263 ? -46.844 44.772 -38.223 1.00 21.71 263 ARG C CA 1
ATOM 14844 C C . ARG C 1 263 ? -46.435 46.109 -38.837 1.00 23.66 263 ARG C C 1
ATOM 14845 O O . ARG C 1 263 ? -45.250 46.354 -39.099 1.00 25.98 263 ARG C O 1
ATOM 14866 N N . GLU C 1 264 ? -47.409 46.989 -39.080 1.00 24.58 264 GLU C N 1
ATOM 14867 C CA . GLU C 1 264 ? -47.122 48.259 -39.733 1.00 27.77 264 GLU C CA 1
ATOM 14868 C C . GLU C 1 264 ? -46.332 49.199 -38.833 1.00 27.63 264 GLU C C 1
ATOM 14869 O O . GLU C 1 264 ? -45.394 49.859 -39.308 1.00 25.84 264 GLU C O 1
ATOM 14881 N N . PHE C 1 265 ? -46.685 49.276 -37.535 1.00 25.01 265 PHE C N 1
ATOM 14882 C CA . PHE C 1 265 ? -45.917 50.116 -36.626 1.00 25.12 265 PHE C CA 1
ATOM 14883 C C . PHE C 1 265 ? -44.491 49.590 -36.490 1.00 22.73 265 PHE C C 1
ATOM 14884 O O . PHE C 1 265 ? -43.549 50.378 -36.374 1.00 25.37 265 PHE C O 1
ATOM 14901 N N . SER C 1 266 ? -44.317 48.269 -36.549 1.00 23.95 266 SER C N 1
ATOM 14902 C CA . SER C 1 266 ? -42.992 47.674 -36.433 1.00 24.83 266 SER C CA 1
ATOM 14903 C C . SER C 1 266 ? -42.150 48.010 -37.650 1.00 28.19 266 SER C C 1
ATOM 14904 O O . SER C 1 266 ? -40.947 48.243 -37.537 1.00 27.83 266 SER C O 1
ATOM 14912 N N . ARG C 1 267 ? -42.771 47.985 -38.829 1.00 26.68 267 ARG C N 1
ATOM 14913 C CA . ARG C 1 267 ? -42.064 48.319 -40.064 1.00 26.75 267 ARG C CA 1
ATOM 14914 C C . ARG C 1 267 ? -41.691 49.795 -40.112 1.00 30.58 267 ARG C C 1
ATOM 14915 O O . ARG C 1 267 ? -40.577 50.145 -40.523 1.00 31.05 267 ARG C O 1
ATOM 14936 N N . ASP C 1 268 ? -42.590 50.672 -39.656 1.00 26.86 268 ASP C N 1
ATOM 14937 C CA . ASP C 1 268 ? -42.248 52.084 -39.530 1.00 27.01 268 ASP C CA 1
ATOM 14938 C C . ASP C 1 268 ? -41.102 52.278 -38.550 1.00 28.48 268 ASP C C 1
ATOM 14939 O O . ASP C 1 268 ? -40.191 53.071 -38.801 1.00 30.18 268 ASP C O 1
ATOM 14948 N N . ALA C 1 269 ? -41.135 51.556 -37.424 1.00 25.29 269 ALA C N 1
ATOM 14949 C CA . ALA C 1 269 ? -40.045 51.631 -36.466 1.00 24.54 269 ALA C CA 1
ATOM 14950 C C . ALA C 1 269 ? -38.728 51.188 -37.097 1.00 28.05 269 ALA C C 1
ATOM 14951 O O . ALA C 1 269 ? -37.679 51.791 -36.848 1.00 30.76 269 ALA C O 1
ATOM 14958 N N . ALA C 1 270 ? -38.762 50.131 -37.917 1.00 29.77 270 ALA C N 1
ATOM 14959 C CA . ALA C 1 270 ? -37.537 49.638 -38.537 1.00 29.28 270 ALA C CA 1
ATOM 14960 C C . ALA C 1 270 ? -36.999 50.623 -39.568 1.00 30.60 270 ALA C C 1
ATOM 14961 O O . ALA C 1 270 ? -35.781 50.687 -39.791 1.00 35.54 270 ALA C O 1
ATOM 14968 N N . ASP C 1 271 ? -37.877 51.426 -40.163 1.00 28.78 271 ASP C N 1
ATOM 14969 C CA . ASP C 1 271 ? -37.496 52.381 -41.206 1.00 34.13 271 ASP C CA 1
ATOM 14970 C C . ASP C 1 271 ? -37.036 53.724 -40.655 1.00 38.25 271 ASP C C 1
ATOM 14971 O O . ASP C 1 271 ? -36.966 54.706 -41.409 1.00 40.59 271 ASP C O 1
ATOM 14980 N N . GLY C 1 272 ? -36.698 53.792 -39.376 1.00 32.40 272 GLY C N 1
ATOM 14981 C CA . GLY C 1 272 ? -36.230 55.010 -38.745 1.00 30.51 272 GLY C CA 1
ATOM 14982 C C . GLY C 1 272 ? -37.058 55.432 -37.554 1.00 33.30 272 GLY C C 1
ATOM 14983 O O . GLY C 1 272 ? -36.587 56.243 -36.747 1.00 30.08 272 GLY C O 1
ATOM 14987 N N . GLY C 1 273 ? -38.275 54.896 -37.408 1.00 32.60 273 GLY C N 1
ATOM 14988 C CA . GLY C 1 273 ? -39.129 55.289 -36.299 1.00 28.69 273 GLY C CA 1
ATOM 14989 C C . GLY C 1 273 ? -38.563 54.924 -34.932 1.00 27.67 273 GLY C C 1
ATOM 14990 O O . GLY C 1 273 ? -38.795 55.637 -33.951 1.00 26.62 273 GLY C O 1
ATOM 14994 N N . LEU C 1 274 ? -37.839 53.808 -34.830 1.00 25.25 274 LEU C N 1
ATOM 14995 C CA . LEU C 1 274 ? -37.341 53.431 -33.505 1.00 27.11 274 LEU C CA 1
ATOM 14996 C C . LEU C 1 274 ? -36.235 54.379 -33.061 1.00 24.90 274 LEU C C 1
ATOM 14997 O O . LEU C 1 274 ? -36.181 54.778 -31.887 1.00 28.24 274 LEU C O 1
ATOM 15013 N N . ALA C 1 275 ? -35.368 54.790 -33.997 1.00 27.68 275 ALA C N 1
ATOM 15014 C CA . ALA C 1 275 ? -34.361 55.802 -33.686 1.00 26.82 275 ALA C CA 1
ATOM 15015 C C . ALA C 1 275 ? -35.018 57.107 -33.270 1.00 32.55 275 ALA C C 1
ATOM 15016 O O . ALA C 1 275 ? -34.584 57.749 -32.304 1.00 28.77 275 ALA C O 1
ATOM 15023 N N . ASP C 1 276 ? -36.086 57.505 -33.970 1.00 28.32 276 ASP C N 1
ATOM 15024 C CA . ASP C 1 276 ? -36.823 58.704 -33.576 1.00 29.49 276 ASP C CA 1
ATOM 15025 C C . ASP C 1 276 ? -37.407 58.551 -32.175 1.00 26.37 276 ASP C C 1
ATOM 15026 O O . ASP C 1 276 ? -37.386 59.502 -31.379 1.00 28.46 276 ASP C O 1
ATOM 15035 N N . LEU C 1 277 ? -37.932 57.364 -31.858 1.00 26.59 277 LEU C N 1
ATOM 15036 C CA . LEU C 1 277 ? -38.481 57.124 -30.529 1.00 25.56 277 LEU C CA 1
ATOM 15037 C C . LEU C 1 277 ? -37.400 57.244 -29.460 1.00 25.73 277 LEU C C 1
ATOM 15038 O O . LEU C 1 277 ? -37.607 57.874 -28.415 1.00 26.84 277 LEU C O 1
ATOM 15054 N N . HIS C 1 278 ? -36.245 56.617 -29.687 1.00 26.03 278 HIS C N 1
ATOM 15055 C CA . HIS C 1 278 ? -35.159 56.741 -28.719 1.00 29.21 278 HIS C CA 1
ATOM 15056 C C . HIS C 1 278 ? -34.763 58.195 -28.505 1.00 28.93 278 HIS C C 1
ATOM 15057 O O . HIS C 1 278 ? -34.501 58.609 -27.371 1.00 27.76 278 HIS C O 1
ATOM 15071 N N . ALA C 1 279 ? -34.687 58.985 -29.580 1.00 26.38 279 ALA C N 1
ATOM 15072 C CA . ALA C 1 279 ? -34.307 60.387 -29.435 1.00 29.38 279 ALA C CA 1
ATOM 15073 C C . ALA C 1 279 ? -35.380 61.178 -28.696 1.00 29.43 279 ALA C C 1
ATOM 15074 O O . ALA C 1 279 ? -35.064 62.097 -27.933 1.00 29.66 279 ALA C O 1
ATOM 15081 N N . PHE C 1 280 ? -36.649 60.827 -28.910 1.00 26.48 280 PHE C N 1
ATOM 15082 C CA . PHE C 1 280 ? -37.761 61.504 -28.254 1.00 30.16 280 PHE C CA 1
ATOM 15083 C C . PHE C 1 280 ? -37.754 61.227 -26.756 1.00 27.58 280 PHE C C 1
ATOM 15084 O O . PHE C 1 280 ? -37.884 62.144 -25.939 1.00 28.19 280 PHE C O 1
ATOM 15101 N N . ILE C 1 281 ? -37.606 59.958 -26.382 1.00 24.83 281 ILE C N 1
ATOM 15102 C CA . ILE C 1 281 ? -37.507 59.591 -24.969 1.00 25.02 281 ILE C CA 1
ATOM 15103 C C . ILE C 1 281 ? -36.276 60.228 -24.335 1.00 27.79 281 ILE C C 1
ATOM 15104 O O . ILE C 1 281 ? -36.339 60.749 -23.213 1.00 28.65 281 ILE C O 1
ATOM 15120 N N . LEU C 1 282 ? -35.134 60.169 -25.021 1.00 28.28 282 LEU C N 1
ATOM 15121 C CA . LEU C 1 282 ? -33.937 60.831 -24.514 1.00 27.81 282 LEU C CA 1
ATOM 15122 C C . LEU C 1 282 ? -34.180 62.319 -24.286 1.00 33.87 282 LEU C C 1
ATOM 15123 O O . LEU C 1 282 ? -33.752 62.882 -23.270 1.00 28.69 282 LEU C O 1
ATOM 15139 N N . HIS C 1 283 ? -34.850 62.980 -25.231 1.00 30.61 283 HIS C N 1
ATOM 15140 C CA . HIS C 1 283 ? -35.139 64.400 -25.075 1.00 33.47 283 HIS C CA 1
ATOM 15141 C C . HIS C 1 283 ? -36.023 64.664 -23.857 1.00 32.47 283 HIS C C 1
ATOM 15142 O O . HIS C 1 283 ? -35.779 65.610 -23.099 1.00 33.65 283 HIS C O 1
ATOM 15156 N N . ASN C 1 284 ? -37.056 63.841 -23.653 1.00 28.07 284 ASN C N 1
ATOM 15157 C CA . ASN C 1 284 ? -37.967 64.053 -22.533 1.00 26.12 284 ASN C CA 1
ATOM 15158 C C . ASN C 1 284 ? -37.284 63.757 -21.205 1.00 31.65 284 ASN C C 1
ATOM 15159 O O . ASN C 1 284 ? -37.515 64.457 -20.210 1.00 32.98 284 ASN C O 1
ATOM 15170 N N . ARG C 1 285 ? -36.467 62.702 -21.166 1.00 28.01 285 ARG C N 1
ATOM 15171 C CA . ARG C 1 285 ? -35.641 62.447 -19.995 1.00 26.80 285 ARG C CA 1
ATOM 15172 C C . ARG C 1 285 ? -34.776 63.660 -19.687 1.00 32.06 285 ARG C C 1
ATOM 15173 O O . ARG C 1 285 ? -34.636 64.050 -18.524 1.00 31.49 285 ARG C O 1
ATOM 15194 N N . SER C 1 286 ? -34.218 64.290 -20.722 1.00 32.00 286 SER C N 1
ATOM 15195 C CA . SER C 1 286 ? -33.353 65.446 -20.499 1.00 31.13 286 SER C CA 1
ATOM 15196 C C . SER C 1 286 ? -34.148 66.641 -19.991 1.00 35.38 286 SER C C 1
ATOM 15197 O O . SER C 1 286 ? -33.654 67.418 -19.165 1.00 36.02 286 SER C O 1
ATOM 15205 N N . VAL C 1 287 ? -35.375 66.810 -20.477 1.00 36.15 287 VAL C N 1
ATOM 15206 C CA . VAL C 1 287 ? -36.256 67.846 -19.939 1.00 40.09 287 VAL C CA 1
ATOM 15207 C C . VAL C 1 287 ? -36.408 67.680 -18.433 1.00 32.79 287 VAL C C 1
ATOM 15208 O O . VAL C 1 287 ? -36.272 68.640 -17.667 1.00 37.40 287 VAL C O 1
ATOM 15221 N N . VAL C 1 288 ? -36.722 66.458 -17.990 1.00 33.89 288 VAL C N 1
ATOM 15222 C CA . VAL C 1 288 ? -36.938 66.216 -16.565 1.00 34.60 288 VAL C CA 1
ATOM 15223 C C . VAL C 1 288 ? -35.665 66.502 -15.790 1.00 34.40 288 VAL C C 1
ATOM 15224 O O . VAL C 1 288 ? -35.675 67.193 -14.763 1.00 35.80 288 VAL C O 1
ATOM 15237 N N . ARG C 1 289 ? -34.549 65.948 -16.257 1.00 29.58 289 ARG C N 1
ATOM 15238 C CA . ARG C 1 289 ? -33.314 66.060 -15.499 1.00 33.11 289 ARG C CA 1
ATOM 15239 C C . ARG C 1 289 ? -32.798 67.486 -15.500 1.00 32.50 289 ARG C C 1
ATOM 15240 O O . ARG C 1 289 ? -32.344 67.981 -14.463 1.00 35.79 289 ARG C O 1
ATOM 15261 N N . ARG C 1 290 ? -32.863 68.172 -16.648 1.00 33.50 290 ARG C N 1
ATOM 15262 C CA . ARG C 1 290 ? -32.412 69.560 -16.686 1.00 34.53 290 ARG C CA 1
ATOM 15263 C C . ARG C 1 290 ? -33.257 70.431 -15.766 1.00 36.30 290 ARG C C 1
ATOM 15264 O O . ARG C 1 290 ? -32.733 71.336 -15.098 1.00 40.94 290 ARG C O 1
ATOM 15285 N N . ALA C 1 291 ? -34.563 70.153 -15.699 1.00 38.93 291 ALA C N 1
ATOM 15286 C CA . ALA C 1 291 ? -35.461 70.963 -14.889 1.00 41.82 291 ALA C CA 1
ATOM 15287 C C . ALA C 1 291 ? -35.218 70.791 -13.392 1.00 48.95 291 ALA C C 1
ATOM 15288 O O . ALA C 1 291 ? -35.432 71.738 -12.630 1.00 44.54 291 ALA C O 1
ATOM 15295 N N . LEU C 1 292 ? -34.776 69.606 -12.948 1.00 39.55 292 LEU C N 1
ATOM 15296 C CA . LEU C 1 292 ? -34.674 69.303 -11.523 1.00 39.43 292 LEU C CA 1
ATOM 15297 C C . LEU C 1 292 ? -33.246 69.176 -11.012 1.00 41.80 292 LEU C C 1
ATOM 15298 O O . LEU C 1 292 ? -33.050 69.098 -9.792 1.00 47.39 292 LEU C O 1
ATOM 15314 N N . ALA C 1 293 ? -32.250 69.160 -11.894 1.00 53.98 293 ALA C N 1
ATOM 15315 C CA . ALA C 1 293 ? -30.882 68.871 -11.474 1.00 70.48 293 ALA C CA 1
ATOM 15316 C C . ALA C 1 293 ? -30.439 69.782 -10.333 1.00 67.46 293 ALA C C 1
ATOM 15317 O O . ALA C 1 293 ? -29.874 69.320 -9.334 1.00 62.48 293 ALA C O 1
ATOM 15324 N N . GLY C 1 294 ? -30.692 71.080 -10.461 1.00 51.06 294 GLY C N 1
ATOM 15325 C CA . GLY C 1 294 ? -30.200 72.046 -9.500 1.00 43.14 294 GLY C CA 1
ATOM 15326 C C . GLY C 1 294 ? -30.989 72.180 -8.216 1.00 43.05 294 GLY C C 1
ATOM 15327 O O . GLY C 1 294 ? -30.696 73.075 -7.420 1.00 47.37 294 GLY C O 1
ATOM 15331 N N . VAL C 1 295 ? -31.974 71.323 -7.971 1.00 41.81 295 VAL C N 1
ATOM 15332 C CA . VAL C 1 295 ? -32.803 71.423 -6.775 1.00 37.14 295 VAL C CA 1
ATOM 15333 C C . VAL C 1 295 ? -32.140 70.647 -5.646 1.00 41.12 295 VAL C C 1
ATOM 15334 O O . VAL C 1 295 ? -31.777 69.475 -5.814 1.00 40.37 295 VAL C O 1
ATOM 15347 N N . GLU C 1 296 ? -31.993 71.296 -4.488 1.00 41.64 296 GLU C N 1
ATOM 15348 C CA . GLU C 1 296 ? -31.341 70.669 -3.346 1.00 40.51 296 GLU C CA 1
ATOM 15349 C C . GLU C 1 296 ? -32.019 69.356 -2.988 1.00 38.51 296 GLU C C 1
ATOM 15350 O O . GLU C 1 296 ? -33.237 69.294 -2.797 1.00 44.14 296 GLU C O 1
ATOM 15362 N N . GLY C 1 297 ? -31.215 68.312 -2.867 1.00 36.96 297 GLY C N 1
ATOM 15363 C CA . GLY C 1 297 ? -31.709 67.036 -2.428 1.00 34.69 297 GLY C CA 1
ATOM 15364 C C . GLY C 1 297 ? -32.280 66.161 -3.516 1.00 34.29 297 GLY C C 1
ATOM 15365 O O . GLY C 1 297 ? -32.736 65.056 -3.212 1.00 38.99 297 GLY C O 1
ATOM 15369 N N . VAL C 1 298 ? -32.256 66.594 -4.758 1.00 33.48 298 VAL C N 1
ATOM 15370 C CA . VAL C 1 298 ? -32.791 65.785 -5.850 1.00 33.26 298 VAL C CA 1
ATOM 15371 C C . VAL C 1 298 ? -31.661 64.977 -6.459 1.00 31.46 298 VAL C C 1
ATOM 15372 O O . VAL C 1 298 ? -30.563 65.496 -6.685 1.00 34.53 298 VAL C O 1
ATOM 15385 N N . SER C 1 299 ? -31.944 63.713 -6.776 1.00 32.62 299 SER C N 1
ATOM 15386 C CA . SER C 1 299 ? -31.009 62.887 -7.524 1.00 31.23 299 SER C CA 1
ATOM 15387 C C . SER C 1 299 ? -31.789 61.967 -8.449 1.00 31.51 299 SER C C 1
ATOM 15388 O O . SER C 1 299 ? -33.002 61.772 -8.303 1.00 30.38 299 SER C O 1
ATOM 15396 N N . PHE C 1 300 ? -31.074 61.377 -9.398 1.00 30.14 300 PHE C N 1
ATOM 15397 C CA . PHE C 1 300 ? -31.680 60.437 -10.346 1.00 29.91 300 PHE C CA 1
ATOM 15398 C C . PHE C 1 300 ? -31.040 59.065 -10.171 1.00 28.32 300 PHE C C 1
ATOM 15399 O O . PHE C 1 300 ? -29.859 58.882 -10.529 1.00 30.00 300 PHE C O 1
ATOM 15416 N N . PRO C 1 301 ? -31.745 58.091 -9.580 1.00 27.25 301 PRO C N 1
ATOM 15417 C CA . PRO C 1 301 ? -31.085 56.829 -9.201 1.00 28.58 301 PRO C CA 1
ATOM 15418 C C . PRO C 1 301 ? -30.629 55.981 -10.373 1.00 26.84 301 PRO C C 1
ATOM 15419 O O . PRO C 1 301 ? -29.824 55.065 -10.158 1.00 28.14 301 PRO C O 1
ATOM 15430 N N . ASP C 1 302 ? -31.156 56.194 -11.582 1.00 28.56 302 ASP C N 1
ATOM 15431 C CA . ASP C 1 302 ? -30.889 55.324 -12.728 1.00 25.59 302 ASP C CA 1
ATOM 15432 C C . ASP C 1 302 ? -30.324 56.167 -13.864 1.00 27.06 302 ASP C C 1
ATOM 15433 O O . ASP C 1 302 ? -31.009 56.413 -14.868 1.00 25.99 302 ASP C O 1
ATOM 15442 N N . PRO C 1 303 ? -29.082 56.640 -13.736 1.00 28.60 303 PRO C N 1
ATOM 15443 C CA . PRO C 1 303 ? -28.550 57.557 -14.756 1.00 30.01 303 PRO C CA 1
ATOM 15444 C C . PRO C 1 303 ? -28.536 56.978 -16.152 1.00 29.91 303 PRO C C 1
ATOM 15445 O O . PRO C 1 303 ? -28.712 57.736 -17.117 1.00 32.95 303 PRO C O 1
ATOM 15456 N N . GLU C 1 304 ? -28.338 55.665 -16.296 1.00 31.77 304 GLU C N 1
ATOM 15457 C CA . GLU C 1 304 ? -28.237 55.018 -17.602 1.00 28.45 304 GLU C CA 1
ATOM 15458 C C . GLU C 1 304 ? -29.569 54.506 -18.143 1.00 27.20 304 GLU C C 1
ATOM 15459 O O . GLU C 1 304 ? -29.590 53.932 -19.239 1.00 28.16 304 GLU C O 1
ATOM 15471 N N . SER C 1 305 ? -30.674 54.692 -17.433 1.00 26.09 305 SER C N 1
ATOM 15472 C CA . SER C 1 305 ? -31.936 54.170 -17.937 1.00 25.19 305 SER C CA 1
ATOM 15473 C C . SER C 1 305 ? -32.297 54.849 -19.240 1.00 25.35 305 SER C C 1
ATOM 15474 O O . SER C 1 305 ? -32.081 56.054 -19.411 1.00 26.72 305 SER C O 1
ATOM 15482 N N . ARG C 1 306 ? -32.837 54.056 -20.159 1.00 25.22 306 ARG C N 1
ATOM 15483 C CA . ARG C 1 306 ? -33.407 54.569 -21.402 1.00 27.40 306 ARG C CA 1
ATOM 15484 C C . ARG C 1 306 ? -34.888 54.231 -21.505 1.00 27.58 306 ARG C C 1
ATOM 15485 O O . ARG C 1 306 ? -35.502 54.377 -22.575 1.00 24.83 306 ARG C O 1
ATOM 15506 N N . SER C 1 307 ? -35.486 53.784 -20.408 1.00 23.63 307 SER C N 1
ATOM 15507 C CA . SER C 1 307 ? -36.875 53.400 -20.446 1.00 24.69 307 SER C CA 1
ATOM 15508 C C . SER C 1 307 ? -37.767 54.631 -20.446 1.00 23.71 307 SER C C 1
ATOM 15509 O O . SER C 1 307 ? -37.331 55.758 -20.196 1.00 23.33 307 SER C O 1
ATOM 15517 N N . SER C 1 308 ? -39.047 54.398 -20.725 1.00 22.30 308 SER C N 1
ATOM 15518 C CA . SER C 1 308 ? -40.000 55.488 -20.881 1.00 22.90 308 SER C CA 1
ATOM 15519 C C . SER C 1 308 ? -40.589 55.956 -19.558 1.00 23.62 308 SER C C 1
ATOM 15520 O O . SER C 1 308 ? -41.536 56.742 -19.574 1.00 24.49 308 SER C O 1
ATOM 15528 N N . VAL C 1 309 ? -40.052 55.494 -18.429 1.00 22.35 309 VAL C N 1
ATOM 15529 C CA . VAL C 1 309 ? -40.409 56.020 -17.122 1.00 22.57 309 VAL C CA 1
ATOM 15530 C C . VAL C 1 309 ? -39.112 56.394 -16.413 1.00 25.95 309 VAL C C 1
ATOM 15531 O O . VAL C 1 309 ? -38.042 55.849 -16.709 1.00 22.82 309 VAL C O 1
ATOM 15544 N N . GLU C 1 310 ? -39.206 57.363 -15.502 1.00 23.91 310 GLU C N 1
ATOM 15545 C CA . GLU C 1 310 ? -38.035 57.963 -14.857 1.00 22.26 310 GLU C CA 1
ATOM 15546 C C . GLU C 1 310 ? -38.291 58.093 -13.357 1.00 25.41 310 GLU C C 1
ATOM 15547 O O . GLU C 1 310 ? -39.288 58.689 -12.945 1.00 25.94 310 GLU C O 1
ATOM 15559 N N . ARG C 1 311 ? -37.403 57.524 -12.542 1.00 22.47 311 ARG C N 1
ATOM 15560 C CA . ARG C 1 311 ? -37.453 57.693 -11.094 1.00 23.11 311 ARG C CA 1
ATOM 15561 C C . ARG C 1 311 ? -36.708 58.961 -10.684 1.00 28.28 311 ARG C C 1
ATOM 15562 O O . ARG C 1 311 ? -35.646 59.263 -11.219 1.00 25.88 311 ARG C O 1
ATOM 15583 N N . VAL C 1 312 ? -37.264 59.694 -9.719 1.00 24.89 312 VAL C N 1
ATOM 15584 C CA . VAL C 1 312 ? -36.612 60.866 -9.145 1.00 26.89 312 VAL C CA 1
ATOM 15585 C C . VAL C 1 312 ? -36.591 60.678 -7.634 1.00 27.64 312 VAL C C 1
ATOM 15586 O O . VAL C 1 312 ? -37.614 60.324 -7.042 1.00 28.24 312 VAL C O 1
ATOM 15599 N N . ALA C 1 313 ? -35.430 60.875 -7.016 1.00 29.10 313 ALA C N 1
ATOM 15600 C CA . ALA C 1 313 ? -35.269 60.678 -5.586 1.00 29.56 313 ALA C CA 1
ATOM 15601 C C . ALA C 1 313 ? -35.067 62.016 -4.890 1.00 28.72 313 ALA C C 1
ATOM 15602 O O . ALA C 1 313 ? -34.521 62.955 -5.465 1.00 32.16 313 ALA C O 1
ATOM 15609 N N . PHE C 1 314 ? -35.551 62.103 -3.661 1.00 36.22 314 PHE C N 1
ATOM 15610 C CA . PHE C 1 314 ? -35.314 63.291 -2.859 1.00 46.07 314 PHE C CA 1
ATOM 15611 C C . PHE C 1 314 ? -34.941 62.903 -1.443 1.00 51.19 314 PHE C C 1
ATOM 15612 O O . PHE C 1 314 ? -35.538 62.006 -0.847 1.00 45.28 314 PHE C O 1
ATOM 15629 N N . ALA C 1 315 ? -33.944 63.587 -0.912 1.00 59.56 315 ALA C N 1
ATOM 15630 C CA . ALA C 1 315 ? -33.730 63.602 0.518 1.00 56.36 315 ALA C CA 1
ATOM 15631 C C . ALA C 1 315 ? -34.591 64.711 1.100 1.00 66.27 315 ALA C C 1
ATOM 15632 O O . ALA C 1 315 ? -34.682 65.806 0.531 1.00 74.60 315 ALA C O 1
ATOM 15639 N N . GLY C 1 316 ? -35.268 64.410 2.202 1.00 57.52 316 GLY C N 1
ATOM 15640 C CA . GLY C 1 316 ? -36.020 65.403 2.937 1.00 71.99 316 GLY C CA 1
ATOM 15641 C C . GLY C 1 316 ? -37.523 65.265 2.845 1.00 73.81 316 GLY C C 1
ATOM 15642 O O . GLY C 1 316 ? -38.232 65.879 3.652 1.00 83.00 316 GLY C O 1
ATOM 15646 N N . ARG C 1 317 ? -38.040 64.498 1.887 1.00 59.57 317 ARG C N 1
ATOM 15647 C CA . ARG C 1 317 ? -39.479 64.310 1.815 1.00 60.84 317 ARG C CA 1
ATOM 15648 C C . ARG C 1 317 ? -39.771 62.965 1.178 1.00 50.18 317 ARG C C 1
ATOM 15649 O O . ARG C 1 317 ? -38.924 62.377 0.500 1.00 45.43 317 ARG C O 1
ATOM 15670 N N . THR C 1 318 ? -40.980 62.476 1.436 1.00 43.79 318 THR C N 1
ATOM 15671 C CA . THR C 1 318 ? -41.416 61.190 0.914 1.00 38.04 318 THR C CA 1
ATOM 15672 C C . THR C 1 318 ? -42.114 61.363 -0.427 1.00 37.91 318 THR C C 1
ATOM 15673 O O . THR C 1 318 ? -42.761 62.379 -0.695 1.00 32.74 318 THR C O 1
ATOM 15684 N N . GLY C 1 319 ? -42.025 60.327 -1.255 1.00 34.90 319 GLY C N 1
ATOM 15685 C CA . GLY C 1 319 ? -42.711 60.367 -2.534 1.00 33.66 319 GLY C CA 1
ATOM 15686 C C . GLY C 1 319 ? -44.205 60.546 -2.369 1.00 32.83 319 GLY C C 1
ATOM 15687 O O . GLY C 1 319 ? -44.864 61.192 -3.188 1.00 34.73 319 GLY C O 1
ATOM 15691 N N . THR C 1 320 ? -44.765 59.964 -1.314 1.00 29.20 320 THR C N 1
ATOM 15692 C CA . THR C 1 320 ? -46.184 60.142 -1.054 1.00 31.27 320 THR C CA 1
ATOM 15693 C C . THR C 1 320 ? -46.519 61.611 -0.813 1.00 35.18 320 THR C C 1
ATOM 15694 O O . THR C 1 320 ? -47.502 62.126 -1.359 1.00 34.65 320 THR C O 1
ATOM 15705 N N . GLU C 1 321 ? -45.715 62.305 -0.001 1.00 37.66 321 GLU C N 1
ATOM 15706 C CA . GLU C 1 321 ? -45.979 63.718 0.249 1.00 37.86 321 GLU C CA 1
ATOM 15707 C C . GLU C 1 321 ? -45.886 64.525 -1.037 1.00 44.58 321 GLU C C 1
ATOM 15708 O O . GLU C 1 321 ? -46.728 65.393 -1.302 1.00 38.91 321 GLU C O 1
ATOM 15720 N N . VAL C 1 322 ? -44.860 64.259 -1.843 1.00 35.53 322 VAL C N 1
ATOM 15721 C CA . VAL C 1 322 ? -44.684 64.994 -3.097 1.00 37.81 322 VAL C CA 1
ATOM 15722 C C . VAL C 1 322 ? -45.849 64.725 -4.038 1.00 34.31 322 VAL C C 1
ATOM 15723 O O . VAL C 1 322 ? -46.378 65.635 -4.686 1.00 37.21 322 VAL C O 1
ATOM 15736 N N . TRP C 1 323 ? -46.257 63.466 -4.136 1.00 32.06 323 TRP C N 1
ATOM 15737 C CA . TRP C 1 323 ? -47.387 63.113 -4.978 1.00 32.23 323 TRP C CA 1
ATOM 15738 C C . TRP C 1 323 ? -48.663 63.816 -4.524 1.00 34.69 323 TRP C C 1
ATOM 15739 O O . TRP C 1 323 ? -49.446 64.293 -5.350 1.00 37.78 323 TRP C O 1
ATOM 15760 N N . GLU C 1 324 ? -48.880 63.919 -3.211 1.00 33.93 324 GLU C N 1
ATOM 15761 C CA . GLU C 1 324 ? -50.051 64.634 -2.714 1.00 39.52 324 GLU C CA 1
ATOM 15762 C C . GLU C 1 324 ? -49.983 66.107 -3.094 1.00 40.61 324 GLU C C 1
ATOM 15763 O O . GLU C 1 324 ? -50.958 66.684 -3.591 1.00 45.19 324 GLU C O 1
ATOM 15775 N N . GLU C 1 325 ? -48.825 66.730 -2.887 1.00 36.24 325 GLU C N 1
ATOM 15776 C CA . GLU C 1 325 ? -48.712 68.151 -3.204 1.00 38.59 325 GLU C CA 1
ATOM 15777 C C . GLU C 1 325 ? -48.926 68.382 -4.693 1.00 42.32 325 GLU C C 1
ATOM 15778 O O . GLU C 1 325 ? -49.641 69.312 -5.092 1.00 41.71 325 GLU C O 1
ATOM 15790 N N . LEU C 1 326 ? -48.338 67.527 -5.531 1.00 40.77 326 LEU C N 1
ATOM 15791 C CA . LEU C 1 326 ? -48.533 67.640 -6.974 1.00 39.62 326 LEU C CA 1
ATOM 15792 C C . LEU C 1 326 ? -50.008 67.589 -7.350 1.00 37.05 326 LEU C C 1
ATOM 15793 O O . LEU C 1 326 ? -50.457 68.351 -8.217 1.00 44.76 326 LEU C O 1
ATOM 15809 N N . GLN C 1 327 ? -50.772 66.690 -6.724 1.00 37.78 327 GLN C N 1
ATOM 15810 C CA . GLN C 1 327 ? -52.193 66.567 -7.040 1.00 39.94 327 GLN C CA 1
ATOM 15811 C C . GLN C 1 327 ? -52.939 67.857 -6.744 1.00 41.57 327 GLN C C 1
ATOM 15812 O O . GLN C 1 327 ? -53.881 68.213 -7.463 1.00 48.05 327 GLN C O 1
ATOM 15826 N N . ARG C 1 328 ? -52.554 68.556 -5.671 1.00 45.33 328 ARG C N 1
ATOM 15827 C CA . ARG C 1 328 ? -53.133 69.871 -5.398 1.00 50.14 328 ARG C CA 1
ATOM 15828 C C . ARG C 1 328 ? -52.954 70.811 -6.575 1.00 49.81 328 ARG C C 1
ATOM 15829 O O . ARG C 1 328 ? -53.767 71.725 -6.772 1.00 50.82 328 ARG C O 1
ATOM 15850 N N . HIS C 1 329 ? -51.894 70.625 -7.354 1.00 47.57 329 HIS C N 1
ATOM 15851 C CA . HIS C 1 329 ? -51.654 71.436 -8.537 1.00 43.72 329 HIS C CA 1
ATOM 15852 C C . HIS C 1 329 ? -52.080 70.727 -9.815 1.00 45.22 329 HIS C C 1
ATOM 15853 O O . HIS C 1 329 ? -51.727 71.172 -10.913 1.00 44.85 329 HIS C O 1
ATOM 15867 N N . HIS C 1 330 ? -52.860 69.654 -9.695 1.00 48.82 330 HIS C N 1
ATOM 15868 C CA . HIS C 1 330 ? -53.472 68.987 -10.838 1.00 45.21 330 HIS C CA 1
ATOM 15869 C C . HIS C 1 330 ? -52.439 68.265 -11.695 1.00 48.17 330 HIS C C 1
ATOM 15870 O O . HIS C 1 330 ? -52.630 68.095 -12.903 1.00 48.61 330 HIS C O 1
ATOM 15884 N N . VAL C 1 331 ? -51.332 67.849 -11.083 1.00 37.13 331 VAL C N 1
ATOM 15885 C CA . VAL C 1 331 ? -50.324 67.029 -11.748 1.00 32.64 331 VAL C CA 1
ATOM 15886 C C . VAL C 1 331 ? -50.337 65.665 -11.082 1.00 35.98 331 VAL C C 1
ATOM 15887 O O . VAL C 1 331 ? -50.345 65.571 -9.850 1.00 39.30 331 VAL C O 1
ATOM 15900 N N . PHE C 1 332 ? -50.335 64.614 -11.895 1.00 34.98 332 PHE C N 1
ATOM 15901 C CA . PHE C 1 332 ? -50.513 63.251 -11.413 1.00 32.52 332 PHE C CA 1
ATOM 15902 C C . PHE C 1 332 ? -49.312 62.415 -11.826 1.00 29.98 332 PHE C C 1
ATOM 15903 O O . PHE C 1 332 ? -49.181 62.037 -12.993 1.00 29.90 332 PHE C O 1
ATOM 15920 N N . ALA C 1 333 ? -48.455 62.118 -10.853 1.00 29.04 333 ALA C N 1
ATOM 15921 C CA . ALA C 1 333 ? -47.307 61.252 -11.024 1.00 26.40 333 ALA C CA 1
ATOM 15922 C C . ALA C 1 333 ? -47.563 60.003 -10.178 1.00 33.48 333 ALA C C 1
ATOM 15923 O O . ALA C 1 333 ? -48.719 59.685 -9.864 1.00 41.62 333 ALA C O 1
ATOM 15930 N N . LEU C 1 334 ? -46.492 59.285 -9.819 1.00 30.32 334 LEU C N 1
ATOM 15931 C CA . LEU C 1 334 ? -46.634 58.100 -8.965 1.00 24.30 334 LEU C CA 1
ATOM 15932 C C . LEU C 1 334 ? -45.604 58.102 -7.843 1.00 27.34 334 LEU C C 1
ATOM 15933 O O . LEU C 1 334 ? -44.418 58.355 -8.097 1.00 31.60 334 LEU C O 1
ATOM 15949 N N . PRO C 1 335 ? -46.002 57.813 -6.607 1.00 26.85 335 PRO C N 1
ATOM 15950 C CA . PRO C 1 335 ? -45.003 57.480 -5.593 1.00 25.72 335 PRO C CA 1
ATOM 15951 C C . PRO C 1 335 ? -44.439 56.102 -5.900 1.00 30.29 335 PRO C C 1
ATOM 15952 O O . PRO C 1 335 ? -45.062 55.296 -6.587 1.00 31.13 335 PRO C O 1
ATOM 15963 N N . CYS C 1 336 ? -43.242 55.835 -5.403 1.00 26.98 336 CYS C N 1
ATOM 15964 C CA . CYS C 1 336 ? -42.575 54.592 -5.770 1.00 21.68 336 CYS C CA 1
ATOM 15965 C C . CYS C 1 336 ? -42.773 53.448 -4.783 1.00 21.34 336 CYS C C 1
ATOM 15966 O O . CYS C 1 336 ? -42.324 52.329 -5.085 1.00 22.37 336 CYS C O 1
ATOM 15974 N N . ARG C 1 337 ? -43.437 53.671 -3.635 1.00 22.11 337 ARG C N 1
ATOM 15975 C CA . ARG C 1 337 ? -43.606 52.585 -2.666 1.00 22.00 337 ARG C CA 1
ATOM 15976 C C . ARG C 1 337 ? -44.174 51.331 -3.314 1.00 21.06 337 ARG C C 1
ATOM 15977 O O . ARG C 1 337 ? -43.738 50.217 -3.014 1.00 20.56 337 ARG C O 1
ATOM 15998 N N . GLN C 1 338 ? -45.160 51.499 -4.210 1.00 21.17 338 GLN C N 1
ATOM 15999 C CA . GLN C 1 338 ? -45.891 50.357 -4.763 1.00 25.34 338 GLN C CA 1
ATOM 16000 C C . GLN C 1 338 ? -44.977 49.404 -5.531 1.00 22.54 338 GLN C C 1
ATOM 16001 O O . GLN C 1 338 ? -45.263 48.203 -5.616 1.00 22.49 338 GLN C O 1
ATOM 16015 N N . PHE C 1 339 ? -43.902 49.919 -6.130 1.00 18.99 339 PHE C N 1
ATOM 16016 C CA . PHE C 1 339 ? -42.997 49.061 -6.910 1.00 19.07 339 PHE C CA 1
ATOM 16017 C C . PHE C 1 339 ? -42.146 48.171 -6.022 1.00 19.85 339 PHE C C 1
ATOM 16018 O O . PHE C 1 339 ? -41.659 47.128 -6.474 1.00 20.53 339 PHE C O 1
ATOM 16035 N N . HIS C 1 340 ? -41.982 48.548 -4.761 1.00 18.52 340 HIS C N 1
ATOM 16036 C CA . HIS C 1 340 ? -41.214 47.751 -3.808 1.00 20.06 340 HIS C CA 1
ATOM 16037 C C . HIS C 1 340 ? -42.209 46.868 -3.057 1.00 20.93 340 HIS C C 1
ATOM 16038 O O . HIS C 1 340 ? -42.574 47.093 -1.898 1.00 21.40 340 HIS C O 1
ATOM 16052 N N . TRP C 1 341 ? -42.671 45.848 -3.794 1.00 19.43 341 TRP C N 1
ATOM 16053 C CA . TRP C 1 341 ? -43.795 45.018 -3.412 1.00 17.50 341 TRP C CA 1
ATOM 16054 C C . TRP C 1 341 ? -43.510 44.158 -2.186 1.00 17.59 341 TRP C C 1
ATOM 16055 O O . TRP C 1 341 ? -44.455 43.592 -1.625 1.00 21.04 341 TRP C O 1
ATOM 16076 N N . ALA C 1 342 ? -42.255 44.063 -1.759 1.00 19.89 342 ALA C N 1
ATOM 16077 C CA . ALA C 1 342 ? -41.890 43.324 -0.551 1.00 20.87 342 ALA C CA 1
ATOM 16078 C C . ALA C 1 342 ? -41.415 44.217 0.577 1.00 22.11 342 ALA C C 1
ATOM 16079 O O . ALA C 1 342 ? -41.454 43.799 1.743 1.00 29.77 342 ALA C O 1
ATOM 16086 N N . GLU C 1 343 ? -40.964 45.422 0.275 1.00 19.04 343 GLU C N 1
ATOM 16087 C CA . GLU C 1 343 ? -40.390 46.317 1.278 1.00 19.98 343 GLU C CA 1
ATOM 16088 C C . GLU C 1 343 ? -40.674 47.739 0.833 1.00 21.03 343 GLU C C 1
ATOM 16089 O O . GLU C 1 343 ? -39.797 48.430 0.304 1.00 20.04 343 GLU C O 1
ATOM 16101 N N . PRO C 1 344 ? -41.915 48.210 1.022 1.00 22.25 344 PRO C N 1
ATOM 16102 C CA . PRO C 1 344 ? -42.313 49.501 0.421 1.00 21.58 344 PRO C CA 1
ATOM 16103 C C . PRO C 1 344 ? -41.516 50.692 0.913 1.00 22.49 344 PRO C C 1
ATOM 16104 O O . PRO C 1 344 ? -41.389 51.676 0.176 1.00 25.29 344 PRO C O 1
ATOM 16115 N N . SER C 1 345 ? -40.980 50.656 2.132 1.00 23.33 345 SER C N 1
ATOM 16116 C CA . SER C 1 345 ? -40.191 51.794 2.593 1.00 28.55 345 SER C CA 1
ATOM 16117 C C . SER C 1 345 ? -38.938 52.004 1.747 1.00 29.10 345 SER C C 1
ATOM 16118 O O . SER C 1 345 ? -38.390 53.112 1.747 1.00 28.98 345 SER C O 1
ATOM 16126 N N . ASP C 1 346 ? -38.496 50.984 0.999 1.00 24.67 346 ASP C N 1
ATOM 16127 C CA . ASP C 1 346 ? -37.367 51.181 0.087 1.00 27.94 346 ASP C CA 1
ATOM 16128 C C . ASP C 1 346 ? -37.659 52.252 -0.952 1.00 31.30 346 ASP C C 1
ATOM 16129 O O . ASP C 1 346 ? -36.730 52.864 -1.478 1.00 30.12 346 ASP C O 1
ATOM 16138 N N . GLY C 1 347 ? -38.926 52.456 -1.299 1.00 23.56 347 GLY C N 1
ATOM 16139 C CA . GLY C 1 347 ? -39.294 53.452 -2.293 1.00 25.20 347 GLY C CA 1
ATOM 16140 C C . GLY C 1 347 ? -39.906 54.714 -1.714 1.00 24.75 347 GLY C C 1
ATOM 16141 O O . GLY C 1 347 ? -40.514 55.510 -2.438 1.00 28.32 347 GLY C O 1
ATOM 16145 N N . ASP C 1 348 ? -39.747 54.916 -0.406 1.00 27.01 348 ASP C N 1
ATOM 16146 C CA . ASP C 1 348 ? -40.438 56.017 0.267 1.00 30.94 348 ASP C CA 1
ATOM 16147 C C . ASP C 1 348 ? -39.951 57.399 -0.167 1.00 32.64 348 ASP C C 1
ATOM 16148 O O . ASP C 1 348 ? -40.665 58.385 0.051 1.00 34.66 348 ASP C O 1
ATOM 16157 N N . HIS C 1 349 ? -38.787 57.511 -0.803 1.00 28.76 349 HIS C N 1
ATOM 16158 C CA . HIS C 1 349 ? -38.223 58.820 -1.114 1.00 36.41 349 HIS C CA 1
ATOM 16159 C C . HIS C 1 349 ? -38.057 59.029 -2.614 1.00 32.79 349 HIS C C 1
ATOM 16160 O O . HIS C 1 349 ? -37.193 59.785 -3.050 1.00 35.73 349 HIS C O 1
ATOM 16174 N N . MET C 1 350 ? -38.922 58.407 -3.408 1.00 27.63 350 MET C N 1
ATOM 16175 C CA . MET C 1 350 ? -38.876 58.577 -4.852 1.00 28.69 350 MET C CA 1
ATOM 16176 C C . MET C 1 350 ? -40.278 58.713 -5.416 1.00 23.39 350 MET C C 1
ATOM 16177 O O . MET C 1 350 ? -41.250 58.181 -4.866 1.00 25.51 350 MET C O 1
ATOM 16191 N N . VAL C 1 351 ? -40.359 59.392 -6.559 1.00 27.84 351 VAL C N 1
ATOM 16192 C CA . VAL C 1 351 ? -41.529 59.358 -7.416 1.00 24.87 351 VAL C CA 1
ATOM 16193 C C . VAL C 1 351 ? -41.105 58.848 -8.796 1.00 24.62 351 VAL C C 1
ATOM 16194 O O . VAL C 1 351 ? -39.924 58.844 -9.149 1.00 28.19 351 VAL C O 1
ATOM 16207 N N . ARG C 1 352 ? -42.102 58.474 -9.598 1.00 24.27 352 ARG C N 1
ATOM 16208 C CA . ARG C 1 352 ? -41.892 58.033 -10.974 1.00 22.30 352 ARG C CA 1
ATOM 16209 C C . ARG C 1 352 ? -42.680 58.907 -11.933 1.00 22.92 352 ARG C C 1
ATOM 16210 O O . ARG C 1 352 ? -43.853 59.195 -11.699 1.00 28.76 352 ARG C O 1
ATOM 16231 N N . ILE C 1 353 ? -42.024 59.290 -13.028 1.00 22.84 353 ILE C N 1
ATOM 16232 C CA . ILE C 1 353 ? -42.565 60.199 -14.035 1.00 25.13 353 ILE C CA 1
ATOM 16233 C C . ILE C 1 353 ? -42.634 59.450 -15.359 1.00 27.56 353 ILE C C 1
ATOM 16234 O O . ILE C 1 353 ? -41.661 58.804 -15.764 1.00 24.21 353 ILE C O 1
ATOM 16250 N N . ALA C 1 354 ? -43.775 59.543 -16.033 1.00 26.10 354 ALA C N 1
ATOM 16251 C CA . ALA C 1 354 ? -43.937 58.922 -17.337 1.00 23.46 354 ALA C CA 1
ATOM 16252 C C . ALA C 1 354 ? -43.397 59.841 -18.422 1.00 27.02 354 ALA C C 1
ATOM 16253 O O . ALA C 1 354 ? -43.740 61.025 -18.471 1.00 28.35 354 ALA C O 1
ATOM 16260 N N . LEU C 1 355 ? -42.579 59.285 -19.312 1.00 23.71 355 LEU C N 1
ATOM 16261 C CA . LEU C 1 355 ? -41.952 60.075 -20.358 1.00 24.94 355 LEU C CA 1
ATOM 16262 C C . LEU C 1 355 ? -42.620 59.933 -21.723 1.00 25.05 355 LEU C C 1
ATOM 16263 O O . LEU C 1 355 ? -42.319 60.736 -22.619 1.00 27.98 355 LEU C O 1
ATOM 16279 N N . SER C 1 356 ? -43.470 58.924 -21.937 1.00 26.18 356 SER C N 1
ATOM 16280 C CA . SER C 1 356 ? -44.126 58.777 -23.244 1.00 26.75 356 SER C CA 1
ATOM 16281 C C . SER C 1 356 ? -45.318 59.728 -23.258 1.00 25.96 356 SER C C 1
ATOM 16282 O O . SER C 1 356 ? -46.480 59.335 -23.129 1.00 27.70 356 SER C O 1
ATOM 16290 N N . ARG C 1 357 ? -44.989 61.011 -23.416 1.00 26.79 357 ARG C N 1
ATOM 16291 C CA . ARG C 1 357 ? -45.905 62.142 -23.359 1.00 29.56 357 ARG C CA 1
ATOM 16292 C C . ARG C 1 357 ? -45.411 63.193 -24.339 1.00 29.05 357 ARG C C 1
ATOM 16293 O O . ARG C 1 357 ? -44.216 63.300 -24.593 1.00 29.43 357 ARG C O 1
ATOM 16314 N N . SER C 1 358 ? -46.333 63.975 -24.890 1.00 31.33 358 SER C N 1
ATOM 16315 C CA . SER C 1 358 ? -45.907 65.141 -25.651 1.00 32.78 358 SER C CA 1
ATOM 16316 C C . SER C 1 358 ? -45.050 66.036 -24.762 1.00 35.43 358 SER C C 1
ATOM 16317 O O . SER C 1 358 ? -45.296 66.167 -23.559 1.00 33.20 358 SER C O 1
ATOM 16325 N N . THR C 1 359 ? -44.025 66.647 -25.355 1.00 35.25 359 THR C N 1
ATOM 16326 C CA . THR C 1 359 ? -43.013 67.322 -24.544 1.00 42.13 359 THR C CA 1
ATOM 16327 C C . THR C 1 359 ? -43.603 68.514 -23.799 1.00 41.35 359 THR C C 1
ATOM 16328 O O . THR C 1 359 ? -43.231 68.780 -22.649 1.00 38.80 359 THR C O 1
ATOM 16339 N N . GLU C 1 360 ? -44.529 69.235 -24.427 1.00 39.82 360 GLU C N 1
ATOM 16340 C CA . GLU C 1 360 ? -45.077 70.439 -23.805 1.00 47.47 360 GLU C CA 1
ATOM 16341 C C . GLU C 1 360 ? -45.808 70.142 -22.502 1.00 47.91 360 GLU C C 1
ATOM 16342 O O . GLU C 1 360 ? -45.499 70.785 -21.484 1.00 46.37 360 GLU C O 1
ATOM 16354 N N . PRO C 1 361 ? -46.768 69.219 -22.448 1.00 42.96 361 PRO C N 1
ATOM 16355 C CA . PRO C 1 361 ? -47.390 68.906 -21.151 1.00 39.19 361 PRO C CA 1
ATOM 16356 C C . PRO C 1 361 ? -46.423 68.304 -20.149 1.00 38.88 361 PRO C C 1
ATOM 16357 O O . PRO C 1 361 ? -46.545 68.556 -18.943 1.00 48.43 361 PRO C O 1
ATOM 16368 N N . LEU C 1 362 ? -45.467 67.500 -20.605 1.00 37.88 362 LEU C N 1
ATOM 16369 C CA . LEU C 1 362 ? -44.459 66.992 -19.685 1.00 33.25 362 LEU C CA 1
ATOM 16370 C C . LEU C 1 362 ? -43.671 68.135 -19.065 1.00 37.01 36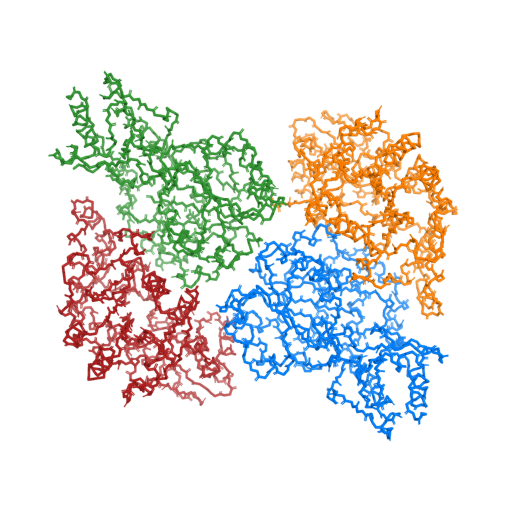2 LEU C C 1
ATOM 16371 O O . LEU C 1 362 ? -43.375 68.120 -17.865 1.00 38.55 362 LEU C O 1
ATOM 16387 N N . GLU C 1 363 ? -43.333 69.139 -19.864 1.00 37.21 363 GLU C N 1
ATOM 16388 C CA . GLU C 1 363 ? -42.580 70.275 -19.352 1.00 35.99 363 GLU C CA 1
ATOM 16389 C C . GLU C 1 363 ? -43.369 71.024 -18.293 1.00 37.62 363 GLU C C 1
ATOM 16390 O O . GLU C 1 363 ? -42.822 71.387 -17.248 1.00 44.48 363 GLU C O 1
ATOM 16402 N N . LYS C 1 364 ? -44.654 71.295 -18.559 1.00 41.02 364 LYS C N 1
ATOM 16403 C CA . LYS C 1 364 ? -45.482 71.955 -17.552 1.00 41.53 364 LYS C CA 1
ATOM 16404 C C . LYS C 1 364 ? -45.494 71.146 -16.264 1.00 41.90 364 LYS C C 1
ATOM 16405 O O . LYS C 1 364 ? -45.353 71.703 -15.170 1.00 42.64 364 LYS C O 1
ATOM 16424 N N . SER C 1 365 ? -45.674 69.826 -16.383 1.00 40.00 365 SER C N 1
ATOM 16425 C CA . SER C 1 365 ? -45.734 68.962 -15.206 1.00 40.89 365 SER C CA 1
ATOM 16426 C C . SER C 1 365 ? -44.456 69.068 -14.386 1.00 37.77 365 SER C C 1
ATOM 16427 O O . SER C 1 365 ? -44.493 69.180 -13.155 1.00 35.78 365 SER C O 1
ATOM 16435 N N . VAL C 1 366 ? -43.309 69.040 -15.063 1.00 38.24 366 VAL C N 1
ATOM 16436 C CA . VAL C 1 366 ? -42.031 69.076 -14.373 1.00 42.44 366 VAL C CA 1
ATOM 16437 C C . VAL C 1 366 ? -41.769 70.457 -13.789 1.00 44.93 366 VAL C C 1
ATO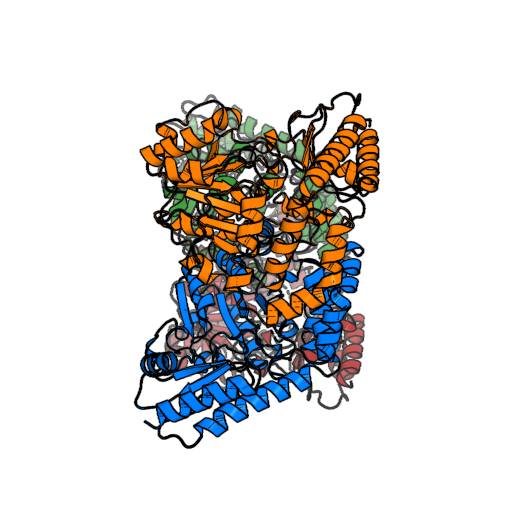M 16438 O O . VAL C 1 366 ? -41.128 70.582 -12.738 1.00 53.83 366 VAL C O 1
ATOM 16451 N N . GLN C 1 367 ? -42.244 71.516 -14.450 1.00 41.77 367 GLN C N 1
ATOM 16452 C CA . GLN C 1 367 ? -42.117 72.848 -13.866 1.00 44.20 367 GLN C CA 1
ATOM 16453 C C . GLN C 1 367 ? -42.857 72.930 -12.539 1.00 46.08 367 GLN C C 1
ATOM 16454 O O . GLN C 1 367 ? -42.356 73.522 -11.574 1.00 40.77 367 GLN C O 1
ATOM 16468 N N . VAL C 1 368 ? -44.062 72.361 -12.478 1.00 38.26 368 VAL C N 1
ATOM 16469 C CA . VAL C 1 368 ? -44.797 72.316 -11.218 1.00 38.32 368 VAL C CA 1
ATOM 16470 C C . VAL C 1 368 ? -43.999 71.541 -10.180 1.00 38.79 368 VAL C C 1
ATOM 16471 O O . VAL C 1 368 ? -43.854 71.975 -9.033 1.00 36.98 368 VAL C O 1
ATOM 16484 N N . LEU C 1 369 ? -43.457 70.387 -10.570 1.00 35.90 369 LEU C N 1
ATOM 16485 C CA . LEU C 1 369 ? -42.675 69.596 -9.624 1.00 37.25 369 LEU C CA 1
ATOM 16486 C C . LEU C 1 369 ? -41.470 70.379 -9.105 1.00 34.81 369 LEU C C 1
ATOM 16487 O O . LEU C 1 369 ? -41.200 70.386 -7.900 1.00 37.93 369 LEU C O 1
ATOM 16503 N N . ARG C 1 370 ? -40.730 71.052 -9.993 1.00 34.73 370 ARG C N 1
ATOM 16504 C CA . ARG C 1 370 ? -39.582 71.840 -9.538 1.00 35.18 370 ARG C CA 1
ATOM 16505 C C . ARG C 1 370 ? -40.011 72.888 -8.518 1.00 40.46 370 ARG C C 1
ATOM 16506 O O . ARG C 1 370 ? -39.358 73.075 -7.485 1.00 38.78 370 ARG C O 1
ATOM 16527 N N . THR C 1 371 ? -41.104 73.596 -8.807 1.00 44.31 371 THR C N 1
ATOM 16528 C CA . THR C 1 371 ? -41.615 74.608 -7.887 1.00 45.99 371 THR C CA 1
ATOM 16529 C C . THR C 1 371 ? -41.940 73.998 -6.530 1.00 44.34 371 THR C C 1
ATOM 16530 O O . THR C 1 371 ? -41.653 74.596 -5.488 1.00 42.12 371 THR C O 1
ATOM 16541 N N . VAL C 1 372 ? -42.539 72.807 -6.534 1.00 43.62 372 VAL C N 1
ATOM 16542 C CA . VAL C 1 372 ? -42.906 72.110 -5.298 1.00 44.78 372 VAL C CA 1
ATOM 16543 C C . VAL C 1 372 ? -41.662 71.750 -4.494 1.00 42.92 372 VAL C C 1
ATOM 16544 O O . VAL C 1 372 ? -41.608 71.954 -3.275 1.00 44.57 372 VAL C O 1
ATOM 16557 N N . LEU C 1 373 ? -40.649 71.193 -5.163 1.00 40.48 373 LEU C N 1
ATOM 16558 C CA . LEU C 1 373 ? -39.433 70.778 -4.469 1.00 43.90 373 LEU C CA 1
ATOM 16559 C C . LEU C 1 373 ? -38.591 71.963 -4.027 1.00 51.93 373 LEU C C 1
ATOM 16560 O O . LEU C 1 373 ? -37.816 71.833 -3.075 1.00 58.16 373 LEU C O 1
ATOM 16576 N N . GLU C 1 374 ? -38.727 73.110 -4.693 1.00 44.97 374 GLU C N 1
ATOM 16577 C CA . GLU C 1 374 ? -37.981 74.300 -4.312 1.00 45.75 374 GLU C CA 1
ATOM 16578 C C . GLU C 1 374 ? -38.551 74.954 -3.063 1.00 62.00 374 GLU C C 1
ATOM 16579 O O . GLU C 1 374 ? -37.800 75.548 -2.283 1.00 71.65 374 GLU C O 1
ATOM 16591 N N . THR C 1 375 ? -39.862 74.871 -2.863 1.00 77.46 375 THR C N 1
ATOM 16592 C CA . THR C 1 375 ? -40.475 75.332 -1.622 1.00 84.31 375 THR C CA 1
ATOM 16593 C C . THR C 1 375 ? -40.412 74.241 -0.551 1.00 84.86 375 THR C C 1
ATOM 16594 O O . THR C 1 375 ? -39.404 74.092 0.146 1.00 88.75 375 THR C O 1
ATOM 16605 N N . LEU D 1 23 ? -63.343 26.377 -46.083 1.00 55.25 23 LEU D N 1
ATOM 16606 C CA . LEU D 1 23 ? -64.759 26.488 -45.731 1.00 42.77 23 LEU D CA 1
ATOM 16607 C C . LEU D 1 23 ? -65.026 26.217 -44.242 1.00 45.74 23 LEU D C 1
ATOM 16608 O O . LEU D 1 23 ? -65.468 25.129 -43.855 1.00 42.50 23 LEU D O 1
ATOM 16623 N N . ASN D 1 24 ? -64.794 27.229 -43.420 1.00 40.71 24 ASN D N 1
ATOM 16624 C CA . ASN D 1 24 ? -64.910 27.099 -41.972 1.00 31.90 24 ASN D CA 1
ATOM 16625 C C . ASN D 1 24 ? -66.346 27.405 -41.549 1.00 38.62 24 ASN D C 1
ATOM 16626 O O . ASN D 1 24 ? -66.828 28.524 -41.756 1.00 31.23 24 ASN D O 1
ATOM 16637 N N . ILE D 1 25 ? -67.034 26.409 -40.982 1.00 32.87 25 ILE D N 1
ATOM 16638 C CA . ILE D 1 25 ? -68.346 26.630 -40.371 1.00 29.30 25 ILE D CA 1
ATOM 16639 C C . ILE D 1 25 ? -68.295 26.138 -38.934 1.00 25.41 25 ILE D C 1
ATOM 16640 O O . ILE D 1 25 ? -69.274 25.585 -38.410 1.00 28.58 25 ILE D O 1
ATOM 16656 N N . ALA D 1 26 ? -67.148 26.355 -38.290 1.00 25.77 26 ALA D N 1
ATOM 16657 C CA . ALA D 1 26 ? -66.912 25.868 -36.934 1.00 27.96 26 ALA D CA 1
ATOM 16658 C C . ALA D 1 26 ? -67.005 26.992 -35.912 1.00 27.71 26 ALA D C 1
ATOM 16659 O O . ALA D 1 26 ? -67.914 27.002 -35.081 1.00 24.88 26 ALA D O 1
ATOM 16666 N N . ASP D 1 27 ? -66.082 27.946 -35.975 1.00 29.85 27 ASP D N 1
ATOM 16667 C CA . ASP D 1 27 ? -66.015 29.003 -34.978 1.00 31.65 27 ASP D CA 1
ATOM 16668 C C . ASP D 1 27 ? -67.261 29.881 -35.016 1.00 24.14 27 ASP D C 1
ATOM 16669 O O . ASP D 1 27 ? -67.777 30.216 -36.077 1.00 26.05 27 ASP D O 1
ATOM 16678 N N . GLY D 1 28 ? -67.745 30.271 -33.841 1.00 24.04 28 GLY D N 1
ATOM 16679 C CA . GLY D 1 28 ? -68.987 31.022 -33.771 1.00 24.21 28 GLY D CA 1
ATOM 16680 C C . GLY D 1 28 ? -68.895 32.488 -34.144 1.00 23.58 28 GLY D C 1
ATOM 16681 O O . GLY D 1 28 ? -69.935 33.108 -34.390 1.00 24.34 28 GLY D O 1
ATOM 16685 N N . HIS D 1 29 ? -67.686 33.061 -34.209 1.00 22.57 29 HIS D N 1
ATOM 16686 C CA . HIS D 1 29 ? -67.575 34.490 -34.467 1.00 28.46 29 HIS D CA 1
ATOM 16687 C C . HIS D 1 29 ? -68.085 34.805 -35.868 1.00 28.49 29 HIS D C 1
ATOM 16688 O O . HIS D 1 29 ? -68.164 33.931 -36.725 1.00 25.41 29 HIS D O 1
ATOM 16702 N N . ALA D 1 30 ? -68.458 36.063 -36.083 1.00 26.89 30 ALA D N 1
ATOM 16703 C CA . ALA D 1 30 ? -69.124 36.456 -37.324 1.00 23.38 30 ALA D CA 1
ATOM 16704 C C . ALA D 1 30 ? -68.086 36.759 -38.401 1.00 26.68 30 ALA D C 1
ATOM 16705 O O . ALA D 1 30 ? -67.124 37.494 -38.156 1.00 28.80 30 ALA D O 1
ATOM 16712 N N . ARG D 1 31 ? -68.282 36.172 -39.583 1.00 28.66 31 ARG D N 1
ATOM 16713 C CA . ARG D 1 31 ? -67.359 36.334 -40.700 1.00 31.66 31 ARG D CA 1
ATOM 16714 C C . ARG D 1 31 ? -68.063 36.747 -41.985 1.00 30.24 31 ARG D C 1
ATOM 16715 O O . ARG D 1 31 ? -67.415 36.809 -43.043 1.00 31.69 31 ARG D O 1
ATOM 16736 N N . GLN D 1 32 ? -69.362 37.021 -41.942 1.00 31.27 32 GLN D N 1
ATOM 16737 C CA . GLN D 1 32 ? -70.043 37.506 -43.125 1.00 29.23 32 GLN D CA 1
ATOM 16738 C C . GLN D 1 32 ? -69.573 38.923 -43.454 1.00 28.09 32 GLN D C 1
ATOM 16739 O O . GLN D 1 32 ? -68.902 39.589 -42.659 1.00 29.61 32 GLN D O 1
ATOM 16753 N N . ALA D 1 33 ? -69.934 39.381 -44.653 1.00 30.75 33 ALA D N 1
ATOM 16754 C CA . ALA D 1 33 ? -69.545 40.713 -45.092 1.00 30.02 33 ALA D CA 1
ATOM 16755 C C . ALA D 1 33 ? -70.200 41.782 -44.224 1.00 29.32 33 ALA D C 1
ATOM 16756 O O . ALA D 1 33 ? -71.306 41.606 -43.701 1.00 32.08 33 ALA D O 1
ATOM 16763 N N . LEU D 1 34 ? -69.503 42.906 -44.080 1.00 29.80 34 LEU D N 1
ATOM 16764 C CA . LEU D 1 34 ? -70.113 44.084 -43.486 1.00 30.81 34 LEU D CA 1
ATOM 16765 C C . LEU D 1 34 ? -71.309 44.527 -44.316 1.00 34.80 34 LEU D C 1
ATOM 16766 O O . LEU D 1 34 ? -71.292 44.444 -45.546 1.00 33.59 34 LEU D O 1
ATOM 16782 N N . SER D 1 35 ? -72.337 45.027 -43.641 1.00 27.71 35 SER D N 1
ATOM 16783 C CA . SER D 1 35 ? -73.393 45.738 -44.337 1.00 29.12 35 SER D CA 1
ATOM 16784 C C . SER D 1 35 ? -72.874 47.086 -44.833 1.00 35.19 35 SER D C 1
ATOM 16785 O O . SER D 1 35 ? -71.842 47.579 -44.368 1.00 31.72 35 SER D O 1
ATOM 16793 N N . PRO D 1 36 ? -73.574 47.706 -45.792 1.00 33.62 36 PRO D N 1
ATOM 16794 C CA . PRO D 1 36 ? -73.157 49.043 -46.231 1.00 35.71 36 PRO D CA 1
ATOM 16795 C C . PRO D 1 36 ? -73.034 50.035 -45.084 1.00 34.00 36 PRO D C 1
ATOM 16796 O O . PRO D 1 36 ? -72.072 50.815 -45.060 1.00 35.35 36 PRO D O 1
ATOM 16807 N N . GLY D 1 37 ? -73.952 50.002 -44.109 1.00 33.84 37 GLY D N 1
ATOM 16808 C CA . GLY D 1 37 ? -73.862 50.926 -42.992 1.00 34.95 37 GLY D CA 1
ATOM 16809 C C . GLY D 1 37 ? -72.695 50.631 -42.072 1.00 31.84 37 GLY D C 1
ATOM 16810 O O . GLY D 1 37 ? -72.089 51.552 -41.507 1.00 31.89 37 GLY D O 1
ATOM 16814 N N . GLN D 1 38 ? -72.342 49.355 -41.930 1.00 28.92 38 GLN D N 1
ATOM 16815 C CA . GLN D 1 38 ? -71.183 48.990 -41.124 1.00 27.75 38 GLN D CA 1
ATOM 16816 C C . GLN D 1 38 ? -69.887 49.334 -41.839 1.00 30.61 38 GLN D C 1
ATOM 16817 O O . GLN D 1 38 ? -68.900 49.718 -41.206 1.00 29.80 38 GLN D O 1
ATOM 16831 N N . GLN D 1 39 ? -69.875 49.234 -43.165 1.00 28.53 39 GLN D N 1
ATOM 16832 C CA . GLN D 1 39 ? -68.683 49.645 -43.894 1.00 29.07 39 GLN D CA 1
ATOM 16833 C C . GLN D 1 39 ? -68.443 51.142 -43.739 1.00 29.58 39 GLN D C 1
ATOM 16834 O O . GLN D 1 39 ? -67.287 51.580 -43.699 1.00 31.61 39 GLN D O 1
ATOM 16848 N N . LYS D 1 40 ? -69.519 51.943 -43.635 1.00 30.37 40 LYS D N 1
ATOM 16849 C CA . LYS D 1 40 ? -69.353 53.377 -43.426 1.00 31.40 40 LYS D CA 1
ATOM 16850 C C . LYS D 1 40 ? -68.654 53.654 -42.107 1.00 30.28 40 LYS D C 1
ATOM 16851 O O . LYS D 1 40 ? -67.866 54.604 -42.013 1.00 34.09 40 LYS D O 1
ATOM 16870 N N . ILE D 1 41 ? -68.911 52.826 -41.084 1.00 28.61 41 ILE D N 1
ATOM 16871 C CA . ILE D 1 41 ? -68.214 52.984 -39.812 1.00 27.77 41 ILE D CA 1
ATOM 16872 C C . ILE D 1 41 ? -66.725 52.718 -39.987 1.00 27.62 41 ILE D C 1
ATOM 16873 O O . ILE D 1 41 ? -65.869 53.473 -39.499 1.00 30.79 41 ILE D O 1
ATOM 16889 N N . VAL D 1 42 ? -66.395 51.613 -40.653 1.00 31.00 42 VAL D N 1
ATOM 16890 C CA . VAL D 1 42 ? -65.003 51.250 -40.888 1.00 27.26 42 VAL D CA 1
ATOM 16891 C C . VAL D 1 42 ? -64.282 52.342 -41.665 1.00 30.03 42 VAL D C 1
ATOM 16892 O O . VAL D 1 42 ? -63.123 52.668 -41.371 1.00 32.99 42 VAL D O 1
ATOM 16905 N N . ASN D 1 43 ? -64.941 52.912 -42.681 1.00 29.22 43 ASN D N 1
ATOM 16906 C CA . ASN D 1 43 ? -64.315 53.981 -43.438 1.00 30.21 43 ASN D CA 1
ATOM 16907 C C . ASN D 1 43 ? -63.991 55.183 -42.566 1.00 35.47 43 ASN D C 1
ATOM 16908 O O . ASN D 1 43 ? -63.068 55.939 -42.897 1.00 30.74 43 ASN D O 1
ATOM 16919 N N . GLU D 1 44 ? -64.684 55.337 -41.434 1.00 31.92 44 GLU D N 1
ATOM 16920 C CA . GLU D 1 44 ? -64.485 56.449 -40.511 1.00 32.43 44 GLU D CA 1
ATOM 16921 C C . GLU D 1 44 ? -63.528 56.132 -39.372 1.00 30.19 44 GLU D C 1
ATOM 16922 O O . GLU D 1 44 ? -63.411 56.937 -38.442 1.00 32.04 44 GLU D O 1
ATOM 16934 N N . LEU D 1 45 ? -62.851 54.990 -39.404 1.00 30.61 45 LEU D N 1
ATOM 16935 C CA . LEU D 1 45 ? -61.927 54.673 -38.321 1.00 30.30 45 LEU D CA 1
ATOM 16936 C C . LEU D 1 45 ? -60.918 55.788 -38.078 1.00 29.85 45 LEU D C 1
ATOM 16937 O O . LEU D 1 45 ? -60.637 56.080 -36.904 1.00 29.21 45 LEU D O 1
ATOM 16953 N N . PRO D 1 46 ? -60.356 56.459 -39.082 1.00 29.43 46 PRO D N 1
ATOM 16954 C CA . PRO D 1 46 ? -59.401 57.524 -38.746 1.00 29.48 46 PRO D CA 1
ATOM 16955 C C . PRO D 1 46 ? -60.037 58.670 -37.984 1.00 31.29 46 PRO D C 1
ATOM 16956 O O . PRO D 1 46 ? -59.367 59.294 -37.155 1.00 30.60 46 PRO D O 1
ATOM 16967 N N . VAL D 1 47 ? -61.325 58.927 -38.204 1.00 31.77 47 VAL D N 1
ATOM 16968 C CA . VAL D 1 47 ? -62.050 59.939 -37.441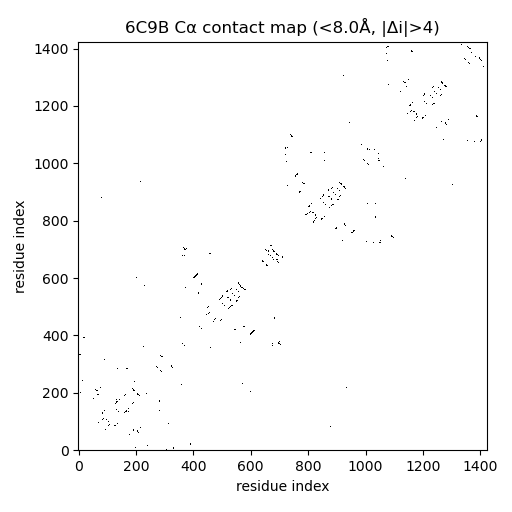 1.00 37.48 47 VAL D CA 1
ATOM 16969 C C . VAL D 1 47 ? -62.323 59.454 -36.020 1.00 34.13 47 VAL D C 1
ATOM 16970 O O . VAL D 1 47 ? -62.186 60.209 -35.049 1.00 31.47 47 VAL D O 1
ATOM 16983 N N . LEU D 1 48 ? -62.722 58.190 -35.872 1.00 29.21 48 LEU D N 1
ATOM 16984 C CA . LEU D 1 48 ? -62.914 57.625 -34.535 1.00 27.15 48 LEU D CA 1
ATOM 16985 C C . LEU D 1 48 ? -61.615 57.608 -33.735 1.00 29.93 48 LEU D C 1
ATOM 16986 O O . LEU D 1 48 ? -61.637 57.786 -32.511 1.00 29.97 48 LEU D O 1
ATOM 17002 N N . TRP D 1 49 ? -60.476 57.357 -34.399 1.00 28.15 49 TRP D N 1
ATOM 17003 C CA . TRP D 1 49 ? -59.178 57.456 -33.736 1.00 29.01 49 TRP D CA 1
ATOM 17004 C C . TRP D 1 49 ? -58.935 58.867 -33.200 1.00 28.29 49 TRP D C 1
ATOM 17005 O O . TRP D 1 49 ? -58.515 59.044 -32.048 1.00 30.35 49 TRP D O 1
ATOM 17026 N N . ALA D 1 50 ? -59.183 59.887 -34.024 1.00 29.75 50 ALA D N 1
ATOM 17027 C CA . ALA D 1 50 ? -58.965 61.253 -33.566 1.00 32.07 50 ALA D CA 1
ATOM 17028 C C . ALA D 1 50 ? -59.863 61.570 -32.380 1.00 34.55 50 ALA D C 1
ATOM 17029 O O . ALA D 1 50 ? -59.410 62.157 -31.386 1.00 31.46 50 ALA D O 1
ATOM 17036 N N . GLU D 1 51 ? -61.132 61.158 -32.447 1.00 28.68 51 GLU D N 1
ATOM 17037 C CA . GLU D 1 51 ? -62.014 61.300 -31.292 1.00 32.69 51 GLU D CA 1
ATOM 17038 C C . GLU D 1 51 ? -61.443 60.594 -30.072 1.00 35.01 51 GLU D C 1
ATOM 17039 O O . GLU D 1 51 ? -61.464 61.135 -28.959 1.00 34.12 51 GLU D O 1
ATOM 17051 N N . SER D 1 52 ? -60.945 59.374 -30.261 1.00 30.53 52 SER D N 1
ATOM 17052 C CA . SER D 1 52 ? -60.424 58.600 -29.142 1.00 30.68 52 SER D CA 1
ATOM 17053 C C . SER D 1 52 ? -59.164 59.229 -28.559 1.00 29.71 52 SER D C 1
ATOM 17054 O O . SER D 1 52 ? -58.862 59.017 -27.376 1.00 32.22 52 SER D O 1
ATOM 17062 N N . GLU D 1 53 ? -58.423 59.994 -29.365 1.00 34.02 53 GLU D N 1
ATOM 17063 C CA . GLU D 1 53 ? -57.255 60.706 -28.864 1.00 32.14 53 GLU D CA 1
ATOM 17064 C C . GLU D 1 53 ? -57.646 61.921 -28.044 1.00 38.09 53 GLU D C 1
ATOM 17065 O O . GLU D 1 53 ? -56.931 62.292 -27.106 1.00 42.08 53 GLU D O 1
ATOM 17077 N N . GLN D 1 54 ? -58.762 62.551 -28.384 1.00 34.46 54 GLN D N 1
ATOM 17078 C CA . GLN D 1 54 ? -59.117 63.847 -27.830 1.00 37.76 54 GLN D CA 1
ATOM 17079 C C . GLN D 1 54 ? -60.054 63.771 -26.635 1.00 53.95 54 GLN D C 1
ATOM 17080 O O . GLN D 1 54 ? -59.935 64.600 -25.727 1.00 56.16 54 GLN D O 1
ATOM 17094 N N . ARG D 1 55 ? -60.973 62.787 -26.595 1.00 40.72 55 ARG D N 1
ATOM 17095 C CA . ARG D 1 55 ? -61.978 62.765 -25.548 1.00 31.82 55 ARG D CA 1
ATOM 17096 C C . ARG D 1 55 ? -61.546 61.878 -24.394 1.00 35.36 55 ARG D C 1
ATOM 17097 O O . ARG D 1 55 ? -60.736 60.961 -24.564 1.00 34.29 55 ARG D O 1
ATOM 17118 N N . PRO D 1 56 ? -62.079 62.124 -23.198 1.00 41.45 56 PRO D N 1
ATOM 17119 C CA . PRO D 1 56 ? -61.877 61.176 -22.095 1.00 41.67 56 PRO D CA 1
ATOM 17120 C C . PRO D 1 56 ? -62.458 59.813 -22.440 1.00 33.86 56 PRO D C 1
ATOM 17121 O O . PRO D 1 56 ? -63.565 59.712 -22.971 1.00 33.86 56 PRO D O 1
ATOM 17132 N N . VAL D 1 57 ? -61.708 58.753 -22.127 1.00 33.62 57 VAL D N 1
ATOM 17133 C CA . VAL D 1 57 ? -62.181 57.417 -22.479 1.00 27.17 57 VAL D CA 1
ATOM 17134 C C . VAL D 1 57 ? -63.470 57.108 -21.735 1.00 28.35 57 VAL D C 1
ATOM 17135 O O . VAL D 1 57 ? -64.340 56.394 -22.257 1.00 28.92 57 VAL D O 1
ATOM 17148 N N . GLN D 1 58 ? -63.630 57.654 -20.524 1.00 32.88 58 GLN D N 1
ATOM 17149 C CA . GLN D 1 58 ? -64.832 57.377 -19.741 1.00 34.69 58 GLN D CA 1
ATOM 17150 C C . GLN D 1 58 ? -66.082 57.836 -20.478 1.00 28.62 58 GLN D C 1
ATOM 17151 O O . GLN D 1 58 ? -67.143 57.208 -20.364 1.00 32.82 58 GLN D O 1
ATOM 17165 N N . GLN D 1 59 ? -65.989 58.953 -21.209 1.00 29.56 59 GLN D N 1
ATOM 17166 C CA . GLN D 1 59 ? -67.137 59.459 -21.954 1.00 32.25 59 GLN D CA 1
ATOM 17167 C C . GLN D 1 59 ? -67.484 58.532 -23.109 1.00 33.48 59 GLN D C 1
ATOM 17168 O O . GLN D 1 59 ? -68.655 58.194 -23.317 1.00 32.98 59 GLN D O 1
ATOM 17182 N N . ILE D 1 60 ? -66.472 58.092 -23.859 1.00 27.13 60 ILE D N 1
ATOM 17183 C CA . ILE D 1 60 ? -66.716 57.150 -24.946 1.00 28.12 60 ILE D CA 1
ATOM 17184 C C . ILE D 1 60 ? -67.272 55.847 -24.396 1.00 24.25 60 ILE D C 1
ATOM 17185 O O . ILE D 1 60 ? -68.204 55.258 -24.961 1.00 26.05 60 ILE D O 1
ATOM 17201 N N . GLU D 1 61 ? -66.725 55.392 -23.269 1.00 24.60 61 GLU D N 1
ATOM 17202 C CA . GLU D 1 61 ? -67.174 54.140 -22.670 1.00 21.50 61 GLU D CA 1
ATOM 17203 C C . GLU D 1 61 ? -68.635 54.228 -22.258 1.00 23.64 61 GLU D C 1
ATOM 17204 O O . GLU D 1 61 ? -69.427 53.322 -22.543 1.00 25.12 61 GLU D O 1
ATOM 17216 N N A SER D 1 62 ? -69.015 55.320 -21.589 0.46 22.57 62 SER D N 1
ATOM 17217 N N B SER D 1 62 ? -69.011 55.316 -21.580 0.54 22.59 62 SER D N 1
ATOM 17218 C CA A SER D 1 62 ? -70.407 55.494 -21.195 0.46 24.72 62 SER D CA 1
ATOM 17219 C CA B SER D 1 62 ? -70.405 55.502 -21.195 0.54 24.68 62 SER D CA 1
ATOM 17220 C C A SER D 1 62 ? -71.331 55.482 -22.408 0.46 26.58 62 SER D C 1
ATOM 17221 C C B SER D 1 62 ? -71.325 55.476 -22.410 0.54 26.86 62 SER D C 1
ATOM 17222 O O A SER D 1 62 ? -72.425 54.912 -22.356 0.46 28.49 62 SER D O 1
ATOM 17223 O O B SER D 1 62 ? -72.410 54.889 -22.361 0.54 28.83 62 SER D O 1
ATOM 17238 N N . GLU D 1 63 ? -70.905 56.104 -23.512 1.00 25.90 63 GLU D N 1
ATOM 17239 C CA . GLU D 1 63 ? -71.736 56.134 -24.711 1.00 31.72 63 GLU D CA 1
ATOM 17240 C C . GLU D 1 63 ? -71.864 54.748 -25.340 1.00 25.73 63 GLU D C 1
ATOM 17241 O O . GLU D 1 63 ? -72.949 54.382 -25.821 1.00 26.26 63 GLU D O 1
ATOM 17254 N N . ALA D 1 64 ? -70.754 53.991 -25.392 1.00 24.79 64 ALA D N 1
ATOM 17255 C CA . ALA D 1 64 ? -70.778 52.620 -25.896 1.00 22.79 64 ALA D CA 1
ATOM 17256 C C . ALA D 1 64 ? -71.725 51.761 -25.077 1.00 24.61 64 ALA D C 1
ATOM 17257 O O . ALA D 1 64 ? -72.566 51.038 -25.627 1.00 22.65 64 ALA D O 1
ATOM 17264 N N . HIS D 1 65 ? -71.616 51.839 -23.749 1.00 23.51 65 HIS D N 1
ATOM 17265 C CA . HIS D 1 65 ? -72.496 51.052 -22.894 1.00 23.18 65 HIS D CA 1
ATOM 17266 C C . HIS D 1 65 ? -73.953 51.439 -23.123 1.00 22.69 65 HIS D C 1
ATOM 17267 O O . HIS D 1 65 ? -74.827 50.575 -23.298 1.00 22.03 65 HIS D O 1
ATOM 17281 N N . GLN D 1 66 ? -74.246 52.739 -23.098 1.00 25.01 66 GLN D N 1
ATOM 17282 C CA . GLN D 1 66 ? -75.623 53.162 -23.288 1.00 26.45 66 GLN D CA 1
ATOM 17283 C C . GLN D 1 66 ? -76.168 52.636 -24.605 1.00 25.51 66 GLN D C 1
ATOM 17284 O O . GLN D 1 66 ? -77.277 52.103 -24.662 1.00 26.06 66 GLN D O 1
ATOM 17298 N N . ALA D 1 67 ? -75.390 52.756 -25.679 1.00 25.88 67 ALA D N 1
ATOM 17299 C CA . ALA D 1 67 ? -75.881 52.327 -26.981 1.00 24.43 67 ALA D CA 1
ATOM 17300 C C . ALA D 1 67 ? -76.154 50.832 -27.002 1.00 24.14 67 ALA D C 1
ATOM 17301 O O . ALA D 1 67 ? -77.182 50.392 -27.529 1.00 26.05 67 ALA D O 1
ATOM 17308 N N . TYR D 1 68 ? -75.240 50.038 -26.430 1.00 21.26 68 TYR D N 1
ATOM 17309 C CA . TYR D 1 68 ? -75.362 48.589 -26.516 1.00 21.47 68 TYR D CA 1
ATOM 17310 C C . TYR D 1 68 ? -76.486 48.088 -25.619 1.00 22.19 68 TYR D C 1
ATOM 17311 O O . TYR D 1 68 ? -77.348 47.319 -26.060 1.00 20.55 68 TYR D O 1
ATOM 17329 N N . PHE D 1 69 ? -76.513 48.536 -24.362 1.00 23.38 69 PHE D N 1
ATOM 17330 C CA . PHE D 1 69 ? -77.542 48.051 -23.443 1.00 22.80 69 PHE D CA 1
ATOM 17331 C C . PHE D 1 69 ? -78.939 48.478 -23.903 1.00 25.19 69 PHE D C 1
ATOM 17332 O O . PHE D 1 69 ? -79.877 47.676 -23.879 1.00 26.71 69 PHE D O 1
ATOM 17349 N N . THR D 1 70 ? -79.099 49.726 -24.358 1.00 25.83 70 THR D N 1
ATOM 17350 C CA . THR D 1 70 ? -80.437 50.164 -24.753 1.00 28.04 70 THR D CA 1
ATOM 17351 C C . THR D 1 70 ? -80.876 49.465 -26.031 1.00 27.80 70 THR D C 1
ATOM 17352 O O . THR D 1 70 ? -82.052 49.122 -26.182 1.00 26.62 70 THR D O 1
ATOM 17363 N N . LEU D 1 71 ? -79.943 49.259 -26.967 1.00 25.33 71 LEU D N 1
ATOM 17364 C CA . LEU D 1 71 ? -80.242 48.512 -28.185 1.00 26.49 71 LEU D CA 1
ATOM 17365 C C . LEU D 1 71 ? -80.944 47.199 -27.886 1.00 24.72 71 LEU D C 1
ATOM 17366 O O . LEU D 1 71 ? -81.855 46.784 -28.619 1.00 26.15 71 LEU D O 1
ATOM 17382 N N . LEU D 1 72 ? -80.509 46.521 -26.831 1.00 20.87 72 LEU D N 1
ATOM 17383 C CA . LEU D 1 72 ? -80.986 45.180 -26.508 1.00 22.42 72 LEU D CA 1
ATOM 17384 C C . LEU D 1 72 ? -81.968 45.163 -25.333 1.00 21.58 72 LEU D C 1
ATOM 17385 O O . LEU D 1 72 ? -82.210 44.098 -24.747 1.00 21.66 72 LEU D O 1
ATOM 17401 N N . GLY D 1 73 ? -82.565 46.306 -25.002 1.00 23.77 73 GLY D N 1
ATOM 17402 C CA . GLY D 1 73 ? -83.643 46.352 -24.031 1.00 23.16 73 GLY D CA 1
ATOM 17403 C C . GLY D 1 73 ? -83.231 46.374 -22.581 1.00 23.82 73 GLY D C 1
ATOM 17404 O O . GLY D 1 73 ? -84.102 46.283 -21.704 1.00 24.79 73 GLY D O 1
ATOM 17408 N N . GLN D 1 74 ? -81.944 46.531 -22.294 1.00 23.42 74 GLN D N 1
ATOM 17409 C CA . GLN D 1 74 ? -81.433 46.404 -20.923 1.00 24.33 74 GLN D CA 1
ATOM 17410 C C . GLN D 1 74 ? -81.365 47.785 -20.264 1.00 25.13 74 GLN D C 1
ATOM 17411 O O . GLN D 1 74 ? -80.326 48.254 -19.814 1.00 23.94 74 GLN D O 1
ATOM 17425 N N . HIS D 1 75 ? -82.526 48.445 -20.224 1.00 27.18 75 HIS D N 1
ATOM 17426 C CA . HIS D 1 75 ? -82.562 49.854 -19.837 1.00 28.60 75 HIS D CA 1
ATOM 17427 C C . HIS D 1 75 ? -82.141 50.077 -18.395 1.00 28.55 75 HIS D C 1
ATOM 17428 O O . HIS D 1 75 ? -81.582 51.137 -18.083 1.00 30.08 75 HIS D O 1
ATOM 17442 N N . GLY D 1 76 ? -82.396 49.105 -17.512 1.00 27.48 76 GLY D N 1
ATOM 17443 C CA . GLY D 1 76 ? -82.076 49.189 -16.103 1.00 29.94 76 GLY D CA 1
ATOM 17444 C C . GLY D 1 76 ? -80.644 48.907 -15.713 1.00 22.48 76 GLY D C 1
ATOM 17445 O O . GLY D 1 76 ? -80.345 48.833 -14.517 1.00 26.37 76 GLY D O 1
ATOM 17449 N N . TYR D 1 77 ? -79.733 48.771 -16.675 1.00 24.67 77 TYR D N 1
ATOM 17450 C CA . TYR D 1 77 ? -78.351 48.487 -16.335 1.00 23.04 77 TYR D CA 1
ATOM 17451 C C . TYR D 1 77 ? -77.796 49.597 -15.446 1.00 25.09 77 TYR D C 1
ATOM 17452 O O . TYR D 1 77 ? -78.189 50.769 -15.570 1.00 27.09 77 TYR D O 1
ATOM 17470 N N . PRO D 1 78 ? -76.883 49.254 -14.534 1.00 22.29 78 PRO D N 1
ATOM 17471 C CA . PRO D 1 78 ? -76.291 50.266 -13.657 1.00 25.00 78 PRO D CA 1
ATOM 17472 C C . PRO D 1 78 ? -75.343 51.156 -14.432 1.00 27.75 78 PRO D C 1
ATOM 17473 O O . PRO D 1 78 ? -74.290 50.699 -14.876 1.00 24.83 78 PRO D O 1
ATOM 17484 N N . ALA D 1 79 ? -75.721 52.417 -14.619 1.00 27.14 79 ALA D N 1
ATOM 17485 C CA . ALA D 1 79 ? -74.980 53.317 -15.503 1.00 30.62 79 ALA D CA 1
ATOM 17486 C C . ALA D 1 79 ? -73.929 54.150 -14.780 1.00 32.40 79 ALA D C 1
ATOM 17487 O O . ALA D 1 79 ? -73.204 54.904 -15.430 1.00 34.64 79 ALA D O 1
ATOM 17494 N N . GLU D 1 80 ? -73.805 54.021 -13.467 1.00 29.94 80 GLU D N 1
ATOM 17495 C CA . GLU D 1 80 ? -72.788 54.775 -12.744 1.00 32.84 80 GLU D CA 1
ATOM 17496 C C . GLU D 1 80 ? -71.402 54.281 -13.157 1.00 38.96 80 GLU D C 1
ATOM 17497 O O . GLU D 1 80 ? -71.217 53.083 -13.372 1.00 34.51 80 GLU D O 1
ATOM 17509 N N . PRO D 1 81 ? -70.406 55.163 -13.258 1.00 48.32 81 PRO D N 1
ATOM 17510 C CA . PRO D 1 81 ? -69.056 54.700 -13.620 1.00 41.64 81 PRO D CA 1
ATOM 17511 C C . PRO D 1 81 ? -68.497 53.697 -12.619 1.00 36.21 81 PRO D C 1
ATOM 17512 O O . PRO D 1 81 ? -68.611 53.868 -11.403 1.00 39.29 81 PRO D O 1
ATOM 17523 N N . GLY D 1 82 ? -67.891 52.634 -13.152 1.00 34.08 82 GLY D N 1
ATOM 17524 C CA . GLY D 1 82 ? -67.344 51.553 -12.358 1.00 29.57 82 GLY D CA 1
ATOM 17525 C C . GLY D 1 82 ? -68.254 50.358 -12.172 1.00 26.43 82 GLY D C 1
ATOM 17526 O O . GLY D 1 82 ? -67.784 49.306 -11.718 1.00 35.25 82 GLY D O 1
ATOM 17530 N N . ARG D 1 83 ? -69.535 50.468 -12.528 1.00 27.41 83 ARG D N 1
ATOM 17531 C CA . ARG D 1 83 ? -70.433 49.340 -12.340 1.00 26.13 83 ARG D CA 1
ATOM 17532 C C . ARG D 1 83 ? -70.392 48.372 -13.517 1.00 28.84 83 ARG D C 1
ATOM 17533 O O . ARG D 1 83 ? -70.738 47.193 -13.355 1.00 34.66 83 ARG D O 1
ATOM 17554 N N . VAL D 1 84 ? -70.028 48.853 -14.708 1.00 26.84 84 VAL D N 1
ATOM 17555 C CA . VAL D 1 84 ? -69.840 48.001 -15.872 1.00 22.66 84 VAL D CA 1
ATOM 17556 C C . VAL D 1 84 ? -68.353 48.020 -16.181 1.00 23.63 84 VAL D C 1
ATOM 17557 O O . VAL D 1 84 ? -67.807 49.067 -16.545 1.00 23.96 84 VAL D O 1
ATOM 17570 N N . LEU D 1 85 ? -67.693 46.871 -16.048 1.00 18.51 85 LEU D N 1
ATOM 17571 C CA . LEU D 1 85 ? -66.253 46.751 -16.257 1.00 17.47 85 LEU D CA 1
ATOM 17572 C C . LEU D 1 85 ? -65.997 46.225 -17.661 1.00 18.17 85 LEU D C 1
ATOM 17573 O O . LEU D 1 85 ? -66.385 45.104 -17.987 1.00 19.40 85 LEU D O 1
ATOM 17589 N N . SER D 1 86 ? -65.381 47.054 -18.506 1.00 17.25 86 SER D N 1
ATOM 17590 C CA . SER D 1 86 ? -65.158 46.655 -19.895 1.00 16.87 86 SER D CA 1
ATOM 17591 C C . SER D 1 86 ? -63.879 45.825 -19.977 1.00 15.79 86 SER D C 1
ATOM 17592 O O . SER D 1 86 ? -62.798 46.270 -19.557 1.00 18.76 86 SER D O 1
ATOM 17600 N N . CYS D 1 87 ? -64.002 44.621 -20.526 1.00 17.04 87 CYS D N 1
ATOM 17601 C CA . CYS D 1 87 ? -62.906 43.657 -20.584 1.00 19.58 87 CYS D CA 1
ATOM 17602 C C . CYS D 1 87 ? -62.559 43.372 -22.038 1.00 17.61 87 CYS D C 1
ATOM 17603 O O . CYS D 1 87 ? -63.380 43.562 -22.924 1.00 18.46 87 CYS D O 1
ATOM 17611 N N . TYR D 1 88 ? -61.362 42.845 -22.272 1.00 16.42 88 TYR D N 1
ATOM 17612 C CA . TYR D 1 88 ? -60.957 42.549 -23.649 1.00 15.46 88 TYR D CA 1
ATOM 17613 C C . TYR D 1 88 ? -61.891 41.562 -24.321 1.00 18.43 88 TYR D C 1
ATOM 17614 O O . TYR D 1 88 ? -62.023 41.561 -25.556 1.00 19.37 88 TYR D O 1
ATOM 17632 N N . SER D 1 89 ? -62.517 40.693 -23.548 1.00 16.78 89 SER D N 1
ATOM 17633 C CA . SER D 1 89 ? -63.394 39.694 -24.107 1.00 15.30 89 SER D CA 1
ATOM 17634 C C . SER D 1 89 ? -64.261 39.159 -22.998 1.00 15.77 89 SER D C 1
ATOM 17635 O O . SER D 1 89 ? -63.959 39.317 -21.815 1.00 16.72 89 SER D O 1
ATOM 17643 N N . SER D 1 90 ? -65.314 38.472 -23.410 1.00 15.04 90 SER D N 1
ATOM 17644 C CA . SER D 1 90 ? -66.176 37.809 -22.432 1.00 14.37 90 SER D CA 1
ATOM 17645 C C . SER D 1 90 ? -65.437 36.689 -21.709 1.00 16.47 90 SER D C 1
ATOM 17646 O O . SER D 1 90 ? -65.682 36.458 -20.507 1.00 15.27 90 SER D O 1
ATOM 17654 N N . SER D 1 91 ? -64.521 35.984 -22.383 1.00 15.10 91 SER D N 1
ATOM 17655 C CA . SER D 1 91 ? -63.762 34.970 -21.646 1.00 14.39 91 SER D CA 1
ATOM 17656 C C . SER D 1 91 ? -62.788 35.591 -20.648 1.00 14.32 91 SER D C 1
ATOM 17657 O O . SER D 1 91 ? -62.497 34.974 -19.614 1.00 14.68 91 SER D O 1
ATOM 17665 N N . VAL D 1 92 ? -62.272 36.796 -20.915 1.00 13.74 92 VAL D N 1
ATOM 17666 C CA . VAL D 1 92 ? -61.475 37.479 -19.894 1.00 14.57 92 VAL D CA 1
ATOM 17667 C C . VAL D 1 92 ? -62.360 37.847 -18.713 1.00 16.28 92 VAL D C 1
ATOM 17668 O O . VAL D 1 92 ? -61.965 37.674 -17.555 1.00 14.08 92 VAL D O 1
ATOM 17681 N N . SER D 1 93 ? -63.574 38.358 -18.974 1.00 15.30 93 SER D N 1
ATOM 17682 C CA . SER D 1 93 ? -64.539 38.575 -17.902 1.00 13.96 93 SER D CA 1
ATOM 17683 C C . SER D 1 93 ? -64.762 37.292 -17.107 1.00 12.71 93 SER D C 1
ATOM 17684 O O . SER D 1 93 ? -64.860 37.315 -15.874 1.00 13.94 93 SER D O 1
ATOM 17692 N N . MET D 1 94 ? -64.898 36.169 -17.813 1.00 13.26 94 MET D N 1
ATOM 17693 C CA . MET D 1 94 ? -65.175 34.894 -17.165 1.00 12.22 94 MET D CA 1
ATOM 17694 C C . MET D 1 94 ? -63.990 34.423 -16.327 1.00 13.52 94 MET D C 1
ATOM 17695 O O . MET D 1 94 ? -64.179 33.847 -15.244 1.00 13.93 94 MET D O 1
ATOM 17709 N N . GLU D 1 95 ? -62.754 34.680 -16.789 1.00 12.32 95 GLU D N 1
ATOM 17710 C CA . GLU D 1 95 ? -61.581 34.361 -15.958 1.00 13.83 95 GLU D CA 1
ATOM 17711 C C . GLU D 1 95 ? -61.594 35.171 -14.665 1.00 14.47 95 GLU D C 1
ATOM 17712 O O . GLU D 1 95 ? -61.298 34.639 -13.572 1.00 13.89 95 GLU D O 1
ATOM 17724 N N . ILE D 1 96 ? -61.902 36.472 -14.777 1.00 14.43 96 ILE D N 1
ATOM 17725 C CA . ILE D 1 96 ? -62.023 37.325 -13.599 1.00 12.84 96 ILE D CA 1
ATOM 17726 C C . ILE D 1 96 ? -63.069 36.767 -12.659 1.00 13.33 96 ILE D C 1
ATOM 17727 O O . ILE D 1 96 ? -62.830 36.622 -11.446 1.00 12.90 96 ILE D O 1
ATOM 17743 N N . LEU D 1 97 ? -64.258 36.430 -13.203 1.00 14.52 97 LEU D N 1
ATOM 17744 C CA . LEU D 1 97 ? -65.329 35.891 -12.375 1.00 12.61 97 LEU D CA 1
ATOM 17745 C C . LEU D 1 97 ? -64.943 34.573 -11.729 1.00 16.47 97 LEU D C 1
ATOM 17746 O O . LEU D 1 97 ? -65.266 34.317 -10.549 1.00 14.04 97 LEU D O 1
ATOM 17762 N N . ALA D 1 98 ? -64.317 33.685 -12.499 1.00 13.84 98 ALA D N 1
ATOM 17763 C CA . ALA D 1 98 ? -63.954 32.378 -11.974 1.00 14.94 98 ALA D CA 1
ATOM 17764 C C . ALA D 1 98 ? -62.928 32.511 -10.863 1.00 12.53 98 ALA D C 1
ATOM 17765 O O . ALA D 1 98 ? -63.055 31.870 -9.808 1.00 13.87 98 ALA D O 1
ATOM 17772 N N . ARG D 1 99 ? -61.875 33.304 -11.078 1.00 12.64 99 ARG D N 1
ATOM 17773 C CA . ARG D 1 99 ? -60.909 33.464 -10.001 1.00 13.28 99 ARG D CA 1
ATOM 17774 C C . ARG D 1 99 ? -61.550 34.154 -8.792 1.00 13.12 99 ARG D C 1
ATOM 17775 O O . ARG D 1 99 ? -61.253 33.811 -7.629 1.00 13.82 99 ARG D O 1
ATOM 17796 N N . SER D 1 100 ? -62.457 35.099 -9.034 1.00 14.05 100 SER D N 1
ATOM 17797 C CA . SER D 1 100 ? -63.173 35.763 -7.928 1.00 14.10 100 SER D CA 1
ATOM 17798 C C . SER D 1 100 ? -64.037 34.784 -7.140 1.00 14.52 100 SER D C 1
ATOM 17799 O O . SER D 1 100 ? -64.080 34.825 -5.895 1.00 16.84 100 SER D O 1
ATOM 17807 N N . LEU D 1 101 ? -64.745 33.901 -7.844 1.00 13.05 101 LEU D N 1
ATOM 17808 C CA . LEU D 1 101 ? -65.575 32.907 -7.179 1.00 13.08 101 LEU D CA 1
ATOM 17809 C C . LEU D 1 101 ? -64.737 32.022 -6.281 1.00 15.71 101 LEU D C 1
ATOM 17810 O O . LEU D 1 101 ? -65.184 31.640 -5.197 1.00 15.18 101 LEU D O 1
ATOM 17826 N N . SER D 1 102 ? -63.527 31.674 -6.726 1.00 16.20 102 SER D N 1
ATOM 17827 C CA . SER D 1 102 ? -62.701 30.717 -6.006 1.00 15.99 102 SER D CA 1
ATOM 17828 C C . SER D 1 102 ? -62.301 31.240 -4.631 1.00 19.27 102 SER D C 1
ATOM 17829 O O . SER D 1 102 ? -61.893 30.445 -3.793 1.00 20.26 102 SER D O 1
ATOM 17837 N N . ALA D 1 103 ? -62.474 32.538 -4.372 1.00 18.47 103 ALA D N 1
ATOM 17838 C CA . ALA D 1 103 ? -62.183 33.095 -3.050 1.00 20.13 103 ALA D CA 1
ATOM 17839 C C . ALA D 1 103 ? -63.129 32.566 -1.978 1.00 20.93 103 ALA D C 1
ATOM 17840 O O . ALA D 1 103 ? -62.760 32.517 -0.791 1.00 22.18 103 ALA D O 1
ATOM 17847 N N . SER D 1 104 ? -64.360 32.185 -2.354 1.00 17.95 104 SER D N 1
ATOM 17848 C CA . SER D 1 104 ? -65.379 31.876 -1.356 1.00 17.15 104 SER D CA 1
ATOM 17849 C C . SER D 1 104 ? -66.335 30.776 -1.773 1.00 23.06 104 SER D C 1
ATOM 17850 O O . SER D 1 104 ? -67.251 30.455 -1.001 1.00 19.73 104 SER D O 1
ATOM 17858 N N . VAL D 1 105 ? -66.181 30.217 -2.953 1.00 16.61 105 VAL D N 1
ATOM 17859 C CA . VAL D 1 105 ? -67.086 29.224 -3.500 1.00 15.14 105 VAL D CA 1
ATOM 17860 C C . VAL D 1 105 ? -66.289 27.981 -3.857 1.00 17.15 105 VAL D C 1
ATOM 17861 O O . VAL D 1 105 ? -65.197 28.085 -4.427 1.00 18.32 105 VAL D O 1
ATOM 17874 N N . ASP D 1 106 ? -66.859 26.812 -3.550 1.00 16.61 106 ASP D N 1
ATOM 17875 C CA . ASP D 1 106 ? -66.262 25.523 -3.872 1.00 20.27 106 ASP D CA 1
ATOM 17876 C C . ASP D 1 106 ? -66.895 24.847 -5.077 1.00 17.21 106 ASP D C 1
ATOM 17877 O O . ASP D 1 106 ? -66.213 24.086 -5.765 1.00 17.95 106 ASP D O 1
ATOM 17886 N N . ARG D 1 107 ? -68.183 25.062 -5.301 1.00 17.03 107 ARG D N 1
ATOM 17887 C CA . ARG D 1 107 ? -68.937 24.322 -6.303 1.00 14.02 107 ARG D CA 1
ATOM 17888 C C . ARG D 1 107 ? -69.915 25.260 -6.992 1.00 16.11 107 ARG D C 1
ATOM 17889 O O . ARG D 1 107 ? -70.527 26.125 -6.342 1.00 14.26 107 ARG D O 1
ATOM 17910 N N . VAL D 1 108 ? -70.088 25.067 -8.303 1.00 13.60 108 VAL D N 1
ATOM 17911 C CA . VAL D 1 108 ? -70.932 25.908 -9.154 1.00 12.96 108 VAL D CA 1
ATOM 17912 C C . VAL D 1 108 ? -71.895 25.002 -9.903 1.00 14.85 108 VAL D C 1
ATOM 17913 O O . VAL D 1 108 ? -71.460 24.001 -10.483 1.00 14.62 108 VAL D O 1
ATOM 17926 N N . ALA D 1 109 ? -73.175 25.375 -9.940 1.00 13.27 109 ALA D N 1
ATOM 17927 C CA . ALA D 1 109 ? -74.175 24.704 -10.772 1.00 14.29 109 ALA D CA 1
ATOM 17928 C C . ALA D 1 109 ? -74.159 25.383 -12.135 1.00 13.75 109 ALA D C 1
ATOM 17929 O O . ALA D 1 109 ? -74.235 26.614 -12.203 1.00 16.84 109 ALA D O 1
ATOM 17936 N N . LEU D 1 110 ? -73.942 24.606 -13.201 1.00 13.35 110 LEU D N 1
ATOM 17937 C CA . LEU D 1 110 ? -73.728 25.157 -14.531 1.00 12.89 110 LEU D CA 1
ATOM 17938 C C . LEU D 1 110 ? -74.622 24.466 -15.546 1.00 12.75 110 LEU D C 1
ATOM 17939 O O . LEU D 1 110 ? -74.735 23.231 -15.549 1.00 14.45 110 LEU D O 1
ATOM 17955 N N . VAL D 1 111 ? -75.282 25.269 -16.383 1.00 12.69 111 VAL D N 1
ATOM 17956 C CA . VAL D 1 111 ? -76.170 24.695 -17.384 1.00 13.13 111 VAL D CA 1
ATOM 17957 C C . VAL D 1 111 ? -75.385 23.759 -18.293 1.00 15.07 111 VAL D C 1
ATOM 17958 O O . VAL D 1 111 ? -74.219 23.993 -18.622 1.00 14.85 111 VAL D O 1
ATOM 17971 N N . HIS D 1 112 ? -76.045 22.678 -18.705 1.00 15.07 112 HIS D N 1
ATOM 17972 C CA . HIS D 1 112 ? -75.398 21.634 -19.497 1.00 15.53 112 HIS D CA 1
ATOM 17973 C C . HIS D 1 112 ? -76.371 21.226 -20.594 1.00 15.87 112 HIS D C 1
ATOM 17974 O O . HIS D 1 112 ? -77.532 20.945 -20.285 1.00 16.98 112 HIS D O 1
ATOM 17988 N N . PRO D 1 113 ? -75.960 21.198 -21.874 1.00 16.54 113 PRO D N 1
ATOM 17989 C CA . PRO D 1 113 ? -74.668 21.590 -22.412 1.00 16.53 113 PRO D CA 1
ATOM 17990 C C . PRO D 1 113 ? -74.472 23.094 -22.375 1.00 15.81 113 PRO D C 1
ATOM 17991 O O . PRO D 1 113 ? -75.446 23.827 -22.184 1.00 17.17 113 PRO D O 1
ATOM 18002 N N . THR D 1 114 ? -73.241 23.560 -22.552 1.00 15.86 114 THR D N 1
ATOM 18003 C CA . THR D 1 114 ? -73.010 24.979 -22.778 1.00 15.79 114 THR D CA 1
ATOM 18004 C C . THR D 1 114 ? -71.634 25.147 -23.412 1.00 16.52 114 THR D C 1
ATOM 18005 O O . THR D 1 114 ? -70.904 24.184 -23.620 1.00 19.50 114 THR D O 1
ATOM 18016 N N . PHE D 1 115 ? -71.283 26.401 -23.682 1.00 17.80 115 PHE D N 1
ATOM 18017 C CA . PHE D 1 115 ? -69.984 26.834 -24.185 1.00 18.88 115 PHE D CA 1
ATOM 18018 C C . PHE D 1 115 ? -68.923 26.296 -23.234 1.00 17.70 115 PHE D C 1
ATOM 18019 O O . PHE D 1 115 ? -68.888 26.710 -22.077 1.00 17.22 115 PHE D O 1
ATOM 18036 N N . ASP D 1 116 ? -68.068 25.368 -23.681 1.00 18.36 116 ASP D N 1
ATOM 18037 C CA . ASP D 1 116 ? -67.334 24.638 -22.657 1.00 23.71 116 ASP D CA 1
ATOM 18038 C C . ASP D 1 116 ? -66.199 25.457 -22.064 1.00 16.79 116 ASP D C 1
ATOM 18039 O O . ASP D 1 116 ? -65.680 25.071 -20.999 1.00 18.35 116 ASP D O 1
ATOM 18048 N N . ASN D 1 117 ? -65.822 26.605 -22.657 1.00 17.50 117 ASN D N 1
ATOM 18049 C CA . ASN D 1 117 ? -64.801 27.415 -21.991 1.00 18.59 117 ASN D CA 1
ATOM 18050 C C . ASN D 1 117 ? -65.244 27.867 -20.605 1.00 17.43 117 ASN D C 1
ATOM 18051 O O . ASN D 1 117 ? -64.392 28.103 -19.728 1.00 15.40 117 ASN D O 1
ATOM 18062 N N . ILE D 1 118 ? -66.541 28.067 -20.402 1.00 15.70 118 ILE D N 1
ATOM 18063 C CA . ILE D 1 118 ? -67.027 28.439 -19.071 1.00 16.22 118 ILE D CA 1
ATOM 18064 C C . ILE D 1 118 ? -66.645 27.355 -18.063 1.00 15.62 118 ILE D C 1
ATOM 18065 O O . ILE D 1 118 ? -66.114 27.642 -16.977 1.00 15.22 118 ILE D O 1
ATOM 18081 N N . ALA D 1 119 ? -66.952 26.092 -18.394 1.00 14.02 119 ALA D N 1
ATOM 18082 C CA . ALA D 1 119 ? -66.570 24.977 -17.527 1.00 16.85 119 ALA D CA 1
ATOM 18083 C C . ALA D 1 119 ? -65.062 24.936 -17.333 1.00 15.76 119 ALA D C 1
ATOM 18084 O O . ALA D 1 119 ? -64.570 24.720 -16.221 1.00 16.51 119 ALA D O 1
ATOM 18091 N N . ASP D 1 120 ? -64.296 25.134 -18.411 1.00 13.93 120 ASP D N 1
ATOM 18092 C CA . ASP D 1 120 ? -62.849 25.024 -18.288 1.00 13.77 120 ASP D CA 1
ATOM 18093 C C . ASP D 1 120 ? -62.254 26.143 -17.436 1.00 14.29 120 ASP D C 1
ATOM 18094 O O . ASP D 1 120 ? -61.275 25.906 -16.711 1.00 13.61 120 ASP D O 1
ATOM 18103 N N . LEU D 1 121 ? -62.788 27.359 -17.538 1.00 12.61 121 LEU D N 1
ATOM 18104 C CA . LEU D 1 121 ? -62.314 28.465 -16.712 1.00 12.41 121 LEU D CA 1
ATOM 18105 C C . LEU D 1 121 ? -62.705 28.277 -15.248 1.00 12.37 121 LEU D C 1
ATOM 18106 O O . LEU D 1 121 ? -61.889 28.553 -14.357 1.00 14.03 121 LEU D O 1
ATOM 18122 N N . LEU D 1 122 ? -63.934 27.809 -14.971 1.00 12.37 122 LEU D N 1
ATOM 18123 C CA . LEU D 1 122 ? -64.315 27.480 -13.592 1.00 12.73 122 LEU D CA 1
ATOM 18124 C C . LEU D 1 122 ? -63.441 26.355 -13.034 1.00 14.62 122 LEU D C 1
ATOM 18125 O O . LEU D 1 122 ? -62.835 26.491 -11.968 1.00 13.21 122 LEU D O 1
ATOM 18141 N N . ARG D 1 123 ? -63.339 25.236 -13.758 1.00 12.88 123 ARG D N 1
ATOM 18142 C CA . ARG D 1 123 ? -62.522 24.122 -13.278 1.00 13.20 123 ARG D CA 1
ATOM 18143 C C . ARG D 1 123 ? -61.081 24.550 -13.046 1.00 13.49 123 ARG D C 1
ATOM 18144 O O . ARG D 1 123 ? -60.443 24.137 -12.066 1.00 14.93 123 ARG D O 1
ATOM 18165 N N . GLY D 1 124 ? -60.524 25.345 -13.969 1.00 13.86 124 GLY D N 1
ATOM 18166 C CA . GLY D 1 124 ? -59.133 25.746 -13.878 1.00 16.16 124 GLY D CA 1
ATOM 18167 C C . GLY D 1 124 ? -58.841 26.622 -12.684 1.00 14.86 124 GLY D C 1
ATOM 18168 O O . GLY D 1 124 ? -57.695 26.672 -12.223 1.00 15.44 124 GLY D O 1
ATOM 18172 N N . ASN D 1 125 ? -59.856 27.326 -12.187 1.00 14.85 125 ASN D N 1
ATOM 18173 C CA . ASN D 1 125 ? -59.724 28.145 -10.999 1.00 16.31 125 ASN D CA 1
ATOM 18174 C C . ASN D 1 125 ? -60.163 27.390 -9.756 1.00 18.77 125 ASN D C 1
ATOM 18175 O O . ASN D 1 125 ? -60.319 27.983 -8.683 1.00 19.16 125 ASN D O 1
ATOM 18186 N N . GLY D 1 126 ? -60.286 26.082 -9.860 1.00 14.82 126 GLY D N 1
ATOM 18187 C CA . GLY D 1 126 ? -60.484 25.234 -8.710 1.00 17.42 126 GLY D CA 1
ATOM 18188 C C . GLY D 1 126 ? -61.913 24.978 -8.301 1.00 19.29 126 GLY D C 1
ATOM 18189 O O . GLY D 1 126 ? -62.129 24.471 -7.197 1.00 23.63 126 GLY D O 1
ATOM 18193 N N . LEU D 1 127 ? -62.892 25.346 -9.110 1.00 13.79 127 LEU D N 1
ATOM 18194 C CA . LEU D 1 127 ? -64.294 25.123 -8.778 1.00 13.44 127 LEU D CA 1
ATOM 18195 C C . LEU D 1 127 ? -64.748 23.738 -9.231 1.00 16.33 127 LEU D C 1
ATOM 18196 O O . LEU D 1 127 ? -64.466 23.314 -10.353 1.00 17.52 127 LEU D O 1
ATOM 18212 N N . ASP D 1 128 ? -65.483 23.054 -8.365 1.00 15.19 128 ASP D N 1
ATOM 18213 C CA . ASP D 1 128 ? -66.172 21.838 -8.761 1.00 16.35 128 ASP D CA 1
ATOM 18214 C C . ASP D 1 128 ? -67.469 22.218 -9.454 1.00 16.04 128 ASP D C 1
ATOM 18215 O O . ASP D 1 128 ? -68.034 23.283 -9.202 1.00 18.74 128 ASP D O 1
ATOM 18224 N N . LEU D 1 129 ? -67.907 21.378 -10.388 1.00 15.01 129 LEU D N 1
ATOM 18225 C CA . LEU D 1 129 ? -69.024 21.715 -11.257 1.00 15.62 129 LEU D CA 1
ATOM 18226 C C . LEU D 1 129 ? -70.127 20.685 -11.089 1.00 17.11 129 LEU D C 1
ATOM 18227 O O . LEU D 1 129 ? -69.849 19.480 -11.047 1.00 21.34 129 LEU D O 1
ATOM 18243 N N . VAL D 1 130 ? -71.367 21.162 -11.053 1.00 15.45 130 VAL D N 1
ATOM 18244 C CA . VAL D 1 130 ? -72.560 20.326 -11.014 1.00 16.67 130 VAL D CA 1
ATOM 18245 C C . VAL D 1 130 ? -73.392 20.667 -12.242 1.00 13.90 130 VAL D C 1
ATOM 18246 O O . VAL D 1 130 ? -73.850 21.804 -12.371 1.00 16.41 130 VAL D O 1
ATOM 18259 N N . PRO D 1 131 ? -73.647 19.730 -13.161 1.00 14.26 131 PRO D N 1
ATOM 18260 C CA . PRO D 1 131 ? -74.468 20.071 -14.336 1.00 15.46 131 PRO D CA 1
ATOM 18261 C C . PRO D 1 131 ? -75.939 20.204 -13.999 1.00 18.16 131 PRO D C 1
ATOM 18262 O O . PRO D 1 131 ? -76.490 19.457 -13.171 1.00 19.11 131 PRO D O 1
ATOM 18273 N N . VAL D 1 132 ? -76.580 21.177 -14.645 1.00 16.18 132 VAL D N 1
ATOM 18274 C CA . VAL D 1 132 ? -78.028 21.343 -14.608 1.00 16.59 132 VAL D CA 1
ATOM 18275 C C . VAL D 1 132 ? -78.539 21.239 -16.037 1.00 14.96 132 VAL D C 1
ATOM 18276 O O . VAL D 1 132 ? -78.180 22.060 -16.890 1.00 15.65 132 VAL D O 1
ATOM 18289 N N . GLU D 1 133 ? -79.334 20.205 -16.314 1.00 15.22 133 GLU D N 1
ATOM 18290 C CA . GLU D 1 133 ? -79.824 20.039 -17.671 1.00 15.64 133 GLU D CA 1
ATOM 18291 C C . GLU D 1 133 ? -80.839 21.128 -17.976 1.00 15.61 133 GLU D C 1
ATOM 18292 O O . GLU D 1 133 ? -81.454 21.710 -17.078 1.00 16.20 133 GLU D O 1
ATOM 18304 N N . GLU D 1 134 ? -81.057 21.385 -19.269 1.00 17.09 134 GLU D N 1
ATOM 18305 C CA . GLU D 1 134 ? -81.920 22.508 -19.619 1.00 20.64 134 GLU D CA 1
ATOM 18306 C C . GLU D 1 134 ? -83.350 22.291 -19.157 1.00 19.96 134 GLU D C 1
ATOM 18307 O O . GLU D 1 134 ? -84.018 23.251 -18.760 1.00 21.14 134 GLU D O 1
ATOM 18319 N N . ASP D 1 135 ? -83.858 21.049 -19.208 1.00 18.73 135 ASP D N 1
ATOM 18320 C CA . ASP D 1 135 ? -85.233 20.828 -18.786 1.00 17.52 135 ASP D CA 1
ATOM 18321 C C . ASP D 1 135 ? -85.418 21.183 -17.320 1.00 17.96 135 ASP D C 1
ATOM 18322 O O . ASP D 1 135 ? -86.433 21.787 -16.941 1.00 19.24 135 ASP D O 1
ATOM 18331 N N . ALA D 1 136 ? -84.441 20.847 -16.481 1.00 18.07 136 ALA D N 1
ATOM 18332 C CA . ALA D 1 136 ? -84.547 21.201 -15.067 1.00 19.61 136 ALA D CA 1
ATOM 18333 C C . ALA D 1 136 ? -84.436 22.704 -14.870 1.00 19.19 136 ALA D C 1
ATOM 18334 O O . ALA D 1 136 ? -85.144 23.286 -14.044 1.00 19.90 136 ALA D O 1
ATOM 18341 N N . LEU D 1 137 ? -83.522 23.345 -15.586 1.00 17.37 137 LEU D N 1
ATOM 18342 C CA . LEU D 1 137 ? -83.284 24.766 -15.374 1.00 16.41 137 LEU D CA 1
ATOM 18343 C C . LEU D 1 137 ? -84.496 25.595 -15.772 1.00 18.59 137 LEU D C 1
ATOM 18344 O O . LEU D 1 137 ? -84.878 26.544 -15.075 1.00 18.35 137 LEU D O 1
ATOM 18360 N N . HIS D 1 138 ? -85.107 25.277 -16.901 1.00 18.16 138 HIS D N 1
ATOM 18361 C CA . HIS D 1 138 ? -86.213 26.089 -17.391 1.00 19.71 138 HIS D CA 1
ATOM 18362 C C . HIS D 1 138 ? -87.562 25.700 -16.825 1.00 19.06 138 HIS D C 1
ATOM 18363 O O . HIS D 1 138 ? -88.438 26.560 -16.694 1.00 22.29 138 HIS D O 1
ATOM 18377 N N . GLY D 1 139 ? -87.727 24.435 -16.483 1.00 19.77 139 GLY D N 1
ATOM 18378 C CA . GLY D 1 139 ? -89.011 23.868 -16.207 1.00 18.09 139 GLY D CA 1
ATOM 18379 C C . GLY D 1 139 ? -89.456 23.893 -14.769 1.00 18.31 139 GLY D C 1
ATOM 18380 O O . GLY D 1 139 ? -90.658 23.831 -14.510 1.00 19.10 139 GLY D O 1
ATOM 18384 N N . ALA D 1 140 ? -88.509 23.961 -13.831 1.00 18.24 140 ALA D N 1
ATOM 18385 C CA . ALA D 1 140 ? -88.859 23.813 -12.436 1.00 19.82 140 ALA D CA 1
ATOM 18386 C C . ALA D 1 140 ? -87.893 24.635 -11.589 1.00 19.68 140 ALA D C 1
ATOM 18387 O O . ALA D 1 140 ? -86.764 24.895 -11.994 1.00 18.73 140 ALA D O 1
ATOM 18394 N N . ASP D 1 141 ? -88.354 25.020 -10.393 1.00 20.49 141 ASP D N 1
ATOM 18395 C CA . ASP D 1 141 ? -87.423 25.576 -9.414 1.00 16.30 141 ASP D CA 1
ATOM 18396 C C . ASP D 1 141 ? -86.275 24.604 -9.208 1.00 17.61 141 ASP D C 1
ATOM 18397 O O . ASP D 1 141 ? -86.457 23.384 -9.249 1.00 18.52 141 ASP D O 1
ATOM 18406 N N . LEU D 1 142 ? -85.087 25.157 -8.979 1.00 16.02 142 LEU D N 1
ATOM 18407 C CA . LEU D 1 142 ? -83.953 24.349 -8.570 1.00 17.45 142 LEU D CA 1
ATOM 18408 C C . LEU D 1 142 ? -84.232 23.793 -7.186 1.00 17.73 142 LEU D C 1
ATOM 18409 O O . LEU D 1 142 ? -84.878 24.434 -6.348 1.00 18.61 142 LEU D O 1
ATOM 18425 N N . SER D 1 143 ? -83.761 22.574 -6.959 1.00 18.68 143 SER D N 1
ATOM 18426 C CA . SER D 1 143 ? -84.033 21.929 -5.690 1.00 17.00 143 SER D CA 1
ATOM 18427 C C . SER D 1 143 ? -83.261 22.603 -4.560 1.00 15.63 143 SER D C 1
ATOM 18428 O O . SER D 1 143 ? -82.184 23.173 -4.752 1.00 18.68 143 SER D O 1
ATOM 18436 N N . ALA D 1 144 ? -83.811 22.470 -3.354 1.00 16.78 144 ALA D N 1
ATOM 18437 C CA . ALA D 1 144 ? -83.097 22.966 -2.182 1.00 16.95 144 ALA D CA 1
ATOM 18438 C C . ALA D 1 144 ? -81.808 22.197 -1.972 1.00 18.51 144 ALA D C 1
ATOM 18439 O O . ALA D 1 144 ? -80.798 22.760 -1.537 1.00 17.75 144 ALA D O 1
ATOM 18446 N N . GLU D 1 145 ? -81.822 20.902 -2.276 1.00 18.12 145 GLU D N 1
ATOM 18447 C CA . GLU D 1 145 ? -80.602 20.114 -2.147 1.00 18.98 145 GLU D CA 1
ATOM 18448 C C . GLU D 1 145 ? -79.505 20.674 -3.052 1.00 20.95 145 GLU D C 1
ATOM 18449 O O . GLU D 1 145 ? -78.370 20.883 -2.604 1.00 19.36 145 GLU D O 1
ATOM 18461 N N . LEU D 1 146 ? -79.840 20.983 -4.310 1.00 19.07 146 LEU D N 1
ATOM 18462 C CA . LEU D 1 146 ? -78.843 21.548 -5.224 1.00 16.77 146 LEU D CA 1
ATOM 18463 C C . LEU D 1 146 ? -78.332 22.890 -4.718 1.00 17.76 146 LEU D C 1
ATOM 18464 O O . LEU D 1 146 ? -77.115 23.114 -4.604 1.00 18.12 146 LEU D O 1
ATOM 18480 N N . LEU D 1 147 ? -79.246 23.805 -4.395 1.00 17.10 147 LEU D N 1
ATOM 18481 C CA . LEU D 1 147 ? -78.813 25.141 -4.033 1.00 17.57 147 LEU D CA 1
ATOM 18482 C C . LEU D 1 147 ? -78.032 25.138 -2.738 1.00 21.45 147 LEU D C 1
ATOM 18483 O O . LEU D 1 147 ? -77.158 25.984 -2.557 1.00 23.12 147 LEU D O 1
ATOM 18499 N N . SER D 1 148 ? -78.326 24.207 -1.838 1.00 15.94 148 SER D N 1
ATOM 18500 C CA . SER D 1 148 ? -77.585 24.093 -0.593 1.00 15.74 148 SER D CA 1
ATOM 18501 C C . SER D 1 148 ? -76.190 23.526 -0.785 1.00 19.06 148 SER D C 1
ATOM 18502 O O . SER D 1 148 ? -75.446 23.444 0.195 1.00 19.56 148 SER D O 1
ATOM 18510 N N . SER D 1 149 ? -75.830 23.117 -2.003 1.00 18.37 149 SER D N 1
ATOM 18511 C CA . SER D 1 149 ? -74.539 22.507 -2.254 1.00 19.97 149 SER D CA 1
ATOM 18512 C C . SER D 1 149 ? -73.667 23.321 -3.187 1.00 17.32 149 SER D C 1
ATOM 18513 O O . SER D 1 149 ? -72.548 22.877 -3.478 1.00 19.53 149 SER D O 1
ATOM 18521 N N . VAL D 1 150 ? -74.140 24.462 -3.682 1.00 15.24 150 VAL D N 1
ATOM 18522 C CA . VAL D 1 150 ? -73.358 25.289 -4.602 1.00 13.46 150 VAL D CA 1
ATOM 18523 C C . VAL D 1 150 ? -73.373 26.729 -4.109 1.00 16.01 150 VAL D C 1
ATOM 18524 O O . VAL D 1 150 ? -74.306 27.167 -3.427 1.00 18.48 150 VAL D O 1
ATOM 18537 N N . GLY D 1 151 ? -72.346 27.481 -4.490 1.00 14.00 151 GLY D N 1
ATOM 18538 C CA . GLY D 1 151 ? -72.271 28.892 -4.180 1.00 16.72 151 GLY D CA 1
ATOM 18539 C C . GLY D 1 151 ? -72.648 29.815 -5.302 1.00 16.68 151 GLY D C 1
ATOM 18540 O O . GLY D 1 151 ? -72.677 31.038 -5.107 1.00 15.22 151 GLY D O 1
ATOM 18544 N N . CYS D 1 152 ? -72.899 29.265 -6.493 1.00 12.96 152 CYS D N 1
ATOM 18545 C CA . CYS D 1 152 ? -73.167 30.043 -7.692 1.00 13.75 152 CYS D CA 1
ATOM 18546 C C . CYS D 1 152 ? -73.942 29.138 -8.625 1.00 12.94 152 CYS D C 1
ATOM 18547 O O . CYS D 1 152 ? -73.682 27.931 -8.670 1.00 14.23 152 CYS D O 1
ATOM 18555 N N . VAL D 1 153 ? -74.915 29.732 -9.306 1.00 13.28 153 VAL D N 1
ATOM 18556 C CA . VAL D 1 153 ? -75.668 29.123 -10.405 1.00 13.19 153 VAL D CA 1
ATOM 18557 C C . VAL D 1 153 ? -75.313 29.946 -11.627 1.00 14.88 153 VAL D C 1
ATOM 18558 O O . VAL D 1 153 ? -75.455 31.171 -11.595 1.00 15.00 153 VAL D O 1
ATOM 18571 N N . PHE D 1 154 ? -74.880 29.276 -12.701 1.00 14.07 154 PHE D N 1
ATOM 18572 C CA . PHE D 1 154 ? -74.368 29.943 -13.899 1.00 12.70 154 PHE D CA 1
ATOM 18573 C C . PHE D 1 154 ? -75.217 29.515 -15.089 1.00 14.63 154 PHE D C 1
ATOM 18574 O O . PHE D 1 154 ? -75.277 28.329 -15.407 1.00 13.40 154 PHE D O 1
ATOM 18591 N N . VAL D 1 155 ? -75.848 30.484 -15.758 1.00 13.38 155 VAL D N 1
ATOM 18592 C CA . VAL D 1 155 ? -76.734 30.225 -16.889 1.00 15.05 155 VAL D CA 1
ATOM 18593 C C . VAL D 1 155 ? -76.266 31.041 -18.076 1.00 15.32 155 VAL D C 1
ATOM 18594 O O . VAL D 1 155 ? -76.174 32.270 -17.992 1.00 17.82 155 VAL D O 1
ATOM 18607 N N . THR D 1 156 ? -76.048 30.362 -19.200 1.00 15.92 156 THR D N 1
ATOM 18608 C CA . THR D 1 156 ? -75.818 31.006 -20.482 1.00 13.91 156 THR D CA 1
ATOM 18609 C C . THR D 1 156 ? -77.168 31.187 -21.148 1.00 15.11 156 THR D C 1
ATOM 18610 O O . THR D 1 156 ? -77.884 30.205 -21.355 1.00 17.00 156 THR D O 1
ATOM 18621 N N . THR D 1 157 ? -77.520 32.437 -21.472 1.00 16.11 157 THR D N 1
ATOM 18622 C CA . THR D 1 157 ? -78.824 32.687 -22.090 1.00 14.92 157 THR D CA 1
ATOM 18623 C C . THR D 1 157 ? -78.764 33.880 -23.043 1.00 18.12 157 THR D C 1
ATOM 18624 O O . THR D 1 157 ? -78.299 34.957 -22.635 1.00 18.82 157 THR D O 1
ATOM 18635 N N . PRO D 1 158 ? -79.191 33.728 -24.314 1.00 20.06 158 PRO D N 1
ATOM 18636 C CA . PRO D 1 158 ? -79.519 32.448 -24.953 1.00 16.86 158 PRO D CA 1
ATOM 18637 C C . PRO D 1 158 ? -78.354 31.477 -24.883 1.00 17.91 158 PRO D C 1
ATOM 18638 O O . PRO D 1 158 ? -77.168 31.862 -24.958 1.00 18.01 158 PRO D O 1
ATOM 18649 N N . ASN D 1 159 ? -78.668 30.203 -24.723 1.00 17.29 159 ASN D N 1
ATOM 18650 C CA . ASN D 1 159 ? -77.589 29.251 -24.553 1.00 16.89 159 ASN D CA 1
ATOM 18651 C C . ASN D 1 159 ? -76.855 29.002 -25.859 1.00 17.45 159 ASN D C 1
ATOM 18652 O O . ASN D 1 159 ? -77.423 29.062 -26.961 1.00 19.75 159 ASN D O 1
ATOM 18663 N N . ASN D 1 160 ? -75.587 28.696 -25.712 1.00 16.31 160 ASN D N 1
ATOM 18664 C CA . ASN D 1 160 ? -74.735 28.223 -26.793 1.00 17.49 160 ASN D CA 1
ATOM 18665 C C . ASN D 1 160 ? -74.407 26.796 -26.397 1.00 17.34 160 ASN D C 1
ATOM 18666 O O . ASN D 1 160 ? -73.700 26.595 -25.397 1.00 20.55 160 ASN D O 1
ATOM 18677 N N . PRO D 1 161 ? -74.860 25.768 -27.130 1.00 18.29 161 PRO D N 1
ATOM 18678 C CA . PRO D 1 161 ? -75.239 25.765 -28.549 1.00 17.89 161 PRO D CA 1
ATOM 18679 C C . PRO D 1 161 ? -76.734 25.684 -28.873 1.00 19.05 161 PRO D C 1
ATOM 18680 O O . PRO D 1 161 ? -77.109 25.650 -30.054 1.00 21.89 161 PRO D O 1
ATOM 18691 N N . THR D 1 162 ? -77.592 25.622 -27.858 1.00 17.55 162 THR D N 1
ATOM 18692 C CA . THR D 1 162 ? -78.981 25.239 -28.094 1.00 20.38 162 THR D CA 1
ATOM 18693 C C . THR D 1 162 ? -79.885 26.394 -28.480 1.00 22.75 162 THR D C 1
ATOM 18694 O O . THR D 1 162 ? -80.992 26.148 -28.985 1.00 19.68 162 THR D O 1
ATOM 18705 N N . GLY D 1 163 ? -79.467 27.635 -28.226 1.00 20.01 163 GLY D N 1
ATOM 18706 C CA . GLY D 1 163 ? -80.295 28.807 -28.438 1.00 21.24 163 GLY D CA 1
ATOM 18707 C C . GLY D 1 163 ? -81.390 29.024 -27.414 1.00 19.42 163 GLY D C 1
ATOM 18708 O O . GLY D 1 163 ? -82.149 29.980 -27.548 1.00 20.64 163 GLY D O 1
ATOM 18712 N N . ARG D 1 164 ? -81.501 28.167 -26.397 1.00 17.82 164 ARG D N 1
ATOM 18713 C CA . ARG D 1 164 ? -82.625 28.225 -25.471 1.00 17.08 164 ARG D CA 1
ATOM 18714 C C . ARG D 1 164 ? -82.533 29.500 -24.638 1.00 18.15 164 ARG D C 1
ATOM 18715 O O . ARG D 1 164 ? -81.468 29.825 -24.099 1.00 16.95 164 ARG D O 1
ATOM 18736 N N . VAL D 1 165 ? -83.644 30.220 -24.513 1.00 21.26 165 VAL D N 1
ATOM 18737 C CA . VAL D 1 165 ? -83.672 31.495 -23.797 1.00 17.68 165 VAL D CA 1
ATOM 18738 C C . VAL D 1 165 ? -84.366 31.303 -22.456 1.00 16.57 165 VAL D C 1
ATOM 18739 O O . VAL D 1 165 ? -85.489 30.783 -22.397 1.00 20.95 165 VAL D O 1
ATOM 18752 N N . LEU D 1 166 ? -83.707 31.762 -21.389 1.00 17.75 166 LEU D N 1
ATOM 18753 C CA . LEU D 1 166 ? -84.309 31.811 -20.057 1.00 18.21 166 LEU D CA 1
ATOM 18754 C C . LEU D 1 166 ? -85.374 32.889 -20.039 1.00 19.59 166 LEU D C 1
ATOM 18755 O O . LEU D 1 166 ? -85.074 34.075 -20.187 1.00 21.86 166 LEU D O 1
ATOM 18771 N N . ALA D 1 167 ? -86.616 32.468 -19.909 1.00 18.38 167 ALA D N 1
ATOM 18772 C CA . ALA D 1 167 ? -87.740 33.390 -19.912 1.00 19.79 167 ALA D CA 1
ATOM 18773 C C . ALA D 1 167 ? -87.765 34.253 -18.656 1.00 20.73 167 ALA D C 1
ATOM 18774 O O . ALA D 1 167 ? -87.274 33.873 -17.590 1.00 20.41 167 ALA D O 1
ATOM 18781 N N . GLU D 1 168 ? -88.435 35.404 -18.774 1.00 21.22 168 GLU D N 1
ATOM 18782 C CA . GLU D 1 168 ? -88.455 36.368 -17.678 1.00 19.98 168 GLU D CA 1
ATOM 18783 C C . GLU D 1 168 ? -89.042 35.773 -16.395 1.00 21.37 168 GLU D C 1
ATOM 18784 O O . GLU D 1 168 ? -88.551 36.042 -15.291 1.00 22.32 168 GLU D O 1
ATOM 18796 N N . GLU D 1 169 ? -90.114 34.997 -16.511 1.00 21.07 169 GLU D N 1
ATOM 18797 C CA . GLU D 1 169 ? -90.736 34.427 -15.320 1.00 21.96 169 GLU D CA 1
ATOM 18798 C C . GLU D 1 169 ? -89.777 33.475 -14.610 1.00 21.80 169 GLU D C 1
ATOM 18799 O O . GLU D 1 169 ? -89.737 33.423 -13.369 1.00 19.66 169 GLU D O 1
ATOM 18811 N N . ARG D 1 170 ? -89.006 32.712 -15.375 1.00 21.47 170 ARG D N 1
ATOM 18812 C CA . ARG D 1 170 ? -88.067 31.772 -14.765 1.00 20.69 170 ARG D CA 1
ATOM 18813 C C . ARG D 1 170 ? -86.841 32.499 -14.228 1.00 19.39 170 ARG D C 1
ATOM 18814 O O . ARG D 1 170 ? -86.346 32.160 -13.155 1.00 20.01 170 ARG D O 1
ATOM 18835 N N . LEU D 1 171 ? -86.352 33.522 -14.935 1.00 18.91 171 LEU D N 1
ATOM 18836 C CA . LEU D 1 171 ? -85.271 34.335 -14.382 1.00 15.79 171 LEU D CA 1
ATOM 18837 C C . LEU D 1 171 ? -85.678 34.935 -13.038 1.00 18.53 171 LEU D C 1
ATOM 18838 O O . LEU D 1 171 ? -84.889 34.938 -12.078 1.00 18.48 171 LEU D O 1
ATOM 18854 N N A ARG D 1 172 ? -86.903 35.473 -12.956 0.90 18.16 172 ARG D N 1
ATOM 18855 N N B ARG D 1 172 ? -86.897 35.476 -12.962 0.10 18.65 172 ARG D N 1
ATOM 18856 C CA A ARG D 1 172 ? -87.369 36.082 -11.714 0.90 19.68 172 ARG D CA 1
ATOM 18857 C CA B ARG D 1 172 ? -87.379 36.075 -11.723 0.10 19.74 172 ARG D CA 1
ATOM 18858 C C A ARG D 1 172 ? -87.387 35.056 -10.585 0.90 19.33 172 ARG D C 1
ATOM 18859 C C B ARG D 1 172 ? -87.389 35.053 -10.592 0.10 19.68 172 ARG D C 1
ATOM 18860 O O A ARG D 1 172 ? -86.893 35.322 -9.480 0.90 21.73 172 ARG D O 1
ATOM 18861 O O B ARG D 1 172 ? -86.912 35.329 -9.484 0.10 21.64 172 ARG D O 1
ATOM 18902 N N . ARG D 1 173 ? -87.910 33.854 -10.863 1.00 18.10 173 ARG D N 1
ATOM 18903 C CA . ARG D 1 173 ? -87.976 32.821 -9.830 1.00 20.09 173 ARG D CA 1
ATOM 18904 C C . ARG D 1 173 ? -86.585 32.354 -9.437 1.00 16.95 173 ARG D C 1
ATOM 18905 O O . ARG D 1 173 ? -86.296 32.179 -8.241 1.00 17.61 173 ARG D O 1
ATOM 18926 N N . LEU D 1 174 ? -85.705 32.145 -10.418 1.00 17.86 174 LEU D N 1
ATOM 18927 C CA . LEU D 1 174 ? -84.327 31.738 -10.119 1.00 15.19 174 LEU D CA 1
ATOM 18928 C C . LEU D 1 174 ? -83.584 32.798 -9.312 1.00 16.51 174 LEU D C 1
ATOM 18929 O O . LEU D 1 174 ? -82.859 32.469 -8.359 1.00 17.26 174 LEU D O 1
ATOM 18945 N N . ALA D 1 175 ? -83.767 34.081 -9.660 1.00 17.95 175 ALA D N 1
ATOM 18946 C CA . ALA D 1 175 ? -83.154 35.166 -8.894 1.00 17.53 175 ALA D CA 1
ATOM 18947 C C . ALA D 1 175 ? -83.714 35.221 -7.477 1.00 18.65 175 ALA D C 1
ATOM 18948 O O . ALA D 1 175 ? -82.962 35.427 -6.510 1.00 18.73 175 ALA D O 1
ATOM 18955 N N . GLU D 1 176 ? -85.013 34.969 -7.328 1.00 16.11 176 GLU D N 1
ATOM 18956 C CA . GLU D 1 176 ? -85.614 34.917 -5.999 1.00 16.55 176 GLU D CA 1
ATOM 18957 C C . GLU D 1 176 ? -85.051 33.752 -5.198 1.00 18.70 176 GLU D C 1
ATOM 18958 O O . GLU D 1 176 ? -84.763 33.901 -4.007 1.00 18.38 176 GLU D O 1
ATOM 18970 N N . GLN D 1 177 ? -84.871 32.586 -5.834 1.00 16.91 177 GLN D N 1
ATOM 18971 C CA . GLN D 1 177 ? -84.281 31.442 -5.137 1.00 15.60 177 GLN D CA 1
ATOM 18972 C C . GLN D 1 177 ? -82.857 31.744 -4.694 1.00 17.31 177 GLN D C 1
ATOM 18973 O O . GLN D 1 177 ? -82.468 31.443 -3.554 1.00 17.10 177 GLN D O 1
ATOM 18987 N N . CYS D 1 178 ? -82.068 32.354 -5.578 1.00 16.55 178 CYS D N 1
ATOM 18988 C CA . CYS D 1 178 ? -80.685 32.650 -5.240 1.00 18.11 178 CYS D CA 1
ATOM 18989 C C . CYS D 1 178 ? -80.631 33.633 -4.091 1.00 16.89 178 CYS D C 1
ATOM 18990 O O . CYS D 1 178 ? -79.817 33.480 -3.174 1.00 17.27 178 CYS D O 1
ATOM 18998 N N . ALA D 1 179 ? -81.527 34.614 -4.093 1.00 17.39 179 ALA D N 1
ATOM 18999 C CA . ALA D 1 179 ? -81.577 35.573 -2.990 1.00 17.35 179 ALA D CA 1
ATOM 19000 C C . ALA D 1 179 ? -81.831 34.868 -1.665 1.00 21.54 179 ALA D C 1
ATOM 19001 O O . ALA D 1 179 ? -81.163 35.152 -0.664 1.00 21.98 179 ALA D O 1
ATOM 19008 N N . GLU D 1 180 ? -82.809 33.961 -1.633 1.00 17.99 180 GLU D N 1
ATOM 19009 C CA . GLU D 1 180 ? -83.150 33.266 -0.391 1.00 18.03 180 GLU D CA 1
ATOM 19010 C C . GLU D 1 180 ? -82.026 32.367 0.091 1.00 21.65 180 GLU D C 1
ATOM 19011 O O . GLU D 1 180 ? -81.835 32.185 1.307 1.00 20.49 180 GLU D O 1
ATOM 19023 N N . HIS D 1 181 ? -81.310 31.750 -0.835 1.00 18.34 181 HIS D N 1
ATOM 19024 C CA . HIS D 1 181 ? -80.274 30.792 -0.490 1.00 16.55 181 HIS D CA 1
ATOM 19025 C C . HIS D 1 181 ? -78.885 31.404 -0.315 1.00 15.80 181 HIS D C 1
ATOM 19026 O O . HIS D 1 181 ? -77.959 30.679 0.058 1.00 21.20 181 HIS D O 1
ATOM 19040 N N . GLY D 1 182 ? -78.702 32.688 -0.626 1.00 16.81 182 GLY D N 1
ATOM 19041 C CA . GLY D 1 182 ? -77.410 33.326 -0.501 1.00 18.75 182 GLY D CA 1
ATOM 19042 C C . GLY D 1 182 ? -76.482 33.059 -1.661 1.00 18.82 182 GLY D C 1
ATOM 19043 O O . GLY D 1 182 ? -75.278 33.295 -1.547 1.00 21.83 182 GLY D O 1
ATOM 19047 N N . THR D 1 183 ? -77.021 32.578 -2.778 1.00 16.38 183 THR D N 1
ATOM 19048 C CA . THR D 1 183 ? -76.263 32.075 -3.919 1.00 15.13 183 THR D CA 1
ATOM 19049 C C . THR D 1 183 ? -76.015 33.182 -4.933 1.00 16.12 183 THR D C 1
ATOM 19050 O O . THR D 1 183 ? -76.888 34.021 -5.179 1.00 18.54 183 THR D O 1
ATOM 19061 N N . VAL D 1 184 ? -74.845 33.148 -5.586 1.00 13.54 184 VAL D N 1
ATOM 19062 C CA . VAL D 1 184 ? -74.598 34.057 -6.709 1.00 16.06 184 VAL D CA 1
ATOM 19063 C C . VAL D 1 184 ? -75.319 33.542 -7.939 1.00 14.66 184 VAL D C 1
ATOM 19064 O O . VAL D 1 184 ? -75.181 32.369 -8.296 1.00 17.08 184 VAL D O 1
ATOM 19077 N N . LEU D 1 185 ? -76.054 34.423 -8.612 1.00 14.23 185 LEU D N 1
ATOM 19078 C CA . LEU D 1 185 ? -76.606 34.107 -9.927 1.00 14.19 185 LEU D CA 1
ATOM 19079 C C . LEU D 1 185 ? -75.754 34.801 -10.984 1.00 16.03 185 LEU D C 1
ATOM 19080 O O . LEU D 1 185 ? -75.625 36.026 -10.977 1.00 16.16 185 LEU D O 1
ATOM 19096 N N . ALA D 1 186 ? -75.184 34.020 -11.891 1.00 14.84 186 ALA D N 1
ATOM 19097 C CA . ALA D 1 186 ? -74.308 34.545 -12.934 1.00 14.08 186 ALA D CA 1
ATOM 19098 C C . ALA D 1 186 ? -74.895 34.207 -14.291 1.00 14.33 186 ALA D C 1
ATOM 19099 O O . ALA D 1 186 ? -75.307 33.071 -14.497 1.00 14.11 186 ALA D O 1
ATOM 19106 N N . LEU D 1 187 ? -74.966 35.194 -15.194 1.00 15.22 187 LEU D N 1
ATOM 19107 C CA . LEU D 1 187 ? -75.507 34.995 -16.529 1.00 14.65 187 LEU D CA 1
ATOM 19108 C C . LEU D 1 187 ? -74.444 35.337 -17.556 1.00 15.93 187 LEU D C 1
ATOM 19109 O O . LEU D 1 187 ? -73.750 36.347 -17.416 1.00 17.35 187 LEU D O 1
ATOM 19125 N N . ASP D 1 188 ? -74.349 34.500 -18.609 1.00 14.44 188 ASP D N 1
ATOM 19126 C CA . ASP D 1 188 ? -73.526 34.769 -19.791 1.00 13.90 188 ASP D CA 1
ATOM 19127 C C . ASP D 1 188 ? -74.496 35.044 -20.939 1.00 15.08 188 ASP D C 1
ATOM 19128 O O . ASP D 1 188 ? -75.220 34.149 -21.367 1.00 17.50 188 ASP D O 1
ATOM 19137 N N . THR D 1 189 ? -74.509 36.285 -21.424 1.00 16.94 189 THR D N 1
ATOM 19138 C CA . THR D 1 189 ? -75.537 36.743 -22.360 1.00 15.29 189 THR D CA 1
ATOM 19139 C C . THR D 1 189 ? -74.925 37.142 -23.714 1.00 17.26 189 THR D C 1
ATOM 19140 O O . THR D 1 189 ? -75.432 38.018 -24.421 1.00 19.21 189 THR D O 1
ATOM 19151 N N . SER D 1 190 ? -73.860 36.434 -24.112 1.00 16.83 190 SER D N 1
ATOM 19152 C CA . SER D 1 190 ? -73.182 36.680 -25.389 1.00 15.87 190 SER D CA 1
ATOM 19153 C C . SER D 1 190 ? -74.138 36.671 -26.581 1.00 21.60 190 SER D C 1
ATOM 19154 O O . SER D 1 190 ? -73.973 37.467 -27.517 1.00 20.96 190 SER D O 1
ATOM 19162 N N . PHE D 1 191 ? -75.108 35.758 -26.589 1.00 17.15 191 PHE D N 1
ATOM 19163 C CA . PHE D 1 191 ? -76.021 35.632 -27.737 1.00 18.15 191 PHE D CA 1
ATOM 19164 C C . PHE D 1 191 ? -77.240 36.537 -27.634 1.00 19.72 191 PHE D C 1
ATOM 19165 O O . PHE D 1 191 ? -78.145 36.421 -28.463 1.00 19.69 191 PHE D O 1
ATOM 19182 N N . ARG D 1 192 ? -77.284 37.443 -26.662 1.00 18.80 192 ARG D N 1
ATOM 19183 C CA . ARG D 1 192 ? -78.487 38.236 -26.428 1.00 19.92 192 ARG D CA 1
ATOM 19184 C C . ARG D 1 192 ? -78.984 38.884 -27.711 1.00 20.37 192 ARG D C 1
ATOM 19185 O O . ARG D 1 192 ? -80.175 38.855 -28.015 1.00 22.14 192 ARG D O 1
ATOM 19206 N N . GLY D 1 193 ? -78.077 39.501 -28.461 1.00 18.81 193 GLY D N 1
ATOM 19207 C CA . GLY D 1 193 ? -78.524 40.278 -29.602 1.00 18.89 193 GLY D CA 1
ATOM 19208 C C . GLY D 1 193 ? -79.267 39.503 -30.670 1.00 23.94 193 GLY D C 1
ATOM 19209 O O . GLY D 1 193 ? -80.041 40.105 -31.425 1.00 25.82 193 GLY D O 1
ATOM 19213 N N . PHE D 1 194 ? -79.078 38.186 -30.750 1.00 20.49 194 PHE D N 1
ATOM 19214 C CA . PHE D 1 194 ? -79.720 37.403 -31.808 1.00 22.46 194 PHE D CA 1
ATOM 19215 C C . PHE D 1 194 ? -81.196 37.111 -31.561 1.00 22.31 194 PHE D C 1
ATOM 19216 O O . PHE D 1 194 ? -81.931 36.826 -32.527 1.00 22.43 194 PHE D O 1
ATOM 19233 N N . ASP D 1 195 ? -81.671 37.165 -30.320 1.00 24.38 195 ASP D N 1
ATOM 19234 C CA . ASP D 1 195 ? -83.008 36.659 -30.008 1.00 21.47 195 ASP D CA 1
ATOM 19235 C C . ASP D 1 195 ? -83.767 37.696 -29.196 1.00 22.18 195 ASP D C 1
ATOM 19236 O O . ASP D 1 195 ? -83.427 37.946 -28.038 1.00 22.10 195 ASP D O 1
ATOM 19245 N N . ALA D 1 196 ? -84.835 38.254 -29.786 1.00 24.33 196 ALA D N 1
ATOM 19246 C CA . ALA D 1 196 ? -85.604 39.285 -29.094 1.00 23.20 196 ALA D CA 1
ATOM 19247 C C . ALA D 1 196 ? -86.301 38.759 -27.852 1.00 20.49 196 ALA D C 1
ATOM 19248 O O . ALA D 1 196 ? -86.687 39.558 -26.993 1.00 24.76 196 ALA D O 1
ATOM 19255 N N . ALA D 1 197 ? -86.432 37.441 -27.710 1.00 23.42 197 ALA D N 1
ATOM 19256 C CA . ALA D 1 197 ? -86.962 36.881 -26.470 1.00 26.43 197 ALA D CA 1
ATOM 19257 C C . ALA D 1 197 ? -86.033 37.127 -25.289 1.00 26.07 197 ALA D C 1
ATOM 19258 O O . ALA D 1 197 ? -86.465 37.034 -24.137 1.00 23.41 197 ALA D O 1
ATOM 19265 N N . ALA D 1 198 ? -84.785 37.477 -25.549 1.00 20.28 198 ALA D N 1
ATOM 19266 C CA . ALA D 1 198 ? -83.816 37.797 -24.521 1.00 18.83 198 ALA D CA 1
ATOM 19267 C C . ALA D 1 198 ? -83.679 39.298 -24.321 1.00 19.92 198 ALA D C 1
ATOM 19268 O O . ALA D 1 198 ? -82.749 39.740 -23.642 1.00 21.66 198 ALA D O 1
ATOM 19275 N N . HIS D 1 199 ? -84.586 40.098 -24.892 1.00 20.93 199 HIS D N 1
ATOM 19276 C CA . HIS D 1 199 ? -84.487 41.549 -24.775 1.00 19.61 199 HIS D CA 1
ATOM 19277 C C . HIS D 1 199 ? -85.415 42.143 -23.723 1.00 23.47 199 HIS D C 1
ATOM 19278 O O . HIS D 1 199 ? -85.504 43.369 -23.620 1.00 26.88 199 HIS D O 1
ATOM 19292 N N . TYR D 1 200 ? -86.100 41.325 -22.935 1.00 22.94 200 TYR D N 1
ATOM 19293 C CA . TYR D 1 200 ? -86.700 41.885 -21.745 1.00 21.83 200 TYR D CA 1
ATOM 19294 C C . TYR D 1 200 ? -85.575 42.322 -20.817 1.00 19.77 200 TYR D C 1
ATOM 19295 O O . TYR D 1 200 ? -84.464 41.814 -20.902 1.00 22.75 200 TYR D O 1
ATOM 19313 N N . ASP D 1 201 ? -85.870 43.275 -19.930 1.00 23.47 201 ASP D N 1
ATOM 19314 C CA . ASP D 1 201 ? -84.827 43.902 -19.104 1.00 22.98 201 ASP D CA 1
ATOM 19315 C C . ASP D 1 201 ? -84.410 42.962 -17.975 1.00 21.46 201 ASP D C 1
ATOM 19316 O O . ASP D 1 201 ? -85.131 42.792 -16.979 1.00 23.45 201 ASP D O 1
ATOM 19325 N N . HIS D 1 202 ? -83.246 42.330 -18.143 1.00 18.96 202 HIS D N 1
ATOM 19326 C CA . HIS D 1 202 ? -82.712 41.399 -17.144 1.00 21.35 202 HIS D CA 1
ATOM 19327 C C . HIS D 1 202 ? -82.270 42.118 -15.871 1.00 19.56 202 HIS D C 1
ATOM 19328 O O . HIS D 1 202 ? -82.359 41.554 -14.765 1.00 20.10 202 HIS D O 1
ATOM 19342 N N . TYR D 1 203 ? -81.768 43.343 -16.004 1.00 20.97 203 TYR D N 1
ATOM 19343 C CA . TYR D 1 203 ? -81.266 44.073 -14.848 1.00 22.00 203 TYR D CA 1
ATOM 19344 C C . TYR D 1 203 ? -82.415 44.487 -13.945 1.00 23.73 203 TYR D C 1
ATOM 19345 O O . TYR D 1 203 ? -82.296 44.451 -12.713 1.00 22.15 203 TYR D O 1
ATOM 19363 N N . ALA D 1 204 ? -83.554 44.836 -14.534 1.00 22.22 204 ALA D N 1
ATOM 19364 C CA . ALA D 1 204 ? -84.719 45.126 -13.708 1.00 24.20 204 ALA D CA 1
ATOM 19365 C C . ALA D 1 204 ? -85.115 43.911 -12.878 1.00 22.05 204 ALA D C 1
ATOM 19366 O O . ALA D 1 204 ? -85.436 44.032 -11.686 1.00 25.16 204 ALA D O 1
ATOM 19373 N N . VAL D 1 205 ? -85.166 42.737 -13.510 1.00 23.03 205 VAL D N 1
ATOM 19374 C CA . VAL D 1 205 ? -85.499 41.506 -12.792 1.00 22.26 205 VAL D CA 1
ATOM 19375 C C . VAL D 1 205 ? -84.496 41.244 -11.671 1.00 20.53 205 VAL D C 1
ATOM 19376 O O . VAL D 1 205 ? -84.871 40.943 -10.533 1.00 21.55 205 VAL D O 1
ATOM 19389 N N . LEU D 1 206 ? -83.199 41.304 -11.987 1.00 18.26 206 LEU D N 1
ATOM 19390 C CA . LEU D 1 206 ? -82.170 40.999 -10.991 1.00 16.58 206 LEU D CA 1
ATOM 19391 C C . LEU D 1 206 ? -82.195 41.987 -9.835 1.00 17.86 206 LEU D C 1
ATOM 19392 O O . LEU D 1 206 ? -82.059 41.600 -8.665 1.00 22.18 206 LEU D O 1
ATOM 19408 N N . GLN D 1 207 ? -82.336 43.277 -10.143 1.00 23.07 207 GLN D N 1
ATOM 19409 C CA . GLN D 1 207 ? -82.330 44.282 -9.093 1.00 21.58 207 GLN D CA 1
ATOM 19410 C C . GLN D 1 207 ? -83.583 44.205 -8.231 1.00 26.65 207 GLN D C 1
ATOM 19411 O O . GLN D 1 207 ? -83.508 44.430 -7.016 1.00 29.31 207 GLN D O 1
ATOM 19425 N N . GLU D 1 208 ? -84.723 43.829 -8.819 1.00 22.36 208 GLU D N 1
ATOM 19426 C CA . GLU D 1 208 ? -85.952 43.676 -8.040 1.00 24.49 208 GLU D CA 1
ATOM 19427 C C . GLU D 1 208 ? -85.882 42.458 -7.122 1.00 24.13 208 GLU D C 1
ATOM 19428 O O . GLU D 1 208 ? -86.397 42.486 -5.998 1.00 25.04 208 GLU D O 1
ATOM 19440 N N . ALA D 1 209 ? -85.268 41.369 -7.590 1.00 23.15 209 ALA D N 1
ATOM 19441 C CA . ALA D 1 209 ? -85.132 40.182 -6.752 1.00 22.23 209 ALA D CA 1
ATOM 19442 C C . ALA D 1 209 ? -84.109 40.387 -5.644 1.00 23.11 209 ALA D C 1
ATOM 19443 O O . ALA D 1 209 ? -84.230 39.790 -4.562 1.00 26.43 209 ALA D O 1
ATOM 19450 N N . GLY D 1 210 ? -83.073 41.177 -5.908 1.00 23.63 210 GLY D N 1
ATOM 19451 C CA . GLY D 1 210 ? -82.111 41.499 -4.873 1.00 28.21 210 GLY D CA 1
ATOM 19452 C C . GLY D 1 210 ? -81.147 40.388 -4.532 1.00 29.73 210 GLY D C 1
ATOM 19453 O O . GLY D 1 210 ? -80.593 40.373 -3.426 1.00 27.11 210 GLY D O 1
ATOM 19457 N N . CYS D 1 211 ? -80.945 39.437 -5.431 1.00 22.05 211 CYS D N 1
ATOM 19458 C CA . CYS D 1 211 ? -79.912 38.433 -5.225 1.00 17.69 211 CYS D CA 1
ATOM 19459 C C . CYS D 1 211 ? -78.539 39.014 -5.555 1.00 23.88 211 CYS D C 1
ATOM 19460 O O . CYS D 1 211 ? -78.406 40.099 -6.120 1.00 23.39 211 CYS D O 1
ATOM 19468 N N . ARG D 1 212 ? -77.506 38.297 -5.140 1.00 17.59 212 ARG D N 1
ATOM 19469 C CA . ARG D 1 212 ? -76.162 38.601 -5.608 1.00 15.01 212 ARG D CA 1
ATOM 19470 C C . ARG D 1 212 ? -76.079 38.160 -7.054 1.00 15.78 212 ARG D C 1
ATOM 19471 O O . ARG D 1 212 ? -76.411 37.015 -7.357 1.00 18.74 212 ARG D O 1
ATOM 19492 N N . TRP D 1 213 ? -75.666 39.054 -7.957 1.00 16.01 213 TRP D N 1
ATOM 19493 C CA . TRP D 1 213 ? -75.698 38.688 -9.372 1.00 18.14 213 TRP D CA 1
ATOM 19494 C C . TRP D 1 213 ? -74.522 39.271 -10.118 1.00 15.72 213 TRP D C 1
ATOM 19495 O O . TRP D 1 213 ? -73.931 40.287 -9.733 1.00 16.03 213 TRP D O 1
ATOM 19516 N N . VAL D 1 214 ? -74.196 38.598 -11.226 1.00 16.17 214 VAL D N 1
ATOM 19517 C CA . VAL D 1 214 ? -73.200 39.047 -12.180 1.00 16.11 214 VAL D CA 1
ATOM 19518 C C . VAL D 1 214 ? -73.733 38.703 -13.560 1.00 17.16 214 VAL D C 1
ATOM 19519 O O . VAL D 1 214 ? -74.260 37.610 -13.762 1.00 16.06 214 VAL D O 1
ATOM 19532 N N . VAL D 1 215 ? -73.583 39.622 -14.513 1.00 15.16 215 VAL D N 1
ATOM 19533 C CA . VAL D 1 215 ? -73.916 39.355 -15.905 1.00 15.32 215 VAL D CA 1
ATOM 19534 C C . VAL D 1 215 ? -72.676 39.656 -16.722 1.00 19.63 215 VAL D C 1
ATOM 19535 O O . VAL D 1 215 ? -72.045 40.694 -16.514 1.00 18.19 215 VAL D O 1
ATOM 19548 N N . ILE D 1 216 ? -72.324 38.759 -17.646 1.00 14.74 216 ILE D N 1
ATOM 19549 C CA . ILE D 1 216 ? -71.257 39.032 -18.599 1.00 14.29 216 ILE D CA 1
ATOM 19550 C C . ILE D 1 216 ? -71.912 39.198 -19.967 1.00 15.21 216 ILE D C 1
ATOM 19551 O O . ILE D 1 216 ? -72.318 38.221 -20.593 1.00 17.40 216 ILE D O 1
ATOM 19567 N N . GLU D 1 217 ? -71.996 40.442 -20.432 1.00 16.35 217 GLU D N 1
ATOM 19568 C CA . GLU D 1 217 ? -72.407 40.725 -21.794 1.00 17.87 217 GLU D CA 1
ATOM 19569 C C . GLU D 1 217 ? -71.195 40.585 -22.711 1.00 16.34 217 GLU D C 1
ATOM 19570 O O . GLU D 1 217 ? -70.048 40.622 -22.280 1.00 18.75 217 GLU D O 1
ATOM 19582 N N . ASP D 1 218 ? -71.459 40.425 -24.006 1.00 16.16 218 ASP D N 1
ATOM 19583 C CA . ASP D 1 218 ? -70.390 40.244 -24.978 1.00 16.49 218 ASP D CA 1
ATOM 19584 C C . ASP D 1 218 ? -70.836 40.913 -26.254 1.00 19.99 218 ASP D C 1
ATOM 19585 O O . ASP D 1 218 ? -71.953 40.647 -26.695 1.00 20.58 218 ASP D O 1
ATOM 19594 N N . THR D 1 219 ? -69.997 41.758 -26.836 1.00 20.22 219 THR D N 1
ATOM 19595 C CA . THR D 1 219 ? -70.317 42.307 -28.163 1.00 19.31 219 THR D CA 1
ATOM 19596 C C . THR D 1 219 ? -69.740 41.471 -29.289 1.00 23.60 219 THR D C 1
ATOM 19597 O O . THR D 1 219 ? -70.045 41.740 -30.462 1.00 27.26 219 THR D O 1
ATOM 19608 N N . GLY D 1 220 ? -68.933 40.465 -28.970 1.00 20.87 220 GLY D N 1
ATOM 19609 C CA . GLY D 1 220 ? -68.075 39.822 -29.962 1.00 25.24 220 GLY D CA 1
ATOM 19610 C C . GLY D 1 220 ? -68.715 38.837 -30.935 1.00 33.50 220 GLY D C 1
ATOM 19611 O O . GLY D 1 220 ? -68.125 38.535 -31.968 1.00 28.17 220 GLY D O 1
ATOM 19655 N N . LEU D 1 222 ? -71.842 39.211 -32.327 1.00 27.23 222 LEU D N 1
ATOM 19656 C CA . LEU D 1 222 ? -72.956 39.804 -33.043 1.00 26.06 222 LEU D CA 1
ATOM 19657 C C . LEU D 1 222 ? -72.616 40.275 -34.446 1.00 24.91 222 LEU D C 1
ATOM 19658 O O . LEU D 1 222 ? -73.342 40.007 -35.421 1.00 31.45 222 LEU D O 1
ATOM 19674 N N . TRP D 1 223 ? -71.477 40.958 -34.572 1.00 23.08 223 TRP D N 1
ATOM 19675 C CA . TRP D 1 223 ? -71.116 41.651 -35.786 1.00 26.99 223 TRP D CA 1
ATOM 19676 C C . TRP D 1 223 ? -69.741 41.208 -36.284 1.00 24.48 223 TRP D C 1
ATOM 19677 O O . TRP D 1 223 ? -68.885 40.801 -35.474 1.00 26.25 223 TRP D O 1
ATOM 19698 N N . PRO D 1 224 ? -69.486 41.294 -37.573 1.00 23.00 224 PRO D N 1
ATOM 19699 C CA . PRO D 1 224 ? -68.154 40.947 -38.120 1.00 24.54 224 PRO D CA 1
ATOM 19700 C C . PRO D 1 224 ? -67.134 42.072 -37.949 1.00 27.47 224 PRO D C 1
ATOM 19701 O O . PRO D 1 224 ? -66.769 42.815 -38.863 1.00 28.50 224 PRO D O 1
ATOM 19712 N N . THR D 1 225 ? -66.642 42.195 -36.719 1.00 22.50 225 THR D N 1
ATOM 19713 C CA . THR D 1 225 ? -65.708 43.251 -36.348 1.00 25.01 225 THR D CA 1
ATOM 19714 C C . THR D 1 225 ? -64.284 42.744 -36.192 1.00 22.13 225 THR D C 1
ATOM 19715 O O . THR D 1 225 ? -63.484 43.366 -35.485 1.00 25.32 225 THR D O 1
ATOM 19726 N N . LEU D 1 226 ? -63.935 41.652 -36.876 1.00 23.67 226 LEU D N 1
ATOM 19727 C CA . LEU D 1 226 ? -62.566 41.128 -36.847 1.00 25.70 226 LEU D CA 1
ATOM 19728 C C . LEU D 1 226 ? -62.137 40.888 -35.411 1.00 27.61 226 LEU D C 1
ATOM 19729 O O . LEU D 1 226 ? -60.994 41.114 -35.041 1.00 22.62 226 LEU D O 1
ATOM 19745 N N . ASP D 1 227 ? -63.076 40.466 -34.579 1.00 22.06 227 ASP D N 1
ATOM 19746 C CA . ASP D 1 227 ? -62.792 40.152 -33.175 1.00 26.84 227 ASP D CA 1
ATOM 19747 C C . ASP D 1 227 ? -62.382 41.363 -32.343 1.00 26.49 227 ASP D C 1
ATOM 19748 O O . ASP D 1 227 ? -61.776 41.220 -31.262 1.00 22.46 227 ASP D O 1
ATOM 19757 N N . LEU D 1 228 ? -62.713 42.555 -32.809 1.00 21.03 228 LEU D N 1
ATOM 19758 C CA . LEU D 1 228 ? -62.676 43.761 -32.001 1.00 20.97 228 LEU D CA 1
ATOM 19759 C C . LEU D 1 228 ? -63.971 43.834 -31.210 1.00 23.68 228 LEU D C 1
ATOM 19760 O O . LEU D 1 228 ? -65.061 43.903 -31.793 1.00 22.78 228 LEU D O 1
ATOM 19776 N N . LYS D 1 229 ? -63.870 43.780 -29.889 1.00 19.99 229 LYS D N 1
ATOM 19777 C CA . LYS D 1 229 ? -65.023 43.453 -29.065 1.00 17.64 229 LYS D CA 1
ATOM 19778 C C . LYS D 1 229 ? -64.707 43.828 -27.623 1.00 17.95 229 LYS D C 1
ATOM 19779 O O . LYS D 1 229 ? -63.574 44.182 -27.292 1.00 19.84 229 LYS D O 1
ATOM 19798 N N . ALA D 1 230 ? -65.724 43.742 -26.779 1.00 19.18 230 ALA D N 1
ATOM 19799 C CA . ALA D 1 230 ? -65.514 43.790 -25.343 1.00 18.24 230 ALA D CA 1
ATOM 19800 C C . ALA D 1 230 ? -66.467 42.833 -24.650 1.00 17.36 230 ALA D C 1
ATOM 19801 O O . ALA D 1 230 ? -67.600 42.610 -25.087 1.00 19.65 230 ALA D O 1
ATOM 19808 N N . GLY D 1 231 ? -65.983 42.251 -23.559 1.00 16.52 231 GLY D N 1
ATOM 19809 C CA . GLY D 1 231 ? -66.867 41.673 -22.573 1.00 16.57 231 GLY D CA 1
ATOM 19810 C C . GLY D 1 231 ? -67.223 42.753 -21.565 1.00 19.76 231 GLY D C 1
ATOM 19811 O O . GLY D 1 231 ? -66.387 43.579 -21.206 1.00 21.14 231 GLY D O 1
ATOM 19815 N N . LEU D 1 232 ? -68.471 42.747 -21.109 1.00 18.71 232 LEU D N 1
ATOM 19816 C CA . LEU D 1 232 ? -68.929 43.731 -20.136 1.00 17.67 232 LEU D CA 1
ATOM 19817 C C . LEU D 1 232 ? -69.341 42.991 -18.873 1.00 17.75 232 LEU D C 1
ATOM 19818 O O . LEU D 1 232 ? -70.362 42.299 -18.867 1.00 18.97 232 LEU D O 1
ATOM 19834 N N . LEU D 1 233 ? -68.562 43.160 -17.812 1.00 16.71 233 LEU D N 1
ATOM 19835 C CA . LEU D 1 233 ? -68.767 42.471 -16.547 1.00 18.32 233 LEU D CA 1
ATOM 19836 C C . LEU D 1 233 ? -69.565 43.403 -15.651 1.00 20.24 233 LEU D C 1
ATOM 19837 O O . LEU D 1 233 ? -69.069 44.462 -15.267 1.00 20.61 233 LEU D O 1
ATOM 19853 N N . VAL D 1 234 ? -70.810 43.029 -15.364 1.00 20.43 234 VAL D N 1
ATOM 19854 C CA . VAL D 1 234 ? -71.744 43.833 -14.584 1.00 16.42 234 VAL D CA 1
ATOM 19855 C C . VAL D 1 234 ? -72.094 43.059 -13.326 1.00 17.28 234 VAL D C 1
ATOM 19856 O O . VAL D 1 234 ? -72.326 41.853 -13.389 1.00 19.29 234 VAL D O 1
ATOM 19869 N N . PHE D 1 235 ? -72.114 43.739 -12.179 1.00 19.73 235 PHE D N 1
ATOM 19870 C CA . PHE D 1 235 ? -72.314 43.003 -10.941 1.00 18.62 235 PHE D CA 1
ATOM 19871 C C . PHE D 1 235 ? -73.124 43.837 -9.963 1.00 17.71 235 PHE D C 1
ATOM 19872 O O . PHE D 1 235 ? -73.143 45.074 -10.027 1.00 21.25 235 PHE D O 1
ATOM 19889 N N . SER D 1 236 ? -73.847 43.129 -9.105 1.00 20.31 236 SER D N 1
ATOM 19890 C CA . SER D 1 236 ? -74.595 43.780 -8.047 1.00 21.14 236 SER D CA 1
ATOM 19891 C C . SER D 1 236 ? -73.646 44.410 -7.038 1.00 17.21 236 SER D C 1
ATOM 19892 O O . SER D 1 236 ? -72.515 43.968 -6.856 1.00 20.35 236 SER D O 1
ATOM 19900 N N . GLU D 1 237 ? -74.138 45.458 -6.371 1.00 23.13 237 GLU D N 1
ATOM 19901 C CA . GLU D 1 237 ? -73.308 46.150 -5.388 1.00 26.07 237 GLU D CA 1
ATOM 19902 C C . GLU D 1 237 ? -72.912 45.229 -4.245 1.00 34.36 237 GLU D C 1
ATOM 19903 O O . GLU D 1 237 ? -71.828 45.381 -3.673 1.00 34.74 237 GLU D O 1
ATOM 19915 N N . ASP D 1 238 ? -73.754 44.251 -3.922 1.00 22.98 238 ASP D N 1
ATOM 19916 C CA . ASP D 1 238 ? -73.497 43.305 -2.845 1.00 25.44 238 ASP D CA 1
ATOM 19917 C C . ASP D 1 238 ? -72.963 41.964 -3.349 1.00 24.05 238 ASP D C 1
ATOM 19918 O O . ASP D 1 238 ? -73.141 40.928 -2.691 1.00 23.34 238 ASP D O 1
ATOM 19927 N N . ILE D 1 239 ? -72.312 41.960 -4.512 1.00 20.26 239 ILE D N 1
ATOM 19928 C CA . ILE D 1 239 ? -71.858 40.703 -5.105 1.00 16.79 239 ILE D CA 1
ATOM 19929 C C . ILE D 1 239 ? -70.981 39.924 -4.126 1.00 19.73 239 ILE D C 1
ATOM 19930 O O . ILE D 1 239 ? -71.047 38.696 -4.063 1.00 17.93 239 ILE D O 1
ATOM 19946 N N . GLY D 1 240 ? -70.153 40.615 -3.346 1.00 19.79 240 GLY D N 1
ATOM 19947 C CA . GLY D 1 240 ? -69.403 39.913 -2.321 1.00 22.39 240 GLY D CA 1
ATOM 19948 C C . GLY D 1 240 ? -68.330 38.988 -2.850 1.00 21.89 240 GLY D C 1
ATOM 19949 O O . GLY D 1 240 ? -67.990 37.979 -2.209 1.00 19.89 240 GLY D O 1
ATOM 19953 N N . LEU D 1 241 ? -67.798 39.303 -4.021 1.00 18.27 241 LEU D N 1
ATOM 19954 C CA . LEU D 1 241 ? -66.696 38.622 -4.675 1.00 20.17 241 LEU D CA 1
ATOM 19955 C C . LEU D 1 241 ? -65.713 39.692 -5.118 1.00 20.52 241 LEU D C 1
ATOM 19956 O O . LEU D 1 241 ? -66.136 40.804 -5.427 1.00 20.73 241 LEU D O 1
ATOM 19972 N N . PRO D 1 242 ? -64.395 39.393 -5.164 1.00 16.11 242 PRO D N 1
ATOM 19973 C CA . PRO D 1 242 ? -63.402 40.440 -5.473 1.00 18.48 242 PRO D CA 1
ATOM 19974 C C . PRO D 1 242 ? -63.242 40.745 -6.959 1.00 20.41 242 PRO D C 1
ATOM 19975 O O . PRO D 1 242 ? -62.129 40.854 -7.461 1.00 17.34 242 PRO D O 1
ATOM 19986 N N . VAL D 1 243 ? -64.365 40.907 -7.663 1.00 19.56 243 VAL D N 1
ATOM 19987 C CA . VAL D 1 243 ? -64.286 41.065 -9.115 1.00 16.24 243 VAL D CA 1
ATOM 19988 C C . VAL D 1 243 ? -63.582 42.365 -9.486 1.00 16.98 243 VAL D C 1
ATOM 19989 O O . VAL D 1 243 ? -62.816 42.417 -10.456 1.00 18.02 243 VAL D O 1
ATOM 20002 N N . GLU D 1 244 ? -63.852 43.454 -8.757 1.00 18.49 244 GLU D N 1
ATOM 20003 C CA . GLU D 1 244 ? -63.220 44.728 -9.109 1.00 21.57 244 GLU D CA 1
ATOM 20004 C C . GLU D 1 244 ? -61.703 44.668 -8.937 1.00 18.33 244 GLU D C 1
ATOM 20005 O O . GLU D 1 244 ? -60.953 45.199 -9.760 1.00 17.96 244 GLU D O 1
ATOM 20018 N N . LYS D 1 245 ? -61.235 44.074 -7.844 1.00 17.60 245 LYS D N 1
ATOM 20019 C CA . LYS D 1 245 ? -59.808 43.998 -7.579 1.00 18.29 245 LYS D CA 1
ATOM 20020 C C . LYS D 1 245 ? -59.115 43.121 -8.608 1.00 18.19 245 LYS D C 1
ATOM 20021 O O . LYS D 1 245 ? -58.046 43.474 -9.121 1.00 19.44 245 LYS D O 1
ATOM 20040 N N . ILE D 1 246 ? -59.709 41.973 -8.922 1.00 16.41 246 ILE D N 1
ATOM 20041 C CA . ILE D 1 246 ? -59.064 41.082 -9.878 1.00 13.38 246 ILE D CA 1
ATOM 20042 C C . ILE D 1 246 ? -59.109 41.675 -11.276 1.00 15.81 246 ILE D C 1
ATOM 20043 O O . ILE D 1 246 ? -58.123 41.599 -12.020 1.00 16.60 246 ILE D O 1
ATOM 20059 N N . TYR D 1 247 ? -60.224 42.316 -11.634 1.00 16.61 247 TYR D N 1
ATOM 20060 C CA . TYR D 1 247 ? -60.275 43.052 -12.897 1.00 17.46 247 TYR D CA 1
ATOM 20061 C C . TYR D 1 247 ? -59.076 43.981 -13.013 1.00 18.59 247 TYR D C 1
ATOM 20062 O O . TYR D 1 247 ? -58.369 43.994 -14.033 1.00 18.78 247 TYR D O 1
ATOM 20080 N N . SER D 1 248 ? -58.828 44.778 -11.974 1.00 17.42 248 SER D N 1
ATOM 20081 C CA . SER D 1 248 ? -57.775 45.779 -12.050 1.00 19.29 248 SER D CA 1
ATOM 20082 C C . SER D 1 248 ? -56.380 45.162 -12.086 1.00 21.71 248 SER D C 1
ATOM 20083 O O . SER D 1 248 ? -55.442 45.808 -12.576 1.00 21.63 248 SER D O 1
ATOM 20091 N N . ASP D 1 249 ? -56.236 43.903 -11.687 1.00 18.74 249 ASP D N 1
ATOM 20092 C CA . ASP D 1 249 ? -54.957 43.223 -11.840 1.00 19.03 249 ASP D CA 1
ATOM 20093 C C . ASP D 1 249 ? -54.720 42.803 -13.288 1.00 21.39 249 ASP D C 1
ATOM 20094 O O . ASP D 1 249 ? -53.561 42.603 -13.673 1.00 24.02 249 ASP D O 1
ATOM 20103 N N . ILE D 1 250 ? -55.769 42.668 -14.092 1.00 19.00 250 ILE D N 1
ATOM 20104 C CA . ILE D 1 250 ? -55.617 42.215 -15.474 1.00 16.93 250 ILE D CA 1
ATOM 20105 C C . ILE D 1 250 ? -55.630 43.382 -16.463 1.00 24.95 250 ILE D C 1
ATOM 20106 O O . ILE D 1 250 ? -54.826 43.411 -17.399 1.00 24.61 250 ILE D O 1
ATOM 20122 N N . LEU D 1 251 ? -56.476 44.390 -16.248 1.00 20.53 251 LEU D N 1
ATOM 20123 C CA . LEU D 1 251 ? -56.475 45.550 -17.137 1.00 22.10 251 LEU D CA 1
ATOM 20124 C C . LEU D 1 251 ? -57.132 46.734 -16.445 1.00 26.91 251 LEU D C 1
ATOM 20125 O O . LEU D 1 251 ? -57.864 46.590 -15.467 1.00 23.83 251 LEU D O 1
ATOM 20141 N N . LEU D 1 252 ? -56.911 47.911 -17.009 1.00 33.68 252 LEU D N 1
ATOM 20142 C CA . LEU D 1 252 ? -57.589 49.107 -16.524 1.00 46.92 252 LEU D CA 1
ATOM 20143 C C . LEU D 1 252 ? -58.725 49.552 -17.422 1.00 39.77 252 LEU D C 1
ATOM 20144 O O . LEU D 1 252 ? -59.569 50.352 -16.998 1.00 30.87 252 LEU D O 1
ATOM 20160 N N . GLY D 1 253 ? -58.763 49.049 -18.641 1.00 28.20 253 GLY D N 1
ATOM 20161 C CA . GLY D 1 253 ? -59.858 49.344 -19.534 1.00 31.93 253 GLY D CA 1
ATOM 20162 C C . GLY D 1 253 ? -59.494 48.857 -20.914 1.00 25.49 253 GLY D C 1
ATOM 20163 O O . GLY D 1 253 ? -58.384 48.377 -21.156 1.00 24.41 253 GLY D O 1
ATOM 20167 N N . VAL D 1 254 ? -60.454 48.994 -21.817 1.00 22.23 254 VAL D N 1
ATOM 20168 C CA . VAL D 1 254 ? -60.264 48.584 -23.192 1.00 21.85 254 VAL D CA 1
ATOM 20169 C C . VAL D 1 254 ? -59.997 49.822 -24.042 1.00 25.80 254 VAL D C 1
ATOM 20170 O O . VAL D 1 254 ? -60.223 50.952 -23.625 1.00 25.37 254 VAL D O 1
ATOM 20183 N N . SER D 1 255 ? -59.510 49.600 -25.247 1.00 21.80 255 SER D N 1
ATOM 20184 C CA . SER D 1 255 ? -59.159 50.708 -26.131 1.00 21.00 255 SER D CA 1
ATOM 20185 C C . SER D 1 255 ? -60.360 51.616 -26.362 1.00 22.40 255 SER D C 1
ATOM 20186 O O . SER D 1 255 ? -61.455 51.120 -26.667 1.00 22.61 255 SER D O 1
ATOM 20194 N N . PRO D 1 256 ? -60.190 52.948 -26.304 1.00 22.41 256 PRO D N 1
ATOM 20195 C CA . PRO D 1 256 ? -61.309 53.821 -26.679 1.00 25.85 256 PRO D CA 1
ATOM 20196 C C . PRO D 1 256 ? -61.736 53.620 -28.107 1.00 25.43 256 PRO D C 1
ATOM 20197 O O . PRO D 1 256 ? -62.890 53.899 -28.434 1.00 25.04 256 PRO D O 1
ATOM 20208 N N . LEU D 1 257 ? -60.843 53.154 -28.979 1.00 23.85 257 LEU D N 1
ATOM 20209 C CA . LEU D 1 257 ? -61.253 52.941 -30.367 1.00 25.05 257 LEU D CA 1
ATOM 20210 C C . LEU D 1 257 ? -62.238 51.792 -30.469 1.00 24.82 257 LEU D C 1
ATOM 20211 O O . LEU D 1 257 ? -63.195 51.849 -31.247 1.00 24.93 257 LEU D O 1
ATOM 20227 N N . ILE D 1 258 ? -62.040 50.745 -29.672 1.00 23.10 258 ILE D N 1
ATOM 20228 C CA . ILE D 1 258 ? -62.967 49.623 -29.705 1.00 20.02 258 ILE D CA 1
ATOM 20229 C C . ILE D 1 258 ? -64.299 50.030 -29.097 1.00 22.57 258 ILE D C 1
ATOM 20230 O O . ILE D 1 258 ? -65.366 49.639 -29.583 1.00 23.33 258 ILE D O 1
ATOM 20246 N N . LEU D 1 259 ? -64.256 50.828 -28.027 1.00 23.26 259 LEU D N 1
ATOM 20247 C CA . LEU D 1 259 ? -65.489 51.336 -27.435 1.00 25.43 259 LEU D CA 1
ATOM 20248 C C . LEU D 1 259 ? -66.234 52.226 -28.425 1.00 21.64 259 LEU D C 1
ATOM 20249 O O . LEU D 1 259 ? -67.470 52.153 -28.521 1.00 23.16 259 LEU D O 1
ATOM 20265 N N . ALA D 1 260 ? -65.498 53.059 -29.182 1.00 23.04 260 ALA D N 1
ATOM 20266 C CA . ALA D 1 260 ? -66.141 53.895 -30.192 1.00 24.92 260 ALA D CA 1
ATOM 20267 C C . ALA D 1 260 ? -66.776 53.026 -31.262 1.00 24.97 260 ALA D C 1
ATOM 20268 O O . ALA D 1 260 ? -67.904 53.287 -31.703 1.00 24.56 260 ALA D O 1
ATOM 20275 N N . LEU D 1 261 ? -66.075 51.968 -31.674 1.00 24.20 261 LEU D N 1
ATOM 20276 C CA . LEU D 1 261 ? -66.630 51.045 -32.660 1.00 25.04 261 LEU D CA 1
ATOM 20277 C C . LEU D 1 261 ? -67.897 50.368 -32.135 1.00 25.51 261 LEU D C 1
ATOM 20278 O O . LEU D 1 261 ? -68.884 50.237 -32.862 1.00 25.53 261 LEU D O 1
ATOM 20294 N N . ILE D 1 262 ? -67.889 49.927 -30.872 1.00 24.16 262 ILE D N 1
ATOM 20295 C CA . ILE D 1 262 ? -69.088 49.318 -30.293 1.00 24.86 262 ILE D CA 1
ATOM 20296 C C . ILE D 1 262 ? -70.239 50.321 -30.293 1.00 24.01 262 ILE D C 1
ATOM 20297 O O . ILE D 1 262 ? -71.384 49.986 -30.625 1.00 24.72 262 ILE D O 1
ATOM 20313 N N . ARG D 1 263 ? -69.955 51.565 -29.917 1.00 22.75 263 ARG D N 1
ATOM 20314 C CA . ARG D 1 263 ? -70.976 52.604 -29.959 1.00 23.58 263 ARG D CA 1
ATOM 20315 C C . ARG D 1 263 ? -71.564 52.739 -31.360 1.00 24.33 263 ARG D C 1
ATOM 20316 O O . ARG D 1 263 ? -72.780 52.755 -31.534 1.00 28.04 263 ARG D O 1
ATOM 20337 N N . GLU D 1 264 ? -70.708 52.844 -32.379 1.00 25.72 264 GLU D N 1
ATOM 20338 C CA . GLU D 1 264 ? -71.200 53.059 -33.731 1.00 27.39 264 GLU D CA 1
ATOM 20339 C C . GLU D 1 264 ? -71.942 51.842 -34.268 1.00 27.37 264 GLU D C 1
ATOM 20340 O O . GLU D 1 264 ? -72.984 51.992 -34.922 1.00 30.46 264 GLU D O 1
ATOM 20352 N N . PHE D 1 265 ? -71.425 50.631 -34.022 1.00 24.08 265 PHE D N 1
ATOM 20353 C CA . PHE D 1 265 ? -72.120 49.429 -34.491 1.00 24.68 265 PHE D CA 1
ATOM 20354 C C . PHE D 1 265 ? -73.467 49.261 -33.791 1.00 24.01 265 PHE D C 1
ATOM 20355 O O . PHE D 1 265 ? -74.442 48.824 -34.413 1.00 26.59 265 PHE D O 1
ATOM 20372 N N . SER D 1 266 ? -73.538 49.579 -32.494 1.00 27.85 266 SER D N 1
ATOM 20373 C CA . SER D 1 266 ? -74.814 49.506 -31.782 1.00 27.10 266 SER D CA 1
ATOM 20374 C C . SER D 1 266 ? -75.818 50.499 -32.351 1.00 30.84 266 SER D C 1
ATOM 20375 O O . SER D 1 266 ? -77.005 50.185 -32.493 1.00 30.22 266 SER D O 1
ATOM 20383 N N . ARG D 1 267 ? -75.350 51.698 -32.716 1.00 26.32 267 ARG D N 1
ATOM 20384 C CA . ARG D 1 267 ? -76.250 52.709 -33.255 1.00 29.26 267 ARG D CA 1
ATOM 20385 C C . ARG D 1 267 ? -76.742 52.316 -34.639 1.00 31.42 267 ARG D C 1
ATOM 20386 O O . ARG D 1 267 ? -77.921 52.498 -34.962 1.00 32.90 267 ARG D O 1
ATOM 20407 N N . ASP D 1 268 ? -75.858 51.760 -35.466 1.00 31.17 268 ASP D N 1
ATOM 20408 C CA . ASP D 1 268 ? -76.289 51.236 -36.754 1.00 33.22 268 ASP D CA 1
ATOM 20409 C C . ASP D 1 268 ? -77.305 50.123 -36.563 1.00 32.04 268 ASP D C 1
ATOM 20410 O O . ASP D 1 268 ? -78.286 50.017 -37.316 1.00 32.50 268 ASP D O 1
ATOM 20419 N N . ALA D 1 269 ? -77.091 49.293 -35.540 1.00 28.69 269 ALA D N 1
ATOM 20420 C CA . ALA D 1 269 ? -78.013 48.203 -35.263 1.00 26.91 269 ALA D CA 1
ATOM 20421 C C . ALA D 1 269 ? -79.383 48.733 -34.852 1.00 28.49 269 ALA D C 1
ATOM 20422 O O . ALA D 1 269 ? -80.412 48.181 -35.252 1.00 30.63 269 ALA D O 1
ATOM 20429 N N . ALA D 1 270 ? -79.412 49.790 -34.033 1.00 31.67 270 ALA D N 1
ATOM 20430 C CA . ALA D 1 270 ? -80.675 50.383 -33.607 1.00 36.88 270 ALA D CA 1
ATOM 20431 C C . ALA D 1 270 ? -81.426 51.024 -34.765 1.00 35.26 270 ALA D C 1
ATOM 20432 O O . ALA D 1 270 ? -82.657 51.091 -34.738 1.00 38.79 270 ALA D O 1
ATOM 20439 N N . ASP D 1 271 ? -80.712 51.514 -35.773 1.00 31.15 271 ASP D N 1
ATOM 20440 C CA . ASP D 1 271 ? -81.323 52.193 -36.906 1.00 34.74 271 ASP D CA 1
ATOM 20441 C C . ASP D 1 271 ? -81.786 51.227 -37.992 1.00 38.56 271 ASP D C 1
ATOM 20442 O O . ASP D 1 271 ? -82.085 51.662 -39.113 1.00 43.16 271 ASP D O 1
ATOM 20451 N N . GLY D 1 272 ? -81.873 49.939 -37.681 1.00 34.58 272 GLY D N 1
ATOM 20452 C CA . GLY D 1 272 ? -82.316 48.923 -38.620 1.00 36.25 272 GLY D CA 1
ATOM 20453 C C . GLY D 1 272 ? -81.345 47.777 -38.826 1.00 39.08 272 GLY D C 1
ATOM 20454 O O . GLY D 1 272 ? -81.749 46.741 -39.385 1.00 31.29 272 GLY D O 1
ATOM 20458 N N . GLY D 1 273 ? -80.088 47.897 -38.389 1.00 32.68 273 GLY D N 1
ATOM 20459 C CA . GLY D 1 273 ? -79.134 46.828 -38.621 1.00 33.10 273 GLY D CA 1
ATOM 20460 C C . GLY D 1 273 ? -79.473 45.554 -37.860 1.00 27.72 273 GLY D C 1
ATOM 20461 O O . GLY D 1 273 ? -79.213 44.451 -38.348 1.00 30.98 273 GLY D O 1
ATOM 20465 N N . LEU D 1 274 ? -80.086 45.676 -36.680 1.00 29.16 274 LEU D N 1
ATOM 20466 C CA . LEU D 1 274 ? -80.370 44.471 -35.909 1.00 27.97 274 LEU D CA 1
ATOM 20467 C C . LEU D 1 274 ? -81.470 43.657 -36.577 1.00 27.21 274 LEU D C 1
ATOM 20468 O O . LEU D 1 274 ? -81.378 42.429 -36.656 1.00 27.52 274 LEU D O 1
ATOM 20484 N N . ALA D 1 275 ? -82.503 44.322 -37.100 1.00 29.42 275 ALA D N 1
ATOM 20485 C CA . ALA D 1 275 ? -83.524 43.578 -37.824 1.00 34.09 275 ALA D CA 1
ATOM 20486 C C . ALA D 1 275 ? -82.916 42.898 -39.040 1.00 29.59 275 ALA D C 1
ATOM 20487 O O . ALA D 1 275 ? -83.276 41.764 -39.376 1.00 29.72 275 ALA D O 1
ATOM 20494 N N . ASP D 1 276 ? -81.978 43.575 -39.709 1.00 28.60 276 ASP D N 1
ATOM 20495 C CA . ASP D 1 276 ? -81.349 43.001 -40.895 1.00 30.23 276 ASP D CA 1
ATOM 20496 C C . ASP D 1 276 ? -80.524 41.776 -40.525 1.00 31.02 276 ASP D C 1
ATOM 20497 O O . ASP D 1 276 ? -80.509 40.785 -41.268 1.00 29.90 276 ASP D O 1
ATOM 20506 N N . LEU D 1 277 ? -79.842 41.833 -39.373 1.00 29.79 277 LEU D N 1
ATOM 20507 C CA . LEU D 1 277 ? -79.085 40.685 -38.874 1.00 26.28 277 LEU D CA 1
ATOM 20508 C C . LEU D 1 277 ? -80.007 39.508 -38.560 1.00 25.05 277 LEU D C 1
ATOM 20509 O O . LEU D 1 277 ? -79.706 38.355 -38.904 1.00 27.76 277 LEU D O 1
ATOM 20525 N N . HIS D 1 278 ? -81.122 39.775 -37.879 1.00 26.05 278 HIS D N 1
ATOM 20526 C CA . HIS D 1 278 ? -82.070 38.709 -37.576 1.00 25.99 278 HIS D CA 1
ATOM 20527 C C . HIS D 1 278 ? -82.545 38.044 -38.862 1.00 29.36 278 HIS D C 1
ATOM 20528 O O . HIS D 1 278 ? -82.610 36.812 -38.953 1.00 26.04 278 HIS D O 1
ATOM 20542 N N . ALA D 1 279 ? -82.859 38.848 -39.881 1.00 30.86 279 ALA D N 1
ATOM 20543 C CA . ALA D 1 279 ? -83.320 38.287 -41.149 1.00 30.31 279 ALA D CA 1
ATOM 20544 C C . ALA D 1 279 ? -82.220 37.467 -41.818 1.00 33.15 279 ALA D C 1
ATOM 20545 O O . ALA D 1 279 ? -82.497 36.434 -42.447 1.00 30.99 279 ALA D O 1
ATOM 20552 N N . PHE D 1 280 ? -80.972 37.930 -41.706 1.00 28.70 280 PHE D N 1
ATOM 20553 C CA . PHE D 1 280 ? -79.830 37.232 -42.290 1.00 28.68 280 PHE D CA 1
ATOM 20554 C C . PHE D 1 280 ? -79.606 35.876 -41.632 1.00 29.23 280 PHE D C 1
ATOM 20555 O O . PHE D 1 280 ? -79.453 34.855 -42.315 1.00 29.35 280 PHE D O 1
ATOM 20572 N N . ILE D 1 281 ? -79.591 35.843 -40.295 1.00 27.35 281 ILE D N 1
ATOM 20573 C CA . ILE D 1 281 ? -79.413 34.579 -39.589 1.00 26.63 281 ILE D CA 1
ATOM 20574 C C . ILE D 1 281 ? -80.575 33.635 -39.887 1.00 25.13 281 ILE D C 1
ATOM 20575 O O . ILE D 1 281 ? -80.384 32.426 -40.060 1.00 28.16 281 ILE D O 1
ATOM 20591 N N . LEU D 1 282 ? -81.797 34.165 -39.952 1.00 26.66 282 LEU D N 1
ATOM 20592 C CA . LEU D 1 282 ? -82.944 33.319 -40.273 1.00 29.12 282 LEU D CA 1
ATOM 20593 C C . LEU D 1 282 ? -82.800 32.715 -41.665 1.00 35.76 282 LEU D C 1
ATOM 20594 O O . LEU D 1 282 ? -83.066 31.524 -41.878 1.00 29.61 282 LEU D O 1
ATOM 20610 N N . HIS D 1 283 ? -82.361 33.526 -42.620 1.00 29.49 283 HIS D N 1
ATOM 20611 C CA . HIS D 1 283 ? -82.102 33.033 -43.967 1.00 34.95 283 HIS D CA 1
ATOM 20612 C C . HIS D 1 283 ? -81.095 31.892 -43.961 1.00 28.45 283 HIS D C 1
ATOM 20613 O O . HIS D 1 283 ? -81.326 30.840 -44.570 1.00 33.60 283 HIS D O 1
ATOM 20627 N N . ASN D 1 284 ? -79.977 32.078 -43.258 1.00 29.96 284 ASN D N 1
ATOM 20628 C CA . ASN D 1 284 ? -78.921 31.071 -43.248 1.00 28.06 284 ASN D CA 1
ATOM 20629 C C . ASN D 1 284 ? -79.375 29.809 -42.525 1.00 37.95 284 ASN D C 1
ATOM 20630 O O . ASN D 1 284 ? -79.071 28.693 -42.960 1.00 31.19 284 ASN D O 1
ATOM 20641 N N . ARG D 1 285 ? -80.115 29.954 -41.428 1.00 30.19 285 ARG D N 1
ATOM 20642 C CA . ARG D 1 285 ? -80.718 28.783 -40.799 1.00 26.91 285 ARG D CA 1
ATOM 20643 C C . ARG D 1 285 ? -81.611 28.020 -41.778 1.00 32.15 285 ARG D C 1
ATOM 20644 O O . ARG D 1 285 ? -81.587 26.783 -41.826 1.00 30.47 285 ARG D O 1
ATOM 20665 N N . SER D 1 286 ? -82.410 28.740 -42.566 1.00 28.41 286 SER D N 1
ATOM 20666 C CA . SER D 1 286 ? -83.298 28.094 -43.534 1.00 36.48 286 SER D CA 1
ATOM 20667 C C . SER D 1 286 ? -82.503 27.383 -44.625 1.00 40.06 286 SER D C 1
ATOM 20668 O O . SER D 1 286 ? -82.888 26.301 -45.079 1.00 37.18 286 SER D O 1
ATOM 20676 N N . VAL D 1 287 ? -81.402 27.997 -45.066 1.00 38.35 287 VAL D N 1
ATOM 20677 C CA . VAL D 1 287 ? -80.496 27.378 -46.040 1.00 46.66 287 VAL D CA 1
ATOM 20678 C C . VAL D 1 287 ? -80.025 26.021 -45.540 1.00 38.12 287 VAL D C 1
ATOM 20679 O O . VAL D 1 287 ? -80.038 25.022 -46.269 1.00 39.37 287 VAL D O 1
ATOM 20692 N N . VAL D 1 288 ? -79.562 25.983 -44.292 1.00 31.09 288 VAL D N 1
ATOM 20693 C CA . VAL D 1 288 ? -79.029 24.754 -43.717 1.00 35.33 288 VAL D CA 1
ATOM 20694 C C . VAL D 1 288 ? -80.107 23.685 -43.661 1.00 33.01 288 VAL D C 1
ATOM 20695 O O . VAL D 1 288 ? -79.891 22.539 -44.065 1.00 40.91 288 VAL D O 1
ATOM 20708 N N . ARG D 1 289 ? -81.277 24.029 -43.115 1.00 32.81 289 ARG D N 1
ATOM 20709 C CA . ARG D 1 289 ? -82.315 23.022 -42.939 1.00 33.95 289 ARG D CA 1
ATOM 20710 C C . ARG D 1 289 ? -82.843 22.540 -44.279 1.00 38.67 289 ARG D C 1
ATOM 20711 O O . ARG D 1 289 ? -83.149 21.355 -44.442 1.00 41.02 289 ARG D O 1
ATOM 20732 N N . ARG D 1 290 ? -82.933 23.441 -45.253 1.00 35.25 290 ARG D N 1
ATOM 20733 C CA . ARG D 1 290 ? -83.372 23.044 -46.584 1.00 41.13 290 ARG D CA 1
ATOM 20734 C C . ARG D 1 290 ? -82.377 22.072 -47.211 1.00 45.53 290 ARG D C 1
ATOM 20735 O O . ARG D 1 290 ? -82.769 21.073 -47.822 1.00 49.76 290 ARG D O 1
ATOM 20756 N N . ALA D 1 291 ? -81.080 22.322 -47.025 1.00 45.24 291 ALA D N 1
ATOM 20757 C CA . ALA D 1 291 ? -80.067 21.469 -47.638 1.00 44.89 291 ALA D CA 1
ATOM 20758 C C . ALA D 1 291 ? -80.042 20.082 -47.009 1.00 42.68 291 ALA D C 1
ATOM 20759 O O . ALA D 1 291 ? -79.775 19.095 -47.695 1.00 48.30 291 ALA D O 1
ATOM 20766 N N . LEU D 1 292 ? -80.305 19.978 -45.708 1.00 40.21 292 LEU D N 1
ATOM 20767 C CA . LEU D 1 292 ? -80.201 18.704 -45.005 1.00 50.82 292 LEU D CA 1
ATOM 20768 C C . LEU D 1 292 ? -81.556 18.050 -44.807 1.00 52.72 292 LEU D C 1
ATOM 20769 O O . LEU D 1 292 ? -81.642 16.974 -44.207 1.00 57.64 292 LEU D O 1
ATOM 20785 N N . ALA D 1 293 ? -82.602 18.669 -45.339 1.00 72.65 293 ALA D N 1
ATOM 20786 C CA . ALA D 1 293 ? -83.993 18.245 -45.233 1.00 78.53 293 ALA D CA 1
ATOM 20787 C C . ALA D 1 293 ? -84.259 16.754 -45.355 1.00 68.44 293 ALA D C 1
ATOM 20788 O O . ALA D 1 293 ? -84.686 16.104 -44.394 1.00 58.75 293 ALA D O 1
ATOM 20795 N N . GLY D 1 294 ? -84.088 16.230 -46.564 1.00 66.85 294 GLY D N 1
ATOM 20796 C CA . GLY D 1 294 ? -84.530 14.888 -46.866 1.00 71.96 294 GLY D CA 1
ATOM 20797 C C . GLY D 1 294 ? -83.458 13.849 -46.645 1.00 79.13 294 GLY D C 1
ATOM 20798 O O . GLY D 1 294 ? -83.586 12.718 -47.124 1.00 83.92 294 GLY D O 1
ATOM 20802 N N . VAL D 1 295 ? -82.393 14.209 -45.931 1.00 62.22 295 VAL D N 1
ATOM 20803 C CA . VAL D 1 295 ? -81.390 13.213 -45.580 1.00 50.02 295 VAL D CA 1
ATOM 20804 C C . VAL D 1 295 ? -81.970 12.325 -44.491 1.00 49.40 295 VAL D C 1
ATOM 20805 O O . VAL D 1 295 ? -82.369 12.807 -43.425 1.00 48.77 295 VAL D O 1
ATOM 20818 N N . GLU D 1 296 ? -82.040 11.023 -44.762 1.00 43.74 296 GLU D N 1
ATOM 20819 C CA . GLU D 1 296 ? -82.608 10.103 -43.789 1.00 56.01 296 GLU D CA 1
ATOM 20820 C C . GLU D 1 296 ? -81.787 10.126 -42.508 1.00 54.04 296 GLU D C 1
ATOM 20821 O O . GLU D 1 296 ? -80.551 10.161 -42.537 1.00 50.22 296 GLU D O 1
ATOM 20833 N N . GLY D 1 297 ? -82.489 10.120 -41.379 1.00 49.10 297 GLY D N 1
ATOM 20834 C CA . GLY D 1 297 ? -81.857 10.116 -40.081 1.00 52.82 297 GLY D CA 1
ATOM 20835 C C . GLY D 1 297 ? -81.482 11.476 -39.532 1.00 47.30 297 GLY D C 1
ATOM 20836 O O . GLY D 1 297 ? -81.021 11.541 -38.391 1.00 41.49 297 GLY D O 1
ATOM 20840 N N . VAL D 1 298 ? -81.648 12.564 -40.306 1.00 32.45 298 VAL D N 1
ATOM 20841 C CA . VAL D 1 298 ? -81.252 13.903 -39.868 1.00 32.27 298 VAL D CA 1
ATOM 20842 C C . VAL D 1 298 ? -82.425 14.583 -39.169 1.00 30.47 298 VAL D C 1
ATOM 20843 O O . VAL D 1 298 ? -83.576 14.480 -39.612 1.00 32.11 298 VAL D O 1
ATOM 20856 N N . SER D 1 299 ? -82.126 15.311 -38.099 1.00 31.47 299 SER D N 1
ATOM 20857 C CA . SER D 1 299 ? -83.125 16.121 -37.412 1.00 29.73 299 SER D CA 1
ATOM 20858 C C . SER D 1 299 ? -82.449 17.360 -36.832 1.00 30.66 299 SER D C 1
ATOM 20859 O O . SER D 1 299 ? -81.218 17.456 -36.754 1.00 27.67 299 SER D O 1
ATOM 20867 N N . PHE D 1 300 ? -83.273 18.321 -36.431 1.00 27.44 300 PHE D N 1
ATOM 20868 C CA . PHE D 1 300 ? -82.778 19.584 -35.898 1.00 24.80 300 PHE D CA 1
ATOM 20869 C C . PHE D 1 300 ? -83.229 19.702 -34.455 1.00 23.86 300 PHE D C 1
ATOM 20870 O O . PHE D 1 300 ? -84.427 19.915 -34.192 1.00 25.06 300 PHE D O 1
ATOM 20887 N N . PRO D 1 301 ? -82.327 19.533 -33.493 1.00 22.69 301 PRO D N 1
ATOM 20888 C CA . PRO D 1 301 ? -82.765 19.460 -32.089 1.00 23.01 301 PRO D CA 1
ATOM 20889 C C . PRO D 1 301 ? -83.330 20.748 -31.520 1.00 26.52 301 PRO D C 1
ATOM 20890 O O . PRO D 1 301 ? -84.042 20.679 -30.508 1.00 23.87 301 PRO D O 1
ATOM 20901 N N . ASP D 1 302 ? -83.065 21.910 -32.125 1.00 21.47 302 ASP D N 1
ATOM 20902 C CA . ASP D 1 302 ? -83.498 23.198 -31.581 1.00 23.75 302 ASP D CA 1
ATOM 20903 C C . ASP D 1 302 ? -84.376 23.916 -32.604 1.00 25.44 302 ASP D C 1
ATOM 20904 O O . ASP D 1 302 ? -83.945 24.910 -33.210 1.00 26.01 302 ASP D O 1
ATOM 20913 N N . PRO D 1 303 ? -85.622 23.456 -32.790 1.00 26.40 303 PRO D N 1
ATOM 20914 C CA . PRO D 1 303 ? -86.449 23.976 -33.896 1.00 26.89 303 PRO D CA 1
ATOM 20915 C C . PRO D 1 303 ? -86.687 25.473 -33.840 1.00 29.13 303 PRO D C 1
ATOM 20916 O O . PRO D 1 303 ? -86.785 26.108 -34.898 1.00 34.01 303 PRO D O 1
ATOM 20927 N N . GLU D 1 304 ? -86.763 26.053 -32.647 1.00 25.47 304 GLU D N 1
ATOM 20928 C CA . GLU D 1 304 ? -87.046 27.470 -32.472 1.00 29.80 304 GLU D CA 1
ATOM 20929 C C . GLU D 1 304 ? -85.807 28.337 -32.244 1.00 31.22 304 GLU D C 1
ATOM 20930 O O . GLU D 1 304 ? -85.953 29.532 -31.987 1.00 27.07 304 GLU D O 1
ATOM 20942 N N . SER D 1 305 ? -84.598 27.794 -32.309 1.00 23.36 305 SER D N 1
ATOM 20943 C CA . SER D 1 305 ? -83.441 28.637 -32.030 1.00 23.42 305 SER D CA 1
ATOM 20944 C C . SER D 1 305 ? -83.366 29.806 -33.008 1.00 25.50 305 SER D C 1
ATOM 20945 O O . SER D 1 305 ? -83.710 29.675 -34.190 1.00 24.75 305 SER D O 1
ATOM 20953 N N . ARG D 1 306 ? -82.946 30.967 -32.504 1.00 21.90 306 ARG D N 1
ATOM 20954 C CA . ARG D 1 306 ? -82.580 32.102 -33.359 1.00 22.86 306 ARG D CA 1
ATOM 20955 C C . ARG D 1 306 ? -81.104 32.436 -33.256 1.00 21.10 306 ARG D C 1
ATOM 20956 O O . ARG D 1 306 ? -80.664 33.490 -33.738 1.00 21.74 306 ARG D O 1
ATOM 20977 N N . SER D 1 307 ? -80.319 31.581 -32.613 1.00 19.53 307 SER D N 1
ATOM 20978 C CA . SER D 1 307 ? -78.933 31.945 -32.401 1.00 21.13 307 SER D CA 1
ATOM 20979 C C . SER D 1 307 ? -78.122 31.717 -33.672 1.00 21.07 307 SER D C 1
ATOM 20980 O O . SER D 1 307 ? -78.599 31.159 -34.661 1.00 23.04 307 SER D O 1
ATOM 20988 N N . SER D 1 308 ? -76.878 32.163 -33.643 1.00 20.75 308 SER D N 1
ATOM 20989 C CA . SER D 1 308 ? -76.047 32.150 -34.842 1.00 20.37 308 SER D CA 1
ATOM 20990 C C . SER D 1 308 ? -75.296 30.842 -35.035 1.00 21.18 308 SER D C 1
ATOM 20991 O O . SER D 1 308 ? -74.379 30.784 -35.863 1.00 22.93 308 SER D O 1
ATOM 20999 N N . VAL D 1 309 ? -75.600 29.828 -34.245 1.00 20.14 309 VAL D N 1
ATOM 21000 C CA . VAL D 1 309 ? -75.077 28.491 -34.437 1.00 22.42 309 VAL D CA 1
ATOM 21001 C C . VAL D 1 309 ? -76.259 27.532 -34.484 1.00 21.74 309 VAL D C 1
ATOM 21002 O O . VAL D 1 309 ? -77.316 27.779 -33.894 1.00 22.85 309 VAL D O 1
ATOM 21015 N N . GLU D 1 310 ? -76.071 26.430 -35.196 1.00 21.43 310 GLU D N 1
ATOM 21016 C CA . GLU D 1 310 ? -77.143 25.481 -35.458 1.00 26.08 310 GLU D CA 1
ATOM 21017 C C . GLU D 1 310 ? -76.656 24.062 -35.194 1.00 23.82 310 GLU D C 1
ATOM 21018 O O . GLU D 1 310 ? -75.682 23.611 -35.809 1.00 26.02 310 GLU D O 1
ATOM 21030 N N . ARG D 1 311 ? -77.390 23.335 -34.345 1.00 22.09 311 ARG D N 1
ATOM 21031 C CA . ARG D 1 311 ? -77.136 21.917 -34.132 1.00 24.15 311 ARG D CA 1
ATOM 21032 C C . ARG D 1 311 ? -77.882 21.066 -35.152 1.00 22.22 311 ARG D C 1
ATOM 21033 O O . ARG D 1 311 ? -79.041 21.325 -35.469 1.00 24.92 311 ARG D O 1
ATOM 21054 N N . VAL D 1 312 ? -77.210 20.023 -35.629 1.00 23.42 312 VAL D N 1
ATOM 21055 C CA . VAL D 1 312 ? -77.794 19.051 -36.541 1.00 23.50 312 VAL D CA 1
ATOM 21056 C C . VAL D 1 312 ? -77.527 17.672 -35.962 1.00 27.11 312 VAL D C 1
ATOM 21057 O O . VAL D 1 312 ? -76.388 17.364 -35.598 1.00 29.27 312 VAL D O 1
ATOM 21070 N N . ALA D 1 313 ? -78.573 16.855 -35.851 1.00 26.28 313 ALA D N 1
ATOM 21071 C CA . ALA D 1 313 ? -78.459 15.506 -35.318 1.00 24.80 313 ALA D CA 1
ATOM 21072 C C . ALA D 1 313 ? -78.587 14.498 -36.450 1.00 31.48 313 ALA D C 1
ATOM 21073 O O . ALA D 1 313 ? -79.221 14.769 -37.473 1.00 33.22 313 ALA D O 1
ATOM 21080 N N . PHE D 1 314 ? -77.992 13.325 -36.253 1.00 34.34 314 PHE D N 1
ATOM 21081 C CA . PHE D 1 314 ? -78.031 12.276 -37.273 1.00 31.26 314 PHE D CA 1
ATOM 21082 C C . PHE D 1 314 ? -77.936 10.918 -36.589 1.00 34.50 314 PHE D C 1
ATOM 21083 O O . PHE D 1 314 ? -77.638 10.816 -35.399 1.00 41.93 314 PHE D O 1
ATOM 21100 N N . ALA D 1 315 ? -78.197 9.864 -37.360 1.00 43.22 315 ALA D N 1
ATOM 21101 C CA . ALA D 1 315 ? -78.168 8.503 -36.841 1.00 47.80 315 ALA D CA 1
ATOM 21102 C C . ALA D 1 315 ? -77.041 7.706 -37.485 1.00 51.83 315 ALA D C 1
ATOM 21103 O O . ALA D 1 315 ? -76.588 8.007 -38.594 1.00 49.26 315 ALA D O 1
ATOM 21110 N N . GLY D 1 316 ? -76.582 6.684 -36.759 1.00 56.59 316 GLY D N 1
ATOM 21111 C CA . GLY D 1 316 ? -75.619 5.723 -37.278 1.00 54.26 316 GLY D CA 1
ATOM 21112 C C . GLY D 1 316 ? -74.215 6.239 -37.495 1.00 57.59 316 GLY D C 1
ATOM 21113 O O . GLY D 1 316 ? -73.391 5.532 -38.083 1.00 61.56 316 GLY D O 1
ATOM 21117 N N . ARG D 1 317 ? -73.915 7.448 -37.035 1.00 45.10 317 ARG D N 1
ATOM 21118 C CA . ARG D 1 317 ? -72.605 8.061 -37.179 1.00 53.50 317 ARG D CA 1
ATOM 21119 C C . ARG D 1 317 ? -72.406 8.922 -35.944 1.00 49.23 317 ARG D C 1
ATOM 21120 O O . ARG D 1 317 ? -73.380 9.460 -35.417 1.00 48.16 317 ARG D O 1
ATOM 21141 N N . THR D 1 318 ? -71.162 9.044 -35.472 1.00 39.21 318 THR D N 1
ATOM 21142 C CA . THR D 1 318 ? -70.892 10.033 -34.427 1.00 33.17 318 THR D CA 1
ATOM 21143 C C . THR D 1 318 ? -70.519 11.373 -35.063 1.00 32.67 318 THR D C 1
ATOM 21144 O O . THR D 1 318 ? -70.087 11.447 -36.210 1.00 34.57 318 THR D O 1
ATOM 21155 N N . GLY D 1 319 ? -70.677 12.443 -34.286 1.00 29.44 319 GLY D N 1
ATOM 21156 C CA . GLY D 1 319 ? -70.234 13.752 -34.742 1.00 32.19 319 GLY D CA 1
ATOM 21157 C C . GLY D 1 319 ? -68.737 13.813 -34.977 1.00 33.24 319 GLY D C 1
ATOM 21158 O O . GLY D 1 319 ? -68.259 14.568 -35.835 1.00 30.13 319 GLY D O 1
ATOM 21162 N N . THR D 1 320 ? -67.976 13.007 -34.241 1.00 31.03 320 THR D N 1
ATOM 21163 C CA . THR D 1 320 ? -66.545 12.928 -34.501 1.00 34.97 320 THR D CA 1
ATOM 21164 C C . THR D 1 320 ? -66.298 12.349 -35.888 1.00 38.22 320 THR D C 1
ATOM 21165 O O . THR D 1 320 ? -65.510 12.893 -36.668 1.00 41.84 320 THR D O 1
ATOM 21176 N N . GLU D 1 321 ? -66.998 11.260 -36.216 1.00 43.98 321 GLU D N 1
ATOM 21177 C CA . GLU D 1 321 ? -66.860 10.637 -37.531 1.00 47.81 321 GLU D CA 1
ATOM 21178 C C . GLU D 1 321 ? -67.293 11.586 -38.647 1.00 45.87 321 GLU D C 1
ATOM 21179 O O . GLU D 1 321 ? -66.690 11.600 -39.730 1.00 40.41 321 GLU D O 1
ATOM 21191 N N . VAL D 1 322 ? -68.344 12.377 -38.410 1.00 36.81 322 VAL D N 1
ATOM 21192 C CA . VAL D 1 322 ? -68.772 13.370 -39.396 1.00 37.13 322 VAL D CA 1
ATOM 21193 C C . VAL D 1 322 ? -67.709 14.449 -39.548 1.00 37.24 322 VAL D C 1
ATOM 21194 O O . VAL D 1 322 ? -67.329 14.823 -40.670 1.00 40.93 322 VAL D O 1
ATOM 21207 N N . TRP D 1 323 ? -67.178 14.928 -38.423 1.00 38.78 323 TRP D N 1
ATOM 21208 C CA . TRP D 1 323 ? -66.103 15.913 -38.460 1.00 47.31 323 TRP D CA 1
ATOM 21209 C C . TRP D 1 323 ? -64.897 15.383 -39.226 1.00 46.95 323 TRP D C 1
ATOM 21210 O O . TRP D 1 323 ? -64.325 16.094 -40.060 1.00 44.42 323 TRP D O 1
ATOM 21231 N N . GLU D 1 324 ? -64.499 14.133 -38.961 1.00 39.63 324 GLU D N 1
ATOM 21232 C CA . GLU D 1 324 ? -63.388 13.519 -39.686 1.00 41.04 324 GLU D CA 1
ATOM 21233 C C . GLU D 1 324 ? -63.610 13.563 -41.191 1.00 50.14 324 GLU D C 1
ATOM 21234 O O . GLU D 1 324 ? -62.715 13.947 -41.954 1.00 54.97 324 GLU D O 1
ATOM 21246 N N . GLU D 1 325 ? -64.780 13.115 -41.646 1.00 44.41 325 GLU D N 1
ATOM 21247 C CA . GLU D 1 325 ? -64.975 12.980 -43.088 1.00 48.89 325 GLU D CA 1
ATOM 21248 C C . GLU D 1 325 ? -65.102 14.346 -43.747 1.00 45.79 325 GLU D C 1
ATOM 21249 O O . GLU D 1 325 ? -64.610 14.559 -44.866 1.00 47.42 325 GLU D O 1
ATOM 21261 N N . LEU D 1 326 ? -65.754 15.282 -43.055 1.00 45.92 326 LEU D N 1
ATOM 21262 C CA . LEU D 1 326 ? -65.912 16.641 -43.557 1.00 44.83 326 LEU D CA 1
ATOM 21263 C C . LEU D 1 326 ? -64.560 17.296 -43.823 1.00 48.30 326 LEU D C 1
ATOM 21264 O O . LEU D 1 326 ? -64.392 18.010 -44.819 1.00 46.64 326 LEU D O 1
ATOM 21280 N N . GLN D 1 327 ? -63.588 17.076 -42.932 1.00 46.13 327 GLN D N 1
ATOM 21281 C CA . GLN D 1 327 ? -62.292 17.735 -43.066 1.00 48.59 327 GLN D CA 1
ATOM 21282 C C . GLN D 1 327 ? -61.575 17.324 -44.345 1.00 54.35 327 GLN D C 1
ATOM 21283 O O . GLN D 1 327 ? -60.832 18.123 -44.924 1.00 61.01 327 GLN D O 1
ATOM 21297 N N . ARG D 1 328 ? -61.783 16.090 -44.798 1.00 54.27 328 ARG D N 1
ATOM 21298 C CA . ARG D 1 328 ? -61.164 15.645 -46.040 1.00 56.25 328 ARG D CA 1
ATOM 21299 C C . ARG D 1 328 ? -61.600 16.512 -47.211 1.00 58.80 328 ARG D C 1
ATOM 21300 O O . ARG D 1 328 ? -60.833 16.730 -48.158 1.00 60.47 328 ARG D O 1
ATOM 21321 N N . HIS D 1 329 ? -62.840 16.981 -47.180 1.00 50.66 329 HIS D N 1
ATOM 21322 C CA . HIS D 1 329 ? -63.348 17.942 -48.147 1.00 49.11 329 HIS D CA 1
ATOM 21323 C C . HIS D 1 329 ? -63.017 19.374 -47.763 1.00 48.91 329 HIS D C 1
ATOM 21324 O O . HIS D 1 329 ? -63.554 20.307 -48.370 1.00 56.46 329 HIS D O 1
ATOM 21338 N N . HIS D 1 330 ? -62.143 19.557 -46.775 1.00 47.85 330 HIS D N 1
ATOM 21339 C CA . HIS D 1 330 ? -61.739 20.875 -46.297 1.00 59.48 330 HIS D CA 1
ATOM 21340 C C . HIS D 1 330 ? -62.928 21.686 -45.791 1.00 50.63 330 HIS D C 1
ATOM 21341 O O . HIS D 1 330 ? -62.954 22.915 -45.907 1.00 49.08 330 HIS D O 1
ATOM 21355 N N . VAL D 1 331 ? -63.911 20.999 -45.217 1.00 47.20 331 VAL D N 1
ATOM 21356 C CA . VAL D 1 331 ? -65.017 21.636 -44.508 1.00 45.06 331 VAL D CA 1
ATOM 21357 C C . VAL D 1 331 ? -64.816 21.379 -43.023 1.00 45.81 331 VAL D C 1
ATOM 21358 O O . VAL D 1 331 ? -64.544 20.242 -42.614 1.00 36.14 331 VAL D O 1
ATOM 21371 N N . PHE D 1 332 ? -64.928 22.437 -42.223 1.00 39.53 332 PHE D N 1
ATOM 21372 C CA . PHE D 1 332 ? -64.615 22.394 -40.802 1.00 35.92 332 PHE D CA 1
ATOM 21373 C C . PHE D 1 332 ? -65.859 22.789 -40.017 1.00 35.81 332 PHE D C 1
ATOM 21374 O O . PHE D 1 332 ? -66.264 23.956 -40.045 1.00 36.10 332 PHE D O 1
ATOM 21391 N N . ALA D 1 333 ? -66.474 21.805 -39.362 1.00 38.77 333 ALA D N 1
ATOM 21392 C CA . ALA D 1 333 ? -67.579 21.986 -38.417 1.00 37.45 333 ALA D CA 1
ATOM 21393 C C . ALA D 1 333 ? -67.137 21.458 -37.053 1.00 36.04 333 ALA D C 1
ATOM 21394 O O . ALA D 1 333 ? -66.005 20.994 -36.887 1.00 37.11 333 ALA D O 1
ATOM 21401 N N . LEU D 1 334 ? -68.016 21.538 -36.051 1.00 29.18 334 LEU D N 1
ATOM 21402 C CA . LEU D 1 334 ? -67.637 21.102 -34.718 1.00 26.16 334 LEU D CA 1
ATOM 21403 C C . LEU D 1 334 ? -68.464 19.904 -34.286 1.00 25.95 334 LEU D C 1
ATOM 21404 O O . LEU D 1 334 ? -69.696 19.969 -34.337 1.00 30.70 334 LEU D O 1
ATOM 21420 N N . PRO D 1 335 ? -67.848 18.835 -33.800 1.00 27.62 335 PRO D N 1
ATOM 21421 C CA . PRO D 1 335 ? -68.617 17.836 -33.068 1.00 26.48 335 PRO D CA 1
ATOM 21422 C C . PRO D 1 335 ? -69.234 18.482 -31.842 1.00 25.61 335 PRO D C 1
ATOM 21423 O O . PRO D 1 335 ? -68.684 19.429 -31.272 1.00 29.59 335 PRO D O 1
ATOM 21434 N N . CYS D 1 336 ? -70.386 17.966 -31.438 1.00 24.95 336 CYS D N 1
ATOM 21435 C CA . CYS D 1 336 ? -71.058 18.528 -30.265 1.00 23.35 336 CYS D CA 1
ATOM 21436 C C . CYS D 1 336 ? -70.557 17.972 -28.935 1.00 24.08 336 CYS D C 1
ATOM 21437 O O . CYS D 1 336 ? -70.957 18.513 -27.893 1.00 23.43 336 CYS D O 1
ATOM 21445 N N . ARG D 1 337 ? -69.724 16.928 -28.922 1.00 25.75 337 ARG D N 1
ATOM 21446 C CA . ARG D 1 337 ? -69.241 16.364 -27.657 1.00 24.38 337 ARG D CA 1
ATOM 21447 C C . ARG D 1 337 ? -68.797 17.450 -26.684 1.00 27.02 337 ARG D C 1
ATOM 21448 O O . ARG D 1 337 ? -69.164 17.424 -25.506 1.00 25.78 337 ARG D O 1
ATOM 21469 N N . GLN D 1 338 ? -67.993 18.408 -27.158 1.00 20.85 338 GLN D N 1
ATOM 21470 C CA . GLN D 1 338 ? -67.358 19.356 -26.245 1.00 20.01 338 GLN D CA 1
ATOM 21471 C C . GLN D 1 338 ? -68.365 20.182 -25.456 1.00 19.98 338 GLN D C 1
ATOM 21472 O O . GLN D 1 338 ? -68.039 20.631 -24.351 1.00 19.31 338 GLN D O 1
ATOM 21486 N N . PHE D 1 339 ? -69.558 20.442 -26.003 1.00 19.73 339 PHE D N 1
ATOM 21487 C CA . PHE D 1 339 ? -70.520 21.278 -25.290 1.00 17.67 339 PHE D CA 1
ATOM 21488 C C . PHE D 1 339 ? -71.163 20.533 -24.143 1.00 18.04 339 PHE D C 1
ATOM 21489 O O . PHE D 1 339 ? -71.676 21.168 -23.212 1.00 17.93 339 PHE D O 1
ATOM 21506 N N . HIS D 1 340 ? -71.124 19.204 -24.183 1.00 17.96 340 HIS D N 1
ATOM 21507 C CA . HIS D 1 340 ? -71.683 18.394 -23.108 1.00 18.09 340 HIS D CA 1
ATOM 21508 C C . HIS D 1 340 ? -70.542 18.087 -22.147 1.00 17.42 340 HIS D C 1
ATOM 21509 O O . HIS D 1 340 ? -70.001 16.988 -22.071 1.00 19.04 340 HIS D O 1
ATOM 21523 N N . TRP D 1 341 ? -70.160 19.152 -21.436 1.00 16.56 341 TRP D N 1
ATOM 21524 C CA . TRP D 1 341 ? -68.934 19.201 -20.661 1.00 16.67 341 TRP D CA 1
ATOM 21525 C C . TRP D 1 341 ? -68.936 18.254 -19.467 1.00 16.80 341 TRP D C 1
ATOM 21526 O O . TRP D 1 341 ? -67.866 18.013 -18.887 1.00 20.93 341 TRP D O 1
ATOM 21547 N N . ALA D 1 342 ? -70.097 17.725 -19.083 1.00 17.30 342 ALA D N 1
ATOM 21548 C CA . ALA D 1 342 ? -70.221 16.764 -17.990 1.00 20.47 342 ALA D CA 1
ATOM 21549 C C . ALA D 1 342 ? -70.448 15.348 -18.461 1.00 28.17 342 ALA D C 1
ATOM 21550 O O . ALA D 1 342 ? -70.085 14.400 -17.763 1.00 25.54 342 ALA D O 1
ATOM 21557 N N . GLU D 1 343 ? -71.066 15.170 -19.617 1.00 23.07 343 GLU D N 1
ATOM 21558 C CA . GLU D 1 343 ? -71.359 13.838 -20.138 1.00 23.78 343 GLU D CA 1
ATOM 21559 C C . GLU D 1 343 ? -71.243 13.903 -21.652 1.00 22.41 343 GLU D C 1
ATOM 21560 O O . GLU D 1 343 ? -72.238 14.085 -22.367 1.00 26.00 343 GLU D O 1
ATOM 21572 N N . PRO D 1 344 ? -70.018 13.820 -22.173 1.00 23.64 344 PRO D N 1
ATOM 21573 C CA . PRO D 1 344 ? -69.797 14.133 -23.595 1.00 23.55 344 PRO D CA 1
ATOM 21574 C C . PRO D 1 344 ? -70.546 13.230 -24.541 1.00 24.71 344 PRO D C 1
ATOM 21575 O O . PRO D 1 344 ? -70.918 13.679 -25.630 1.00 25.91 344 PRO D O 1
ATOM 21586 N N . SER D 1 345 ? -70.806 11.980 -24.158 1.00 28.14 345 SER D N 1
ATOM 21587 C CA . SER D 1 345 ? -71.538 11.096 -25.055 1.00 33.66 345 SER D CA 1
ATOM 21588 C C . SER D 1 345 ? -72.944 11.628 -25.362 1.00 31.21 345 SER D C 1
ATOM 21589 O O . SER D 1 345 ? -73.514 11.276 -26.399 1.00 30.69 345 SER D O 1
ATOM 21597 N N . ASP D 1 346 ? -73.498 12.512 -24.523 1.00 26.99 346 ASP D N 1
ATOM 21598 C CA . ASP D 1 346 ? -74.775 13.145 -24.840 1.00 26.05 346 ASP D CA 1
ATOM 21599 C C . ASP D 1 346 ? -74.745 13.870 -26.184 1.00 29.57 346 ASP D C 1
ATOM 21600 O O . ASP D 1 346 ? -75.792 14.035 -26.817 1.00 24.92 346 ASP D O 1
ATOM 21609 N N . GLY D 1 347 ? -73.577 14.352 -26.602 1.00 24.71 347 GLY D N 1
ATOM 21610 C CA . GLY D 1 347 ? -73.411 15.072 -27.847 1.00 24.91 347 GLY D CA 1
ATOM 21611 C C . GLY D 1 347 ? -72.890 14.247 -29.001 1.00 27.26 347 GLY D C 1
ATOM 21612 O O . GLY D 1 347 ? -72.579 14.819 -30.055 1.00 26.57 347 GLY D O 1
ATOM 21616 N N . ASP D 1 348 ? -72.813 12.919 -28.859 1.00 24.43 348 ASP D N 1
ATOM 21617 C CA . ASP D 1 348 ? -72.120 12.093 -29.850 1.00 26.62 348 ASP D CA 1
ATOM 21618 C C . ASP D 1 348 ? -72.816 12.042 -31.204 1.00 33.13 348 ASP D C 1
ATOM 21619 O O . ASP D 1 348 ? -72.184 11.637 -32.184 1.00 34.61 348 ASP D O 1
ATOM 21628 N N . HIS D 1 349 ? -74.095 12.403 -31.306 1.00 29.96 349 HIS D N 1
ATOM 21629 C CA . HIS D 1 349 ? -74.765 12.262 -32.591 1.00 33.81 349 HIS D CA 1
ATOM 21630 C C . HIS D 1 349 ? -75.217 13.609 -33.143 1.00 37.54 349 HIS D C 1
ATOM 21631 O O . HIS D 1 349 ? -76.227 13.708 -33.844 1.00 32.22 349 HIS D O 1
ATOM 21645 N N . MET D 1 350 ? -74.438 14.651 -32.869 1.00 30.06 350 MET D N 1
ATOM 21646 C CA . MET D 1 350 ? -74.716 15.984 -33.379 1.00 26.84 350 MET D CA 1
ATOM 21647 C C . MET D 1 350 ? -73.414 16.670 -33.776 1.00 29.61 350 MET D C 1
ATOM 21648 O O . MET D 1 350 ? -72.337 16.391 -33.228 1.00 28.82 350 MET D O 1
ATOM 21662 N N . VAL D 1 351 ? -73.533 17.588 -34.731 1.00 29.36 351 VAL D N 1
ATOM 21663 C CA . VAL D 1 351 ? -72.495 18.564 -35.038 1.00 25.51 351 VAL D CA 1
ATOM 21664 C C . VAL D 1 351 ? -73.140 19.944 -34.926 1.00 26.95 351 VAL D C 1
ATOM 21665 O O . VAL D 1 351 ? -74.362 20.084 -34.953 1.00 29.56 351 VAL D O 1
ATOM 21678 N N . ARG D 1 352 ? -72.299 20.969 -34.805 1.00 24.40 352 ARG D N 1
ATOM 21679 C CA . ARG D 1 352 ? -72.735 22.359 -34.759 1.00 22.41 352 ARG D CA 1
ATOM 21680 C C . ARG D 1 352 ? -72.169 23.115 -35.952 1.00 23.15 352 ARG D C 1
ATOM 21681 O O . ARG D 1 352 ? -70.996 22.941 -36.308 1.00 28.84 352 ARG D O 1
ATOM 21702 N N . ILE D 1 353 ? -73.010 23.950 -36.565 1.00 24.27 353 ILE D N 1
ATOM 21703 C CA . ILE D 1 353 ? -72.695 24.690 -37.785 1.00 26.14 353 ILE D CA 1
ATOM 21704 C C . ILE D 1 353 ? -72.777 26.178 -37.471 1.00 27.98 353 ILE D C 1
ATOM 21705 O O . ILE D 1 353 ? -73.783 26.634 -36.918 1.00 27.55 353 ILE D O 1
ATOM 21721 N N . ALA D 1 354 ? -71.754 26.942 -37.874 1.00 26.30 354 ALA D N 1
ATOM 21722 C CA . ALA D 1 354 ? -71.773 28.389 -37.663 1.00 24.17 354 ALA D CA 1
ATOM 21723 C C . ALA D 1 354 ? -72.580 29.070 -38.768 1.00 27.91 354 ALA D C 1
ATOM 21724 O O . ALA D 1 354 ? -72.345 28.821 -39.950 1.00 30.21 354 ALA D O 1
ATOM 21731 N N . LEU D 1 355 ? -73.511 29.948 -38.382 1.00 25.14 355 LEU D N 1
ATOM 21732 C CA . LEU D 1 355 ? -74.370 30.634 -39.348 1.00 24.12 355 LEU D CA 1
ATOM 21733 C C . LEU D 1 355 ? -73.917 32.052 -39.673 1.00 28.44 355 LEU D C 1
ATOM 21734 O O . LEU D 1 355 ? -74.416 32.642 -40.636 1.00 29.12 355 LEU D O 1
ATOM 21750 N N . SER D 1 356 ? -73.049 32.640 -38.853 1.00 25.43 356 SER D N 1
ATOM 21751 C CA . SER D 1 356 ? -72.545 33.985 -39.102 1.00 29.80 356 SER D CA 1
ATOM 21752 C C . SER D 1 356 ? -71.456 33.861 -40.165 1.00 29.15 356 SER D C 1
ATOM 21753 O O . SER D 1 356 ? -70.255 33.971 -39.909 1.00 26.21 356 SER D O 1
ATOM 21761 N N . ARG D 1 357 ? -71.923 33.609 -41.391 1.00 28.24 357 ARG D N 1
ATOM 21762 C CA . ARG D 1 357 ? -71.100 33.326 -42.552 1.00 30.62 357 ARG D CA 1
ATOM 21763 C C . ARG D 1 357 ? -71.819 33.891 -43.767 1.00 27.24 357 ARG D C 1
ATOM 21764 O O . ARG D 1 357 ? -73.049 33.969 -43.788 1.00 31.08 357 ARG D O 1
ATOM 21785 N N . SER D 1 358 ? -71.049 34.277 -44.780 1.00 31.71 358 SER D N 1
ATOM 21786 C CA . SER D 1 358 ? -71.674 34.619 -46.045 1.00 32.08 358 SER D CA 1
ATOM 21787 C C . SER D 1 358 ? -72.433 33.413 -46.565 1.00 34.94 358 SER D C 1
ATOM 21788 O O . SER D 1 358 ? -71.962 32.280 -46.464 1.00 33.94 358 SER D O 1
ATOM 21796 N N . THR D 1 359 ? -73.601 33.660 -47.159 1.00 35.78 359 THR D N 1
ATOM 21797 C CA . THR D 1 359 ? -74.504 32.556 -47.461 1.00 34.29 359 THR D CA 1
ATOM 21798 C C . THR D 1 359 ? -73.903 31.579 -48.468 1.00 33.19 359 THR D C 1
ATOM 21799 O O . THR D 1 359 ? -74.105 30.365 -48.342 1.00 36.65 359 THR D O 1
ATOM 21810 N N . GLU D 1 360 ? -73.172 32.080 -49.488 1.00 39.49 360 GLU D N 1
ATOM 21811 C CA . GLU D 1 360 ? -72.556 31.204 -50.488 1.00 42.88 360 GLU D CA 1
ATOM 21812 C C . GLU D 1 360 ? -71.628 30.148 -49.899 1.00 41.57 360 GLU D C 1
ATOM 21813 O O . GLU D 1 360 ? -71.816 28.954 -50.193 1.00 41.83 360 GLU D O 1
ATOM 21825 N N . PRO D 1 361 ? -70.558 30.501 -49.188 1.00 39.89 361 PRO D N 1
ATOM 21826 C CA . PRO D 1 361 ? -69.724 29.437 -48.609 1.00 44.56 361 PRO D CA 1
ATOM 21827 C C . PRO D 1 361 ? -70.485 28.583 -47.615 1.00 39.32 361 PRO D C 1
ATOM 21828 O O . PRO D 1 361 ? -70.209 27.382 -47.506 1.00 42.26 361 PRO D O 1
ATOM 21839 N N . LEU D 1 362 ? -71.467 29.153 -46.915 1.00 37.43 362 LEU D N 1
ATOM 21840 C CA . LEU D 1 362 ? -72.278 28.339 -46.012 1.00 36.35 362 LEU D CA 1
ATOM 21841 C C . LEU D 1 362 ? -73.006 27.243 -46.781 1.00 40.75 362 LEU D C 1
ATOM 21842 O O . LEU D 1 362 ? -72.952 26.066 -46.408 1.00 37.26 362 LEU D O 1
ATOM 21858 N N . GLU D 1 363 ? -73.686 27.607 -47.870 1.00 40.09 363 GLU D N 1
ATOM 21859 C CA . GLU D 1 363 ? -74.414 26.606 -48.642 1.00 42.44 363 GLU D CA 1
ATOM 21860 C C . GLU D 1 363 ? -73.469 25.563 -49.220 1.00 41.64 363 GLU D C 1
ATOM 21861 O O . GLU D 1 363 ? -73.770 24.366 -49.202 1.00 45.61 363 GLU D O 1
ATOM 21873 N N . LYS D 1 364 ? -72.320 25.998 -49.735 1.00 43.15 364 LYS D N 1
ATOM 21874 C CA . LYS D 1 364 ? -71.321 25.057 -50.224 1.00 56.42 364 LYS D CA 1
ATOM 21875 C C . LYS D 1 364 ? -70.951 24.045 -49.143 1.00 55.82 364 LYS D C 1
ATOM 21876 O O . LYS D 1 364 ? -70.897 22.836 -49.394 1.00 45.24 364 LYS D O 1
ATOM 21895 N N . SER D 1 365 ? -70.706 24.523 -47.922 1.00 45.60 365 SER D N 1
ATOM 21896 C CA . SER D 1 365 ? -70.283 23.623 -46.852 1.00 46.35 365 SER D CA 1
ATOM 21897 C C . SER D 1 365 ? -71.374 22.623 -46.504 1.00 41.07 365 SER D C 1
ATOM 21898 O O . SER D 1 365 ? -71.090 21.448 -46.245 1.00 44.91 365 SER D O 1
ATOM 21906 N N . VAL D 1 366 ? -72.628 23.064 -46.484 1.00 43.14 366 VAL D N 1
ATOM 21907 C CA . VAL D 1 366 ? -73.694 22.159 -46.085 1.00 41.22 366 VAL D CA 1
ATOM 21908 C C . VAL D 1 366 ? -74.073 21.185 -47.194 1.00 47.54 366 VAL D C 1
ATOM 21909 O O . VAL D 1 366 ? -74.607 20.109 -46.897 1.00 45.19 366 VAL D O 1
ATOM 21922 N N . GLN D 1 367 ? -73.817 21.519 -48.464 1.00 57.88 367 GLN D N 1
ATOM 21923 C CA . GLN D 1 367 ? -73.954 20.516 -49.519 1.00 51.60 367 GLN D CA 1
ATOM 21924 C C . GLN D 1 367 ? -72.903 19.422 -49.354 1.00 47.09 367 GLN D C 1
ATOM 21925 O O . GLN D 1 367 ? -73.189 18.237 -49.563 1.00 49.44 367 GLN D O 1
ATOM 21939 N N . VAL D 1 368 ? -71.687 19.796 -48.955 1.00 46.15 368 VAL D N 1
ATOM 21940 C CA . VAL D 1 368 ? -70.681 18.788 -48.638 1.00 50.12 368 VAL D CA 1
ATOM 21941 C C . VAL D 1 368 ? -71.157 17.920 -47.480 1.00 50.32 368 VAL D C 1
ATOM 21942 O O . VAL D 1 368 ? -71.036 16.688 -47.519 1.00 47.70 368 VAL D O 1
ATOM 21955 N N . LEU D 1 369 ? -71.730 18.546 -46.442 1.00 49.60 369 LEU D N 1
ATOM 21956 C CA . LEU D 1 369 ? -72.226 17.790 -45.294 1.00 43.40 369 LEU D CA 1
ATOM 21957 C C . LEU D 1 369 ? -73.338 16.834 -45.706 1.00 47.03 369 LEU D C 1
ATOM 21958 O O . LEU D 1 369 ? -73.388 15.690 -45.237 1.00 49.50 369 LEU D O 1
ATOM 21974 N N . ARG D 1 370 ? -74.248 17.285 -46.573 1.00 47.39 370 ARG D N 1
ATOM 21975 C CA . ARG D 1 370 ? -75.281 16.390 -47.079 1.00 53.43 370 ARG D CA 1
ATOM 21976 C C . ARG D 1 370 ? -74.649 15.171 -47.739 1.00 61.70 370 ARG D C 1
ATOM 21977 O O . ARG D 1 370 ? -74.939 14.025 -47.378 1.00 60.24 370 ARG D O 1
ATOM 21998 N N . THR D 1 371 ? -73.780 15.409 -48.720 1.00 59.83 371 THR D N 1
ATOM 21999 C CA . THR D 1 371 ? -73.020 14.335 -49.349 1.00 64.03 371 THR D CA 1
ATOM 22000 C C . THR D 1 371 ? -72.453 13.371 -48.309 1.00 65.50 371 THR D C 1
ATOM 22001 O O . THR D 1 371 ? -72.639 12.153 -48.400 1.00 65.15 371 THR D O 1
ATOM 22011 N N . VAL D 1 372 ? -71.757 13.911 -47.305 1.00 65.06 372 VAL D N 1
ATOM 22012 C CA . VAL D 1 372 ? -71.210 13.082 -46.231 1.00 66.92 372 VAL D CA 1
ATOM 22013 C C . VAL D 1 372 ? -72.315 12.257 -45.583 1.00 65.57 372 VAL D C 1
ATOM 22014 O O . VAL D 1 372 ? -72.212 11.032 -45.457 1.00 73.96 372 VAL D O 1
ATOM 22027 N N . LEU D 1 373 ? -73.390 12.923 -45.158 1.00 62.09 373 LEU D N 1
ATOM 22028 C CA . LEU D 1 373 ? -74.407 12.278 -44.334 1.00 58.56 373 LEU D CA 1
ATOM 22029 C C . LEU D 1 373 ? -75.258 11.263 -45.092 1.00 67.50 373 LEU D C 1
ATOM 22030 O O . LEU D 1 373 ? -76.070 10.579 -44.458 1.00 64.00 373 LEU D O 1
ATOM 22046 N N . GLU D 1 374 ? -75.109 11.148 -46.409 1.00 72.89 374 GLU D N 1
ATOM 22047 C CA . GLU D 1 374 ? -75.714 10.050 -47.151 1.00 77.98 374 GLU D CA 1
ATOM 22048 C C . GLU D 1 374 ? -74.703 8.964 -47.490 1.00 77.35 374 GLU D C 1
ATOM 22049 O O . GLU D 1 374 ? -75.038 8.026 -48.218 1.00 79.33 374 GLU D O 1
ATOM 22061 N N . THR D 1 375 ? -73.482 9.070 -46.974 1.00 79.77 375 THR D N 1
ATOM 22062 C CA . THR D 1 375 ? -72.411 8.137 -47.307 1.00 79.61 375 THR D CA 1
ATOM 22063 C C . THR D 1 375 ? -72.082 8.262 -48.791 1.00 89.45 375 THR D C 1
ATOM 22064 O O . THR D 1 375 ? -71.987 9.371 -49.323 1.00 87.60 375 THR D O 1
#

Radius of gyration: 35.25 Å; Cα contacts (8 Å, |Δi|>4): 2910; chains: 4; bounding box: 92×107×54 Å

Sequence (1424 aa):
LNIADGHARQALSPGQQKIVNELPVLWAESEQRPVQQIESEAHQAYFTLLGQHGYPAEPGRVLSCYSSSVSMEILARSLSASVDRVALVHPTFDNIADLLRGNGLDLVPVEEDALHGADLSAELLSSVGCVFVTTPNNPTGRVLAEERLRRLAEQCAEHGTVLALDTSFRGFDAAAHYDHYAVLQEAGCRWVVIEDTGLWPTLDLKAGLLVFSEDIGLPVEKIYSDILLGVSPLILALIREFSRDAADGGLADLHAFILHNRSVVRRALAGVEGVSFPDPESRSSVERVAFAGRTGTEVWEELQRHHVFALPCRQFHWAEPSDGDHMVRIALSRSTEPLEKSVQVLRTVLETLKENLTQWEYLALNSELNIADGHARQALSPGQQKIVNELPVLWAESEQRPVQQIESSEAHQAYFTLLGQHGYPAEPGRVLSCYSSSVSMEILARSLSASVDRVALVHPTFDNIADLLRGNGLDLVPVEEDALHGADLSAELLSSVGCVFVTTPNNPTGRVLAEERLRRLAEQCAEHGTVLALDTSFRGFDAAAHYDHYAVLQEAGCRWVVIEDTGLWPTLDLKAGLLVFSEDIGLPVVEKIYSDILLGVSPLILALIREFSRDAADGGLADLHAFILHNRSVVRRALAGVEGVSFPDPESRSSVERVAFAGRTGTEVWEELQRHHVFALPCRQFHWAEPSDGDHMVRIALSRSTEPLEKSVQVLRTVLETLNIADGHARQALSPGQQKIVNELPVLWAESEQRPVQQIESEAHQAYFTLLGQHGYPAEPGRVLSCYSSSVSMEILARSLSASVDRVALVHPTFDNIADLLRGNGLDLVPVEEDALHGADLSAELLSSVGCVFVTTPNNPTGRVLAEERLRRLAEQCAEHGTVLALDTSFRGFDAAAHYDHYAVLQEAGCRWVVIEDTGLWPTLDLKAGLLVFSEDIGLPVEKIYSDILLGVSPLILALIREFSRDAADGGLADLHAFILHNRSVVRRALAGVEGVSFPDPESRSSVERVAFAGRTGTEVWEELQRHHVFALPCRQFHWAEPSDGDHMVRIALSRSTEPLEKSVQVLRTVLETLNIADGHARQALSPGQQKIVNELPVLWAESEQRPVQQIESSEAHQAYFTLLGQHGYPAEPGRVLSCYSSSVSMEILARSLSASVDRVALVHPTFDNIADLLRGNGLDLVPVEEDALHGADLSAELLSSVGCVFVTTPNNPTGRVLAEERLRRRLAEQCAEHGTVLALDTSFRGFDAAAHYDHYAVLQEAGCRWVVIEDTGLWPTLDLKAGLLVFSEDIGLPVEKIYSDILLGVSPLILALIREFSRDAADGGLADLHAFILHNRSVVRRALAGVEGVSFPDPESRSSVERVAFAGRTGTEVWEELQRHHVFALPCRQFHWAEPSDGDHMVRIALSRSTEPLEKSVQVLRTVLET

Organism: NCBI:txid141454

InterPro domains:
  IPR004839 Aminotransferase, class I/classII, large domain [PF00155] (63-367)
  IPR015421 Pyridoxal phosphate-dependent transferase, major domain [G3DSA:3.40.640.10] (32-263)
  IPR015422 Pyridoxal phosphate-dependent transferase, small domain [G3DSA:3.90.1150.10] (264-376)
  IPR015424 Pyridoxal phosphate-dependent transferase [SSF53383] (63-374)
  IPR031020 Enduracididine biosynthesis enzyme MppP [TIGR04462] (85-373)
  IPR050596 Aspartate/prephenate aminotransferase-like [PTHR46383] (105-374)

B-factor: mean 34.22, std 16.7, range [12.22, 120.67]

Solvent-accessible surface area: 48850 Å² total

Foldseek 3Di:
DEQADQFFDADDDPLLVVVVVCLVVLVVVLVPDDLLVLLLLLVCLQCVLLQQNLADSDPPQKAWALFLLVLLLLVLLQCLVPWAEEEEEFQADLSSVVSNVVNRHHYDYDYPCRQQPDQDDPVVLLRGQEYEEEACGPPQLNHRALVSLLRNLLVNQVNLHEYEYEDAQSLQDSRSSHHSNVSNVVSPHWYWYWYWPSLDNPVSLIIIIIGTDPPNVTCSSVVSVVVDPGDRSSSSNSSSSVSVVCSVVVSVVSLVQLVVLVVLLCVLQVPFAFKDWPRVPRRGQKGKIFGPDFFLVVLQVQLVVVVYHWAFQLSSRVPGSVVGRRMTMTGRSYHSVVSNVSSNSSNVVRND/DQPFLVSLQVVQPPFPQEQADQFFDADDDPLLVVVVVCLVVLVVVLVPDDLQVLLLLLVVLQCVLLQQNPADSPPPQKAWALFLLVLLLLVLLQCLVPWAEEEEEFLARQVSVVSNVVNRHHYDYDYPCRQQPDADDPVVLLRTQEYEEEACGPPQQNHRALVSLLRNLLVQQVSLHEYEYEDAQSLQDSSSSHHSNVSNVVSPHWYWYWYWPSLGNPVSLIIIIIGTDPPNVTPSVVSSVVVDPGDRSSSSNSSSSVSVVCSVPVSVVSLVQLVVLVVLLCVLLPPLPFKDFPRVPHRGQKGKIFGPPAFQVVLQVQLVVVSNRWTQQQCSRVPGSVVRGGMIMTGRSYHNVSSNVSSNSSSVSSND/DEQADQFFDADDDPLLVVVVVCLVVLVVVLVPDDLQVLLLLLCCLQLVLLQQNLADSPPPQKAKAQFLVVLLLLVLLQCLVPWAEEEEEFQADLSSVVSNVVNRHHYDYDYPCRLQPDDDDPVVLVRTQEYEEEACGPPQQNHRALVSLLRNLLVQQVSLHEYEYEDAQSLQDSRSSHHSNVSNVVSVHWYWYWYWPSLDDPVSLIIIIIGTDPPNVTCSSVSSVVVDPHDRSSSSNSSSSVSVVCSVCVSVVSLVQLVVLVCLLCVLAVPFPFKDFPRVPRRGQKGKIFGPPAFLVVLQVVLVVVVYHWAQCLSSRVPGSVVRGGMIMGGRSYHNVVSNVSSNSSNVVSND/DEFADQFFDADDDPLLVVVVVCLVVLVVVLVPDDLQVLLLLLVCLQCVLLQQNLADSPPPQKAKALFLLVLLLLVLLQCLVPWAEEEEEFLADLSSVVSNVVNRHHYHYDYPCRQQPHADDPVVLLRTQEYEEEACGPPQQNHRALVSLLRNLLVQQVSQHEYEYEDAQSLQDSSSRHHSNVSNVVSVHWYWYWYKPSLGNPVSLIIIIIGTDPPNVTPSSVSSVVVHDHDRSSSSNSSSSVSVVCSVPVSVVSLVQLVVLVVLLCVLQPPQPFKDWPRVPRRGQKGKIFGPPAFLVRLQVVLCVVPYHWAQQLSSRVPGSVVRGGMIMTGRSYHNVVSNVSSNSSNVSSND